Protein AF-A0A4Q9PZI3-F1 (afdb_monomer_lite)

pLDDT: mean 72.98, std 20.96, range [22.12, 97.56]

InterPro domains:
  IPR025340 Protein of unknown function DUF4246 [PTHR33119] (15-551)
  IPR049192 Domain of unknown function DUF4246, C-terminal [PF14033] (94-492)
  IPR049207 Domain of unknown function DUF4246, N-terminal [PF21666] (8-56)

Secondary structure (DSSP, 8-state):
--GGG-PPPPSSS---BPPPPHHHHHHHHHHHHHHTSTTHHHHTT-HHHHHHHHHHHHHHHHHHHHHHHSGGGGT---SS---S-SSPPPHHHHHHHHHHHHHHHTT-BTTTTBEE-SSTT-EEESSSS-HHHHHHHHHHHHHHHSS-TTTS-BPTTSTT-EEEEE-TTTT-EETTT-EEE-SSSTT---EEE--HHHHHHT-GGGHHHHTTS-SS-TT--SSEE--PEEEEE-SSS-EEESSPBTTB-S----------------GGGTTTT--SPPPPGGGG-SSS--HHHHHHHHHHHHHHH----PPPPPPP-PPPHHHHHHSEEE--TTEEEEEEEEEEEEEEBTTB-EE-----B-SS-TTT-EEEEEEEEEEEESB---EEEEEEE-BSBTTTTB----TT-HHHHHHHHS--TTSBSEEEEEEEE--TT-EEEEETTSEEEEPPEEBSSTTS-EEEEEEEEEEE-TTS----TTTS---BHHHHHHHHTT-TTGGGS-HHHHHHHHHHHTTT-B-HHHHHHHHHHHHHHHHHHHHHHIIIIIS-BTT----SSS----GGGGTTSGGGTTS----------EEE--TTSSS-TTSSS--------------------------------------------------------PPPPPPPPP-S-GGGEETTEETT-EEE---TT--SEEEPHHHHHHHHHHHHHHHHHS--BS---GGG--TTT--PPPEEEEEEE-TTHHHHHHHHTT-EEE--TTHHHHTT-SSSEEEGGG--TTGGGSHHHHHHHHHHHHHHHHHHHHHHH----EEE-BS-SS-SEEEEEEETTTHHIIIIITSTTSTTHHHHHHHHHHHHHHHTSPTT-----EEEEBSTTSTTTTS----

Radius of gyration: 35.6 Å; chains: 1; bounding box: 110×86×82 Å

Sequence (895 aa):
MSQSELEFTSPFDTIIRNPLTLIELRMRWFSGKIRAKPNWWKKVYDDEIVTKWRKEMIEHDTAMVERFWGGDEYWKRGDGEKQWPRDKITVVQLNYLLDELRYDASRYDDQTGIFATAIHKVYESRSLMPADVKASLAQGVSALEDIPDEEKDWHPGSKKQVLDLVHPSMYCLRIGRSHVYRRDQGQGTSTVQLTLENYLNCRPEFEKIWWFGFAKPPCISHDYQWLPTDFERSESGDVKPLAYINNLHPIDHRAIPWPPLAVRPSPYRWYHHVAVPAPSYLDFDDYPVDKRAYHDAYDEWESKYRWPLIPEPEPFAPPNAVDEENKIKISLRGRTLQVIVKLANIVLTPENPKYAGGSWHVEGMANENIVATGLYYYACENITESRLDFRTAIGAEGRGRSLVHEQDDVQGYTAAFGLQRDRPLNQYLGYIVAEEDKCVAFPNIYQHHVDAFELADSRKPGYRKILCFFVVNPFVRILSTSDVPPQQEKWAFAELAKAPILGKLPQELYDAVLKYASDGFVSRKEAEEDREKLMKERSRFVVDHNKEVFEFTSSGKYNQVGHGLNEKALMYVSRRARGCYGPPSRRTVFVVNIDALLRLPRWLSQPPELEDQSGLLSPGRSVLKSNISFVTRRARHPPPPFWPISQRRIRVRDEVSNPPLKPPRGRARRMTEPALWYNGQYLLEKEPSTDPADLGSRLTKAAEEARTAKWEMLIANRKPREKIPPRLFGSRGRNPPLLLYGWTFNLDYFLEYAKRHRLTLEVSEEARKRLGCATKTFNFGDATEEHYRDEQLLQEMCHAARFVSVGHLRRSTGFVFEIGRPLSLEWDRILYVWKNYDIEEKYFGYGFSRKGRFEAAKKIVDEAMNECLPDGKKSELLWWWSFDDNDVNVLTSME

Structure (mmCIF, N/CA/C/O backbone):
data_AF-A0A4Q9PZI3-F1
#
_entry.id   AF-A0A4Q9PZI3-F1
#
loop_
_atom_site.group_PDB
_atom_site.id
_atom_site.type_symbol
_atom_site.label_atom_id
_atom_site.label_alt_id
_atom_site.label_comp_id
_atom_site.label_asym_id
_atom_site.label_entity_id
_atom_site.label_seq_id
_atom_site.pdbx_PDB_ins_code
_atom_site.Cartn_x
_atom_site.Cartn_y
_atom_site.Cartn_z
_atom_site.occupancy
_atom_site.B_iso_or_equiv
_atom_site.auth_seq_id
_atom_site.auth_comp_id
_atom_site.auth_asym_id
_atom_site.auth_atom_id
_atom_site.pdbx_PDB_model_num
ATOM 1 N N . MET A 1 1 ? 17.938 -15.109 13.265 1.00 38.47 1 MET A N 1
ATOM 2 C CA . MET A 1 1 ? 17.261 -13.897 13.749 1.00 38.47 1 MET A CA 1
ATOM 3 C C . MET A 1 1 ? 16.405 -14.269 14.945 1.00 38.47 1 MET A C 1
ATOM 5 O O . MET A 1 1 ? 15.829 -15.355 14.918 1.00 38.47 1 MET A O 1
ATOM 9 N N . SER A 1 2 ? 16.320 -13.430 15.972 1.00 34.97 2 SER A N 1
ATOM 10 C CA . SER A 1 2 ? 15.267 -13.533 16.992 1.00 34.97 2 SER A CA 1
ATOM 11 C C . SER A 1 2 ? 13.947 -12.970 16.447 1.00 34.97 2 SER A C 1
ATOM 13 O O . SER A 1 2 ? 13.930 -12.250 15.449 1.00 34.97 2 SER A O 1
ATOM 15 N N . GLN A 1 3 ? 12.813 -13.267 17.096 1.00 41.03 3 GLN A N 1
ATOM 16 C CA . GLN A 1 3 ? 11.521 -12.694 16.671 1.00 41.03 3 GLN A CA 1
ATOM 17 C C . GLN A 1 3 ? 11.477 -11.159 16.827 1.00 41.03 3 GLN A C 1
ATOM 19 O O . GLN A 1 3 ? 10.715 -10.503 16.129 1.00 41.03 3 GLN A O 1
ATOM 24 N N . SER A 1 4 ? 12.344 -10.584 17.670 1.00 40.50 4 SER A N 1
ATOM 25 C CA . SER A 1 4 ? 12.519 -9.135 17.851 1.00 40.50 4 SER A CA 1
ATOM 26 C C . SER A 1 4 ? 13.270 -8.427 16.711 1.00 40.50 4 SER A C 1
ATOM 28 O O . SER A 1 4 ? 13.436 -7.215 16.768 1.00 40.50 4 SER A O 1
ATOM 30 N N . GLU A 1 5 ? 13.750 -9.153 15.696 1.00 43.97 5 GLU A N 1
ATOM 31 C CA . GLU A 1 5 ? 14.452 -8.599 14.521 1.00 43.97 5 GLU A CA 1
ATOM 32 C C . GLU A 1 5 ? 13.568 -8.606 13.250 1.00 43.97 5 GLU A C 1
ATOM 34 O O . GLU A 1 5 ? 14.051 -8.352 12.146 1.00 43.97 5 GLU A O 1
ATOM 39 N N . LEU A 1 6 ? 12.277 -8.940 13.374 1.00 56.38 6 LEU A N 1
ATOM 40 C CA . LEU A 1 6 ? 11.349 -9.131 12.252 1.00 56.38 6 LEU A CA 1
ATOM 41 C C . LEU A 1 6 ? 10.508 -7.873 11.970 1.00 56.38 6 LEU A C 1
ATOM 43 O O . LEU A 1 6 ? 9.405 -7.715 12.486 1.00 56.38 6 LEU A O 1
ATOM 47 N N . GLU A 1 7 ? 11.017 -6.994 11.106 1.00 65.25 7 GLU A N 1
ATOM 48 C CA . GLU A 1 7 ? 10.357 -5.737 10.721 1.00 65.25 7 GLU A CA 1
ATOM 49 C C . GLU A 1 7 ? 9.617 -5.850 9.372 1.00 65.25 7 GLU A C 1
ATOM 51 O O . GLU A 1 7 ? 10.233 -6.071 8.327 1.00 65.25 7 GLU A O 1
ATOM 56 N N . PHE A 1 8 ? 8.286 -5.696 9.384 1.00 70.25 8 PHE A N 1
ATOM 57 C CA . PHE A 1 8 ? 7.467 -5.620 8.168 1.00 70.25 8 PHE A CA 1
ATOM 58 C C . PHE A 1 8 ? 7.741 -4.324 7.391 1.00 70.25 8 PHE A C 1
ATOM 60 O O . PHE A 1 8 ? 7.920 -3.260 7.974 1.00 70.25 8 PHE A O 1
ATOM 67 N N . THR A 1 9 ? 7.722 -4.395 6.057 1.00 71.62 9 THR A N 1
ATOM 68 C CA . THR A 1 9 ? 7.851 -3.205 5.202 1.00 71.62 9 THR A CA 1
ATOM 69 C C . THR A 1 9 ? 6.614 -2.315 5.333 1.00 71.62 9 THR A C 1
ATOM 71 O O . THR A 1 9 ? 5.517 -2.736 4.969 1.00 71.62 9 THR A O 1
ATOM 74 N N . SER A 1 10 ? 6.802 -1.088 5.814 1.00 75.31 10 SER A N 1
ATOM 75 C CA . SER A 1 10 ? 5.774 -0.044 5.861 1.00 75.31 10 SER A CA 1
ATOM 76 C C . SER A 1 10 ? 5.453 0.493 4.455 1.00 75.31 10 SER A C 1
ATOM 78 O O . SER A 1 10 ? 6.380 0.655 3.657 1.00 75.31 10 SER A O 1
ATOM 80 N N . PRO A 1 11 ? 4.188 0.829 4.133 1.00 74.06 11 PRO A N 1
ATOM 81 C CA . PRO A 1 11 ? 3.866 1.622 2.943 1.00 74.06 11 PRO A CA 1
ATOM 82 C C . PRO A 1 11 ? 4.260 3.099 3.074 1.00 74.06 11 PRO A C 1
ATOM 84 O O . PRO A 1 11 ? 4.391 3.786 2.065 1.00 74.06 11 PRO A O 1
ATOM 87 N N . PHE A 1 12 ? 4.439 3.596 4.301 1.00 74.06 12 PHE A N 1
ATOM 88 C CA . PHE A 1 12 ? 4.730 5.006 4.581 1.00 74.06 12 PHE A CA 1
ATOM 89 C C . PHE A 1 12 ? 6.227 5.343 4.456 1.00 74.06 12 PHE A C 1
ATOM 91 O O . PHE A 1 12 ? 6.588 6.517 4.414 1.00 74.06 12 PHE A O 1
ATOM 98 N N . ASP A 1 13 ? 7.086 4.323 4.369 1.00 63.09 13 ASP A N 1
ATOM 99 C CA . ASP A 1 13 ? 8.513 4.458 4.079 1.00 63.09 13 ASP A CA 1
ATOM 100 C C . ASP A 1 13 ? 8.781 4.375 2.571 1.00 63.09 13 ASP A C 1
ATOM 102 O O . ASP A 1 13 ? 8.121 3.640 1.837 1.00 63.09 13 ASP A O 1
ATOM 106 N N . THR A 1 14 ? 9.816 5.068 2.093 1.00 57.19 14 THR A N 1
ATOM 107 C CA . THR A 1 14 ? 10.209 4.983 0.676 1.00 57.19 14 THR A CA 1
ATOM 108 C C . THR A 1 14 ? 10.836 3.614 0.362 1.00 57.19 14 THR A C 1
ATOM 110 O O . THR A 1 14 ? 12.007 3.358 0.660 1.00 57.19 14 THR A O 1
ATOM 113 N N . ILE A 1 15 ? 10.049 2.715 -0.234 1.00 59.22 15 ILE A N 1
ATOM 114 C CA . ILE A 1 15 ? 10.445 1.329 -0.510 1.00 59.22 15 ILE A CA 1
ATOM 115 C C . ILE A 1 15 ? 11.508 1.281 -1.619 1.00 59.22 15 ILE A C 1
ATOM 117 O O . ILE A 1 15 ? 11.247 1.642 -2.764 1.00 59.22 15 ILE A O 1
ATOM 121 N N . ILE A 1 16 ? 12.699 0.752 -1.309 1.00 60.12 16 ILE A N 1
ATOM 122 C CA . ILE A 1 16 ? 13.720 0.450 -2.326 1.00 60.12 16 ILE A CA 1
ATOM 123 C C . ILE A 1 16 ? 13.278 -0.787 -3.122 1.00 60.12 16 ILE A C 1
ATOM 125 O O . ILE A 1 16 ? 13.488 -1.928 -2.695 1.00 60.12 16 ILE A O 1
ATOM 129 N N . ARG A 1 17 ? 12.659 -0.543 -4.278 1.00 66.56 17 ARG A N 1
ATOM 130 C CA . ARG A 1 17 ? 12.115 -1.530 -5.214 1.00 66.56 17 ARG A CA 1
ATOM 131 C C . ARG A 1 17 ? 12.579 -1.186 -6.629 1.00 66.56 17 ARG A C 1
ATOM 133 O O . ARG A 1 17 ? 12.175 -0.171 -7.189 1.00 66.56 17 ARG A O 1
ATOM 140 N N . ASN A 1 18 ? 13.403 -2.052 -7.216 1.00 69.94 18 ASN A N 1
ATOM 141 C CA . ASN A 1 18 ? 13.771 -1.943 -8.628 1.00 69.94 18 ASN A CA 1
ATOM 142 C C . ASN A 1 18 ? 12.516 -2.078 -9.514 1.00 69.94 18 ASN A C 1
ATOM 144 O O . ASN A 1 18 ? 11.629 -2.866 -9.165 1.00 69.94 18 ASN A O 1
ATOM 148 N N . PRO A 1 19 ? 12.445 -1.357 -10.646 1.00 75.50 19 PRO A N 1
ATOM 149 C CA . PRO A 1 19 ? 11.348 -1.500 -11.590 1.00 75.50 19 PRO A CA 1
ATOM 150 C C . PRO A 1 19 ? 11.353 -2.869 -12.277 1.00 75.50 19 PRO A C 1
ATOM 152 O O . PRO A 1 19 ? 12.398 -3.482 -12.502 1.00 75.50 19 PRO A O 1
ATOM 155 N N . LEU A 1 20 ? 10.153 -3.319 -12.621 1.00 81.25 20 LEU A N 1
ATOM 156 C CA . LEU A 1 20 ? 9.873 -4.520 -13.400 1.00 81.25 20 LEU A CA 1
ATOM 157 C C . LEU A 1 20 ? 9.964 -4.180 -14.887 1.00 81.25 20 LEU A C 1
ATOM 159 O O . LEU A 1 20 ? 9.542 -3.093 -15.288 1.00 81.25 20 LEU A O 1
ATOM 163 N N . THR A 1 21 ? 10.493 -5.078 -15.718 1.00 85.50 21 THR A N 1
ATOM 164 C CA . THR A 1 21 ? 10.564 -4.805 -17.163 1.00 85.50 21 THR A CA 1
ATOM 165 C C . THR A 1 21 ? 9.183 -4.844 -17.806 1.00 85.50 21 THR A C 1
ATOM 167 O O . THR A 1 21 ? 8.299 -5.576 -17.357 1.00 85.50 21 THR A O 1
ATOM 170 N N . LEU A 1 22 ? 9.010 -4.130 -18.921 1.00 86.75 22 LEU A N 1
ATOM 171 C CA . LEU A 1 22 ? 7.816 -4.269 -19.758 1.00 86.75 22 LEU A CA 1
ATOM 172 C C . LEU A 1 22 ? 7.632 -5.721 -20.235 1.00 86.75 22 LEU A C 1
ATOM 174 O O . LEU A 1 22 ? 6.499 -6.172 -20.375 1.00 86.75 22 LEU A O 1
ATOM 178 N N . ILE A 1 23 ? 8.723 -6.477 -20.436 1.00 88.31 23 ILE A N 1
ATOM 179 C CA . ILE A 1 23 ? 8.674 -7.912 -20.769 1.00 88.31 23 ILE A CA 1
ATOM 180 C C . ILE A 1 23 ? 8.054 -8.718 -19.621 1.00 88.31 23 ILE A C 1
ATOM 182 O O . ILE A 1 23 ? 7.158 -9.527 -19.852 1.00 88.31 23 ILE A O 1
ATOM 186 N N . GLU A 1 24 ? 8.477 -8.482 -18.379 1.00 83.50 24 GLU A N 1
ATOM 187 C CA . GLU A 1 24 ? 7.912 -9.171 -17.220 1.00 83.50 24 GLU A CA 1
ATOM 188 C C . GLU A 1 24 ? 6.456 -8.753 -16.960 1.00 83.50 24 GLU A C 1
ATOM 190 O O . GLU A 1 24 ? 5.614 -9.606 -16.682 1.00 83.50 24 GLU A O 1
ATOM 195 N N . LEU A 1 25 ? 6.127 -7.467 -17.121 1.00 85.06 25 LEU A N 1
ATOM 196 C CA . LEU A 1 25 ? 4.752 -6.970 -17.031 1.00 85.06 25 LEU A CA 1
ATOM 197 C C . LEU A 1 25 ? 3.857 -7.579 -18.129 1.00 85.06 25 LEU A C 1
ATOM 199 O O . LEU A 1 25 ? 2.750 -8.013 -17.816 1.00 85.06 25 LEU A O 1
ATOM 203 N N . ARG A 1 26 ? 4.350 -7.727 -19.371 1.00 92.00 26 ARG A N 1
ATOM 204 C CA . ARG A 1 26 ? 3.680 -8.475 -20.454 1.00 92.00 26 ARG A CA 1
ATOM 205 C C . ARG A 1 26 ? 3.431 -9.931 -20.066 1.00 92.00 26 ARG A C 1
ATOM 207 O O . ARG A 1 26 ? 2.302 -10.408 -20.190 1.00 92.00 26 ARG A O 1
ATOM 214 N N . MET A 1 27 ? 4.461 -10.643 -19.599 1.00 89.06 27 MET A N 1
ATOM 215 C CA . MET A 1 27 ? 4.321 -12.054 -19.221 1.00 89.06 27 MET A CA 1
ATOM 216 C C . MET A 1 27 ? 3.295 -12.223 -18.097 1.00 89.06 27 MET A C 1
ATOM 218 O O . MET A 1 27 ? 2.417 -13.077 -18.191 1.00 89.06 27 MET A O 1
ATOM 222 N N . ARG A 1 28 ? 3.317 -11.356 -17.079 1.00 83.88 28 ARG A N 1
ATOM 223 C CA . ARG A 1 28 ? 2.310 -11.370 -16.011 1.00 83.88 28 ARG A CA 1
ATOM 224 C C . ARG A 1 28 ? 0.916 -10.992 -16.494 1.00 83.88 28 ARG A C 1
ATOM 226 O O . ARG A 1 28 ? -0.046 -11.600 -16.040 1.00 83.88 28 ARG A O 1
ATOM 233 N N . TRP A 1 29 ? 0.775 -10.047 -17.422 1.00 88.31 29 TRP A N 1
ATOM 234 C CA . TRP A 1 29 ? -0.526 -9.697 -17.996 1.00 88.31 29 TRP A CA 1
ATOM 235 C C . TRP A 1 29 ? -1.177 -10.918 -18.662 1.00 88.31 29 TRP A C 1
ATOM 237 O O . TRP A 1 29 ? -2.326 -11.252 -18.367 1.00 88.31 29 TRP A O 1
ATOM 247 N N . PHE A 1 30 ? -0.415 -11.655 -19.475 1.00 92.00 30 PHE A N 1
ATOM 248 C CA . PHE A 1 30 ? -0.877 -12.903 -20.087 1.00 92.00 30 PHE A CA 1
ATOM 249 C C . PHE A 1 30 ? -1.087 -14.036 -19.068 1.00 92.00 30 PHE A C 1
ATOM 251 O O . PHE A 1 30 ? -2.119 -14.707 -19.117 1.00 92.00 30 PHE A O 1
ATOM 258 N N . SER A 1 31 ? -0.176 -14.205 -18.103 1.00 87.56 31 SER A N 1
ATOM 259 C CA . SER A 1 31 ? -0.316 -15.146 -16.979 1.00 87.56 31 SER A CA 1
ATOM 260 C C . SER A 1 31 ? -1.623 -14.875 -16.215 1.00 87.56 31 SER A C 1
ATOM 262 O O . SER A 1 31 ? -2.404 -15.790 -15.973 1.00 87.56 31 SER A O 1
ATOM 264 N N . GLY A 1 32 ? -1.962 -13.606 -15.961 1.00 83.19 32 GLY A N 1
ATOM 265 C CA . GLY A 1 32 ? -3.223 -13.171 -15.354 1.00 83.19 32 GLY A CA 1
ATOM 266 C C . GLY A 1 32 ? -4.450 -13.464 -16.220 1.00 83.19 32 GLY A C 1
ATOM 267 O O . GLY A 1 32 ? -5.443 -13.990 -15.717 1.00 83.19 32 GLY A O 1
ATOM 268 N N . LYS A 1 33 ? -4.382 -13.212 -17.536 1.00 87.00 33 LYS A N 1
ATOM 269 C CA . LYS A 1 33 ? -5.457 -13.576 -18.479 1.00 87.00 33 LYS A CA 1
ATOM 270 C C . LYS A 1 33 ? -5.676 -15.085 -18.610 1.00 87.00 33 LYS A C 1
ATOM 272 O O . LYS A 1 33 ? -6.784 -15.487 -18.957 1.00 87.00 33 LYS A O 1
ATOM 277 N N . ILE A 1 34 ? -4.678 -15.919 -18.312 1.00 90.75 34 ILE A N 1
ATOM 278 C CA . ILE A 1 34 ? -4.852 -17.373 -18.193 1.00 90.75 34 ILE A CA 1
ATOM 279 C C . ILE A 1 34 ? -5.400 -17.746 -16.809 1.00 90.75 34 ILE A C 1
ATOM 281 O O . ILE A 1 34 ? -6.385 -18.478 -16.747 1.00 90.75 34 ILE A O 1
ATOM 285 N N . ARG A 1 35 ? -4.848 -17.195 -15.718 1.00 85.12 35 ARG A N 1
ATOM 286 C CA . ARG A 1 35 ? -5.298 -17.436 -14.329 1.00 85.12 35 ARG A CA 1
ATOM 287 C C . ARG A 1 35 ? -6.765 -17.031 -14.087 1.00 85.12 35 ARG A C 1
ATOM 289 O O . ARG A 1 35 ? -7.430 -17.617 -13.241 1.00 85.12 35 ARG A O 1
ATOM 296 N N . ALA A 1 36 ? -7.297 -16.088 -14.867 1.00 82.56 36 ALA A N 1
ATOM 297 C CA . ALA A 1 36 ? -8.716 -15.720 -14.865 1.00 82.56 36 ALA A CA 1
ATOM 298 C C . ALA A 1 36 ? -9.649 -16.750 -15.548 1.00 82.56 36 ALA A C 1
ATOM 300 O O . ALA A 1 36 ? -10.865 -16.683 -15.372 1.00 82.56 36 ALA A O 1
ATOM 301 N N . LYS A 1 37 ? -9.130 -17.706 -16.338 1.00 86.75 37 LYS A N 1
ATOM 302 C CA . LYS A 1 37 ? -9.956 -18.721 -17.019 1.00 86.75 37 LYS A CA 1
ATOM 303 C C . LYS A 1 37 ? -10.359 -19.832 -16.026 1.00 86.75 37 LYS A C 1
ATOM 305 O O . LYS A 1 37 ? -9.493 -20.365 -15.329 1.00 86.75 37 LYS A O 1
ATOM 310 N N . PRO A 1 38 ? -11.633 -20.275 -15.981 1.00 84.62 38 PRO A N 1
ATOM 311 C CA . PRO A 1 38 ? -12.057 -21.344 -15.072 1.00 84.62 38 PRO A CA 1
ATOM 312 C C . PRO A 1 38 ? -11.255 -22.642 -15.254 1.00 84.62 38 PRO A C 1
ATOM 314 O O . PRO A 1 38 ? -11.080 -23.110 -16.386 1.00 84.62 38 PRO A O 1
ATOM 317 N N . ASN A 1 39 ? -10.812 -23.243 -14.145 1.00 88.31 39 ASN A N 1
ATOM 318 C CA . ASN A 1 39 ? -9.984 -24.458 -14.096 1.00 88.31 39 ASN A CA 1
ATOM 319 C C . ASN A 1 39 ? -8.638 -24.358 -14.853 1.00 88.31 39 ASN A C 1
ATOM 321 O O . ASN A 1 39 ? -8.142 -25.369 -15.356 1.00 88.31 39 ASN A O 1
ATOM 325 N N . TRP A 1 40 ? -8.034 -23.164 -14.958 1.00 91.56 40 TRP A N 1
ATOM 326 C CA . TRP A 1 40 ? -6.757 -22.962 -15.667 1.00 91.56 40 TRP A CA 1
ATOM 327 C C . TRP A 1 40 ? -5.635 -23.892 -15.176 1.00 91.56 40 TRP A C 1
ATOM 329 O O . TRP A 1 40 ? -4.884 -24.415 -15.995 1.00 91.56 40 TRP A O 1
ATOM 339 N N . TRP A 1 41 ? -5.572 -24.162 -13.868 1.00 90.00 41 TRP A N 1
ATOM 340 C CA . TRP A 1 41 ? -4.545 -25.000 -13.238 1.00 90.00 41 TRP A CA 1
ATOM 341 C C . TRP A 1 41 ? -4.626 -26.473 -13.659 1.00 90.00 41 TRP A C 1
ATOM 343 O O . TRP A 1 41 ? -3.625 -27.174 -13.633 1.00 90.00 41 TRP A O 1
ATOM 353 N N . LYS A 1 42 ? -5.795 -26.941 -14.116 1.00 92.25 42 LYS A N 1
ATOM 354 C CA . LYS A 1 42 ? -5.951 -28.275 -14.723 1.00 92.25 42 LYS A CA 1
ATOM 355 C C . LYS A 1 42 ? -5.640 -28.231 -16.225 1.00 92.25 42 LYS A C 1
ATOM 357 O O . LYS A 1 42 ? -5.008 -29.133 -16.758 1.00 92.25 42 LYS A O 1
ATOM 362 N N . LYS A 1 43 ? -6.024 -27.136 -16.890 1.00 94.88 43 LYS A N 1
ATOM 363 C CA . LYS A 1 43 ? -5.860 -26.904 -18.337 1.00 94.88 43 LYS A CA 1
ATOM 364 C C . LYS A 1 43 ? -4.427 -26.584 -18.788 1.00 94.88 43 LYS A C 1
ATOM 366 O O . LYS A 1 43 ? -4.142 -26.690 -19.971 1.00 94.88 43 LYS A O 1
ATOM 371 N N . VAL A 1 44 ? -3.517 -26.211 -17.886 1.00 94.31 44 VAL A N 1
ATOM 372 C CA . VAL A 1 44 ? -2.100 -25.941 -18.228 1.00 94.31 44 VAL A CA 1
ATOM 373 C C . VAL A 1 44 ? -1.285 -27.216 -18.542 1.00 94.31 44 VAL A C 1
ATOM 375 O O . VAL A 1 44 ? -0.146 -27.141 -19.013 1.00 94.31 44 VAL A O 1
ATOM 378 N N . TYR A 1 45 ? -1.877 -28.390 -18.302 1.00 93.75 45 TYR A N 1
ATOM 379 C CA . TYR A 1 45 ? -1.341 -29.706 -18.666 1.00 93.75 45 TYR A CA 1
ATOM 380 C C . TYR A 1 45 ? -2.036 -30.318 -19.901 1.00 93.75 45 TYR A C 1
ATOM 382 O O . TYR A 1 45 ? -1.775 -31.467 -20.240 1.00 93.75 45 TYR A O 1
ATOM 390 N N . ASP A 1 46 ? -2.920 -29.564 -20.564 1.00 96.25 46 ASP A N 1
ATOM 391 C CA . ASP A 1 46 ? -3.584 -29.939 -21.816 1.00 96.25 46 ASP A CA 1
ATOM 392 C C . ASP A 1 46 ? -2.875 -29.230 -22.981 1.00 96.25 46 ASP A C 1
ATOM 394 O O . ASP A 1 46 ? -2.922 -28.002 -23.098 1.00 96.25 46 ASP A O 1
ATOM 398 N N . ASP A 1 47 ? -2.177 -29.992 -23.826 1.00 94.94 47 ASP A N 1
ATOM 399 C CA . ASP A 1 47 ? -1.345 -29.427 -24.892 1.00 94.94 47 ASP A CA 1
ATOM 400 C C . ASP A 1 47 ? -2.158 -28.800 -26.041 1.00 94.94 47 ASP A C 1
ATOM 402 O O . ASP A 1 47 ? -1.654 -27.883 -26.698 1.00 94.94 47 ASP A O 1
ATOM 406 N N . GLU A 1 48 ? -3.420 -29.191 -26.266 1.00 96.19 48 GLU A N 1
ATOM 407 C CA . GLU A 1 48 ? -4.289 -28.518 -27.244 1.00 96.19 48 GLU A CA 1
ATOM 408 C C . GLU A 1 48 ? -4.706 -27.136 -26.727 1.00 96.19 48 GLU A C 1
ATOM 410 O O . GLU A 1 48 ? -4.593 -26.127 -27.436 1.00 96.19 48 GLU A O 1
ATOM 415 N N . ILE A 1 49 ? -5.123 -27.061 -25.458 1.00 95.12 49 ILE A N 1
ATOM 416 C CA . ILE A 1 49 ? -5.494 -25.802 -24.806 1.00 95.12 49 ILE A CA 1
ATOM 417 C C . ILE A 1 49 ? -4.275 -24.881 -24.670 1.00 95.12 49 ILE A C 1
ATOM 419 O O . ILE A 1 49 ? -4.378 -23.689 -24.973 1.00 95.12 49 ILE A O 1
ATOM 423 N N . VAL A 1 50 ? -3.108 -25.410 -24.289 1.00 95.12 50 VAL A N 1
ATOM 424 C CA . VAL A 1 50 ? -1.853 -24.646 -24.220 1.00 95.12 50 VAL A CA 1
ATOM 425 C C . VAL A 1 50 ? -1.413 -24.164 -25.606 1.00 95.12 50 VAL A C 1
ATOM 427 O O . VAL A 1 50 ? -1.001 -23.010 -25.740 1.00 95.12 50 VAL A O 1
ATOM 430 N N . THR A 1 51 ? -1.553 -24.978 -26.657 1.00 95.12 51 THR A N 1
ATOM 431 C CA . THR A 1 51 ? -1.275 -24.555 -28.043 1.00 95.12 51 THR A CA 1
ATOM 432 C C . THR A 1 51 ? -2.205 -23.422 -28.475 1.00 95.12 51 THR A C 1
ATOM 434 O O . THR A 1 51 ? -1.748 -22.423 -29.041 1.00 95.12 51 THR A O 1
ATOM 437 N N . LYS A 1 52 ? -3.498 -23.507 -28.134 1.00 95.69 52 LYS A N 1
ATOM 438 C CA . LYS A 1 52 ? -4.454 -22.419 -28.367 1.00 95.69 52 LYS A CA 1
ATOM 439 C C . LYS A 1 52 ? -4.075 -21.148 -27.599 1.00 95.69 52 LYS A C 1
ATOM 441 O O . LYS A 1 52 ? -4.076 -20.072 -28.191 1.00 95.69 52 LYS A O 1
ATOM 446 N N . TRP A 1 53 ? -3.693 -21.250 -26.324 1.00 96.44 53 TRP A N 1
ATOM 447 C CA . TRP A 1 53 ? -3.242 -20.094 -25.538 1.00 96.44 53 TRP A CA 1
ATOM 448 C C . TRP A 1 53 ? -1.961 -19.467 -26.103 1.00 96.44 53 TRP A C 1
ATOM 450 O O . TRP A 1 53 ? -1.878 -18.244 -26.158 1.00 96.44 53 TRP A O 1
ATOM 460 N N . ARG A 1 54 ? -0.987 -20.259 -26.583 1.00 96.00 54 ARG A N 1
ATOM 461 C CA . ARG A 1 54 ? 0.200 -19.728 -27.289 1.00 96.00 54 ARG A CA 1
ATOM 462 C C . ARG A 1 54 ? -0.204 -18.879 -28.492 1.00 96.00 54 ARG A C 1
ATOM 464 O O . ARG A 1 54 ? 0.313 -17.776 -28.643 1.00 96.00 54 ARG A O 1
ATOM 471 N N . LYS A 1 55 ? -1.152 -19.357 -29.304 1.00 95.19 55 LYS A N 1
ATOM 472 C CA . LYS A 1 55 ? -1.677 -18.604 -30.449 1.00 95.19 55 LYS A CA 1
ATOM 473 C C . LYS A 1 55 ? -2.378 -17.308 -30.012 1.00 95.19 55 LYS A C 1
ATOM 475 O O . LYS A 1 55 ? -1.997 -16.244 -30.490 1.00 95.19 55 LYS A O 1
ATOM 480 N N . GLU A 1 56 ? -3.310 -17.385 -29.056 1.00 94.81 56 GLU A N 1
ATOM 481 C CA . GLU A 1 56 ? -4.007 -16.214 -28.487 1.00 94.81 56 GLU A CA 1
ATOM 482 C C . GLU A 1 56 ? -3.017 -15.147 -27.968 1.00 94.81 56 GLU A C 1
ATOM 484 O O . GLU A 1 56 ? -3.208 -13.954 -28.205 1.00 94.81 56 GLU A O 1
ATOM 489 N N . MET A 1 57 ? -1.936 -15.565 -27.294 1.00 95.31 57 MET A N 1
ATOM 490 C CA . MET A 1 57 ? -0.897 -14.663 -26.781 1.00 95.31 57 MET A CA 1
ATOM 491 C C . MET A 1 57 ? -0.078 -14.001 -27.898 1.00 95.31 57 MET A C 1
ATOM 493 O O . MET A 1 57 ? 0.153 -12.797 -27.833 1.00 95.31 57 MET A O 1
ATOM 497 N N . ILE A 1 58 ? 0.336 -14.746 -28.930 1.00 95.88 58 ILE A N 1
ATOM 498 C CA . ILE A 1 58 ? 1.123 -14.209 -30.059 1.00 95.88 58 ILE A CA 1
ATOM 499 C C . ILE A 1 58 ? 0.300 -13.216 -30.894 1.00 95.88 58 ILE A C 1
ATOM 501 O O . ILE A 1 58 ? 0.815 -12.170 -31.294 1.00 95.88 58 ILE A O 1
ATOM 505 N N . GLU A 1 59 ? -0.976 -13.519 -31.146 1.00 95.50 59 GLU A N 1
ATOM 506 C CA . GLU A 1 59 ? -1.882 -12.648 -31.906 1.00 95.50 59 GLU A CA 1
ATOM 507 C C . GLU A 1 59 ? -2.162 -11.342 -31.144 1.00 95.50 59 GLU A C 1
ATOM 509 O O . GLU A 1 59 ? -2.016 -10.253 -31.705 1.00 95.50 59 GLU A O 1
ATOM 514 N N . HIS A 1 60 ? -2.470 -11.430 -29.844 1.00 94.81 60 HIS A N 1
ATOM 515 C CA . HIS A 1 60 ? -2.690 -10.253 -28.999 1.00 94.81 60 HIS A CA 1
ATOM 516 C C . HIS A 1 60 ? -1.414 -9.421 -28.801 1.00 94.81 60 HIS A C 1
ATOM 518 O O . HIS A 1 60 ? -1.464 -8.193 -28.853 1.00 94.81 60 HIS A O 1
ATOM 524 N N . ASP A 1 61 ? -0.261 -10.060 -28.584 1.00 95.69 61 ASP A N 1
ATOM 525 C CA . ASP A 1 61 ? 1.014 -9.352 -28.453 1.00 95.69 61 ASP A CA 1
ATOM 526 C C . ASP A 1 61 ? 1.390 -8.618 -29.742 1.00 95.69 61 ASP A C 1
ATOM 528 O O . ASP A 1 61 ? 1.755 -7.449 -29.686 1.00 95.69 61 ASP A O 1
ATOM 532 N N . THR A 1 62 ? 1.218 -9.258 -30.902 1.00 94.38 62 THR A N 1
ATOM 533 C CA . THR A 1 62 ? 1.455 -8.628 -32.210 1.00 94.38 62 THR A CA 1
ATOM 534 C C . THR A 1 62 ? 0.619 -7.357 -32.370 1.00 94.38 62 THR A C 1
ATOM 536 O O . THR A 1 62 ? 1.156 -6.331 -32.781 1.00 94.38 62 THR A O 1
ATOM 539 N N . ALA A 1 63 ? -0.666 -7.396 -31.999 1.00 94.25 63 ALA A N 1
ATOM 540 C CA . ALA A 1 63 ? -1.547 -6.229 -32.054 1.00 94.25 63 ALA A CA 1
ATOM 541 C C . ALA A 1 63 ? -1.150 -5.123 -31.054 1.00 94.25 63 ALA A C 1
ATOM 543 O O . ALA A 1 63 ? -1.287 -3.940 -31.358 1.00 94.25 63 ALA A O 1
ATOM 544 N N . MET A 1 64 ? -0.637 -5.484 -29.873 1.00 92.81 64 MET A N 1
ATOM 545 C CA . MET A 1 64 ? -0.159 -4.519 -28.874 1.00 92.81 64 MET A CA 1
ATOM 546 C C . MET A 1 64 ? 1.184 -3.889 -29.268 1.00 92.81 64 MET A C 1
ATOM 548 O O . MET A 1 64 ? 1.344 -2.679 -29.133 1.00 92.81 64 MET A O 1
ATOM 552 N N . VAL A 1 65 ? 2.120 -4.669 -29.815 1.00 92.44 65 VAL A N 1
ATOM 553 C CA . VAL A 1 65 ? 3.374 -4.153 -30.385 1.00 92.44 65 VAL A CA 1
ATOM 554 C C . VAL A 1 65 ? 3.072 -3.168 -31.515 1.00 92.44 65 VAL A C 1
ATOM 556 O O . VAL A 1 65 ? 3.559 -2.045 -31.467 1.00 92.44 65 VAL A O 1
ATOM 559 N N . GLU A 1 66 ? 2.196 -3.519 -32.461 1.00 91.06 66 GLU A N 1
ATOM 560 C CA . GLU A 1 66 ? 1.791 -2.603 -33.541 1.00 91.06 66 GLU A CA 1
ATOM 561 C C . GLU A 1 66 ? 1.105 -1.334 -32.997 1.00 91.06 66 GLU A C 1
ATOM 563 O O . GLU A 1 66 ? 1.359 -0.229 -33.468 1.00 91.06 66 GLU A O 1
ATOM 568 N N . ARG A 1 67 ? 0.287 -1.453 -31.943 1.00 90.81 67 ARG A N 1
ATOM 569 C CA . ARG A 1 67 ? -0.386 -0.305 -31.313 1.00 90.81 67 ARG A CA 1
ATOM 570 C C . ARG A 1 67 ? 0.576 0.704 -30.671 1.00 90.81 67 ARG A C 1
ATOM 572 O O . ARG A 1 67 ? 0.273 1.895 -30.684 1.00 90.81 67 ARG A O 1
ATOM 579 N N . PHE A 1 68 ? 1.669 0.251 -30.056 1.00 87.81 68 PHE A N 1
ATOM 580 C CA . PHE A 1 68 ? 2.600 1.125 -29.319 1.00 87.81 68 PHE A CA 1
ATOM 581 C C . PHE A 1 68 ? 3.873 1.482 -30.108 1.00 87.81 68 PHE A C 1
ATOM 583 O O . PHE A 1 68 ? 4.505 2.505 -29.823 1.00 87.81 68 PHE A O 1
ATOM 590 N N . TRP A 1 69 ? 4.231 0.664 -31.100 1.00 87.75 69 TRP A N 1
ATOM 591 C CA . TRP A 1 69 ? 5.495 0.718 -31.842 1.00 87.75 69 TRP A CA 1
ATOM 592 C C . TRP A 1 69 ? 5.332 0.480 -33.357 1.00 87.75 69 TRP A C 1
ATOM 594 O O . TRP A 1 69 ? 6.326 0.243 -34.031 1.00 87.75 69 TRP A O 1
ATOM 604 N N . GLY A 1 70 ? 4.116 0.511 -33.910 1.00 87.25 70 GLY A N 1
ATOM 605 C CA . GLY A 1 70 ? 3.868 0.329 -35.346 1.00 87.25 70 GLY A CA 1
ATOM 606 C C . GLY A 1 70 ? 4.274 1.529 -36.209 1.00 87.25 70 GLY A C 1
ATOM 607 O O . GLY A 1 70 ? 4.230 2.680 -35.771 1.00 87.25 70 GLY A O 1
ATOM 608 N N . GLY A 1 71 ? 4.659 1.276 -37.462 1.00 86.94 71 GLY A N 1
ATOM 609 C CA . GLY A 1 71 ? 5.073 2.321 -38.411 1.00 86.94 71 GLY A CA 1
ATOM 610 C C . GLY A 1 71 ? 6.174 3.247 -37.867 1.00 86.94 71 GLY A C 1
ATOM 611 O O . GLY A 1 71 ? 7.160 2.793 -37.287 1.00 86.94 71 GLY A O 1
ATOM 612 N N . ASP A 1 72 ? 5.999 4.562 -38.028 1.00 81.38 72 ASP A N 1
ATOM 613 C CA . ASP A 1 72 ? 6.963 5.574 -37.563 1.00 81.38 72 ASP A CA 1
ATOM 614 C C . ASP A 1 72 ? 7.174 5.562 -36.036 1.00 81.38 72 ASP A C 1
ATOM 616 O O . ASP A 1 72 ? 8.195 6.048 -35.547 1.00 81.38 72 ASP A O 1
ATOM 620 N N . GLU A 1 73 ? 6.235 5.008 -35.262 1.00 80.44 73 GLU A N 1
ATOM 621 C CA . GLU A 1 73 ? 6.342 4.905 -33.803 1.00 80.44 73 GLU A CA 1
ATOM 622 C C . GLU A 1 73 ? 7.368 3.862 -33.331 1.00 80.44 73 GLU A C 1
ATOM 624 O O . GLU A 1 73 ? 7.712 3.853 -32.147 1.00 80.44 73 GLU A O 1
ATOM 629 N N . TYR A 1 74 ? 7.904 3.034 -34.235 1.00 79.69 74 TYR A N 1
ATOM 630 C CA . TYR A 1 74 ? 8.965 2.059 -33.949 1.00 79.69 74 TYR A CA 1
ATOM 631 C C . TYR A 1 74 ? 10.326 2.701 -33.624 1.00 79.69 74 TYR A C 1
ATOM 633 O O . TYR A 1 74 ? 11.148 2.128 -32.895 1.00 79.69 74 TYR A O 1
ATOM 641 N N . TRP A 1 75 ? 10.568 3.886 -34.193 1.00 77.12 75 TRP A N 1
ATOM 642 C CA . TRP A 1 75 ? 11.823 4.639 -34.088 1.00 77.12 75 TRP A CA 1
ATOM 643 C C . TRP A 1 75 ? 11.739 5.797 -33.087 1.00 77.12 75 TRP A C 1
ATOM 645 O O . TRP A 1 75 ? 12.762 6.366 -32.723 1.00 77.12 75 TRP A O 1
ATOM 655 N N . LYS A 1 76 ? 10.534 6.152 -32.623 1.00 77.31 76 LYS A N 1
ATOM 656 C CA . LYS A 1 76 ? 10.314 7.251 -31.675 1.00 77.31 76 LYS A CA 1
ATOM 657 C C . LYS A 1 76 ? 10.273 6.743 -30.239 1.00 77.31 76 LYS A C 1
ATOM 659 O O . LYS A 1 76 ? 9.514 5.833 -29.908 1.00 77.31 76 LYS A O 1
ATOM 664 N N . ARG A 1 77 ? 11.005 7.423 -29.352 1.00 69.50 77 ARG A N 1
ATOM 665 C CA . ARG A 1 77 ? 10.999 7.155 -27.904 1.00 69.50 77 ARG A CA 1
ATOM 666 C C . ARG A 1 77 ? 9.626 7.356 -27.242 1.00 69.50 77 ARG A C 1
ATOM 668 O O . ARG A 1 77 ? 9.304 6.636 -26.306 1.00 69.50 77 ARG A O 1
ATOM 675 N N . GLY A 1 78 ? 8.829 8.322 -27.708 1.00 68.56 78 GLY A N 1
ATOM 676 C CA . GLY A 1 78 ? 7.572 8.744 -27.065 1.00 68.56 78 GLY A CA 1
ATOM 677 C C . GLY A 1 78 ? 7.762 9.513 -25.745 1.00 68.56 78 GLY A C 1
ATOM 678 O O . GLY A 1 78 ? 8.872 9.594 -25.208 1.00 68.56 78 GLY A O 1
ATOM 679 N N . ASP A 1 79 ? 6.666 10.047 -25.206 1.00 65.31 79 ASP A N 1
ATOM 680 C CA . ASP A 1 79 ? 6.556 10.761 -23.922 1.00 65.31 79 ASP A CA 1
ATOM 681 C C . ASP A 1 79 ? 5.631 9.994 -22.948 1.00 65.31 79 ASP A C 1
ATOM 683 O O . ASP A 1 79 ? 4.620 10.481 -22.438 1.00 65.31 79 ASP A O 1
ATOM 687 N N . GLY A 1 80 ? 5.987 8.730 -22.697 1.00 64.69 80 GLY A N 1
ATOM 688 C CA . GLY A 1 80 ? 5.320 7.859 -21.725 1.00 64.69 80 GLY A CA 1
ATOM 689 C C . GLY A 1 80 ? 4.169 7.003 -22.267 1.00 64.69 80 GLY A C 1
ATOM 690 O O . GLY A 1 80 ? 3.631 6.192 -21.515 1.00 64.69 80 GLY A O 1
ATOM 691 N N . GLU A 1 81 ? 3.812 7.093 -23.552 1.00 74.56 81 GLU A N 1
ATOM 692 C CA . GLU A 1 81 ? 2.760 6.254 -24.154 1.00 74.56 81 GLU A CA 1
ATOM 693 C C . GLU A 1 81 ? 3.195 4.790 -24.319 1.00 74.56 81 GLU A C 1
ATOM 695 O O . GLU A 1 81 ? 2.352 3.897 -24.391 1.00 74.56 81 GLU A O 1
ATOM 700 N N . LYS A 1 82 ? 4.508 4.530 -24.374 1.00 81.75 82 LYS A N 1
ATOM 701 C CA . LYS A 1 82 ? 5.123 3.217 -24.633 1.00 81.75 82 LYS A CA 1
ATOM 702 C C . LYS A 1 82 ? 4.982 2.260 -23.430 1.00 81.75 82 LYS A C 1
ATOM 704 O O . LYS A 1 82 ? 5.934 2.008 -22.698 1.00 81.75 82 LYS A O 1
ATOM 709 N N . GLN A 1 83 ? 3.777 1.725 -23.229 1.00 83.75 83 GLN A N 1
ATOM 710 C CA . GLN A 1 83 ? 3.402 0.861 -22.093 1.00 83.75 83 GLN A CA 1
ATOM 711 C C . GLN A 1 83 ? 3.407 -0.650 -22.424 1.00 83.75 83 GLN A C 1
ATOM 713 O O . GLN A 1 83 ? 2.747 -1.451 -21.763 1.00 83.75 83 GLN A O 1
ATOM 718 N N . TRP A 1 84 ? 4.145 -1.057 -23.460 1.00 90.62 84 TRP A N 1
ATOM 719 C CA . TRP A 1 84 ? 4.298 -2.450 -23.901 1.00 90.62 84 TRP A CA 1
ATOM 720 C C . TRP A 1 84 ? 5.704 -2.655 -24.491 1.00 90.62 84 TRP A C 1
ATOM 722 O O . TRP A 1 84 ? 6.262 -1.679 -25.001 1.00 90.62 84 TRP A O 1
ATOM 732 N N . PRO A 1 85 ? 6.305 -3.862 -24.452 1.00 90.62 85 PRO A N 1
ATOM 733 C CA . PRO A 1 85 ? 7.605 -4.104 -25.084 1.00 90.62 85 PRO A CA 1
ATOM 734 C C . PRO A 1 85 ? 7.627 -3.741 -26.570 1.00 90.62 85 PRO A C 1
ATOM 736 O O . PRO A 1 85 ? 6.623 -3.898 -27.265 1.00 90.62 85 PRO A O 1
ATOM 739 N N . ARG A 1 86 ? 8.794 -3.295 -27.048 1.00 87.44 86 ARG A N 1
ATOM 740 C CA . ARG A 1 86 ? 9.052 -3.002 -28.466 1.00 87.44 86 ARG A CA 1
ATOM 741 C C . ARG A 1 86 ? 9.095 -4.269 -29.316 1.00 87.44 86 ARG A C 1
ATOM 743 O O . ARG A 1 86 ? 8.513 -4.316 -30.393 1.00 87.44 86 ARG A O 1
ATOM 750 N N . ASP A 1 87 ? 9.751 -5.304 -28.803 1.00 89.44 87 ASP A N 1
ATOM 751 C CA . ASP A 1 87 ? 9.935 -6.575 -29.497 1.00 89.44 87 ASP A CA 1
ATOM 752 C C . ASP A 1 87 ? 8.831 -7.581 -29.149 1.00 89.44 87 ASP A C 1
ATOM 754 O O . ASP A 1 87 ? 8.388 -7.686 -27.997 1.00 89.44 87 ASP A O 1
ATOM 758 N N . LYS A 1 88 ? 8.396 -8.352 -30.151 1.00 93.19 88 LYS A N 1
ATOM 759 C CA . LYS A 1 88 ? 7.325 -9.356 -30.020 1.00 93.19 88 LYS A CA 1
ATOM 760 C C . LYS A 1 88 ? 7.690 -10.469 -29.032 1.00 93.19 88 LYS A C 1
ATOM 762 O O . LYS A 1 88 ? 8.861 -10.762 -28.800 1.00 93.19 88 LYS A O 1
ATOM 767 N N . ILE A 1 89 ? 6.675 -11.080 -28.428 1.00 94.19 89 ILE A N 1
ATOM 768 C CA . ILE A 1 89 ? 6.826 -12.151 -27.444 1.00 94.19 89 ILE A CA 1
ATOM 769 C C . ILE A 1 89 ? 7.496 -13.373 -28.082 1.00 94.19 89 ILE A C 1
ATOM 771 O O . ILE A 1 89 ? 7.079 -13.871 -29.129 1.00 94.19 89 ILE A O 1
ATOM 775 N N . THR A 1 90 ? 8.566 -13.847 -27.452 1.00 93.00 90 THR A N 1
ATOM 776 C CA . THR A 1 90 ? 9.412 -14.910 -27.997 1.00 93.00 90 THR A CA 1
ATOM 777 C C . THR A 1 90 ? 9.014 -16.283 -27.463 1.00 93.00 90 THR A C 1
ATOM 779 O O . THR A 1 90 ? 8.288 -16.417 -26.475 1.00 93.00 90 THR A O 1
ATOM 782 N N . VAL A 1 91 ? 9.535 -17.341 -28.091 1.00 90.56 91 VAL A N 1
ATOM 783 C CA . VAL A 1 91 ? 9.337 -18.720 -27.614 1.00 90.56 91 VAL A CA 1
ATOM 784 C C . VAL A 1 91 ? 9.915 -18.913 -26.205 1.00 90.56 91 VAL A C 1
ATOM 786 O O . VAL A 1 91 ? 9.333 -19.663 -25.425 1.00 90.56 91 VAL A O 1
ATOM 789 N N . VAL A 1 92 ? 10.991 -18.201 -25.839 1.00 89.19 92 VAL A N 1
ATOM 790 C CA . VAL A 1 92 ? 11.572 -18.256 -24.485 1.00 89.19 92 VAL A CA 1
ATOM 791 C C . VAL A 1 92 ? 10.608 -17.669 -23.453 1.00 89.19 92 VAL A C 1
ATOM 793 O O . VAL A 1 92 ? 10.303 -18.335 -22.467 1.00 89.19 92 VAL A O 1
ATOM 796 N N . GLN A 1 93 ? 10.043 -16.486 -23.716 1.00 91.38 93 GLN A N 1
ATOM 797 C CA . GLN A 1 93 ? 9.037 -15.855 -22.848 1.00 91.38 93 GLN A CA 1
ATOM 798 C C . GLN A 1 93 ? 7.750 -16.692 -22.740 1.00 91.38 93 GLN A C 1
ATOM 800 O O . GLN A 1 93 ? 7.203 -16.850 -21.650 1.00 91.38 93 GLN A O 1
ATOM 805 N N . LEU A 1 94 ? 7.283 -17.279 -23.849 1.00 92.62 94 LEU A N 1
ATOM 806 C CA . LEU A 1 94 ? 6.116 -18.171 -23.857 1.00 92.62 94 LEU A CA 1
ATOM 807 C C . LEU A 1 94 ? 6.359 -19.456 -23.054 1.00 92.62 94 LEU A C 1
ATOM 809 O O . LEU A 1 94 ? 5.456 -19.909 -22.354 1.00 92.62 94 LEU A O 1
ATOM 813 N N . ASN A 1 95 ? 7.557 -20.041 -23.141 1.00 90.50 95 ASN A N 1
ATOM 814 C CA . ASN A 1 95 ? 7.928 -21.206 -22.337 1.00 90.50 95 ASN A CA 1
ATOM 815 C C . ASN A 1 95 ? 8.007 -20.832 -20.852 1.00 90.50 95 ASN A C 1
ATOM 817 O O . ASN A 1 95 ? 7.335 -21.466 -20.046 1.00 90.50 95 ASN A O 1
ATOM 821 N N . TYR A 1 96 ? 8.718 -19.748 -20.511 1.00 88.81 96 TYR A N 1
ATOM 822 C CA . TYR A 1 96 ? 8.822 -19.238 -19.140 1.00 88.81 96 TYR A CA 1
ATOM 823 C C . TYR A 1 96 ? 7.448 -19.082 -18.480 1.00 88.81 96 TYR A C 1
ATOM 825 O O . TYR A 1 96 ? 7.211 -19.599 -17.393 1.00 88.81 96 TYR A O 1
ATOM 833 N N . LEU A 1 97 ? 6.530 -18.401 -19.169 1.00 90.50 97 LEU A N 1
ATOM 834 C CA . LEU A 1 97 ? 5.171 -18.143 -18.703 1.00 90.50 97 LEU A CA 1
ATOM 835 C C . LEU A 1 97 ? 4.373 -19.433 -18.474 1.00 90.50 97 LEU A C 1
ATOM 837 O O . LEU A 1 97 ? 3.647 -19.548 -17.489 1.00 90.50 97 LEU A O 1
ATOM 841 N N . LEU A 1 98 ? 4.477 -20.406 -19.381 1.00 92.88 98 LEU A N 1
ATOM 842 C CA . LEU A 1 98 ? 3.724 -21.656 -19.273 1.00 92.88 98 LEU A CA 1
ATOM 843 C C . LEU A 1 98 ? 4.301 -22.588 -18.206 1.00 92.88 98 LEU A C 1
ATOM 845 O O . LEU A 1 98 ? 3.536 -23.272 -17.529 1.00 92.88 98 LEU A O 1
ATOM 849 N N . ASP A 1 99 ? 5.616 -22.579 -18.010 1.00 88.88 99 ASP A N 1
ATOM 850 C CA . ASP A 1 99 ? 6.275 -23.380 -16.981 1.00 88.88 99 ASP A CA 1
ATOM 851 C C . ASP A 1 99 ? 6.136 -22.738 -15.580 1.00 88.88 99 ASP A C 1
ATOM 853 O O . ASP A 1 99 ? 5.936 -23.466 -14.605 1.00 88.88 99 ASP A O 1
ATOM 857 N N . GLU A 1 100 ? 6.059 -21.399 -15.479 1.00 86.25 100 GLU A N 1
ATOM 858 C CA . GLU A 1 100 ? 5.567 -20.678 -14.286 1.00 86.25 100 GLU A CA 1
ATOM 859 C C . GLU A 1 100 ? 4.142 -21.128 -13.930 1.00 86.25 100 GLU A C 1
ATOM 861 O O . GLU A 1 100 ? 3.879 -21.524 -12.792 1.00 86.25 100 GLU A O 1
ATOM 866 N N . LEU A 1 101 ? 3.218 -21.112 -14.900 1.00 89.00 101 LEU A N 1
ATOM 867 C CA . LEU A 1 101 ? 1.833 -21.537 -14.680 1.00 89.00 101 LEU A CA 1
ATOM 868 C C . LEU A 1 101 ? 1.738 -23.021 -14.291 1.00 89.00 101 LEU A C 1
ATOM 870 O O . LEU A 1 101 ? 0.939 -23.362 -13.424 1.00 89.00 101 LEU A O 1
ATOM 874 N N . ARG A 1 102 ? 2.555 -23.908 -14.875 1.00 91.12 102 ARG A N 1
ATOM 875 C CA . ARG A 1 102 ? 2.627 -25.333 -14.491 1.00 91.12 102 ARG A CA 1
ATOM 876 C C . ARG A 1 102 ? 3.167 -25.527 -13.078 1.00 91.12 102 ARG A C 1
ATOM 878 O O . ARG A 1 102 ? 2.700 -26.429 -12.380 1.00 91.12 102 ARG A O 1
ATOM 885 N N . TYR A 1 103 ? 4.109 -24.693 -12.637 1.00 84.00 103 TYR A N 1
ATOM 886 C CA . TYR A 1 103 ? 4.550 -24.693 -11.246 1.00 84.00 103 TYR A CA 1
ATOM 887 C C . TYR A 1 103 ? 3.453 -24.184 -10.309 1.00 84.00 103 TYR A C 1
ATOM 889 O O . TYR A 1 103 ? 3.091 -24.905 -9.383 1.00 84.00 103 TYR A O 1
ATOM 897 N N . ASP A 1 104 ? 2.873 -23.008 -10.551 1.00 79.69 104 ASP A N 1
ATOM 898 C CA . ASP A 1 104 ? 1.837 -22.463 -9.665 1.00 79.69 104 ASP A CA 1
ATOM 899 C C . ASP A 1 104 ? 0.562 -23.328 -9.650 1.00 79.69 104 ASP A C 1
ATOM 901 O O . ASP A 1 104 ? -0.087 -23.439 -8.611 1.00 79.69 104 ASP A O 1
ATOM 905 N N . ALA A 1 105 ? 0.248 -24.035 -10.741 1.00 85.06 105 ALA A N 1
ATOM 906 C CA . ALA A 1 105 ? -0.782 -25.073 -10.767 1.00 85.06 105 ALA A CA 1
ATOM 907 C C . ALA A 1 105 ? -0.447 -26.258 -9.840 1.00 85.06 105 ALA A C 1
ATOM 909 O O . ALA A 1 105 ? -1.313 -26.710 -9.098 1.00 85.06 105 ALA A O 1
ATOM 910 N N . SER A 1 106 ? 0.818 -26.697 -9.780 1.00 82.88 106 SER A N 1
ATOM 911 C CA . SER A 1 106 ? 1.291 -27.690 -8.789 1.00 82.88 106 SER A CA 1
ATOM 912 C C . SER A 1 106 ? 1.353 -27.155 -7.343 1.00 82.88 106 SER A C 1
ATOM 914 O O . SER A 1 106 ? 1.631 -27.903 -6.401 1.00 82.88 106 SER A O 1
ATOM 916 N N . ARG A 1 107 ? 1.111 -25.851 -7.151 1.00 78.25 107 ARG A N 1
ATOM 917 C CA . ARG A 1 107 ? 0.959 -25.185 -5.848 1.00 78.25 107 ARG A CA 1
ATOM 918 C C . ARG A 1 107 ? -0.498 -24.863 -5.493 1.00 78.25 107 ARG A C 1
ATOM 920 O O . ARG A 1 107 ? -0.713 -24.347 -4.398 1.00 78.25 107 ARG A O 1
ATOM 927 N N . TYR A 1 108 ? -1.463 -25.166 -6.368 1.00 79.12 108 TYR A N 1
ATOM 928 C CA . TYR A 1 108 ? -2.894 -25.037 -6.088 1.00 79.12 108 TYR A CA 1
ATOM 929 C C . TYR A 1 108 ? -3.291 -25.945 -4.918 1.00 79.12 108 TYR A C 1
ATOM 931 O O . TYR A 1 108 ? -2.958 -27.129 -4.901 1.00 79.12 108 TYR A O 1
ATOM 939 N N . ASP A 1 109 ? -4.004 -25.394 -3.939 1.00 75.38 109 ASP A N 1
ATOM 940 C CA . ASP A 1 109 ? -4.527 -26.155 -2.807 1.00 75.38 109 ASP A CA 1
ATOM 941 C C . ASP A 1 109 ? -5.978 -26.577 -3.084 1.00 75.38 109 ASP A C 1
ATOM 943 O O . ASP A 1 109 ? -6.896 -25.773 -2.934 1.00 75.38 109 ASP A O 1
ATOM 947 N N . ASP A 1 110 ? -6.204 -27.842 -3.456 1.00 76.12 110 ASP A N 1
ATOM 948 C CA . ASP A 1 110 ? -7.553 -28.388 -3.689 1.00 76.12 110 ASP A CA 1
ATOM 949 C C . ASP A 1 110 ? -8.469 -28.345 -2.440 1.00 76.12 110 ASP A C 1
ATOM 951 O O . ASP A 1 110 ? -9.682 -28.486 -2.586 1.00 76.12 110 ASP A O 1
ATOM 955 N N . GLN A 1 111 ? -7.949 -28.127 -1.219 1.00 70.25 111 GLN A N 1
ATOM 956 C CA . GLN A 1 111 ? -8.777 -27.996 -0.005 1.00 70.25 111 GLN A CA 1
ATOM 957 C C . GLN A 1 111 ? -9.308 -26.576 0.235 1.00 70.25 111 GLN A C 1
ATOM 959 O O . GLN A 1 111 ? -10.288 -26.406 0.960 1.00 70.25 111 GLN A O 1
ATOM 964 N N . THR A 1 112 ? -8.652 -25.552 -0.314 1.00 69.94 112 THR A N 1
ATOM 965 C CA . THR A 1 112 ? -9.030 -24.135 -0.130 1.00 69.94 112 THR A CA 1
ATOM 966 C C . THR A 1 112 ? -9.331 -23.407 -1.430 1.00 69.94 112 THR A C 1
ATOM 968 O O . THR A 1 112 ? -9.890 -22.310 -1.417 1.00 69.94 112 THR A O 1
ATOM 971 N N . GLY A 1 113 ? -8.937 -23.979 -2.561 1.00 76.88 113 GLY A N 1
ATOM 972 C CA . GLY A 1 113 ? -8.986 -23.367 -3.878 1.00 76.88 113 GLY A CA 1
ATOM 973 C C . GLY A 1 113 ? -8.140 -22.102 -4.026 1.00 76.88 113 GLY A C 1
ATOM 974 O O . GLY A 1 113 ? -8.466 -21.283 -4.886 1.00 76.88 113 GLY A O 1
ATOM 975 N N . ILE A 1 114 ? -7.115 -21.895 -3.187 1.00 76.56 114 ILE A N 1
ATOM 976 C CA . ILE A 1 114 ? -6.284 -20.682 -3.228 1.00 76.56 114 ILE A CA 1
ATOM 977 C C . ILE A 1 114 ? -5.087 -20.860 -4.159 1.00 76.56 114 ILE A C 1
ATOM 979 O O . ILE A 1 114 ? -4.444 -21.911 -4.199 1.00 76.56 114 ILE A O 1
ATOM 983 N N . PHE A 1 115 ? -4.778 -19.794 -4.896 1.00 76.25 115 PHE A N 1
ATOM 984 C CA . PHE A 1 115 ? -3.631 -19.712 -5.790 1.00 76.25 115 PHE A CA 1
ATOM 985 C C . PHE A 1 115 ? -3.045 -18.295 -5.849 1.00 76.25 115 PHE A C 1
ATOM 987 O O . PHE A 1 115 ? -3.684 -17.298 -5.495 1.00 76.25 115 PHE A O 1
ATOM 994 N N . ALA A 1 116 ? -1.805 -18.202 -6.335 1.00 76.12 116 ALA A N 1
ATOM 995 C CA . ALA A 1 116 ? -1.193 -16.931 -6.699 1.00 76.12 116 ALA A CA 1
ATOM 996 C C . ALA A 1 116 ? -1.878 -16.323 -7.925 1.00 76.12 116 ALA A C 1
ATOM 998 O O . ALA A 1 116 ? -2.051 -16.977 -8.956 1.00 76.12 116 ALA A O 1
ATOM 999 N N . THR A 1 117 ? -2.219 -15.041 -7.830 1.00 84.31 117 THR A N 1
ATOM 1000 C CA . THR A 1 117 ? -2.559 -14.237 -9.006 1.00 84.31 117 THR A CA 1
ATOM 1001 C C . THR A 1 117 ? -1.272 -13.866 -9.754 1.00 84.31 117 THR A C 1
ATOM 1003 O O . THR A 1 117 ? -0.167 -14.093 -9.263 1.00 84.31 117 THR A O 1
ATOM 1006 N N . ALA A 1 118 ? -1.386 -13.240 -10.926 1.00 79.94 118 ALA A N 1
ATOM 1007 C CA . ALA A 1 118 ? -0.214 -12.676 -11.601 1.00 79.94 118 ALA A CA 1
ATOM 1008 C C . ALA A 1 118 ? 0.332 -11.395 -10.927 1.00 79.94 118 ALA A C 1
ATOM 1010 O O . ALA A 1 118 ? 1.385 -10.891 -11.320 1.00 79.94 118 ALA A O 1
ATOM 1011 N N . ILE A 1 119 ? -0.352 -10.859 -9.908 1.00 82.12 119 ILE A N 1
ATOM 1012 C CA . ILE A 1 119 ? 0.132 -9.728 -9.114 1.00 82.12 119 ILE A CA 1
ATOM 1013 C C . ILE A 1 119 ? 0.891 -10.279 -7.903 1.00 82.12 119 ILE A C 1
ATOM 1015 O O . ILE A 1 119 ? 0.364 -11.023 -7.077 1.00 82.12 119 ILE A O 1
ATOM 1019 N N . HIS A 1 120 ? 2.162 -9.900 -7.784 1.00 75.00 120 HIS A N 1
ATOM 1020 C CA . HIS A 1 120 ? 3.057 -10.398 -6.741 1.00 75.00 120 HIS A CA 1
ATOM 1021 C C . HIS A 1 120 ? 2.502 -10.192 -5.331 1.00 75.00 120 HIS A C 1
ATOM 1023 O O . HIS A 1 120 ? 2.224 -9.064 -4.927 1.00 75.00 120 HIS A O 1
ATOM 1029 N N . LYS A 1 121 ? 2.485 -11.260 -4.534 1.00 75.31 121 LYS A N 1
ATOM 1030 C CA . LYS A 1 121 ? 1.927 -11.286 -3.176 1.00 75.31 121 LYS A CA 1
ATOM 1031 C C . LYS A 1 121 ? 0.412 -11.063 -3.089 1.00 75.31 121 LYS A C 1
ATOM 1033 O O . LYS A 1 121 ? -0.081 -10.811 -1.994 1.00 75.31 121 LYS A O 1
ATOM 1038 N N . VAL A 1 122 ? -0.306 -11.151 -4.208 1.00 81.38 122 VAL A N 1
ATOM 1039 C CA . VAL A 1 122 ? -1.770 -11.112 -4.246 1.00 81.38 122 VAL A CA 1
ATOM 1040 C C . VAL A 1 122 ? -2.298 -12.505 -4.576 1.00 81.38 122 VAL A C 1
ATOM 1042 O O . VAL A 1 122 ? -1.875 -13.128 -5.554 1.00 81.38 122 VAL A O 1
ATOM 1045 N N . TYR A 1 123 ? -3.225 -12.986 -3.756 1.00 79.75 123 TYR A N 1
ATOM 1046 C CA . TYR A 1 123 ? -3.802 -14.331 -3.829 1.00 79.75 123 TYR A CA 1
ATOM 1047 C C . TYR A 1 123 ? -5.304 -14.239 -3.998 1.00 79.75 123 TYR A C 1
ATOM 1049 O O . TYR A 1 123 ? -5.910 -13.338 -3.417 1.00 79.75 123 TYR A O 1
ATOM 1057 N N . GLU A 1 124 ? -5.899 -15.180 -4.729 1.00 86.12 124 GLU A N 1
ATOM 1058 C CA . GLU A 1 124 ? -7.353 -15.328 -4.770 1.00 86.12 124 GLU A CA 1
ATOM 1059 C C . GLU A 1 124 ? -7.800 -16.775 -4.536 1.00 86.12 124 GLU A C 1
ATOM 1061 O O . GLU A 1 124 ? -7.043 -17.722 -4.750 1.00 86.12 124 GLU A O 1
ATOM 1066 N N . SER A 1 125 ? -9.039 -16.930 -4.070 1.00 83.31 125 SER A N 1
ATOM 1067 C CA . SER A 1 125 ? -9.789 -18.192 -4.042 1.00 83.31 125 SER A CA 1
ATOM 1068 C C . SER A 1 125 ? -11.263 -17.908 -4.309 1.00 83.31 125 SER A C 1
ATOM 1070 O O . SER A 1 125 ? -11.741 -16.807 -4.041 1.00 83.31 125 SER A O 1
ATOM 1072 N N . ARG A 1 126 ? -11.976 -18.918 -4.814 1.00 83.38 126 ARG A N 1
ATOM 1073 C CA . ARG A 1 126 ? -13.444 -18.941 -4.938 1.00 83.38 126 ARG A CA 1
ATOM 1074 C C . ARG A 1 126 ? -14.093 -20.094 -4.160 1.00 83.38 126 ARG A C 1
ATOM 1076 O O . ARG A 1 126 ? -15.256 -20.404 -4.381 1.00 83.38 126 ARG A O 1
ATOM 1083 N N . SER A 1 127 ? -13.323 -20.797 -3.328 1.00 78.94 127 SER A N 1
ATOM 1084 C CA . SER A 1 127 ? -13.729 -22.083 -2.731 1.00 78.94 127 SER A CA 1
ATOM 1085 C C . SER A 1 127 ? -13.566 -22.144 -1.213 1.00 78.94 127 SER A C 1
ATOM 1087 O O . SER A 1 127 ? -14.036 -23.097 -0.599 1.00 78.94 127 SER A O 1
ATOM 1089 N N . LEU A 1 128 ? -12.917 -21.150 -0.591 1.00 72.25 128 LEU A N 1
ATOM 1090 C CA . LEU A 1 128 ? -12.648 -21.151 0.855 1.00 72.25 128 LEU A CA 1
ATOM 1091 C C . LEU A 1 128 ? -13.768 -20.519 1.710 1.00 72.25 128 LEU A C 1
ATOM 1093 O O . LEU A 1 128 ? -13.678 -20.534 2.935 1.00 72.25 128 LEU A O 1
ATOM 1097 N N . MET A 1 129 ? -14.822 -20.013 1.064 1.00 72.94 129 MET A N 1
ATOM 1098 C CA . MET A 1 129 ? -16.092 -19.620 1.679 1.00 72.94 129 MET A CA 1
ATOM 1099 C C . MET A 1 129 ? -17.133 -20.701 1.350 1.00 72.94 129 MET A C 1
ATOM 1101 O O . MET A 1 129 ? -17.614 -20.737 0.217 1.00 72.94 129 MET A O 1
ATOM 1105 N N . PRO A 1 130 ? -17.457 -21.617 2.281 1.00 75.62 130 PRO A N 1
ATOM 1106 C CA . PRO A 1 130 ? -18.552 -22.565 2.091 1.00 75.62 130 PRO A CA 1
ATOM 1107 C C . PRO A 1 130 ? -19.910 -21.875 1.840 1.00 75.62 130 PRO A C 1
ATOM 1109 O O . PRO A 1 130 ? -20.103 -20.694 2.134 1.00 75.62 130 PRO A O 1
ATOM 1112 N N . ALA A 1 131 ? -20.879 -22.598 1.281 1.00 76.56 131 ALA A N 1
ATOM 1113 C CA . ALA A 1 131 ? -22.168 -22.007 0.900 1.00 76.56 131 ALA A CA 1
ATOM 1114 C C . ALA A 1 131 ? -23.064 -21.689 2.115 1.00 76.56 131 ALA A C 1
ATOM 1116 O O . ALA A 1 131 ? -23.705 -20.642 2.159 1.00 76.56 131 ALA A O 1
ATOM 1117 N N . ASP A 1 132 ? -23.055 -22.561 3.124 1.00 66.94 132 ASP A N 1
ATOM 1118 C CA . ASP A 1 132 ? -23.662 -22.374 4.450 1.00 66.94 132 ASP A CA 1
ATOM 1119 C C . ASP A 1 132 ? -23.094 -21.136 5.163 1.00 66.94 132 ASP A C 1
ATOM 1121 O O . ASP A 1 132 ? -23.812 -20.335 5.759 1.00 66.94 132 ASP A O 1
ATOM 1125 N N . VAL A 1 133 ? -21.795 -20.935 4.998 1.00 69.56 133 VAL A N 1
ATOM 1126 C CA . VAL A 1 133 ? -21.004 -19.807 5.484 1.00 69.56 133 VAL A CA 1
ATOM 1127 C C . VAL A 1 133 ? -21.397 -18.494 4.818 1.00 69.56 133 VAL A C 1
ATOM 1129 O O . VAL A 1 133 ? -21.625 -17.495 5.501 1.00 69.56 133 VAL A O 1
ATOM 1132 N N . LYS A 1 134 ? -21.510 -18.499 3.486 1.00 78.44 134 LYS A N 1
ATOM 1133 C CA . LYS A 1 134 ? -21.950 -17.345 2.701 1.00 78.44 134 LYS A CA 1
ATOM 1134 C C . LYS A 1 134 ? -23.379 -16.968 3.074 1.00 78.44 134 LYS A C 1
ATOM 1136 O O . LYS A 1 134 ? -23.656 -15.791 3.278 1.00 78.44 134 LYS A O 1
ATOM 1141 N N . ALA A 1 135 ? -24.258 -17.961 3.217 1.00 71.12 135 ALA A N 1
ATOM 1142 C CA . ALA A 1 135 ? -25.631 -17.764 3.667 1.00 71.12 135 ALA A CA 1
ATOM 1143 C C . ALA A 1 135 ? -25.685 -17.159 5.081 1.00 71.12 135 ALA A C 1
ATOM 1145 O O . ALA A 1 135 ? -26.405 -16.189 5.295 1.00 71.12 135 ALA A O 1
ATOM 1146 N N . SER A 1 136 ? -24.870 -17.664 6.011 1.00 68.31 136 SER A N 1
ATOM 1147 C CA . SER A 1 136 ? -24.781 -17.150 7.387 1.00 68.31 136 SER A CA 1
ATOM 1148 C C . SER A 1 136 ? -24.281 -15.700 7.430 1.00 68.31 136 SER A C 1
ATOM 1150 O O . SER A 1 136 ? -24.869 -14.863 8.114 1.00 68.31 136 SER A O 1
ATOM 1152 N N . LEU A 1 137 ? -23.249 -15.366 6.641 1.00 74.62 137 LEU A N 1
ATOM 1153 C CA . LEU A 1 137 ? -22.775 -13.988 6.487 1.00 74.62 137 LEU A CA 1
ATOM 1154 C C . LEU A 1 137 ? -23.853 -13.086 5.871 1.00 74.62 137 LEU A C 1
ATOM 1156 O O . LEU A 1 137 ? -24.100 -12.004 6.391 1.00 74.62 137 LEU A O 1
ATOM 1160 N N . ALA A 1 138 ? -24.500 -13.518 4.786 1.00 75.44 138 ALA A N 1
ATOM 1161 C CA . ALA A 1 138 ? -25.546 -12.747 4.118 1.00 75.44 138 ALA A CA 1
ATOM 1162 C C . ALA A 1 138 ? -26.755 -12.500 5.038 1.00 75.44 138 ALA A C 1
ATOM 1164 O O . ALA A 1 138 ? -27.304 -11.402 5.040 1.00 75.44 138 ALA A O 1
ATOM 1165 N N . GLN A 1 139 ? -27.125 -13.480 5.868 1.00 72.06 139 GLN A N 1
ATOM 1166 C CA . GLN A 1 139 ? -28.183 -13.349 6.869 1.00 72.06 139 GLN A CA 1
ATOM 1167 C C . GLN A 1 139 ? -27.813 -12.343 7.971 1.00 72.06 139 GLN A C 1
ATOM 1169 O O . GLN A 1 139 ? -28.622 -11.473 8.292 1.00 72.06 139 GLN A O 1
ATOM 1174 N N . GLY A 1 140 ? -26.592 -12.418 8.518 1.00 69.62 140 GLY A N 1
ATOM 1175 C CA . GLY A 1 140 ? -26.096 -11.445 9.502 1.00 69.62 140 GLY A CA 1
ATOM 1176 C C . GLY A 1 140 ? -25.976 -10.027 8.928 1.00 69.62 140 GLY A C 1
ATOM 1177 O O . GLY A 1 140 ? -26.320 -9.053 9.591 1.00 69.62 140 GLY A O 1
ATOM 1178 N N . VAL A 1 141 ? -25.573 -9.914 7.659 1.00 79.06 141 VAL A N 1
ATOM 1179 C CA . VAL A 1 141 ? -25.542 -8.657 6.898 1.00 79.06 141 VAL A CA 1
ATOM 1180 C C . VAL A 1 141 ? -26.940 -8.086 6.659 1.00 79.06 141 VAL A C 1
ATOM 1182 O O . VAL A 1 141 ? -27.098 -6.873 6.760 1.00 79.06 141 VAL A O 1
ATOM 1185 N N . SER A 1 142 ? -27.953 -8.918 6.388 1.00 74.88 142 SER A N 1
ATOM 1186 C CA . SER A 1 142 ? -29.338 -8.456 6.190 1.00 74.88 142 SER A CA 1
ATOM 1187 C C . SER A 1 142 ? -29.808 -7.622 7.386 1.00 74.88 142 SER A C 1
ATOM 1189 O O . SER A 1 142 ? -30.307 -6.519 7.211 1.00 74.88 142 SER A O 1
ATOM 1191 N N . ALA A 1 143 ? -29.495 -8.044 8.617 1.00 73.62 143 ALA A N 1
ATOM 1192 C CA . ALA A 1 143 ? -29.815 -7.289 9.834 1.00 73.62 143 ALA A CA 1
ATOM 1193 C C . ALA A 1 143 ? -29.109 -5.914 9.963 1.00 73.62 143 ALA A C 1
ATOM 1195 O O . ALA A 1 143 ? -29.496 -5.112 10.812 1.00 73.62 143 ALA A O 1
ATOM 1196 N N . LEU A 1 144 ? -28.091 -5.629 9.139 1.00 76.88 144 LEU A N 1
ATOM 1197 C CA . LEU A 1 144 ? -27.433 -4.318 9.018 1.00 76.88 144 LEU A CA 1
ATOM 1198 C C . LEU A 1 144 ? -27.948 -3.503 7.813 1.00 76.88 144 LEU A C 1
ATOM 1200 O O . LEU A 1 144 ? -27.783 -2.285 7.781 1.00 76.88 144 LEU A O 1
ATOM 1204 N N . GLU A 1 145 ? -28.552 -4.160 6.820 1.00 83.31 145 GLU A N 1
ATOM 1205 C CA . GLU A 1 145 ? -29.132 -3.539 5.621 1.00 83.31 145 GLU A CA 1
ATOM 1206 C C . GLU A 1 145 ? -30.619 -3.184 5.799 1.00 83.31 145 GLU A C 1
ATOM 1208 O O . GLU A 1 145 ? -31.058 -2.124 5.349 1.00 83.31 145 GLU A O 1
ATOM 1213 N N . ASP A 1 146 ? -31.376 -4.033 6.498 1.00 81.44 146 ASP A N 1
ATOM 1214 C CA . ASP A 1 146 ? -32.828 -3.965 6.718 1.00 81.44 146 ASP A CA 1
ATOM 1215 C C . ASP A 1 146 ? -33.218 -2.993 7.854 1.00 81.44 146 ASP A C 1
ATOM 1217 O O . ASP A 1 146 ? -34.125 -3.239 8.652 1.00 81.44 146 ASP A O 1
ATOM 1221 N N . ILE A 1 147 ? -32.518 -1.859 7.927 1.00 80.25 147 ILE A N 1
ATOM 1222 C CA . ILE A 1 147 ? -32.783 -0.746 8.850 1.00 80.25 147 ILE A CA 1
ATOM 1223 C C . ILE A 1 147 ? -33.477 0.424 8.117 1.00 80.25 147 ILE A C 1
ATOM 1225 O O . ILE A 1 147 ? -33.407 0.494 6.884 1.00 80.25 147 ILE A O 1
ATOM 1229 N N . PRO A 1 148 ? -34.143 1.359 8.830 1.00 85.19 148 PRO A N 1
ATOM 1230 C CA . PRO A 1 148 ? -34.753 2.542 8.216 1.00 85.19 148 PRO A CA 1
ATOM 1231 C C . PRO A 1 148 ? -33.765 3.344 7.361 1.00 85.19 148 PRO A C 1
ATOM 1233 O O . PRO A 1 148 ? -32.573 3.419 7.666 1.00 85.19 148 PRO A O 1
ATOM 1236 N N . ASP A 1 149 ? -34.255 3.975 6.294 1.00 83.19 149 ASP A N 1
ATOM 1237 C CA . ASP A 1 149 ? -33.412 4.677 5.316 1.00 83.19 149 ASP A CA 1
ATOM 1238 C C . ASP A 1 149 ? -32.720 5.924 5.903 1.00 83.19 149 ASP A C 1
ATOM 1240 O O . ASP A 1 149 ? -31.697 6.379 5.384 1.00 83.19 149 ASP A O 1
ATOM 1244 N N . GLU A 1 150 ? -33.260 6.429 7.013 1.00 82.88 150 GLU A N 1
ATOM 1245 C CA . GLU A 1 150 ? -32.730 7.479 7.882 1.00 82.88 150 GLU A CA 1
ATOM 1246 C C . GLU A 1 150 ? -31.638 6.973 8.844 1.00 82.88 150 GLU A C 1
ATOM 1248 O O . GLU A 1 150 ? -30.789 7.756 9.266 1.00 82.88 150 GLU A O 1
ATOM 1253 N N . GLU A 1 151 ? -31.630 5.678 9.191 1.00 79.75 151 GLU A N 1
ATOM 1254 C CA . GLU A 1 151 ? -30.595 5.060 10.036 1.00 79.75 151 GLU A CA 1
ATOM 1255 C C . GLU A 1 151 ? -29.417 4.488 9.224 1.00 79.75 151 GLU A C 1
ATOM 1257 O O . GLU A 1 151 ? -28.367 4.195 9.808 1.00 79.75 151 GLU A O 1
ATOM 1262 N N . LYS A 1 152 ? -29.537 4.367 7.895 1.00 85.88 152 LYS A N 1
ATOM 1263 C CA . LYS A 1 152 ? -28.470 3.879 7.003 1.00 85.88 152 LYS A CA 1
ATOM 1264 C C . LYS A 1 152 ? -27.277 4.829 6.947 1.00 85.88 152 LYS A C 1
ATOM 1266 O O . LYS A 1 152 ? -27.401 5.980 6.527 1.00 85.88 152 LYS A O 1
ATOM 1271 N N . ASP A 1 153 ? -26.098 4.324 7.313 1.00 86.31 153 ASP A N 1
ATOM 1272 C CA . ASP A 1 153 ? -24.853 5.086 7.224 1.00 86.31 153 ASP A CA 1
ATOM 1273 C C . ASP A 1 153 ? -24.329 5.152 5.776 1.00 86.31 153 ASP A C 1
ATOM 1275 O O . ASP A 1 153 ? -23.531 4.335 5.313 1.00 86.31 153 ASP A O 1
ATOM 1279 N N . TRP A 1 154 ? -24.803 6.150 5.035 1.00 89.31 154 TRP A N 1
ATOM 1280 C CA . TRP A 1 154 ? -24.298 6.466 3.704 1.00 89.31 154 TRP A CA 1
ATOM 1281 C C . TRP A 1 154 ? -22.977 7.236 3.791 1.00 89.31 154 TRP A C 1
ATOM 1283 O O . TRP A 1 154 ? -22.911 8.325 4.360 1.00 89.31 154 TRP A O 1
ATOM 1293 N N . HIS A 1 155 ? -21.934 6.703 3.154 1.00 84.69 155 HIS A N 1
ATOM 1294 C CA . HIS A 1 155 ? -20.587 7.268 3.183 1.00 84.69 155 HIS A CA 1
ATOM 1295 C C . HIS A 1 155 ? -20.585 8.737 2.702 1.00 84.69 155 HIS A C 1
ATOM 1297 O O . HIS A 1 155 ? -21.095 9.008 1.602 1.00 84.69 155 HIS A O 1
ATOM 1303 N N . PRO A 1 156 ? -20.008 9.689 3.462 1.00 80.44 156 PRO A N 1
ATOM 1304 C CA . PRO A 1 156 ? -19.987 11.106 3.108 1.00 80.44 156 PRO A CA 1
ATOM 1305 C C . PRO A 1 156 ? -19.520 11.377 1.671 1.00 80.44 156 PRO A C 1
ATOM 1307 O O . PRO A 1 156 ? -18.512 10.851 1.206 1.00 80.44 156 PRO A O 1
ATOM 1310 N N . GLY A 1 157 ? -20.284 12.196 0.942 1.00 80.44 157 GLY A N 1
ATOM 1311 C CA . GLY A 1 157 ? -20.009 12.549 -0.458 1.00 80.44 157 GLY A CA 1
ATOM 1312 C C . GLY A 1 157 ? -20.366 11.483 -1.507 1.00 80.44 157 GLY A C 1
ATOM 1313 O O . GLY A 1 157 ? -20.390 11.806 -2.693 1.00 80.44 157 GLY A O 1
ATOM 1314 N N . SER A 1 158 ? -20.722 10.252 -1.118 1.00 82.88 158 SER A N 1
ATOM 1315 C CA . SER A 1 158 ? -20.970 9.134 -2.052 1.00 82.88 158 SER A CA 1
ATOM 1316 C C . SER A 1 158 ? -22.277 9.202 -2.856 1.00 82.88 158 SER A C 1
ATOM 1318 O O . SER A 1 158 ? -22.576 8.263 -3.586 1.00 82.88 158 SER A O 1
ATOM 1320 N N . LYS A 1 159 ? -23.094 10.258 -2.716 1.00 87.00 159 LYS A N 1
ATOM 1321 C CA . LYS A 1 159 ? -24.424 10.390 -3.359 1.00 87.00 159 LYS A CA 1
ATOM 1322 C C . LYS A 1 159 ? -25.364 9.185 -3.118 1.00 87.00 159 LYS A C 1
ATOM 1324 O O . LYS A 1 159 ? -26.085 8.782 -4.028 1.00 87.00 159 LYS A O 1
ATOM 1329 N N . LYS A 1 160 ? -25.331 8.604 -1.910 1.00 87.88 160 LYS A N 1
ATOM 1330 C CA . LYS A 1 160 ? -26.001 7.334 -1.558 1.00 87.88 160 LYS A CA 1
ATOM 1331 C C . LYS A 1 160 ? -25.606 6.142 -2.462 1.00 87.88 160 LYS A C 1
ATOM 1333 O O . LYS A 1 160 ? -26.435 5.293 -2.765 1.00 87.88 160 LYS A O 1
ATOM 1338 N N . GLN A 1 161 ? -24.344 6.066 -2.899 1.00 91.38 161 GLN A N 1
ATOM 1339 C CA . GLN A 1 161 ? -23.817 4.910 -3.650 1.00 91.38 161 GLN A CA 1
ATOM 1340 C C . GLN A 1 161 ? -22.916 4.000 -2.815 1.00 91.38 161 GLN A C 1
ATOM 1342 O O . GLN A 1 161 ? -22.641 2.885 -3.243 1.00 91.38 161 GLN A O 1
ATOM 1347 N N . VAL A 1 162 ? -22.433 4.443 -1.650 1.00 90.62 162 VAL A N 1
ATOM 1348 C CA . VAL A 1 162 ? -21.616 3.616 -0.749 1.00 90.62 162 VAL A CA 1
ATOM 1349 C C . VAL A 1 162 ? -22.282 3.577 0.622 1.00 90.62 162 VAL A C 1
ATOM 1351 O O . VAL A 1 162 ? -22.402 4.611 1.277 1.00 90.62 162 VAL A O 1
ATOM 1354 N N . LEU A 1 163 ? -22.729 2.391 1.027 1.00 90.69 163 LEU A N 1
ATOM 1355 C CA . LEU A 1 163 ? -23.337 2.112 2.326 1.00 90.69 163 LEU A CA 1
ATOM 1356 C C . LEU A 1 163 ? -22.282 1.467 3.231 1.00 90.69 163 LEU A C 1
ATOM 1358 O O . LEU A 1 163 ? -21.751 0.403 2.909 1.00 90.69 163 LEU A O 1
ATOM 1362 N N . ASP A 1 164 ? -21.970 2.122 4.342 1.00 88.12 164 ASP A N 1
ATOM 1363 C CA . ASP A 1 164 ? -20.993 1.683 5.335 1.00 88.12 164 ASP A CA 1
ATOM 1364 C C . ASP A 1 164 ? -21.713 0.856 6.420 1.00 88.12 164 ASP A C 1
ATOM 1366 O O . ASP A 1 164 ? -22.314 1.401 7.339 1.00 88.12 164 ASP A O 1
ATOM 1370 N N . LEU A 1 165 ? -21.669 -0.478 6.323 1.00 84.25 165 LEU A N 1
ATOM 1371 C CA . LEU A 1 165 ? -22.333 -1.370 7.291 1.00 84.25 165 LEU A CA 1
ATOM 1372 C C . LEU A 1 165 ? -21.528 -1.500 8.593 1.00 84.25 165 LEU A C 1
ATOM 1374 O O . LEU A 1 165 ? -22.074 -1.479 9.693 1.00 84.25 165 LEU A O 1
ATOM 1378 N N . VAL A 1 166 ? -20.205 -1.617 8.463 1.00 84.12 166 VAL A N 1
ATOM 1379 C CA . VAL A 1 166 ? -19.248 -1.599 9.575 1.00 84.12 166 VAL A CA 1
ATOM 1380 C C . VAL A 1 166 ? -18.066 -0.761 9.117 1.00 84.12 166 VAL A C 1
ATOM 1382 O O . VAL A 1 166 ? -17.241 -1.239 8.340 1.00 84.12 166 VAL A O 1
ATOM 1385 N N . HIS A 1 167 ? -17.982 0.497 9.556 1.00 88.75 167 HIS A N 1
ATOM 1386 C CA . HIS A 1 167 ? -16.893 1.394 9.164 1.00 88.75 167 HIS A CA 1
ATOM 1387 C C . HIS A 1 167 ? -15.937 1.680 10.329 1.00 88.75 167 HIS A C 1
ATOM 1389 O O . HIS A 1 167 ? -16.367 2.241 11.335 1.00 88.75 167 HIS A O 1
ATOM 1395 N N . PRO A 1 168 ? -14.626 1.402 10.210 1.00 89.38 168 PRO A N 1
ATOM 1396 C CA . PRO A 1 168 ? -13.701 1.467 11.345 1.00 89.38 168 PRO A CA 1
ATOM 1397 C C . PRO A 1 168 ? -13.423 2.884 11.880 1.00 89.38 168 PRO A C 1
ATOM 1399 O O . PRO A 1 168 ? -12.871 3.024 12.971 1.00 89.38 168 PRO A O 1
ATOM 1402 N N . SER A 1 169 ? -13.828 3.937 11.155 1.00 90.25 169 SER A N 1
ATOM 1403 C CA . SER A 1 169 ? -13.839 5.315 11.679 1.00 90.25 169 SER A CA 1
ATOM 1404 C C . SER A 1 169 ? -15.002 5.603 12.638 1.00 90.25 169 SER A C 1
ATOM 1406 O O . SER A 1 169 ? -14.883 6.530 13.436 1.00 90.25 169 SER A O 1
ATOM 1408 N N . MET A 1 170 ? -16.111 4.855 12.576 1.00 87.31 170 MET A N 1
ATOM 1409 C CA . MET A 1 170 ? -17.187 4.974 13.564 1.00 87.31 170 MET A CA 1
ATOM 1410 C C . MET A 1 170 ? -16.696 4.418 14.900 1.00 87.31 170 MET A C 1
ATOM 1412 O O . MET A 1 170 ? -16.079 3.354 14.939 1.00 87.31 170 MET A O 1
ATOM 1416 N N . TYR A 1 171 ? -16.932 5.150 15.991 1.00 89.00 171 TYR A N 1
ATOM 1417 C CA . TYR A 1 171 ? -16.496 4.771 17.345 1.00 89.00 171 TYR A CA 1
ATOM 1418 C C . TYR A 1 171 ? -14.998 4.414 17.457 1.00 89.00 171 TYR A C 1
ATOM 1420 O O . TYR A 1 171 ? -14.604 3.572 18.265 1.00 89.00 171 TYR A O 1
ATOM 1428 N N . CYS A 1 172 ? -14.153 5.053 16.642 1.00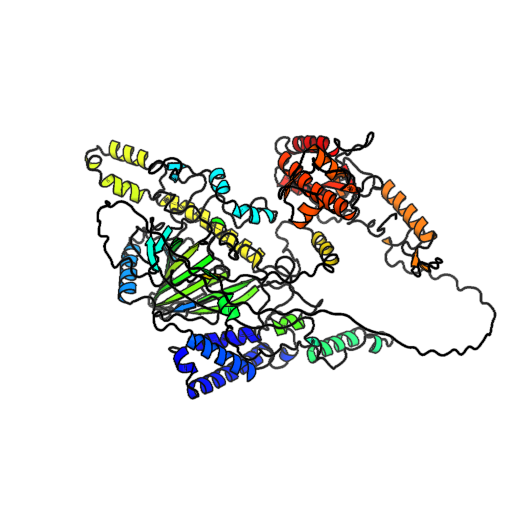 91.12 172 CYS A N 1
ATOM 1429 C CA . CYS A 1 172 ? -12.699 4.901 16.689 1.00 91.12 172 CYS A CA 1
ATOM 1430 C C . CYS A 1 172 ? -12.099 5.381 18.029 1.00 91.12 172 CYS A C 1
ATOM 1432 O O . CYS A 1 172 ? -12.760 6.059 18.820 1.00 91.12 172 CYS A O 1
ATOM 1434 N N . LEU A 1 173 ? -10.834 5.042 18.303 1.00 92.38 173 LEU A N 1
ATOM 1435 C CA . LEU A 1 173 ? -10.112 5.602 19.446 1.00 92.38 173 LEU A CA 1
ATOM 1436 C C . LEU A 1 173 ? -9.928 7.103 19.222 1.00 92.38 173 LEU A C 1
ATOM 1438 O O . LEU A 1 173 ? -9.444 7.513 18.168 1.00 92.38 173 LEU A O 1
ATOM 1442 N N . ARG A 1 174 ? -10.255 7.903 20.235 1.00 92.56 174 ARG A N 1
ATOM 1443 C CA . ARG A 1 174 ? -10.162 9.363 20.225 1.00 92.56 174 ARG A CA 1
ATOM 1444 C C . ARG A 1 174 ? -9.087 9.769 21.220 1.00 92.56 174 ARG A C 1
ATOM 1446 O O . ARG A 1 174 ? -9.299 9.736 22.433 1.00 92.56 174 ARG A O 1
ATOM 1453 N N . ILE A 1 175 ? -7.903 10.094 20.726 1.00 91.19 175 ILE A N 1
ATOM 1454 C CA . ILE A 1 175 ? -6.746 10.376 21.577 1.00 91.19 175 ILE A CA 1
ATOM 1455 C C . ILE A 1 175 ? -7.027 11.678 22.348 1.00 91.19 175 ILE A C 1
ATOM 1457 O O . ILE A 1 175 ? -7.520 12.654 21.786 1.00 91.19 175 ILE A O 1
ATOM 1461 N N . GLY A 1 176 ? -6.810 11.675 23.665 1.00 88.19 176 GLY A N 1
ATOM 1462 C CA . GLY A 1 176 ? -7.224 12.765 24.556 1.00 88.19 176 GLY A CA 1
ATOM 1463 C C . GLY A 1 176 ? -8.686 12.714 25.029 1.00 88.19 176 GLY A C 1
ATOM 1464 O O . GLY A 1 176 ? -9.052 13.531 25.870 1.00 88.19 176 GLY A O 1
ATOM 1465 N N . ARG A 1 177 ? -9.532 11.793 24.535 1.00 89.50 177 ARG A N 1
ATOM 1466 C CA . ARG A 1 177 ? -10.977 11.723 24.868 1.00 89.50 177 ARG A CA 1
ATOM 1467 C C . ARG A 1 177 ? -11.480 10.333 25.271 1.00 89.50 177 ARG A C 1
ATOM 1469 O O . ARG A 1 177 ? -12.276 10.230 26.196 1.00 89.50 177 ARG A O 1
ATOM 1476 N N . SER A 1 178 ? -11.054 9.274 24.587 1.00 89.50 178 SER A N 1
ATOM 1477 C CA . SER A 1 178 ? -11.472 7.898 24.881 1.00 89.50 178 SER A CA 1
ATOM 1478 C C . SER A 1 178 ? -10.896 7.391 26.202 1.00 89.50 178 SER A C 1
ATOM 1480 O O . SER A 1 178 ? -9.788 7.754 26.601 1.00 89.50 178 SER A O 1
ATOM 1482 N N . HIS A 1 179 ? -11.638 6.497 26.847 1.00 88.44 179 HIS A N 1
ATOM 1483 C CA . HIS A 1 179 ? -11.204 5.782 28.041 1.00 88.44 179 HIS A CA 1
ATOM 1484 C C . HIS A 1 179 ? -10.513 4.456 27.684 1.00 88.44 179 HIS A C 1
ATOM 1486 O O . HIS A 1 179 ? -10.853 3.820 26.688 1.00 88.44 179 HIS A O 1
ATOM 1492 N N . VAL A 1 180 ? -9.556 4.035 28.514 1.00 88.44 180 VAL A N 1
ATOM 1493 C CA . VAL A 1 180 ? -8.871 2.731 28.448 1.00 88.44 180 VAL A CA 1
ATOM 1494 C C . VAL A 1 180 ? -8.890 2.045 29.815 1.00 88.44 180 VAL A C 1
ATOM 1496 O O . VAL A 1 180 ? -8.889 2.725 30.843 1.00 88.44 180 VAL A O 1
ATOM 1499 N N . TYR A 1 181 ? -8.898 0.713 29.851 1.00 82.00 181 TYR A N 1
ATOM 1500 C CA . TYR A 1 181 ? -8.783 -0.071 31.084 1.00 82.00 181 TYR A CA 1
ATOM 1501 C C . TYR A 1 181 ? -7.408 0.100 31.745 1.00 82.00 181 TYR A C 1
ATOM 1503 O O . TYR A 1 181 ? -6.371 0.134 31.075 1.00 82.00 181 TYR A O 1
ATOM 1511 N N . ARG A 1 182 ? -7.384 0.171 33.081 1.00 73.25 182 ARG A N 1
ATOM 1512 C CA . ARG A 1 182 ? -6.136 0.215 33.855 1.00 73.25 182 ARG A CA 1
ATOM 1513 C C . ARG A 1 182 ? -5.517 -1.180 33.994 1.00 73.25 182 ARG A C 1
ATOM 1515 O O . ARG A 1 182 ? -6.186 -2.121 34.404 1.00 73.25 182 ARG A O 1
ATOM 1522 N N . ARG A 1 183 ? -4.225 -1.310 33.667 1.00 63.28 183 ARG A N 1
ATOM 1523 C CA . ARG A 1 183 ? -3.466 -2.580 33.750 1.00 63.28 183 ARG A CA 1
ATOM 1524 C C . ARG A 1 183 ? -2.646 -2.742 35.038 1.00 63.28 183 ARG A C 1
ATOM 1526 O O . ARG A 1 183 ? -2.102 -3.813 35.274 1.00 63.28 183 ARG A O 1
ATOM 1533 N N . ASP A 1 184 ? -2.537 -1.693 35.850 1.00 55.00 184 ASP A N 1
ATOM 1534 C CA . ASP A 1 184 ? -1.828 -1.674 37.139 1.00 55.00 184 ASP A CA 1
ATOM 1535 C C . ASP A 1 184 ? -2.582 -2.421 38.252 1.00 55.00 184 ASP A C 1
ATOM 1537 O O . ASP A 1 184 ? -1.980 -2.804 39.253 1.00 55.00 184 ASP A O 1
ATOM 1541 N N . GLN A 1 185 ? -3.888 -2.652 38.078 1.00 46.44 185 GLN A N 1
ATOM 1542 C CA . GLN A 1 185 ? -4.757 -3.305 39.059 1.00 46.44 185 GLN A CA 1
ATOM 1543 C C . GLN A 1 185 ? -5.430 -4.517 38.409 1.00 46.44 185 GLN A C 1
ATOM 1545 O O . GLN A 1 185 ? -6.365 -4.386 37.621 1.00 46.44 185 GLN A O 1
ATOM 1550 N N . GLY A 1 186 ? -4.910 -5.712 38.711 1.00 41.41 186 GLY A N 1
ATOM 1551 C CA . GLY A 1 186 ? -5.361 -6.968 38.107 1.00 41.41 186 GLY A CA 1
ATOM 1552 C C . GLY A 1 186 ? -6.866 -7.192 38.271 1.00 41.41 186 GLY A C 1
ATOM 1553 O O . GLY A 1 186 ? -7.386 -7.104 39.379 1.00 41.41 186 GLY A O 1
ATOM 1554 N N . GLN A 1 187 ? -7.550 -7.480 37.158 1.00 44.03 187 GLN A N 1
ATOM 1555 C CA . GLN A 1 187 ? -9.008 -7.670 37.071 1.00 44.03 187 GLN A CA 1
ATOM 1556 C C . GLN A 1 187 ? -9.869 -6.471 37.537 1.00 44.03 187 GLN A C 1
ATOM 1558 O O . GLN A 1 187 ? -11.073 -6.617 37.743 1.00 44.03 187 GLN A O 1
ATOM 1563 N N . GLY A 1 188 ? -9.301 -5.263 37.636 1.00 47.56 188 GLY A N 1
ATOM 1564 C CA . GLY A 1 188 ? -10.072 -4.041 37.871 1.00 47.56 188 GLY A CA 1
ATOM 1565 C C . GLY A 1 188 ? -10.817 -3.569 36.616 1.00 47.56 188 GLY A C 1
ATOM 1566 O O . GLY A 1 188 ? -10.203 -3.300 35.589 1.00 47.56 188 GLY A O 1
ATOM 1567 N N . THR A 1 189 ? -12.135 -3.372 36.707 1.00 57.06 189 THR A N 1
ATOM 1568 C CA . THR A 1 189 ? -12.958 -2.782 35.628 1.00 57.06 189 THR A CA 1
ATOM 1569 C C . THR A 1 189 ? -12.766 -1.268 35.460 1.00 57.06 189 THR A C 1
ATOM 1571 O O . THR A 1 189 ? -13.362 -0.663 34.571 1.00 57.06 189 THR A O 1
ATOM 1574 N N . SER A 1 190 ? -11.944 -0.634 36.304 1.00 71.25 190 SER A N 1
ATOM 1575 C CA . SER A 1 190 ? -11.727 0.812 36.291 1.00 71.25 190 SER A CA 1
ATOM 1576 C C . SER A 1 190 ? -10.986 1.277 35.039 1.00 71.25 190 SER A C 1
ATOM 1578 O O . SER A 1 190 ? -9.940 0.728 34.681 1.00 71.25 190 SER A O 1
ATOM 1580 N N . THR A 1 191 ? -11.469 2.355 34.435 1.00 81.12 191 THR A N 1
ATOM 1581 C CA . THR A 1 191 ? -10.831 3.000 33.289 1.00 81.12 191 THR A CA 1
ATOM 1582 C C . THR A 1 191 ? -10.011 4.233 33.695 1.00 81.12 191 THR A C 1
ATOM 1584 O O . THR A 1 191 ? -9.921 4.609 34.872 1.00 81.12 191 THR A O 1
ATOM 1587 N N . VAL A 1 192 ? -9.357 4.841 32.705 1.00 85.69 192 VAL A N 1
ATOM 1588 C CA . VAL A 1 192 ? -8.712 6.158 32.754 1.00 85.69 192 VAL A CA 1
ATOM 1589 C C . VAL A 1 192 ? -8.790 6.809 31.367 1.00 85.69 192 VAL A C 1
ATOM 1591 O O . VAL A 1 192 ? -8.740 6.110 30.354 1.00 85.69 192 VAL A O 1
ATOM 1594 N N . GLN A 1 193 ? -8.936 8.133 31.299 1.00 87.50 193 GLN A N 1
ATOM 1595 C CA . GLN A 1 193 ? -8.936 8.879 30.036 1.00 87.50 193 GLN A CA 1
ATOM 1596 C C . GLN A 1 193 ? -7.536 8.848 29.398 1.00 87.50 193 GLN A C 1
ATOM 1598 O O . GLN A 1 193 ? -6.535 9.175 30.042 1.00 87.50 193 GLN A O 1
ATOM 1603 N N . LEU A 1 194 ? -7.448 8.456 28.126 1.00 88.75 194 LEU A N 1
ATOM 1604 C CA . LEU A 1 194 ? -6.182 8.338 27.404 1.00 88.75 194 LEU A CA 1
ATOM 1605 C C . LEU A 1 194 ? -5.640 9.720 27.015 1.00 88.75 194 LEU A C 1
ATOM 1607 O O . LEU A 1 194 ? -6.197 10.378 26.139 1.00 88.75 194 LEU A O 1
ATOM 1611 N N . THR A 1 195 ? -4.514 10.140 27.596 1.00 88.44 195 THR A N 1
ATOM 1612 C CA . THR A 1 195 ? -3.792 11.348 27.159 1.00 88.44 195 THR A CA 1
ATOM 1613 C C . THR A 1 195 ? -2.965 11.083 25.893 1.00 88.44 195 THR A C 1
ATOM 1615 O O . THR A 1 195 ? -2.547 9.953 25.633 1.00 88.44 195 THR A O 1
ATOM 1618 N N . LEU A 1 196 ? -2.679 12.135 25.113 1.00 86.94 196 LEU A N 1
ATOM 1619 C CA . LEU A 1 196 ? -1.772 12.049 23.957 1.00 86.94 196 LEU A CA 1
ATOM 1620 C C . LEU A 1 196 ? -0.357 11.608 24.368 1.00 86.94 196 LEU A C 1
ATOM 1622 O O . LEU A 1 196 ? 0.276 10.842 23.652 1.00 86.94 196 LEU A O 1
ATOM 1626 N N . GLU A 1 197 ? 0.118 12.046 25.534 1.00 85.00 197 GLU A N 1
ATOM 1627 C CA . GLU A 1 197 ? 1.410 11.637 26.093 1.00 85.00 197 GLU A CA 1
ATOM 1628 C C . GLU A 1 197 ? 1.443 10.132 26.399 1.00 85.00 197 GLU A C 1
ATOM 1630 O O . GLU A 1 197 ? 2.332 9.431 25.922 1.00 85.00 197 GLU A O 1
ATOM 1635 N N . ASN A 1 198 ? 0.424 9.599 27.085 1.00 85.25 198 ASN A N 1
ATOM 1636 C CA . ASN A 1 198 ? 0.322 8.162 27.358 1.00 85.25 198 ASN A CA 1
ATOM 1637 C C . ASN A 1 198 ? 0.202 7.340 26.065 1.00 85.25 198 ASN A C 1
ATOM 1639 O O . ASN A 1 198 ? 0.785 6.260 25.975 1.00 85.25 198 ASN A O 1
ATOM 1643 N N . TYR A 1 199 ? -0.515 7.852 25.057 1.00 88.38 199 TYR A N 1
ATOM 1644 C CA . TYR A 1 199 ? -0.596 7.221 23.740 1.00 88.38 199 TYR A CA 1
ATOM 1645 C C . TYR A 1 199 ? 0.774 7.168 23.050 1.00 88.38 199 TYR A C 1
ATOM 1647 O O . TYR A 1 199 ? 1.208 6.088 22.657 1.00 88.38 199 TYR A O 1
ATOM 1655 N N . LEU A 1 200 ? 1.486 8.295 22.946 1.00 85.19 200 LEU A N 1
ATOM 1656 C CA . LEU A 1 200 ? 2.796 8.359 22.285 1.00 85.19 200 LEU A CA 1
ATOM 1657 C C . LEU A 1 200 ? 3.869 7.547 23.027 1.00 85.19 200 LEU A C 1
ATOM 1659 O O . LEU A 1 200 ? 4.650 6.854 22.380 1.00 85.19 200 LEU A O 1
ATOM 1663 N N . ASN A 1 201 ? 3.851 7.533 24.364 1.00 82.44 201 ASN A N 1
ATOM 1664 C CA . ASN A 1 201 ? 4.742 6.698 25.181 1.00 82.44 201 ASN A CA 1
ATOM 1665 C C . ASN A 1 201 ? 4.532 5.188 24.944 1.00 82.44 201 ASN A C 1
ATOM 1667 O O . ASN A 1 201 ? 5.452 4.399 25.150 1.00 82.44 201 ASN A O 1
ATOM 1671 N N . CYS A 1 202 ? 3.350 4.775 24.470 1.00 81.44 202 CYS A N 1
ATOM 1672 C CA . CYS A 1 202 ? 3.072 3.397 24.055 1.00 81.44 202 CYS A CA 1
ATOM 1673 C C . CYS A 1 202 ? 3.423 3.106 22.581 1.00 81.44 202 CYS A C 1
ATOM 1675 O O . CYS A 1 202 ? 3.224 1.976 22.138 1.00 81.44 202 CYS A O 1
ATOM 1677 N N . ARG A 1 203 ? 3.921 4.090 21.815 1.00 84.06 203 ARG A N 1
ATOM 1678 C CA . ARG A 1 203 ? 4.217 3.988 20.371 1.00 84.06 203 ARG A CA 1
ATOM 1679 C C . ARG A 1 203 ? 5.670 4.376 20.027 1.00 84.06 203 ARG A C 1
ATOM 1681 O O . ARG A 1 203 ? 5.888 5.256 19.188 1.00 84.06 203 ARG A O 1
ATOM 1688 N N . PRO A 1 204 ? 6.693 3.746 20.644 1.00 78.06 204 PRO A N 1
ATOM 1689 C CA . PRO A 1 204 ? 8.099 4.088 20.404 1.00 78.06 204 PRO A CA 1
ATOM 1690 C C . PRO A 1 204 ? 8.546 3.838 18.954 1.00 78.06 204 PRO A C 1
ATOM 1692 O O . PRO A 1 204 ? 9.505 4.452 18.490 1.00 78.06 204 PRO A O 1
ATOM 1695 N N . GLU A 1 205 ? 7.852 2.988 18.188 1.00 76.25 205 GLU A N 1
ATOM 1696 C CA . GLU A 1 205 ? 8.168 2.778 16.774 1.00 76.25 205 GLU A CA 1
ATOM 1697 C C . GLU A 1 205 ? 7.900 4.024 15.917 1.00 76.25 205 GLU A C 1
ATOM 1699 O O . GLU A 1 205 ? 8.513 4.177 14.858 1.00 76.25 205 GLU A O 1
ATOM 1704 N N . PHE A 1 206 ? 7.054 4.952 16.390 1.00 80.44 206 PHE A N 1
ATOM 1705 C CA . PHE A 1 206 ? 6.871 6.239 15.730 1.00 80.44 206 PHE A CA 1
ATOM 1706 C C . PHE A 1 206 ? 8.172 7.042 15.653 1.00 80.44 206 PHE A C 1
ATOM 1708 O O . PHE A 1 206 ? 8.332 7.770 14.677 1.00 80.44 206 PHE A O 1
ATOM 1715 N N . GLU A 1 207 ? 9.111 6.934 16.608 1.00 65.19 207 GLU A N 1
ATOM 1716 C CA . GLU A 1 207 ? 10.353 7.734 16.604 1.00 65.19 207 GLU A CA 1
ATOM 1717 C C . GLU A 1 207 ? 11.114 7.620 15.278 1.00 65.19 207 GLU A C 1
ATOM 1719 O O . GLU A 1 207 ? 11.559 8.634 14.737 1.00 65.19 207 GLU A O 1
ATOM 1724 N N . LYS A 1 208 ? 11.161 6.413 14.689 1.00 61.41 208 LYS A N 1
ATOM 1725 C CA . LYS A 1 208 ? 11.737 6.156 13.355 1.00 61.41 208 LYS A CA 1
ATOM 1726 C C . LYS A 1 208 ? 11.154 7.075 12.270 1.00 61.41 208 LYS A C 1
ATOM 1728 O O . LYS A 1 208 ? 11.877 7.500 11.375 1.00 61.41 208 LYS A O 1
ATOM 1733 N N . ILE A 1 209 ? 9.868 7.403 12.381 1.00 60.03 209 ILE A N 1
ATOM 1734 C CA . ILE A 1 209 ? 9.098 8.240 11.454 1.00 60.03 209 ILE A CA 1
ATOM 1735 C C . ILE A 1 209 ? 9.317 9.740 11.746 1.00 60.03 209 ILE A C 1
ATOM 1737 O O . ILE A 1 209 ? 9.436 10.543 10.819 1.00 60.03 209 ILE A O 1
ATOM 1741 N N . TRP A 1 210 ? 9.449 10.147 13.016 1.00 45.59 210 TRP A N 1
ATOM 1742 C CA . TRP A 1 210 ? 9.769 11.543 13.376 1.00 45.59 210 TRP A CA 1
ATOM 1743 C C . TRP A 1 210 ? 11.162 11.982 12.873 1.00 45.59 210 TRP A C 1
ATOM 1745 O O . TRP A 1 210 ? 11.374 13.165 12.588 1.00 45.59 210 TRP A O 1
ATOM 1755 N N . TRP A 1 211 ? 12.098 11.046 12.665 1.00 39.69 211 TRP A N 1
ATOM 1756 C CA . TRP A 1 211 ? 13.413 11.326 12.062 1.00 39.69 211 TRP A CA 1
ATOM 1757 C C . TRP A 1 211 ? 13.368 11.817 10.600 1.00 39.69 211 TRP A C 1
ATOM 1759 O O . TRP A 1 211 ? 14.383 12.313 10.105 1.00 39.69 211 TRP A O 1
ATOM 1769 N N . PHE A 1 212 ? 12.222 11.770 9.905 1.00 45.19 212 PHE A N 1
ATOM 1770 C CA . PHE A 1 212 ? 12.091 12.315 8.542 1.00 45.19 212 PHE A CA 1
ATOM 1771 C C . PHE A 1 212 ? 12.079 13.855 8.454 1.00 45.19 212 PHE A C 1
ATOM 1773 O O . PHE A 1 212 ? 12.045 14.400 7.353 1.00 45.19 212 PHE A O 1
ATOM 1780 N N . GLY A 1 213 ? 12.177 14.570 9.582 1.00 40.47 213 GLY A N 1
ATOM 1781 C CA . GLY A 1 213 ? 12.437 16.018 9.620 1.00 40.47 213 GLY A CA 1
ATOM 1782 C C . GLY A 1 213 ? 11.197 16.910 9.747 1.00 40.47 213 GLY A C 1
ATOM 1783 O O . GLY A 1 213 ? 11.339 18.118 9.931 1.00 40.47 213 GLY A O 1
ATOM 1784 N N . PHE A 1 214 ? 9.996 16.332 9.718 1.00 41.97 214 PHE A N 1
ATOM 1785 C CA . PHE A 1 214 ? 8.741 17.038 9.977 1.00 41.97 214 PHE A CA 1
ATOM 1786 C C . PHE A 1 214 ? 8.451 17.165 11.481 1.00 41.97 214 PHE A C 1
ATOM 1788 O O . PHE A 1 214 ? 8.748 16.266 12.262 1.00 41.97 214 PHE A O 1
ATOM 1795 N N . ALA A 1 215 ? 7.807 18.265 11.889 1.00 42.28 215 ALA A N 1
ATOM 1796 C CA . ALA A 1 215 ? 7.382 18.492 13.280 1.00 42.28 215 ALA A CA 1
ATOM 1797 C C . ALA A 1 215 ? 6.071 17.767 13.675 1.00 42.28 215 ALA A C 1
ATOM 1799 O O . ALA A 1 215 ? 5.683 17.807 14.838 1.00 42.28 215 ALA A O 1
ATOM 1800 N N . LYS A 1 216 ? 5.395 17.133 12.709 1.00 58.25 216 LYS A N 1
ATOM 1801 C CA . LYS A 1 216 ? 4.376 16.073 12.837 1.00 58.25 216 LYS A CA 1
ATOM 1802 C C . LYS A 1 216 ? 4.395 15.329 11.492 1.00 58.25 216 LYS A C 1
ATOM 1804 O O . LYS A 1 216 ? 4.121 15.982 10.483 1.00 58.25 216 LYS A O 1
ATOM 1809 N N . PRO A 1 217 ? 4.761 14.037 11.412 1.00 67.31 217 PRO A N 1
ATOM 1810 C CA . PRO A 1 217 ? 4.699 13.296 10.152 1.00 67.31 217 PRO A CA 1
ATOM 1811 C C . PRO A 1 217 ? 3.250 13.208 9.636 1.00 67.31 217 PRO A C 1
ATOM 1813 O O . PRO A 1 217 ? 2.358 12.900 10.428 1.00 67.31 217 PRO A O 1
ATOM 1816 N N . PRO A 1 218 ? 2.975 13.435 8.336 1.00 70.31 218 PRO A N 1
ATOM 1817 C CA . PRO A 1 218 ? 1.602 13.455 7.812 1.00 70.31 218 PRO A CA 1
ATOM 1818 C C . PRO A 1 218 ? 0.900 12.088 7.881 1.00 70.31 218 PRO A C 1
ATOM 1820 O O . PRO A 1 218 ? -0.324 12.025 7.842 1.00 70.31 218 PRO A O 1
ATOM 1823 N N . CYS A 1 219 ? 1.662 11.000 8.020 1.00 77.56 219 CYS A N 1
ATOM 1824 C CA . CYS A 1 219 ? 1.169 9.637 8.214 1.00 77.56 219 CYS A CA 1
ATOM 1825 C C . CYS A 1 219 ? 0.811 9.282 9.672 1.00 77.56 219 CYS A C 1
ATOM 1827 O O . CYS A 1 219 ? 0.424 8.139 9.914 1.00 77.56 219 CYS A O 1
ATOM 1829 N N . ILE A 1 220 ? 0.921 10.215 10.631 1.00 86.19 220 ILE A N 1
ATOM 1830 C CA . ILE A 1 220 ? 0.545 10.008 12.040 1.00 86.19 220 ILE A CA 1
ATOM 1831 C C . ILE A 1 220 ? -0.580 10.981 12.430 1.00 86.19 220 ILE A C 1
ATOM 1833 O O . ILE A 1 220 ? -0.375 12.193 12.478 1.00 86.19 220 ILE A O 1
ATOM 1837 N N . SER A 1 221 ? -1.758 10.457 12.777 1.00 89.25 221 SER A N 1
ATOM 1838 C CA . SER A 1 221 ? -2.802 11.227 13.470 1.00 89.25 221 SER A CA 1
ATOM 1839 C C . SER A 1 221 ? -2.451 11.364 14.955 1.00 89.25 221 SER A C 1
ATOM 1841 O O . SER A 1 221 ? -1.939 10.424 15.567 1.00 89.25 221 SER A O 1
ATOM 1843 N N . HIS A 1 222 ? -2.730 12.526 15.550 1.00 90.00 222 HIS A N 1
ATOM 1844 C CA . HIS A 1 222 ? -2.621 12.740 17.005 1.00 90.00 222 HIS A CA 1
ATOM 1845 C C . HIS A 1 222 ? -3.986 12.680 17.694 1.00 90.00 222 HIS A C 1
ATOM 1847 O O . HIS A 1 222 ? -4.072 12.826 18.908 1.00 90.00 222 HIS A O 1
ATOM 1853 N N . ASP A 1 223 ? -5.041 12.501 16.906 1.00 91.44 223 ASP A N 1
ATOM 1854 C CA . ASP A 1 223 ? -6.416 12.771 17.287 1.00 91.44 223 ASP A CA 1
ATOM 1855 C C . ASP A 1 223 ? -7.231 11.466 17.263 1.00 91.44 223 ASP A C 1
ATOM 1857 O O . ASP A 1 223 ? -8.121 11.277 18.095 1.00 91.44 223 ASP A O 1
ATOM 1861 N N . TYR A 1 224 ? -6.870 10.524 16.374 1.00 93.69 224 TYR A N 1
ATOM 1862 C CA . TYR A 1 224 ? -7.576 9.255 16.186 1.00 93.69 224 TYR A CA 1
ATOM 1863 C C . TYR A 1 224 ? -6.664 8.033 15.943 1.00 93.69 224 TYR A C 1
ATOM 1865 O O . TYR A 1 224 ? -5.535 8.141 15.461 1.00 93.69 224 TYR A O 1
ATOM 1873 N N . GLN A 1 225 ? -7.202 6.839 16.209 1.00 94.44 225 GLN A N 1
ATOM 1874 C CA . GLN A 1 225 ? -6.702 5.539 15.730 1.00 94.44 225 GLN A CA 1
ATOM 1875 C C . GLN A 1 225 ? -7.918 4.639 15.443 1.00 94.44 225 GLN A C 1
ATOM 1877 O O . GLN A 1 225 ? -8.857 4.607 16.242 1.00 94.44 225 GLN A O 1
ATOM 1882 N N . TRP A 1 226 ? -7.937 3.881 14.345 1.00 94.56 226 TRP A N 1
ATOM 1883 C CA . TRP A 1 226 ? -8.929 2.801 14.212 1.00 94.56 226 TRP A CA 1
ATOM 1884 C C . TRP A 1 226 ? -8.676 1.726 15.281 1.00 94.56 226 TRP A C 1
ATOM 1886 O O . TRP A 1 226 ? -7.528 1.427 15.612 1.00 94.56 226 TRP A O 1
ATOM 1896 N N . LEU A 1 227 ? -9.743 1.142 15.831 1.00 89.88 227 LEU A N 1
ATOM 1897 C CA . LEU A 1 227 ? -9.638 0.082 16.837 1.00 89.88 227 LEU A CA 1
ATOM 1898 C C . LEU A 1 227 ? -9.618 -1.297 16.159 1.00 89.88 227 LEU A C 1
ATOM 1900 O O . LEU A 1 227 ? -10.639 -1.692 15.590 1.00 89.88 227 LEU A O 1
ATOM 1904 N N . PRO A 1 228 ? -8.498 -2.045 16.204 1.00 91.31 228 PRO A N 1
ATOM 1905 C CA . PRO A 1 228 ? -8.512 -3.461 15.879 1.00 91.31 228 PRO A CA 1
ATOM 1906 C C . PRO A 1 228 ? -9.202 -4.263 16.982 1.00 91.31 228 PRO A C 1
ATOM 1908 O O . PRO A 1 228 ? -9.228 -3.868 18.150 1.00 91.31 228 PRO A O 1
ATOM 1911 N N . THR A 1 229 ? -9.656 -5.450 16.609 1.00 82.56 229 THR A N 1
ATOM 1912 C CA . THR A 1 229 ? -10.092 -6.496 17.530 1.00 82.56 229 THR A CA 1
ATOM 1913 C C . THR A 1 229 ? -8.981 -7.510 17.718 1.00 82.56 229 THR A C 1
ATOM 1915 O O . THR A 1 229 ? -8.361 -7.942 16.743 1.00 82.56 229 THR A O 1
ATOM 1918 N N . ASP A 1 230 ? -8.737 -7.903 18.964 1.00 86.94 230 ASP A N 1
ATOM 1919 C CA . ASP A 1 230 ? -7.815 -8.987 19.286 1.00 86.94 230 ASP A CA 1
ATOM 1920 C C . ASP A 1 230 ? -8.498 -10.335 19.003 1.00 86.94 230 ASP A C 1
ATOM 1922 O O . ASP A 1 230 ? -9.594 -10.605 19.491 1.00 86.94 230 ASP A O 1
ATOM 1926 N N . PHE A 1 231 ? -7.842 -11.203 18.235 1.00 75.31 231 PHE A N 1
ATOM 1927 C CA . PHE A 1 231 ? -8.297 -12.561 17.938 1.00 75.31 231 PHE A CA 1
ATOM 1928 C C . PHE A 1 231 ? -7.243 -13.581 18.365 1.00 75.31 231 PHE A C 1
ATOM 1930 O O . PHE A 1 231 ? -6.145 -13.592 17.809 1.00 75.31 231 PHE A O 1
ATOM 1937 N N . GLU A 1 232 ? -7.571 -14.471 19.295 1.00 80.50 232 GLU A N 1
ATOM 1938 C CA . GLU A 1 232 ? -6.737 -15.629 19.621 1.00 80.50 232 GLU A CA 1
ATOM 1939 C C . GLU A 1 232 ? -6.788 -16.642 18.482 1.00 80.50 232 GLU A C 1
ATOM 1941 O O . GLU A 1 232 ? -7.869 -17.036 18.048 1.00 80.50 232 GLU A O 1
ATOM 1946 N N . ARG A 1 233 ? -5.621 -17.096 18.020 1.00 72.62 233 ARG A N 1
ATOM 1947 C CA . ARG A 1 233 ? -5.474 -18.208 17.083 1.00 72.62 233 ARG A CA 1
ATOM 1948 C C . ARG A 1 233 ? -4.791 -19.388 17.770 1.00 72.62 233 ARG A C 1
ATOM 1950 O O . ARG A 1 233 ? -3.610 -19.325 18.107 1.00 72.62 233 ARG A O 1
ATOM 1957 N N . SER A 1 234 ? -5.548 -20.468 17.918 1.00 70.12 234 SER A N 1
ATOM 1958 C CA . SER A 1 234 ? -5.143 -21.732 18.540 1.00 70.12 234 SER A CA 1
ATOM 1959 C C . SER A 1 234 ? -4.017 -22.459 17.788 1.00 70.12 234 SER A C 1
ATOM 1961 O O . SER A 1 234 ? -3.671 -22.121 16.649 1.00 70.12 234 SER A O 1
ATOM 1963 N N . GLU A 1 235 ? -3.477 -23.513 18.407 1.00 68.94 235 GLU A N 1
ATOM 1964 C CA . GLU A 1 235 ? -2.512 -24.418 17.768 1.00 68.94 235 GLU A CA 1
ATOM 1965 C C . GLU A 1 235 ? -3.136 -25.364 16.729 1.00 68.94 235 GLU A C 1
ATOM 1967 O O . GLU A 1 235 ? -2.447 -25.771 15.793 1.00 68.94 235 GLU A O 1
ATOM 1972 N N . SER A 1 236 ? -4.437 -25.666 16.806 1.00 55.50 236 SER A N 1
ATOM 1973 C CA . SER A 1 236 ? -5.162 -26.358 15.726 1.00 55.50 236 SER A CA 1
ATOM 1974 C C . SER A 1 236 ? -5.315 -25.469 14.485 1.00 55.50 236 SER A C 1
ATOM 1976 O O . SER A 1 236 ? -5.259 -25.964 13.358 1.00 55.50 236 SER A O 1
ATOM 1978 N N . GLY A 1 237 ? -5.400 -24.149 14.675 1.00 55.59 237 GLY A N 1
ATOM 1979 C CA . GLY A 1 237 ? -5.642 -23.171 13.612 1.00 55.59 237 GLY A CA 1
ATOM 1980 C C . GLY A 1 237 ? -7.079 -22.646 13.579 1.00 55.59 237 GLY A C 1
ATOM 1981 O O . GLY A 1 237 ? -7.409 -21.846 12.703 1.00 55.59 237 GLY A O 1
ATOM 1982 N N . ASP A 1 238 ? -7.905 -23.024 14.550 1.00 60.50 238 ASP A N 1
ATOM 1983 C CA . ASP A 1 238 ? -9.139 -22.317 14.886 1.00 60.50 238 ASP A CA 1
ATOM 1984 C C . ASP A 1 238 ? -8.800 -20.951 15.491 1.00 60.50 238 ASP A C 1
ATOM 1986 O O . ASP A 1 238 ? -7.692 -20.738 16.003 1.00 60.50 238 ASP A O 1
ATOM 1990 N N . VAL A 1 239 ? -9.724 -19.998 15.418 1.00 62.16 239 VAL A N 1
ATOM 1991 C CA . VAL A 1 239 ? -9.487 -18.629 15.885 1.00 62.16 239 VAL A CA 1
ATOM 1992 C C . VAL A 1 239 ? -10.789 -18.050 16.430 1.00 62.16 239 VAL A C 1
ATOM 1994 O O . VAL A 1 239 ? -11.854 -18.281 15.862 1.00 62.16 239 VAL A O 1
ATOM 1997 N N . LYS A 1 240 ? -10.688 -17.273 17.504 1.00 68.69 240 LYS A N 1
ATOM 1998 C CA . LYS A 1 240 ? -11.805 -16.724 18.277 1.00 68.69 240 LYS A CA 1
ATOM 1999 C C . LYS A 1 240 ? -11.509 -15.256 18.617 1.00 68.69 240 LYS A C 1
ATOM 2001 O O . LYS A 1 240 ? -10.352 -14.946 18.906 1.00 68.69 240 LYS A O 1
ATOM 2006 N N . PRO A 1 241 ? -12.472 -14.321 18.563 1.00 69.44 241 PRO A N 1
ATOM 2007 C CA . PRO A 1 241 ? -12.245 -12.982 19.103 1.00 69.44 241 PRO A CA 1
ATOM 2008 C C . PRO A 1 241 ? -12.083 -13.037 20.626 1.00 69.44 241 PRO A C 1
ATOM 2010 O O . PRO A 1 241 ? -12.789 -13.770 21.315 1.00 69.44 241 PRO A O 1
ATOM 2013 N N . LEU A 1 242 ? -11.167 -12.229 21.150 1.00 76.75 242 LEU A N 1
ATOM 2014 C CA . LEU A 1 242 ? -11.005 -11.994 22.587 1.00 76.75 242 LEU A CA 1
ATOM 2015 C C . LEU A 1 242 ? -11.794 -10.768 23.071 1.00 76.75 242 LEU A C 1
ATOM 2017 O O . LEU A 1 242 ? -12.006 -10.611 24.269 1.00 76.75 242 LEU A O 1
ATOM 2021 N N . ALA A 1 243 ? -12.222 -9.909 22.145 1.00 73.31 243 ALA A N 1
ATOM 2022 C CA . ALA A 1 243 ? -12.951 -8.675 22.409 1.00 73.31 243 ALA A CA 1
ATOM 2023 C C . ALA A 1 243 ? -13.943 -8.368 21.274 1.00 73.31 243 ALA A C 1
ATOM 2025 O O . ALA A 1 243 ? -14.000 -9.080 20.271 1.00 73.31 243 ALA A O 1
ATOM 2026 N N . TYR A 1 244 ? -14.732 -7.302 21.417 1.00 69.50 244 TYR A N 1
ATOM 2027 C CA . TYR A 1 244 ? -15.752 -6.944 20.430 1.00 69.50 244 TYR A CA 1
ATOM 2028 C C . TYR A 1 244 ? -15.165 -6.450 19.102 1.00 69.50 244 TYR A C 1
ATOM 2030 O O . TYR A 1 244 ? -14.023 -5.981 19.039 1.00 69.50 244 TYR A O 1
ATOM 2038 N N . ILE A 1 245 ? -15.946 -6.551 18.023 1.00 71.31 245 ILE A N 1
ATOM 2039 C CA . ILE A 1 245 ? -15.597 -5.941 16.739 1.00 71.31 245 ILE A CA 1
ATOM 2040 C C . ILE A 1 245 ? -16.047 -4.483 16.769 1.00 71.31 245 ILE A C 1
ATOM 2042 O O . ILE A 1 245 ? -17.177 -4.179 17.142 1.00 71.31 245 ILE A O 1
ATOM 2046 N N . ASN A 1 246 ? -15.160 -3.540 16.444 1.00 78.62 246 ASN A N 1
ATOM 2047 C CA . ASN A 1 246 ? -15.566 -2.139 16.487 1.00 78.62 246 ASN A CA 1
ATOM 2048 C C . ASN A 1 246 ? -16.705 -1.891 15.478 1.00 78.62 246 ASN A C 1
ATOM 2050 O O . ASN A 1 246 ? -16.574 -2.229 14.304 1.00 78.62 246 ASN A O 1
ATOM 2054 N N . ASN A 1 247 ? -17.810 -1.308 15.953 1.00 72.38 247 ASN A N 1
ATOM 2055 C CA . ASN A 1 247 ? -19.060 -1.129 15.205 1.00 72.38 247 ASN A CA 1
ATOM 2056 C C . ASN A 1 247 ? -19.753 -2.443 14.748 1.00 72.38 247 ASN A C 1
ATOM 2058 O O . ASN A 1 247 ? -20.569 -2.404 13.833 1.00 72.38 247 ASN A O 1
ATOM 2062 N N . LEU A 1 248 ? -19.480 -3.594 15.380 1.00 49.50 248 LEU A N 1
ATOM 2063 C CA . LEU A 1 248 ? -20.201 -4.856 15.142 1.00 49.50 248 LEU A CA 1
ATOM 2064 C C . LEU A 1 248 ? -20.332 -5.674 16.441 1.00 49.50 248 LEU A C 1
ATOM 2066 O O . LEU A 1 248 ? -19.368 -5.864 17.182 1.00 49.50 248 LEU A O 1
ATOM 2070 N N . HIS A 1 249 ? -21.538 -6.159 16.736 1.00 49.78 249 HIS A N 1
ATOM 2071 C CA . HIS A 1 249 ? -21.800 -6.932 17.954 1.00 49.78 249 HIS A CA 1
ATOM 2072 C C . HIS A 1 249 ? -20.993 -8.261 17.936 1.00 49.78 249 HIS A C 1
ATOM 2074 O O . HIS A 1 249 ? -20.835 -8.840 16.866 1.00 49.78 249 HIS A O 1
ATOM 2080 N N . PRO A 1 250 ? -20.423 -8.740 19.063 1.00 40.91 250 PRO A N 1
ATOM 2081 C CA . PRO A 1 250 ? -19.304 -9.710 19.082 1.00 40.91 250 PRO A CA 1
ATOM 2082 C C . PRO A 1 250 ? -19.576 -11.181 18.647 1.00 40.91 250 PRO A C 1
ATOM 2084 O O . PRO A 1 250 ? -19.236 -12.090 19.402 1.00 40.91 250 PRO A O 1
ATOM 2087 N N . ILE A 1 251 ? -20.153 -11.457 17.462 1.00 42.44 251 ILE A N 1
ATOM 2088 C CA . ILE A 1 251 ? -20.684 -12.802 17.114 1.00 42.44 251 ILE A CA 1
ATOM 2089 C C . ILE A 1 251 ? -20.137 -13.470 15.785 1.00 42.44 251 ILE A C 1
ATOM 2091 O O . ILE A 1 251 ? -20.244 -14.692 15.690 1.00 42.44 251 ILE A O 1
ATOM 2095 N N . ASP A 1 252 ? -19.429 -12.799 14.822 1.00 37.25 252 ASP A N 1
ATOM 2096 C CA . ASP A 1 252 ? -19.209 -13.348 13.425 1.00 37.25 252 ASP A CA 1
ATOM 2097 C C . ASP A 1 252 ? -17.776 -13.233 12.646 1.00 37.25 252 ASP A C 1
ATOM 2099 O O . ASP A 1 252 ? -17.268 -12.132 12.454 1.00 37.25 252 ASP A O 1
ATOM 2103 N N . HIS A 1 253 ? -17.144 -14.361 12.138 1.00 37.47 253 HIS A N 1
ATOM 2104 C CA . HIS A 1 253 ? -16.098 -14.785 11.037 1.00 37.47 253 HIS A CA 1
ATOM 2105 C C . HIS A 1 253 ? -14.515 -14.366 10.762 1.00 37.47 253 HIS A C 1
ATOM 2107 O O . HIS A 1 253 ? -14.034 -13.530 11.524 1.00 37.47 253 HIS A O 1
ATOM 2113 N N . ARG A 1 254 ? -13.641 -15.020 9.829 1.00 33.47 254 ARG A N 1
ATOM 2114 C CA . ARG A 1 254 ? -12.125 -14.828 9.289 1.00 33.47 254 ARG A CA 1
ATOM 2115 C C . ARG A 1 254 ? -11.282 -15.975 8.427 1.00 33.47 254 ARG A C 1
ATOM 2117 O O . ARG A 1 254 ? -12.026 -16.522 7.663 1.00 33.47 254 ARG A O 1
ATOM 2124 N N . ALA A 1 255 ? -9.905 -16.382 8.374 1.00 37.03 255 ALA A N 1
ATOM 2125 C CA . ALA A 1 255 ? -9.100 -17.640 7.737 1.00 37.03 255 ALA A CA 1
ATOM 2126 C C . ALA A 1 255 ? -8.095 -18.039 6.384 1.00 37.03 255 ALA A C 1
ATOM 2128 O O . ALA A 1 255 ? -8.188 -19.206 6.082 1.00 37.03 255 ALA A O 1
ATOM 2129 N N . ILE A 1 256 ? -7.187 -17.383 5.516 1.00 33.34 256 ILE A N 1
ATOM 2130 C CA . ILE A 1 256 ? -6.577 -17.638 4.042 1.00 33.34 256 ILE A CA 1
ATOM 2131 C C . ILE A 1 256 ? -5.600 -18.857 3.534 1.00 33.34 256 ILE A C 1
ATOM 2133 O O . ILE A 1 256 ? -6.182 -19.903 3.802 1.00 33.34 256 ILE A O 1
ATOM 2137 N N . PRO A 1 257 ? -4.352 -18.990 2.804 1.00 43.91 257 PRO A N 1
ATOM 2138 C CA . PRO A 1 257 ? -3.197 -18.282 1.981 1.00 43.91 257 PRO A CA 1
ATOM 2139 C C . PRO A 1 257 ? -2.698 -18.846 0.524 1.00 43.91 257 PRO A C 1
ATOM 2141 O O . PRO A 1 257 ? -3.364 -19.766 0.094 1.00 43.91 257 PRO A O 1
ATOM 2144 N N . TRP A 1 258 ? -1.603 -18.628 -0.331 1.00 35.75 258 TRP A N 1
ATOM 2145 C CA . TRP A 1 258 ? -0.350 -17.802 -0.767 1.00 35.75 258 TRP A CA 1
ATOM 2146 C C . TRP A 1 258 ? 0.151 -18.184 -2.270 1.00 35.75 258 TRP A C 1
ATOM 2148 O O . TRP A 1 258 ? -0.758 -18.717 -2.904 1.00 35.75 258 TRP A O 1
ATOM 2158 N N . PRO A 1 259 ? 1.386 -18.045 -2.968 1.00 42.66 259 PRO A N 1
ATOM 2159 C CA . PRO A 1 259 ? 2.794 -17.444 -2.809 1.00 42.66 259 PRO A CA 1
ATOM 2160 C C . PRO A 1 259 ? 3.592 -16.406 -3.815 1.00 42.66 259 PRO A C 1
ATOM 2162 O O . PRO A 1 259 ? 3.603 -15.245 -3.410 1.00 42.66 259 PRO A O 1
ATOM 2165 N N . PRO A 1 260 ? 4.409 -16.647 -4.929 1.00 47.78 260 PRO A N 1
ATOM 2166 C CA . PRO A 1 260 ? 5.763 -15.968 -5.235 1.00 47.78 260 PRO A CA 1
ATOM 2167 C C . PRO A 1 260 ? 6.065 -15.052 -6.536 1.00 47.78 260 PRO A C 1
ATOM 2169 O O . PRO A 1 260 ? 5.155 -14.332 -6.938 1.00 47.78 260 PRO A O 1
ATOM 2172 N N . LEU A 1 261 ? 7.334 -14.918 -7.103 1.00 38.72 261 LEU A N 1
ATOM 2173 C CA . LEU A 1 261 ? 7.791 -14.015 -8.262 1.00 38.72 261 LEU A CA 1
ATOM 2174 C C . LEU A 1 261 ? 9.217 -14.182 -8.961 1.00 38.72 261 LEU A C 1
ATOM 2176 O O . LEU A 1 261 ? 9.973 -15.061 -8.560 1.00 38.72 261 LEU A O 1
ATOM 2180 N N . ALA A 1 262 ? 9.615 -13.296 -9.934 1.00 42.47 262 ALA A N 1
ATOM 2181 C CA . ALA A 1 262 ? 10.668 -13.510 -10.988 1.00 42.47 262 ALA A CA 1
ATOM 2182 C C . ALA A 1 262 ? 11.833 -12.462 -11.338 1.00 42.47 262 ALA A C 1
ATOM 2184 O O . ALA A 1 262 ? 12.888 -12.514 -10.694 1.00 42.47 262 ALA A O 1
ATOM 2185 N N . VAL A 1 263 ? 11.752 -11.636 -12.423 1.00 51.59 263 VAL A N 1
ATOM 2186 C CA . VAL A 1 263 ? 12.811 -11.330 -13.485 1.00 51.59 263 VAL A CA 1
ATOM 2187 C C . VAL A 1 263 ? 13.763 -10.088 -13.287 1.00 51.59 263 VAL A C 1
ATOM 2189 O O . VAL A 1 263 ? 13.542 -9.291 -12.377 1.00 51.59 263 VAL A O 1
ATOM 2192 N N . ARG A 1 264 ? 14.890 -9.933 -14.064 1.00 53.31 264 ARG A N 1
ATOM 2193 C CA . ARG A 1 264 ? 16.000 -8.923 -13.865 1.00 53.31 264 ARG A CA 1
ATOM 2194 C C . ARG A 1 264 ? 16.860 -8.483 -15.112 1.00 53.31 264 ARG A C 1
ATOM 2196 O O . ARG A 1 264 ? 17.522 -9.341 -15.689 1.00 53.31 264 ARG A O 1
ATOM 2203 N N . PRO A 1 265 ? 16.989 -7.173 -15.457 1.00 58.16 265 PRO A N 1
ATOM 2204 C CA . PRO A 1 265 ? 17.937 -6.614 -16.462 1.00 58.16 265 PRO A CA 1
ATOM 2205 C C . PRO A 1 265 ? 19.148 -5.839 -15.852 1.00 58.16 265 PRO A C 1
ATOM 2207 O O . PRO A 1 265 ? 19.275 -5.755 -14.630 1.00 58.16 265 PRO A O 1
ATOM 2210 N N . SER A 1 266 ? 20.021 -5.220 -16.676 1.00 71.94 266 SER A N 1
ATOM 2211 C CA . SER A 1 266 ? 21.180 -4.404 -16.225 1.00 71.94 266 SER A CA 1
ATOM 2212 C C . SER A 1 266 ? 21.384 -3.092 -17.029 1.00 71.94 266 SER A C 1
ATOM 2214 O O . SER A 1 266 ? 21.872 -3.158 -18.159 1.00 71.94 266 SER A O 1
ATOM 2216 N N . PRO A 1 267 ? 21.072 -1.901 -16.463 1.00 64.62 267 PRO A N 1
ATOM 2217 C CA . PRO A 1 267 ? 21.135 -0.620 -17.187 1.00 64.62 267 PRO A CA 1
ATOM 2218 C C . PRO A 1 267 ? 22.520 -0.240 -17.732 1.00 64.62 267 PRO A C 1
ATOM 2220 O O . PRO A 1 267 ? 22.659 0.042 -18.914 1.00 64.62 267 PRO A O 1
ATOM 2223 N N . TYR A 1 268 ? 23.586 -0.333 -16.927 1.00 63.97 268 TYR A N 1
ATOM 2224 C CA . TYR A 1 268 ? 24.948 0.075 -17.329 1.00 63.97 268 TYR A CA 1
ATOM 2225 C C . TYR A 1 268 ? 25.624 -0.800 -18.403 1.00 63.97 268 TYR A C 1
ATOM 2227 O O . TYR A 1 268 ? 26.834 -0.696 -18.596 1.00 63.97 268 TYR A O 1
ATOM 2235 N N . ARG A 1 269 ? 24.901 -1.732 -19.037 1.00 69.12 269 ARG A N 1
ATOM 2236 C CA . ARG A 1 269 ? 25.459 -2.663 -20.035 1.00 69.12 269 ARG A CA 1
ATOM 2237 C C . ARG A 1 269 ? 24.551 -2.924 -21.236 1.00 69.12 269 ARG A C 1
ATOM 2239 O O . ARG A 1 269 ? 25.007 -3.558 -22.186 1.00 69.12 269 ARG A O 1
ATOM 2246 N N . TRP A 1 270 ? 23.303 -2.442 -21.248 1.00 76.56 270 TRP A N 1
ATOM 2247 C CA . TRP A 1 270 ? 22.339 -2.811 -22.294 1.00 76.56 270 TRP A CA 1
ATOM 2248 C C . TRP A 1 270 ? 22.698 -2.312 -23.704 1.00 76.56 270 TRP A C 1
ATOM 2250 O O . TRP A 1 270 ? 22.241 -2.906 -24.678 1.00 76.56 270 TRP A O 1
ATOM 2260 N N . TYR A 1 271 ? 23.584 -1.318 -23.838 1.00 77.75 271 TYR A N 1
ATOM 2261 C CA . TYR A 1 271 ? 24.074 -0.811 -25.130 1.00 77.75 271 TYR A CA 1
ATOM 2262 C C . TYR A 1 271 ? 25.372 -1.456 -25.635 1.00 77.75 271 TYR A C 1
ATOM 2264 O O . TYR A 1 271 ? 25.804 -1.150 -26.740 1.00 77.75 271 TYR A O 1
ATOM 2272 N N . HIS A 1 272 ? 25.993 -2.381 -24.893 1.00 79.44 272 HIS A N 1
ATOM 2273 C CA . HIS A 1 272 ? 27.281 -2.986 -25.286 1.00 79.44 272 HIS A CA 1
ATOM 2274 C C . HIS A 1 272 ? 27.230 -3.821 -26.587 1.00 79.44 272 HIS A C 1
ATOM 2276 O O . HIS A 1 272 ? 28.262 -4.302 -27.048 1.00 79.44 272 HIS A O 1
ATOM 2282 N N . HIS A 1 273 ? 26.043 -4.017 -27.165 1.00 75.06 273 HIS A N 1
ATOM 2283 C CA . HIS A 1 273 ? 25.818 -4.722 -28.426 1.00 75.06 273 HIS A CA 1
ATOM 2284 C C . HIS A 1 273 ? 25.715 -3.782 -29.648 1.00 75.06 273 HIS A C 1
ATOM 2286 O O . HIS A 1 273 ? 25.656 -4.267 -30.778 1.00 75.06 273 HIS A O 1
ATOM 2292 N N . VAL A 1 274 ? 25.663 -2.458 -29.447 1.00 79.50 274 VAL A N 1
ATOM 2293 C CA . VAL A 1 274 ? 25.494 -1.474 -30.529 1.00 79.50 274 VAL A CA 1
ATOM 2294 C C . VAL A 1 274 ? 26.811 -1.341 -31.299 1.00 79.50 274 VAL A C 1
ATOM 2296 O O . VAL A 1 274 ? 27.739 -0.665 -30.867 1.00 79.50 274 VAL A O 1
ATOM 2299 N N . ALA A 1 275 ? 26.898 -2.024 -32.442 1.00 80.06 275 ALA A N 1
ATOM 2300 C CA . ALA A 1 275 ? 28.112 -2.092 -33.261 1.00 80.06 275 ALA A CA 1
ATOM 2301 C C . ALA A 1 275 ? 28.289 -0.913 -34.243 1.00 80.06 275 ALA A C 1
ATOM 2303 O O . ALA A 1 275 ? 29.364 -0.757 -34.819 1.00 80.06 275 ALA A O 1
ATOM 2304 N N . VAL A 1 276 ? 27.249 -0.098 -34.457 1.00 81.19 276 VAL A N 1
ATOM 2305 C CA . VAL A 1 276 ? 27.311 1.092 -35.321 1.00 81.19 276 VAL A CA 1
ATOM 2306 C C . VAL A 1 276 ? 27.857 2.265 -34.496 1.00 81.19 276 VAL A C 1
ATOM 2308 O O . VAL A 1 276 ? 27.205 2.636 -33.519 1.00 81.19 276 VAL A O 1
ATOM 2311 N N . PRO A 1 277 ? 29.010 2.866 -34.846 1.00 79.62 277 PRO A N 1
ATOM 2312 C CA . PRO A 1 277 ? 29.561 3.993 -34.095 1.00 79.62 277 PRO A CA 1
ATOM 2313 C C . PRO A 1 277 ? 28.649 5.222 -34.191 1.00 79.62 277 PRO A C 1
ATOM 2315 O O . PRO A 1 277 ? 28.024 5.451 -35.226 1.00 79.62 277 PRO A O 1
ATOM 2318 N N . ALA A 1 278 ? 28.593 6.012 -33.118 1.00 81.81 278 ALA A N 1
ATOM 2319 C CA . ALA A 1 278 ? 27.905 7.300 -33.127 1.00 81.81 278 ALA A CA 1
ATOM 2320 C C . ALA A 1 278 ? 28.634 8.305 -34.044 1.00 81.81 278 ALA A C 1
ATOM 2322 O O . ALA A 1 278 ? 29.869 8.263 -34.094 1.00 81.81 278 ALA A O 1
ATOM 2323 N N . PRO A 1 279 ? 27.918 9.224 -34.721 1.00 81.50 279 PRO A N 1
ATOM 2324 C CA . PRO A 1 279 ? 28.538 10.299 -35.494 1.00 81.50 279 PRO A CA 1
ATOM 2325 C C . PRO A 1 279 ? 29.468 11.150 -34.622 1.00 81.50 279 PRO A C 1
ATOM 2327 O O . PRO A 1 279 ? 29.110 11.514 -33.497 1.00 81.50 279 PRO A O 1
ATOM 2330 N N . SER A 1 280 ? 30.655 11.490 -35.124 1.00 77.69 280 SER A N 1
ATOM 2331 C CA . SER A 1 280 ? 31.569 12.392 -34.423 1.00 77.69 280 SER A CA 1
ATOM 2332 C C . SER A 1 280 ? 31.217 13.839 -34.745 1.00 77.69 280 SER A C 1
ATOM 2334 O O . SER A 1 280 ? 30.956 14.185 -35.892 1.00 77.69 280 SER A O 1
ATOM 2336 N N . TYR A 1 281 ? 31.304 14.733 -33.757 1.00 70.56 281 TYR A N 1
ATOM 2337 C CA . TYR A 1 281 ? 31.186 16.177 -34.005 1.00 70.56 281 TYR A CA 1
ATOM 2338 C C . TYR A 1 281 ? 32.251 16.677 -35.005 1.00 70.56 281 TYR A C 1
ATOM 2340 O O . TYR A 1 281 ? 32.028 17.643 -35.728 1.00 70.56 281 TYR A O 1
ATOM 2348 N N . LEU A 1 282 ? 33.397 15.988 -35.081 1.00 72.88 282 LEU A N 1
ATOM 2349 C CA . LEU A 1 282 ? 34.479 16.291 -36.023 1.00 72.88 282 LEU A CA 1
ATOM 2350 C C . LEU A 1 282 ? 34.126 15.959 -37.483 1.00 72.88 282 LEU A C 1
ATOM 2352 O O . LEU A 1 282 ? 34.755 16.509 -38.381 1.00 72.88 282 LEU A O 1
ATOM 2356 N N . ASP A 1 283 ? 33.119 15.114 -37.728 1.00 73.31 283 ASP A N 1
ATOM 2357 C CA . ASP A 1 283 ? 32.680 14.741 -39.082 1.00 73.31 283 ASP A CA 1
ATOM 2358 C C . ASP A 1 283 ? 31.860 15.867 -39.758 1.00 73.31 283 ASP A C 1
ATOM 2360 O O . ASP A 1 283 ? 31.524 15.768 -40.935 1.00 73.31 283 ASP A O 1
ATOM 2364 N N . PHE A 1 284 ? 31.546 16.943 -39.017 1.00 71.81 284 PHE A N 1
ATOM 2365 C CA . PHE A 1 284 ? 30.691 18.067 -39.432 1.00 71.81 284 PHE A CA 1
ATOM 2366 C C . PHE A 1 284 ? 31.341 19.453 -39.196 1.00 71.81 284 PHE A C 1
ATOM 2368 O O . PHE A 1 284 ? 30.652 20.473 -39.227 1.00 71.81 284 PHE A O 1
ATOM 2375 N N . ASP A 1 285 ? 32.658 19.520 -38.949 1.00 65.44 285 ASP A N 1
ATOM 2376 C CA . ASP A 1 285 ? 33.383 20.769 -38.617 1.00 65.44 285 ASP A CA 1
ATOM 2377 C C . ASP A 1 285 ? 33.817 21.597 -39.855 1.00 65.44 285 ASP A C 1
ATOM 2379 O O . ASP A 1 285 ? 34.677 22.476 -39.767 1.00 65.44 285 ASP A O 1
ATOM 2383 N N . ASP A 1 286 ? 33.208 21.351 -41.022 1.00 62.69 286 ASP A N 1
ATOM 2384 C CA . ASP A 1 286 ? 33.391 22.170 -42.228 1.00 62.69 286 ASP A CA 1
ATOM 2385 C C . ASP A 1 286 ? 32.764 23.562 -42.042 1.00 62.69 286 ASP A C 1
ATOM 2387 O O . ASP A 1 286 ? 31.609 23.702 -41.643 1.00 62.69 286 ASP A O 1
ATOM 2391 N N . TYR A 1 287 ? 33.514 24.630 -42.334 1.00 46.56 287 TYR A N 1
ATOM 2392 C CA . TYR A 1 287 ? 33.053 25.996 -42.070 1.00 46.56 287 TYR A CA 1
ATOM 2393 C C . TYR A 1 287 ? 32.153 26.549 -43.199 1.00 46.56 287 TYR A C 1
ATOM 2395 O O . TYR A 1 287 ? 32.603 26.602 -44.346 1.00 46.56 287 TYR A O 1
ATOM 2403 N N . PRO A 1 288 ? 30.949 27.088 -42.905 1.00 53.03 288 PRO A N 1
ATOM 2404 C CA . PRO A 1 288 ? 30.379 27.342 -41.578 1.00 53.03 288 PRO A CA 1
ATOM 2405 C C . PRO A 1 288 ? 29.751 26.092 -40.940 1.00 53.03 288 PRO A C 1
ATOM 2407 O O . PRO A 1 288 ? 28.797 25.545 -41.478 1.00 53.03 288 PRO A O 1
ATOM 2410 N N . VAL A 1 289 ? 30.246 25.730 -39.748 1.00 58.81 289 VAL A N 1
ATOM 2411 C CA . VAL A 1 289 ? 29.936 24.478 -39.027 1.00 58.81 289 VAL A CA 1
ATOM 2412 C C . VAL A 1 289 ? 28.437 24.192 -38.982 1.00 58.81 289 VAL A C 1
ATOM 2414 O O . VAL A 1 289 ? 27.698 24.867 -38.251 1.00 58.81 289 VAL A O 1
ATOM 2417 N N . ASP A 1 290 ? 27.999 23.158 -39.706 1.00 67.19 290 ASP A N 1
ATOM 2418 C CA . ASP A 1 290 ? 26.604 22.725 -39.702 1.00 67.19 290 ASP A CA 1
ATOM 2419 C C . ASP A 1 290 ? 26.297 21.885 -38.458 1.00 67.19 290 ASP A C 1
ATOM 2421 O O . ASP A 1 290 ? 26.145 20.661 -38.460 1.00 67.19 290 ASP A O 1
ATOM 2425 N N . LYS A 1 291 ? 26.151 22.610 -37.349 1.00 70.31 291 LYS A N 1
ATOM 2426 C CA . LYS A 1 291 ? 25.677 22.063 -36.081 1.00 70.31 291 LYS A CA 1
ATOM 2427 C C . LYS A 1 291 ? 24.281 21.461 -36.182 1.00 70.31 291 LYS A C 1
ATOM 2429 O O . LYS A 1 291 ? 23.879 20.805 -35.229 1.00 70.31 291 LYS A O 1
ATOM 2434 N N . ARG A 1 292 ? 23.509 21.719 -37.241 1.00 72.94 292 ARG A N 1
ATOM 2435 C CA . ARG A 1 292 ? 22.193 21.110 -37.410 1.00 72.94 292 ARG A CA 1
ATOM 2436 C C . ARG A 1 292 ? 22.351 19.711 -37.985 1.00 72.94 292 ARG A C 1
ATOM 2438 O O . ARG A 1 292 ? 21.915 18.777 -37.330 1.00 72.94 292 ARG A O 1
ATOM 2445 N N . ALA A 1 293 ? 23.106 19.567 -39.074 1.00 74.25 293 ALA A N 1
ATOM 2446 C CA . ALA A 1 293 ? 23.436 18.272 -39.666 1.00 74.25 293 ALA A CA 1
ATOM 2447 C C . ALA A 1 293 ? 24.057 17.286 -38.655 1.00 74.25 293 ALA A C 1
ATOM 2449 O O . ALA A 1 293 ? 23.679 16.118 -38.653 1.00 74.25 293 ALA A O 1
ATOM 2450 N N . TYR A 1 294 ? 24.931 17.750 -37.747 1.00 77.31 294 TYR A N 1
ATOM 2451 C CA . TYR A 1 294 ? 25.442 16.903 -36.658 1.00 77.31 294 TYR A CA 1
ATOM 2452 C C . TYR A 1 294 ? 24.329 16.379 -35.732 1.00 77.31 294 TYR A C 1
ATOM 2454 O O . TYR A 1 294 ? 24.287 15.182 -35.457 1.00 77.31 294 TYR A O 1
ATOM 2462 N N . HIS A 1 295 ? 23.435 17.249 -35.239 1.00 77.75 295 HIS A N 1
ATOM 2463 C CA . HIS A 1 295 ? 22.353 16.813 -34.347 1.00 77.75 295 HIS A CA 1
ATOM 2464 C C . HIS A 1 295 ? 21.326 15.961 -35.097 1.00 77.75 295 HIS A C 1
ATOM 2466 O O . HIS A 1 295 ? 20.966 14.906 -34.597 1.00 77.75 295 HIS A O 1
ATOM 2472 N N . ASP A 1 296 ? 20.931 16.347 -36.312 1.00 80.50 296 ASP A N 1
ATOM 2473 C CA . ASP A 1 296 ? 19.993 15.585 -37.142 1.00 80.50 296 ASP A CA 1
ATOM 2474 C C . ASP A 1 296 ? 20.534 14.156 -37.410 1.00 80.50 296 ASP A C 1
ATOM 2476 O O . ASP A 1 296 ? 19.793 13.178 -37.299 1.00 80.50 296 ASP A O 1
ATOM 2480 N N . ALA A 1 297 ? 21.841 14.007 -37.675 1.00 80.12 297 ALA A N 1
ATOM 2481 C CA . ALA A 1 297 ? 22.496 12.706 -37.852 1.00 80.12 297 ALA A CA 1
ATOM 2482 C C . ALA A 1 297 ? 22.681 11.921 -36.538 1.00 80.12 297 ALA A C 1
ATOM 2484 O O . ALA A 1 297 ? 22.595 10.690 -36.539 1.00 80.12 297 ALA A O 1
ATOM 2485 N N . TYR A 1 298 ? 22.939 12.602 -35.416 1.00 79.44 298 TYR A N 1
ATOM 2486 C CA . TYR A 1 298 ? 23.050 11.968 -34.098 1.00 79.44 298 TYR A CA 1
ATOM 2487 C C . TYR A 1 298 ? 21.687 11.460 -33.606 1.00 79.44 298 TYR A C 1
ATOM 2489 O O . TYR A 1 298 ? 21.588 10.318 -33.157 1.00 79.44 298 TYR A O 1
ATOM 2497 N N . ASP A 1 299 ? 20.634 12.262 -33.766 1.00 77.56 299 ASP A N 1
ATOM 2498 C CA . ASP A 1 299 ? 19.247 11.914 -33.458 1.00 77.56 299 ASP A CA 1
ATOM 2499 C C . ASP A 1 299 ? 18.766 10.760 -34.355 1.00 77.56 299 ASP A C 1
ATOM 2501 O O . ASP A 1 299 ? 18.118 9.829 -33.867 1.00 77.56 299 ASP A O 1
ATOM 2505 N N . GLU A 1 300 ? 19.128 10.751 -35.647 1.00 81.06 300 GLU A N 1
ATOM 2506 C CA . GLU A 1 300 ? 18.884 9.611 -36.541 1.00 81.06 300 GLU A CA 1
ATOM 2507 C C . GLU A 1 300 ? 19.607 8.343 -36.055 1.00 81.06 300 GLU A C 1
ATOM 2509 O O . GLU A 1 300 ? 19.004 7.264 -36.022 1.00 81.06 300 GLU A O 1
ATOM 2514 N N . TRP A 1 301 ? 20.879 8.453 -35.657 1.00 85.06 301 TRP A N 1
ATOM 2515 C CA . TRP A 1 301 ? 21.654 7.317 -35.156 1.00 85.06 301 TRP A CA 1
ATOM 2516 C C . TRP A 1 301 ? 21.096 6.767 -33.834 1.00 85.06 301 TRP A C 1
ATOM 2518 O O . TRP A 1 301 ? 20.919 5.552 -33.708 1.00 85.06 301 TRP A O 1
ATOM 2528 N N . GLU A 1 302 ? 20.760 7.630 -32.871 1.00 79.88 302 GLU A N 1
ATOM 2529 C CA . GLU A 1 302 ? 20.168 7.215 -31.596 1.00 79.88 302 GLU A CA 1
ATOM 2530 C C . GLU A 1 302 ? 18.795 6.563 -31.821 1.00 79.88 302 GLU A C 1
ATOM 2532 O O . GLU A 1 302 ? 18.547 5.465 -31.316 1.00 79.88 302 GLU A O 1
ATOM 2537 N N . SER A 1 303 ? 17.943 7.170 -32.654 1.00 79.62 303 SER A N 1
ATOM 2538 C CA . SER A 1 303 ? 16.604 6.653 -32.974 1.00 79.62 303 SER A CA 1
ATOM 2539 C C . SER A 1 303 ? 16.637 5.306 -33.703 1.00 79.62 303 SER A C 1
ATOM 2541 O O . SER A 1 303 ? 15.716 4.502 -33.547 1.00 79.62 303 SER A O 1
ATOM 2543 N N . LYS A 1 304 ? 17.677 5.019 -34.499 1.00 80.38 304 LYS A N 1
ATOM 2544 C CA . LYS A 1 304 ? 17.780 3.771 -35.279 1.00 80.38 304 LYS A CA 1
ATOM 2545 C C . LYS A 1 304 ? 18.573 2.667 -34.582 1.00 80.38 304 LYS A C 1
ATOM 2547 O O . LYS A 1 304 ? 18.131 1.517 -34.607 1.00 80.38 304 LYS A O 1
ATOM 2552 N N . TYR A 1 305 ? 19.704 2.987 -33.954 1.00 80.81 305 TYR A N 1
ATOM 2553 C CA . TYR A 1 305 ? 20.686 1.985 -33.517 1.00 80.81 305 TYR A CA 1
ATOM 2554 C C . TYR A 1 305 ? 20.860 1.877 -31.995 1.00 80.81 305 TYR A C 1
ATOM 2556 O O . TYR A 1 305 ? 21.166 0.788 -31.511 1.00 80.81 305 TYR A O 1
ATOM 2564 N N . ARG A 1 306 ? 20.640 2.947 -31.216 1.00 81.75 306 ARG A N 1
ATOM 2565 C CA . ARG A 1 306 ? 20.913 2.960 -29.763 1.00 81.75 306 ARG A CA 1
ATOM 2566 C C . ARG A 1 306 ? 19.707 2.502 -28.924 1.00 81.75 306 ARG A C 1
ATOM 2568 O O . ARG A 1 306 ? 19.225 3.221 -28.052 1.00 81.75 306 ARG A O 1
ATOM 2575 N N . TRP A 1 307 ? 19.210 1.291 -29.169 1.00 79.94 307 TRP A N 1
ATOM 2576 C CA . TRP A 1 307 ? 18.147 0.670 -28.356 1.00 79.94 307 TRP A CA 1
ATOM 2577 C C . TRP A 1 307 ? 18.735 -0.279 -27.301 1.00 79.94 307 TRP A C 1
ATOM 2579 O O . TRP A 1 307 ? 19.796 -0.850 -27.539 1.00 79.94 307 TRP A O 1
ATOM 2589 N N . PRO A 1 308 ? 18.120 -0.437 -26.113 1.00 79.06 308 PRO A N 1
ATOM 2590 C CA . PRO A 1 308 ? 18.664 -1.293 -25.060 1.00 79.06 308 PRO A CA 1
ATOM 2591 C C . PRO A 1 308 ? 18.396 -2.774 -25.357 1.00 79.06 308 PRO A C 1
ATOM 2593 O O . PRO A 1 308 ? 17.263 -3.163 -25.640 1.00 79.06 308 PRO A O 1
ATOM 2596 N N . LEU A 1 309 ? 19.405 -3.635 -25.198 1.00 79.38 309 LEU A N 1
ATOM 2597 C CA . LEU A 1 309 ? 19.173 -5.079 -25.161 1.00 79.38 309 LEU A CA 1
ATOM 2598 C C . LEU A 1 309 ? 18.543 -5.454 -23.816 1.00 79.38 309 LEU A C 1
ATOM 2600 O O . LEU A 1 309 ? 19.226 -5.515 -22.790 1.00 79.38 309 LEU A O 1
ATOM 2604 N N . ILE A 1 310 ? 17.238 -5.722 -23.827 1.00 81.00 310 ILE A N 1
ATOM 2605 C CA . ILE A 1 310 ? 16.548 -6.331 -22.690 1.00 81.00 310 ILE A CA 1
ATOM 2606 C C . ILE A 1 310 ? 16.751 -7.848 -22.799 1.00 81.00 310 ILE A C 1
ATOM 2608 O O . ILE A 1 310 ? 16.352 -8.426 -23.810 1.00 81.00 310 ILE A O 1
ATOM 2612 N N . PRO A 1 311 ? 17.396 -8.505 -21.819 1.00 78.56 311 PRO A N 1
ATOM 2613 C CA . PRO A 1 311 ? 17.643 -9.936 -21.902 1.00 78.56 311 PRO A CA 1
ATOM 2614 C C . PRO A 1 311 ? 16.334 -10.724 -21.815 1.00 78.56 311 PRO A C 1
ATOM 2616 O O . PRO A 1 311 ? 15.396 -10.335 -21.112 1.00 78.56 311 PRO A O 1
ATOM 2619 N N . GLU A 1 312 ? 16.315 -11.868 -22.494 1.00 81.56 312 GLU A N 1
ATOM 2620 C CA . GLU A 1 312 ? 15.300 -12.898 -22.288 1.00 81.56 312 GLU A CA 1
ATOM 2621 C C . GLU A 1 312 ? 15.298 -13.370 -20.825 1.00 81.56 312 GLU A C 1
ATOM 2623 O O . GLU A 1 312 ? 16.341 -13.326 -20.160 1.00 81.56 312 GLU A O 1
ATOM 2628 N N . PRO A 1 313 ? 14.158 -13.843 -20.294 1.00 79.25 313 PRO A N 1
ATOM 2629 C CA . PRO A 1 313 ? 14.160 -14.496 -18.997 1.00 79.25 313 PRO A CA 1
ATOM 2630 C C . PRO A 1 313 ? 14.974 -15.796 -19.073 1.00 79.25 313 PRO A C 1
ATOM 2632 O O . PRO A 1 313 ? 14.778 -16.610 -19.978 1.00 79.25 313 PRO A O 1
ATOM 2635 N N . GLU A 1 314 ? 15.845 -16.016 -18.085 1.00 75.69 314 GLU A N 1
ATOM 2636 C CA . GLU A 1 314 ? 16.395 -17.348 -17.803 1.00 75.69 314 GLU A CA 1
ATOM 2637 C C . GLU A 1 314 ? 15.242 -18.364 -17.698 1.00 75.69 314 GLU A C 1
ATOM 2639 O O . GLU A 1 314 ? 14.203 -18.002 -17.135 1.00 75.69 314 GLU A O 1
ATOM 2644 N N . PRO A 1 315 ? 15.380 -19.609 -18.198 1.00 78.12 315 PRO A N 1
ATOM 2645 C CA . PRO A 1 315 ? 14.310 -20.607 -18.162 1.00 78.12 315 PRO A CA 1
ATOM 2646 C C . PRO A 1 315 ? 13.673 -20.736 -16.776 1.00 78.12 315 PRO A C 1
ATOM 2648 O O . PRO A 1 315 ? 14.376 -20.696 -15.763 1.00 78.12 315 PRO A O 1
ATOM 2651 N N . PHE A 1 316 ? 12.344 -20.891 -16.718 1.00 78.50 316 PHE A N 1
ATOM 2652 C CA . PHE A 1 316 ? 11.639 -20.924 -15.439 1.00 78.50 316 PHE A CA 1
ATOM 2653 C C . PHE A 1 316 ? 12.181 -22.054 -14.555 1.00 78.50 316 PHE A C 1
ATOM 2655 O O . PHE A 1 316 ? 12.068 -23.238 -14.876 1.00 78.50 316 PHE A O 1
ATOM 2662 N N . ALA A 1 317 ? 12.736 -21.665 -13.410 1.00 68.38 317 ALA A N 1
ATOM 2663 C CA . ALA A 1 317 ? 13.111 -22.562 -12.336 1.00 68.38 317 ALA A CA 1
ATOM 2664 C C . ALA A 1 317 ? 12.187 -22.286 -11.141 1.00 68.38 317 ALA A C 1
ATOM 2666 O O . ALA A 1 317 ? 12.082 -21.129 -10.716 1.00 68.38 317 ALA A O 1
ATOM 2667 N N . PRO A 1 318 ? 11.532 -23.311 -10.566 1.00 66.56 318 PRO A N 1
ATOM 2668 C CA . PRO A 1 318 ? 10.765 -23.127 -9.344 1.00 66.56 318 PRO A CA 1
ATOM 2669 C C . PRO A 1 318 ? 11.692 -22.682 -8.198 1.00 66.56 318 PRO A C 1
ATOM 2671 O O . PRO A 1 318 ? 12.882 -23.017 -8.217 1.00 66.56 318 PRO A O 1
ATOM 2674 N N . PRO A 1 319 ? 11.174 -21.969 -7.175 1.00 65.81 319 PRO A N 1
ATOM 2675 C CA . PRO A 1 319 ? 11.936 -21.619 -5.981 1.00 65.81 319 PRO A CA 1
ATOM 2676 C C . PRO A 1 319 ? 12.673 -22.842 -5.431 1.00 65.81 319 PRO A C 1
ATOM 2678 O O . PRO A 1 319 ? 12.052 -23.840 -5.061 1.00 65.81 319 PRO A O 1
ATOM 2681 N N . ASN A 1 320 ? 14.004 -22.778 -5.423 1.00 57.59 320 ASN A N 1
ATOM 2682 C CA . ASN A 1 320 ? 14.829 -23.895 -4.975 1.00 57.59 320 ASN A CA 1
ATOM 2683 C C . ASN A 1 320 ? 14.649 -24.119 -3.460 1.00 57.59 320 ASN A C 1
ATOM 2685 O O . ASN A 1 320 ? 14.114 -23.270 -2.744 1.00 57.59 320 ASN A O 1
ATOM 2689 N N . ALA A 1 321 ? 15.119 -25.263 -2.956 1.00 55.22 321 ALA A N 1
ATOM 2690 C CA . ALA A 1 321 ? 14.956 -25.623 -1.546 1.00 55.22 321 ALA A CA 1
ATOM 2691 C C . ALA A 1 321 ? 15.502 -24.551 -0.580 1.00 55.22 321 ALA A C 1
ATOM 2693 O O . ALA A 1 321 ? 14.883 -24.292 0.448 1.00 55.22 321 ALA A O 1
ATOM 2694 N N . VAL A 1 322 ? 16.598 -23.874 -0.944 1.00 48.84 322 VAL A N 1
ATOM 2695 C CA . VAL A 1 322 ? 17.208 -22.805 -0.139 1.00 48.84 322 VAL A CA 1
ATOM 2696 C C . VAL A 1 322 ? 16.333 -21.544 -0.134 1.00 48.84 322 VAL A C 1
ATOM 2698 O O . VAL A 1 322 ? 16.223 -20.883 0.894 1.00 48.84 322 VAL A O 1
ATOM 2701 N N . ASP A 1 323 ? 15.637 -21.222 -1.226 1.00 49.03 323 ASP A N 1
ATOM 2702 C CA . ASP A 1 323 ? 14.665 -20.119 -1.264 1.00 49.03 323 ASP A CA 1
ATOM 2703 C C . ASP A 1 323 ? 13.361 -20.441 -0.508 1.00 49.03 323 ASP A C 1
ATOM 2705 O O . ASP A 1 323 ? 12.774 -19.551 0.106 1.00 49.03 323 ASP A O 1
ATOM 2709 N N . GLU A 1 324 ? 12.912 -21.701 -0.484 1.00 54.09 324 GLU A N 1
ATOM 2710 C CA . GLU A 1 324 ? 11.802 -22.153 0.380 1.00 54.09 324 GLU A CA 1
ATOM 2711 C C . GLU A 1 324 ? 12.165 -22.206 1.875 1.00 54.09 324 GLU A C 1
ATOM 2713 O O . GLU A 1 324 ? 11.289 -22.016 2.728 1.00 54.09 324 GLU A O 1
ATOM 2718 N N . GLU A 1 325 ? 13.438 -22.443 2.194 1.00 48.38 325 GLU A N 1
ATOM 2719 C CA . GLU A 1 325 ? 14.002 -22.423 3.549 1.00 48.38 325 GLU A CA 1
ATOM 2720 C C . GLU A 1 325 ? 14.261 -20.984 4.041 1.00 48.38 325 GLU A C 1
ATOM 2722 O O . GLU A 1 325 ? 13.993 -20.664 5.198 1.00 48.38 325 GLU A O 1
ATOM 2727 N N . ASN A 1 326 ? 14.671 -20.072 3.149 1.00 47.88 326 ASN A N 1
ATOM 2728 C CA . ASN A 1 326 ? 14.823 -18.638 3.438 1.00 47.88 326 ASN A CA 1
ATOM 2729 C C . ASN A 1 326 ? 13.481 -17.891 3.620 1.00 47.88 326 ASN A C 1
ATOM 2731 O O . ASN A 1 326 ? 13.471 -16.767 4.133 1.00 47.88 326 ASN A O 1
ATOM 2735 N N . LYS A 1 327 ? 12.338 -18.466 3.211 1.00 54.97 327 LYS A N 1
ATOM 2736 C CA . LYS A 1 327 ? 11.006 -17.882 3.459 1.00 54.97 327 LYS A CA 1
ATOM 2737 C C . LYS A 1 327 ? 10.680 -17.930 4.950 1.00 54.97 327 LYS A C 1
ATOM 2739 O O . LYS A 1 327 ? 10.377 -18.996 5.485 1.00 54.97 327 LYS A O 1
ATOM 2744 N N . ILE A 1 328 ? 10.623 -16.768 5.608 1.00 54.84 328 ILE A N 1
ATOM 2745 C CA . ILE A 1 328 ? 10.168 -16.698 7.003 1.00 54.84 328 ILE A CA 1
ATOM 2746 C C . ILE A 1 328 ? 8.656 -16.923 7.049 1.00 54.84 328 ILE A C 1
ATOM 2748 O O . ILE A 1 328 ? 7.854 -16.004 6.870 1.00 54.84 328 ILE A O 1
ATOM 2752 N N . LYS A 1 329 ? 8.302 -18.188 7.284 1.00 59.41 329 LYS A N 1
ATOM 2753 C CA . LYS A 1 329 ? 6.958 -18.702 7.544 1.00 59.41 329 LYS A CA 1
ATOM 2754 C C . LYS A 1 329 ? 6.552 -18.296 8.963 1.00 59.41 329 LYS A C 1
ATOM 2756 O O . LYS A 1 329 ? 6.850 -18.996 9.928 1.00 59.41 329 LYS A O 1
ATOM 2761 N N . ILE A 1 330 ? 5.888 -17.148 9.104 1.00 59.72 330 ILE A N 1
ATOM 2762 C CA . ILE A 1 330 ? 5.302 -16.740 10.385 1.00 59.72 330 ILE A CA 1
ATOM 2763 C C . ILE A 1 330 ? 4.101 -17.647 10.648 1.00 59.72 330 ILE A C 1
ATOM 2765 O O . ILE A 1 330 ? 3.045 -17.500 10.024 1.00 59.72 330 ILE A O 1
ATOM 2769 N N . SER A 1 331 ? 4.257 -18.564 11.604 1.00 65.69 331 SER A N 1
ATOM 2770 C CA . SER A 1 331 ? 3.108 -19.205 12.230 1.00 65.69 331 SER A CA 1
ATOM 2771 C C . SER A 1 331 ? 2.335 -18.162 13.031 1.00 65.69 331 SER A C 1
ATOM 2773 O O . SER A 1 331 ? 2.869 -17.551 13.961 1.00 65.69 331 SER A O 1
ATOM 2775 N N . LEU A 1 332 ? 1.073 -17.977 12.652 1.00 67.19 332 LEU A N 1
ATOM 2776 C CA . LEU A 1 332 ? 0.090 -17.237 13.437 1.00 67.19 332 LEU A CA 1
ATOM 2777 C C . LEU A 1 332 ? -0.609 -18.126 14.485 1.00 67.19 332 LEU A C 1
ATOM 2779 O O . LEU A 1 332 ? -1.439 -17.619 15.226 1.00 67.19 332 LEU A O 1
ATOM 2783 N N . ARG A 1 333 ? -0.306 -19.433 14.533 1.00 67.06 333 ARG A N 1
ATOM 2784 C CA . ARG A 1 333 ? -0.760 -20.346 15.598 1.00 67.06 333 ARG A CA 1
ATOM 2785 C C . ARG A 1 333 ? -0.095 -19.984 16.928 1.00 67.06 333 ARG A C 1
ATOM 2787 O O . ARG A 1 333 ? 1.049 -19.527 16.916 1.00 67.06 333 ARG A O 1
ATOM 2794 N N . GLY A 1 334 ? -0.840 -20.121 18.024 1.00 71.94 334 GLY A N 1
ATOM 2795 C CA . GLY A 1 334 ? -0.397 -19.729 19.363 1.00 71.94 334 GLY A CA 1
ATOM 2796 C C . GLY A 1 334 ? -0.234 -18.213 19.539 1.00 71.94 334 GLY A C 1
ATOM 2797 O O . GLY A 1 334 ? 0.629 -17.777 20.300 1.00 71.94 334 GLY A O 1
ATOM 2798 N N . ARG A 1 335 ? -0.994 -17.387 18.799 1.00 76.50 335 ARG A N 1
ATOM 2799 C CA . ARG A 1 335 ? -0.874 -15.915 18.839 1.00 76.50 335 ARG A CA 1
ATOM 2800 C C . ARG A 1 335 ? -2.216 -15.200 18.892 1.00 76.50 335 ARG A C 1
ATOM 2802 O O . ARG A 1 335 ? -3.169 -15.587 18.221 1.00 76.50 335 ARG A O 1
ATOM 2809 N N . THR A 1 336 ? -2.224 -14.065 19.582 1.00 83.38 336 THR A N 1
ATOM 2810 C CA . THR A 1 336 ? -3.242 -13.024 19.424 1.00 83.38 336 THR A CA 1
ATOM 2811 C C . THR A 1 336 ? -2.932 -12.179 18.188 1.00 83.38 336 THR A C 1
ATOM 2813 O O . THR A 1 336 ? -1.809 -11.708 18.016 1.00 83.38 336 THR A O 1
ATOM 2816 N N . LEU A 1 337 ? -3.926 -11.977 17.326 1.00 82.56 337 LEU A N 1
ATOM 2817 C CA . LEU A 1 337 ? -3.847 -11.189 16.097 1.00 82.56 337 LEU A CA 1
ATOM 2818 C C . LEU A 1 337 ? -4.764 -9.976 16.215 1.00 82.56 337 LEU A C 1
ATOM 2820 O O . LEU A 1 337 ? -5.964 -10.153 16.404 1.00 82.56 337 LEU A O 1
ATOM 2824 N N . GLN A 1 338 ? -4.234 -8.767 16.050 1.00 88.62 338 GLN A N 1
ATOM 2825 C CA . GLN A 1 338 ? -5.059 -7.559 16.035 1.00 88.62 338 GLN A CA 1
ATOM 2826 C C . GLN A 1 338 ? -5.532 -7.296 14.594 1.00 88.62 338 GLN A C 1
ATOM 2828 O O . GLN A 1 338 ? -4.715 -7.210 13.676 1.00 88.62 338 GLN A O 1
ATOM 2833 N N . VAL A 1 339 ? -6.846 -7.236 14.357 1.00 83.25 339 VAL A N 1
ATOM 2834 C CA . VAL A 1 339 ? -7.417 -7.061 13.008 1.00 83.25 339 VAL A CA 1
ATOM 2835 C C . VAL A 1 339 ? -8.590 -6.088 13.040 1.00 83.25 339 VAL A C 1
ATOM 2837 O O . VAL A 1 339 ? -9.502 -6.235 13.848 1.00 83.25 339 VAL A O 1
ATOM 2840 N N . ILE A 1 340 ? -8.571 -5.110 12.140 1.00 90.25 340 ILE A N 1
ATOM 2841 C CA . ILE A 1 340 ? -9.665 -4.160 11.916 1.00 90.25 340 ILE A CA 1
ATOM 2842 C C . ILE A 1 340 ? -10.599 -4.762 10.862 1.00 90.25 340 ILE A C 1
ATOM 2844 O O . ILE A 1 340 ? -10.137 -5.284 9.846 1.00 90.25 340 ILE A O 1
ATOM 2848 N N . VAL A 1 341 ? -11.907 -4.700 11.100 1.00 81.81 341 VAL A N 1
ATOM 2849 C CA . VAL A 1 341 ? -12.939 -5.210 10.186 1.00 81.81 341 VAL A CA 1
ATOM 2850 C C . VAL A 1 341 ? -13.637 -4.031 9.505 1.00 81.81 341 VAL A C 1
ATOM 2852 O O . VAL A 1 341 ? -13.868 -3.000 10.138 1.00 81.81 341 VAL A O 1
ATOM 2855 N N . LYS A 1 342 ? -13.982 -4.178 8.223 1.00 88.50 342 LYS A N 1
ATOM 2856 C CA . LYS A 1 342 ? -14.876 -3.260 7.504 1.00 88.50 342 LYS A CA 1
ATOM 2857 C C . LYS A 1 342 ? -15.881 -4.049 6.665 1.00 88.50 342 LYS A C 1
ATOM 2859 O O . LYS A 1 342 ? -15.492 -4.986 5.978 1.00 88.50 342 LYS A O 1
ATOM 2864 N N . LEU A 1 343 ? -17.150 -3.652 6.684 1.00 83.88 343 LEU A N 1
ATOM 2865 C CA . LEU A 1 343 ? -18.165 -4.096 5.726 1.00 83.88 343 LEU A CA 1
ATOM 2866 C C . LEU A 1 343 ? -18.719 -2.868 5.014 1.00 83.88 343 LEU A C 1
ATOM 2868 O O . LEU A 1 343 ? -19.083 -1.887 5.664 1.00 83.88 343 LEU A O 1
ATOM 2872 N N . ALA A 1 344 ? -18.786 -2.925 3.688 1.00 88.88 344 ALA A N 1
ATOM 2873 C CA . ALA A 1 344 ? -19.350 -1.855 2.878 1.00 88.88 344 ALA A CA 1
ATOM 2874 C C . ALA A 1 344 ? -19.974 -2.406 1.594 1.00 88.88 344 ALA A C 1
ATOM 2876 O O . ALA A 1 344 ? -19.475 -3.365 1.003 1.00 88.88 344 ALA A O 1
ATOM 2877 N N . ASN A 1 345 ? -21.025 -1.746 1.123 1.00 92.38 345 ASN A N 1
ATOM 2878 C CA . ASN A 1 345 ? -21.678 -2.057 -0.141 1.00 92.38 345 ASN A CA 1
ATOM 2879 C C . ASN A 1 345 ? -21.545 -0.870 -1.087 1.00 92.38 345 ASN A C 1
ATOM 2881 O O . ASN A 1 345 ? -21.774 0.268 -0.682 1.00 92.38 345 ASN A O 1
ATOM 2885 N N . ILE A 1 346 ? -21.244 -1.133 -2.358 1.00 93.88 346 ILE A N 1
ATOM 2886 C CA . ILE A 1 346 ? -21.529 -0.174 -3.429 1.00 93.88 346 ILE A CA 1
ATOM 2887 C C . ILE A 1 346 ? -22.896 -0.539 -4.007 1.00 93.88 346 ILE A C 1
ATOM 2889 O O . ILE A 1 346 ? -23.118 -1.701 -4.345 1.00 93.88 346 ILE A O 1
ATOM 2893 N N . VAL A 1 347 ? -23.799 0.433 -4.107 1.00 94.19 347 VAL A N 1
ATOM 2894 C CA . VAL A 1 347 ? -25.164 0.278 -4.626 1.00 94.19 347 VAL A CA 1
ATOM 2895 C C . VAL A 1 347 ? -25.375 1.281 -5.757 1.00 94.19 347 VAL A C 1
ATOM 2897 O O . VAL A 1 347 ? -24.999 2.447 -5.647 1.00 94.19 347 VAL A O 1
ATOM 2900 N N . LEU A 1 348 ? -25.968 0.817 -6.853 1.00 95.75 348 LEU A N 1
ATOM 2901 C CA . LEU A 1 348 ? -26.307 1.601 -8.034 1.00 95.75 348 LEU A CA 1
ATOM 2902 C C . LEU A 1 348 ? -27.803 1.464 -8.326 1.00 95.75 348 LEU A C 1
ATOM 2904 O O . LEU A 1 348 ? -28.381 0.384 -8.188 1.00 95.75 348 LEU A O 1
ATOM 2908 N N . THR A 1 349 ? -28.424 2.559 -8.753 1.00 95.50 349 THR A N 1
ATOM 2909 C CA . THR A 1 349 ? -29.849 2.622 -9.115 1.00 95.50 349 THR A CA 1
ATOM 2910 C C . THR A 1 349 ? -30.001 3.236 -10.510 1.00 95.50 349 THR A C 1
ATOM 2912 O O . THR A 1 349 ? -29.062 3.890 -10.973 1.00 95.50 349 THR A O 1
ATOM 2915 N N . PRO A 1 350 ? -31.142 3.070 -11.205 1.00 95.75 350 PRO A N 1
ATOM 2916 C CA . PRO A 1 350 ? -31.371 3.695 -12.513 1.00 95.75 350 PRO A CA 1
ATOM 2917 C C . PRO A 1 350 ? -31.149 5.219 -12.530 1.00 95.75 350 PRO A C 1
ATOM 2919 O O . PRO A 1 350 ? -30.721 5.778 -13.539 1.00 95.75 350 PRO A O 1
ATOM 2922 N N . GLU A 1 351 ? -31.389 5.889 -11.400 1.00 95.25 351 GLU A N 1
ATOM 2923 C CA . GLU A 1 351 ? -31.227 7.335 -11.204 1.00 95.25 351 GLU A CA 1
ATOM 2924 C C . GLU A 1 351 ? -29.768 7.743 -10.940 1.00 95.25 351 GLU A C 1
ATOM 2926 O O . GLU A 1 351 ? -29.374 8.868 -11.251 1.00 95.25 351 GLU A O 1
ATOM 2931 N N . ASN A 1 352 ? -28.950 6.839 -10.385 1.00 92.62 352 ASN A N 1
ATOM 2932 C CA . ASN A 1 352 ? -27.517 7.049 -10.164 1.00 92.62 352 ASN A CA 1
ATOM 2933 C C . ASN A 1 352 ? -26.693 5.819 -10.623 1.00 92.62 352 ASN A C 1
ATOM 2935 O O . ASN A 1 352 ? -26.128 5.093 -9.797 1.00 92.62 352 ASN A O 1
ATOM 2939 N N . PRO A 1 353 ? -26.633 5.554 -11.946 1.00 94.81 353 PRO A N 1
ATOM 2940 C CA . PRO A 1 353 ? -26.290 4.236 -12.488 1.00 94.81 353 PRO A CA 1
ATOM 2941 C C . PRO A 1 353 ? -24.788 3.974 -12.668 1.00 94.81 353 PRO A C 1
ATOM 2943 O O . PRO A 1 353 ? -24.426 2.917 -13.182 1.00 94.81 353 PRO A O 1
ATOM 2946 N N . LYS A 1 354 ? -23.907 4.917 -12.296 1.00 95.56 354 LYS A N 1
ATOM 2947 C CA . LYS A 1 354 ? -22.449 4.834 -12.513 1.00 95.56 354 LYS A CA 1
ATOM 2948 C C . LYS A 1 354 ? -21.672 5.138 -11.231 1.00 95.56 354 LYS A C 1
ATOM 2950 O O . LYS A 1 354 ? -21.841 6.211 -10.650 1.00 95.56 354 LYS A O 1
ATOM 2955 N N . TYR A 1 355 ? -20.784 4.236 -10.822 1.00 94.31 355 TYR A N 1
ATOM 2956 C CA . TYR A 1 355 ? -19.770 4.472 -9.795 1.00 94.31 355 TYR A CA 1
ATOM 2957 C C . TYR A 1 355 ? -18.508 5.055 -10.442 1.00 94.31 355 TYR A C 1
ATOM 2959 O O . TYR A 1 355 ? -17.979 4.490 -11.396 1.00 94.31 355 TYR A O 1
ATOM 2967 N N . ALA A 1 356 ? -18.006 6.176 -9.920 1.00 92.06 356 ALA A N 1
ATOM 2968 C CA . ALA A 1 356 ? -16.889 6.918 -10.520 1.00 92.06 356 ALA A CA 1
ATOM 2969 C C . ALA A 1 356 ? -15.488 6.337 -10.229 1.00 92.06 356 ALA A C 1
ATOM 2971 O O . ALA A 1 356 ? -14.499 6.883 -10.715 1.00 92.06 356 ALA A O 1
ATOM 2972 N N . GLY A 1 357 ? -15.399 5.261 -9.443 1.00 90.25 357 GLY A N 1
ATOM 2973 C CA . GLY A 1 357 ? -14.141 4.718 -8.929 1.00 90.25 357 GLY A CA 1
ATOM 2974 C C . GLY A 1 357 ? -13.746 5.294 -7.563 1.00 90.25 357 GLY A C 1
ATOM 2975 O O . GLY A 1 357 ? -14.345 6.249 -7.062 1.00 90.25 357 GLY A O 1
ATOM 2976 N N . GLY A 1 358 ? -12.742 4.677 -6.942 1.00 87.25 358 GLY A N 1
ATOM 2977 C CA . GLY A 1 358 ? -12.116 5.126 -5.696 1.00 87.25 358 GLY A CA 1
ATOM 2978 C C . GLY A 1 358 ? -10.799 5.874 -5.932 1.00 87.25 358 GLY A C 1
ATOM 2979 O O . GLY A 1 358 ? -10.228 5.838 -7.019 1.00 87.25 358 GLY A O 1
ATOM 2980 N N . SER A 1 359 ? -10.275 6.534 -4.899 1.00 88.31 359 SER A N 1
ATOM 2981 C CA . SER A 1 359 ? -8.932 7.127 -4.935 1.00 88.31 359 SER A CA 1
ATOM 2982 C C . SER A 1 359 ? -7.833 6.070 -4.763 1.00 88.31 359 SER A C 1
ATOM 2984 O O . SER A 1 359 ? -8.045 5.029 -4.142 1.00 88.31 359 SER A O 1
ATOM 2986 N N . TRP A 1 360 ? -6.632 6.351 -5.275 1.00 91.19 360 TRP A N 1
ATOM 2987 C CA . TRP A 1 360 ? -5.437 5.536 -5.032 1.00 91.19 360 TRP A CA 1
ATOM 2988 C C . TRP A 1 360 ? -4.964 5.680 -3.578 1.00 91.19 360 TRP A C 1
ATOM 2990 O O . TRP A 1 360 ? -4.484 6.743 -3.182 1.00 91.19 360 TRP A O 1
ATOM 3000 N N . HIS A 1 361 ? -5.059 4.613 -2.783 1.00 90.31 361 HIS A N 1
ATOM 3001 C CA . HIS A 1 361 ? -4.721 4.626 -1.355 1.00 90.31 361 HIS A CA 1
ATOM 3002 C C . HIS A 1 361 ? -4.056 3.324 -0.876 1.00 90.31 361 HIS A C 1
ATOM 3004 O O . HIS A 1 361 ? -3.970 2.337 -1.603 1.00 90.31 361 HIS A O 1
ATOM 3010 N N . VAL A 1 362 ? -3.547 3.360 0.354 1.00 89.75 362 VAL A N 1
ATOM 3011 C CA . VAL A 1 362 ? -3.190 2.192 1.175 1.00 89.75 362 VAL A CA 1
ATOM 3012 C C . VAL A 1 362 ? -4.109 2.189 2.397 1.00 89.75 362 VAL A C 1
ATOM 3014 O O . VAL A 1 362 ? -4.685 3.228 2.730 1.00 89.75 362 VAL A O 1
ATOM 3017 N N . GLU A 1 363 ? -4.271 1.047 3.061 1.00 89.00 363 GLU A N 1
ATOM 3018 C CA . GLU A 1 363 ? -5.185 0.950 4.200 1.00 89.00 363 GLU A CA 1
ATOM 3019 C C . GLU A 1 363 ? -4.551 1.507 5.477 1.00 89.00 363 GLU A C 1
ATOM 3021 O O . GLU A 1 363 ? -3.460 1.104 5.890 1.00 89.00 363 GLU A O 1
ATOM 3026 N N . GLY A 1 364 ? -5.269 2.421 6.127 1.00 89.94 364 GLY A N 1
ATOM 3027 C CA . GLY A 1 364 ? -4.854 3.033 7.385 1.00 89.94 364 GLY A CA 1
ATOM 3028 C C . GLY A 1 364 ? -3.782 4.123 7.295 1.00 89.94 364 GLY A C 1
ATOM 3029 O O . GLY A 1 364 ? -3.364 4.579 6.233 1.00 89.94 364 GLY A O 1
ATOM 3030 N N . MET A 1 365 ? -3.350 4.544 8.479 1.00 90.44 365 MET A N 1
ATOM 3031 C CA . MET A 1 365 ? -2.204 5.417 8.744 1.00 90.44 365 MET A CA 1
ATOM 3032 C C . MET A 1 365 ? -1.187 4.661 9.623 1.00 90.44 365 MET A C 1
ATOM 3034 O O . MET A 1 365 ? -1.443 3.528 10.044 1.00 90.44 365 MET A O 1
ATOM 3038 N N . ALA A 1 366 ? -0.036 5.258 9.958 1.00 88.19 366 ALA A N 1
ATOM 3039 C CA . ALA A 1 366 ? 0.958 4.611 10.831 1.00 88.19 366 ALA A CA 1
ATOM 3040 C C . ALA A 1 366 ? 0.384 4.259 12.223 1.00 88.19 366 ALA A C 1
ATOM 3042 O O . ALA A 1 366 ? 0.809 3.294 12.863 1.00 88.19 366 ALA A O 1
ATOM 3043 N N . ASN A 1 367 ? -0.653 4.986 12.648 1.00 93.00 367 ASN A N 1
ATOM 3044 C CA . ASN A 1 367 ? -1.508 4.684 13.795 1.00 93.00 367 ASN A CA 1
ATOM 3045 C C . ASN A 1 367 ? -2.012 3.230 13.811 1.00 93.00 367 ASN A C 1
ATOM 3047 O O . ASN A 1 367 ? -1.984 2.612 14.872 1.00 93.00 367 ASN A O 1
ATOM 3051 N N . GLU A 1 368 ? -2.400 2.654 12.671 1.00 92.81 368 GLU A N 1
ATOM 3052 C CA . GLU A 1 368 ? -2.962 1.297 12.611 1.00 92.81 368 GLU A CA 1
ATOM 3053 C C . GLU A 1 368 ? -1.938 0.182 12.344 1.00 92.81 368 GLU A C 1
ATOM 3055 O O . GLU A 1 368 ? -2.256 -0.979 12.574 1.00 92.81 368 GLU A O 1
ATOM 3060 N N . ASN A 1 369 ? -0.728 0.498 11.863 1.00 89.75 369 ASN A N 1
ATOM 3061 C CA . ASN A 1 369 ? 0.353 -0.479 11.618 1.00 89.75 369 ASN A CA 1
ATOM 3062 C C . ASN A 1 369 ? -0.106 -1.722 10.797 1.00 89.75 369 ASN A C 1
ATOM 3064 O O . ASN A 1 369 ? 0.261 -2.862 11.091 1.00 89.75 369 ASN A O 1
ATOM 3068 N N . ILE A 1 370 ? -0.960 -1.508 9.782 1.00 88.00 370 ILE A N 1
ATOM 3069 C CA . ILE A 1 370 ? -1.547 -2.564 8.934 1.00 88.00 370 ILE A CA 1
ATOM 3070 C C . ILE A 1 370 ? -0.505 -3.101 7.946 1.00 88.00 370 ILE A C 1
ATOM 3072 O O . ILE A 1 370 ? 0.044 -2.351 7.138 1.00 88.00 370 ILE A O 1
ATOM 3076 N N . VAL A 1 371 ? -0.296 -4.420 7.958 1.00 83.06 371 VAL A N 1
ATOM 3077 C CA . VAL A 1 371 ? 0.673 -5.132 7.105 1.00 83.06 371 VAL A CA 1
ATOM 3078 C C . VAL A 1 371 ? 0.029 -5.880 5.934 1.00 83.06 371 VAL A C 1
ATOM 3080 O O . VAL A 1 371 ? 0.693 -6.112 4.920 1.00 83.06 371 VAL A O 1
ATOM 3083 N N . ALA A 1 372 ? -1.251 -6.249 6.032 1.00 82.69 372 ALA A N 1
ATOM 3084 C CA . ALA A 1 372 ? -1.974 -6.963 4.978 1.00 82.69 372 ALA A CA 1
ATOM 3085 C C . ALA A 1 372 ? -3.483 -6.691 5.000 1.00 82.69 372 ALA A C 1
ATOM 3087 O O . ALA A 1 372 ? -4.055 -6.421 6.053 1.00 82.69 372 ALA A O 1
ATOM 3088 N N . THR A 1 373 ? -4.112 -6.846 3.839 1.00 87.25 373 THR A N 1
ATOM 3089 C CA . THR A 1 373 ? -5.551 -6.714 3.615 1.00 87.25 373 THR A CA 1
ATOM 3090 C C . THR A 1 373 ? -6.096 -8.016 3.033 1.00 87.25 373 THR A C 1
ATOM 3092 O O . THR A 1 373 ? -5.539 -8.563 2.079 1.00 87.25 373 THR A O 1
ATOM 3095 N N . GLY A 1 374 ? -7.182 -8.523 3.613 1.00 85.19 374 GLY A N 1
ATOM 3096 C CA . GLY A 1 374 ? -8.019 -9.578 3.040 1.00 85.19 374 GLY A CA 1
ATOM 3097 C C . GLY A 1 374 ? -9.390 -9.020 2.670 1.00 85.19 374 GLY A C 1
ATOM 3098 O O . GLY A 1 374 ? -9.947 -8.237 3.433 1.00 85.19 374 GLY A O 1
ATOM 3099 N N . LEU A 1 375 ? -9.928 -9.417 1.521 1.00 88.06 375 LEU A N 1
ATOM 3100 C CA . LEU A 1 375 ? -11.231 -9.013 0.995 1.00 88.06 375 LEU A CA 1
ATOM 3101 C C . LEU A 1 375 ? -12.069 -10.249 0.648 1.00 88.06 375 LEU A C 1
ATOM 3103 O O . LEU A 1 375 ? -11.525 -11.260 0.199 1.00 88.06 375 LEU A O 1
ATOM 3107 N N . TYR A 1 376 ? -13.388 -10.140 0.776 1.00 86.62 376 TYR A N 1
ATOM 3108 C CA . TYR A 1 376 ? -14.367 -11.089 0.251 1.00 86.62 376 TYR A CA 1
ATOM 3109 C C . TYR A 1 376 ? -15.507 -10.342 -0.450 1.00 86.62 376 TYR A C 1
ATOM 3111 O O . TYR A 1 376 ? -16.187 -9.516 0.163 1.00 86.62 376 TYR A O 1
ATOM 3119 N N . TYR A 1 377 ? -15.699 -10.635 -1.736 1.00 90.50 377 TYR A N 1
ATOM 3120 C CA . TYR A 1 377 ? -16.782 -10.124 -2.575 1.00 90.50 377 TYR A CA 1
ATOM 3121 C C . TYR A 1 377 ? -17.983 -11.076 -2.477 1.00 90.50 377 TYR A C 1
ATOM 3123 O O . TYR A 1 377 ? -18.142 -11.987 -3.287 1.00 90.50 377 TYR A O 1
ATOM 3131 N N . TYR A 1 378 ? -18.799 -10.913 -1.434 1.00 83.88 378 TYR A N 1
ATOM 3132 C CA . TYR A 1 378 ? -19.799 -11.920 -1.053 1.00 83.88 378 TYR A CA 1
ATOM 3133 C C . TYR A 1 378 ? -21.122 -11.843 -1.830 1.00 83.88 378 TYR A C 1
ATOM 3135 O O . TYR A 1 378 ? -21.871 -12.817 -1.822 1.00 83.88 378 TYR A O 1
ATOM 3143 N N . ALA A 1 379 ? -21.405 -10.724 -2.510 1.00 90.81 379 ALA A N 1
ATOM 3144 C CA . ALA A 1 379 ? -22.532 -10.605 -3.440 1.00 90.81 379 ALA A CA 1
ATOM 3145 C C . ALA A 1 379 ? -22.281 -9.516 -4.506 1.00 90.81 379 ALA A C 1
ATOM 3147 O O . ALA A 1 379 ? -21.909 -8.391 -4.153 1.00 90.81 379 ALA A O 1
ATOM 3148 N N . CYS A 1 380 ? -22.484 -9.818 -5.793 1.00 93.44 380 CYS A N 1
ATOM 3149 C CA . CYS A 1 380 ? -22.319 -8.883 -6.916 1.00 93.44 380 CYS A CA 1
ATOM 3150 C C . CYS A 1 380 ? -23.409 -9.095 -7.986 1.00 93.44 380 CYS A C 1
ATOM 3152 O O . CYS A 1 380 ? -23.353 -10.064 -8.740 1.00 93.44 380 CYS A O 1
ATOM 3154 N N . GLU A 1 381 ? -24.354 -8.159 -8.120 1.00 96.06 381 GLU A N 1
ATOM 3155 C CA . GLU A 1 381 ? -25.489 -8.279 -9.051 1.00 96.06 381 GLU A CA 1
ATOM 3156 C C . GLU A 1 381 ? -25.630 -7.054 -9.966 1.00 96.06 381 GLU A C 1
ATOM 3158 O O . GLU A 1 381 ? -25.486 -5.913 -9.529 1.00 96.06 381 GLU A O 1
ATOM 3163 N N . ASN A 1 382 ? -25.970 -7.300 -11.238 1.00 96.94 382 ASN A N 1
ATOM 3164 C CA . ASN A 1 382 ? -26.353 -6.296 -12.241 1.00 96.94 382 ASN A CA 1
ATOM 3165 C C . ASN A 1 382 ? -25.351 -5.135 -12.446 1.00 96.94 382 ASN A C 1
ATOM 3167 O O . ASN A 1 382 ? -25.741 -4.003 -12.731 1.00 96.94 382 ASN A O 1
ATOM 3171 N N . ILE A 1 383 ? -24.052 -5.415 -12.353 1.00 96.69 383 ILE A N 1
ATOM 3172 C CA . ILE A 1 383 ? -22.972 -4.452 -12.618 1.00 96.69 383 ILE A CA 1
ATOM 3173 C C . ILE A 1 383 ? -22.083 -4.898 -13.784 1.00 96.69 383 ILE A C 1
ATOM 3175 O O . ILE A 1 383 ? -21.961 -6.089 -14.073 1.00 96.69 383 ILE A O 1
ATOM 3179 N N . THR A 1 384 ? -21.438 -3.938 -14.446 1.00 95.50 384 THR A N 1
ATOM 3180 C CA . THR A 1 384 ? -20.311 -4.188 -15.355 1.00 95.50 384 THR A CA 1
ATOM 3181 C C . THR A 1 384 ? -19.080 -4.680 -14.582 1.00 95.50 384 THR A C 1
ATOM 3183 O O . THR A 1 384 ? -19.049 -4.638 -13.353 1.00 95.50 384 THR A O 1
ATOM 3186 N N . GLU A 1 385 ? -18.033 -5.115 -15.294 1.00 94.12 385 GLU A N 1
ATOM 3187 C CA . GLU A 1 385 ? -16.771 -5.577 -14.695 1.00 94.12 385 GLU A CA 1
ATOM 3188 C C . GLU A 1 385 ? -16.205 -4.546 -13.693 1.00 94.12 385 GLU A C 1
ATOM 3190 O O . GLU A 1 385 ? -15.735 -3.481 -14.085 1.00 94.12 385 GLU A O 1
ATOM 3195 N N . SER A 1 386 ? -16.255 -4.863 -12.395 1.00 92.81 386 SER A N 1
ATOM 3196 C CA . SER A 1 386 ? -15.634 -4.070 -11.327 1.00 92.81 386 SER A CA 1
ATOM 3197 C C . SER A 1 386 ? -14.222 -4.595 -11.082 1.00 92.81 386 SER A C 1
ATOM 3199 O O . SER A 1 386 ? -14.023 -5.809 -10.996 1.00 92.81 386 SER A O 1
ATOM 3201 N N . ARG A 1 387 ? -13.230 -3.711 -10.949 1.00 93.56 387 ARG A N 1
ATOM 3202 C CA . ARG A 1 387 ? -11.832 -4.107 -10.724 1.00 93.56 387 ARG A CA 1
ATOM 3203 C C . ARG A 1 387 ? -11.250 -3.505 -9.455 1.00 93.56 387 ARG A C 1
ATOM 3205 O O . ARG A 1 387 ? -11.693 -2.460 -8.976 1.00 93.56 387 ARG A O 1
ATOM 3212 N N . LEU A 1 388 ? -10.261 -4.209 -8.920 1.00 93.44 388 LEU A N 1
ATOM 3213 C CA . LEU A 1 388 ? -9.344 -3.759 -7.889 1.00 93.44 388 LEU A CA 1
ATOM 3214 C C . LEU A 1 388 ? -7.947 -3.692 -8.510 1.00 93.44 388 LEU A C 1
ATOM 3216 O O . LEU A 1 388 ? -7.347 -4.722 -8.824 1.00 93.44 388 LEU A O 1
ATOM 3220 N N . ASP A 1 389 ? -7.455 -2.476 -8.684 1.00 93.56 389 ASP A N 1
ATOM 3221 C CA . ASP A 1 389 ? -6.265 -2.154 -9.464 1.00 93.56 389 ASP A CA 1
ATOM 3222 C C . ASP A 1 389 ? -5.099 -1.804 -8.544 1.00 93.56 389 ASP A C 1
ATOM 3224 O O . ASP A 1 389 ? -5.286 -1.109 -7.546 1.00 93.56 389 ASP A O 1
ATOM 3228 N N . PHE A 1 390 ? -3.895 -2.277 -8.875 1.00 89.94 390 PHE A N 1
ATOM 3229 C CA . PHE A 1 390 ? -2.719 -2.208 -8.005 1.00 89.94 390 PHE A CA 1
ATOM 3230 C C . PHE A 1 390 ? -1.552 -1.472 -8.670 1.00 89.94 390 PHE A C 1
ATOM 3232 O O . PHE A 1 390 ? -1.204 -1.734 -9.823 1.00 89.94 390 PHE A O 1
ATOM 3239 N N . ARG A 1 391 ? -0.866 -0.612 -7.910 1.00 89.81 391 ARG A N 1
ATOM 3240 C CA . ARG A 1 391 ? 0.403 0.017 -8.306 1.00 89.81 391 ARG A CA 1
ATOM 3241 C C . ARG A 1 391 ? 1.397 0.068 -7.149 1.00 89.81 391 ARG A C 1
ATOM 3243 O O . ARG A 1 391 ? 1.065 -0.190 -5.990 1.00 89.81 391 ARG A O 1
ATOM 3250 N N . THR A 1 392 ? 2.654 0.370 -7.452 1.00 85.00 392 THR A N 1
ATOM 3251 C CA . THR A 1 392 ? 3.690 0.497 -6.423 1.00 85.00 392 THR A CA 1
ATOM 3252 C C . THR A 1 392 ? 4.762 1.510 -6.780 1.00 85.00 392 THR A C 1
ATOM 3254 O O . THR A 1 392 ? 5.153 1.610 -7.940 1.00 85.00 392 THR A O 1
ATOM 3257 N N . ALA A 1 393 ? 5.251 2.234 -5.773 1.00 79.56 393 ALA A N 1
ATOM 3258 C CA . ALA A 1 393 ? 6.423 3.085 -5.896 1.00 79.56 393 ALA A CA 1
ATOM 3259 C C . ALA A 1 393 ? 7.670 2.254 -6.247 1.00 79.56 393 ALA A C 1
ATOM 3261 O O . ALA A 1 393 ? 7.806 1.092 -5.841 1.00 79.56 393 ALA A O 1
ATOM 3262 N N . ILE A 1 394 ? 8.577 2.863 -7.005 1.00 75.88 394 ILE A N 1
ATOM 3263 C CA . ILE A 1 394 ? 9.830 2.265 -7.466 1.00 75.88 394 ILE A CA 1
ATOM 3264 C C . ILE A 1 394 ? 11.000 3.221 -7.225 1.00 75.88 394 ILE A C 1
ATOM 3266 O O . ILE A 1 394 ? 10.875 4.437 -7.313 1.00 75.88 394 ILE A O 1
ATOM 3270 N N . GLY A 1 395 ? 12.170 2.662 -6.949 1.00 69.50 395 GLY A N 1
ATOM 3271 C CA . GLY A 1 395 ? 13.368 3.429 -6.645 1.00 69.50 395 GLY A CA 1
ATOM 3272 C C . GLY A 1 395 ? 14.488 2.530 -6.143 1.00 69.50 395 GLY A C 1
ATOM 3273 O O . GLY A 1 395 ? 14.255 1.578 -5.400 1.00 69.50 395 GLY A O 1
ATOM 3274 N N . ALA A 1 396 ? 15.715 2.836 -6.546 1.00 55.41 396 ALA A N 1
ATOM 3275 C CA . ALA A 1 396 ? 16.909 2.058 -6.231 1.00 55.41 396 ALA A CA 1
ATOM 3276 C C . ALA A 1 396 ? 17.881 2.820 -5.308 1.00 55.41 396 ALA A C 1
ATOM 3278 O O . ALA A 1 396 ? 18.501 2.216 -4.435 1.00 55.41 396 ALA A O 1
ATOM 3279 N N . GLU A 1 397 ? 17.962 4.149 -5.438 1.00 54.81 397 GLU A N 1
ATOM 3280 C CA . GLU A 1 397 ? 18.897 5.011 -4.700 1.00 54.81 397 GLU A CA 1
ATOM 3281 C C . GLU A 1 397 ? 18.206 6.176 -3.972 1.00 54.81 397 GLU A C 1
ATOM 3283 O O . GLU A 1 397 ? 17.001 6.396 -4.098 1.00 54.81 397 GLU A O 1
ATOM 3288 N N . GLY A 1 398 ? 18.969 6.923 -3.162 1.00 51.38 398 GLY A N 1
ATOM 3289 C CA . GLY A 1 398 ? 18.502 8.160 -2.518 1.00 51.38 398 GLY A CA 1
ATOM 3290 C C . GLY A 1 398 ? 17.388 7.970 -1.481 1.00 51.38 398 GLY A C 1
ATOM 3291 O O . GLY A 1 398 ? 16.598 8.886 -1.275 1.00 51.38 398 GLY A O 1
ATOM 3292 N N . ARG A 1 399 ? 17.311 6.786 -0.848 1.00 56.41 399 ARG A N 1
ATOM 3293 C CA . ARG A 1 399 ? 16.115 6.264 -0.149 1.00 56.41 399 ARG A CA 1
ATOM 3294 C C . ARG A 1 399 ? 14.921 6.143 -1.105 1.00 56.41 399 ARG A C 1
ATOM 3296 O O . ARG A 1 399 ? 13.923 6.817 -0.917 1.00 56.41 399 ARG A O 1
ATOM 3303 N N . GLY A 1 400 ? 15.039 5.319 -2.148 1.00 56.03 400 GLY A N 1
ATOM 3304 C CA . GLY A 1 400 ? 13.934 5.013 -3.067 1.00 56.03 400 GLY A CA 1
ATOM 3305 C C . GLY A 1 400 ? 13.429 6.190 -3.917 1.00 56.03 400 GLY A C 1
ATOM 3306 O O . GLY A 1 400 ? 12.321 6.113 -4.425 1.00 56.03 400 GLY A O 1
ATOM 3307 N N . ARG A 1 401 ? 14.210 7.269 -4.073 1.00 59.62 401 ARG A N 1
ATOM 3308 C CA . ARG A 1 401 ? 13.830 8.495 -4.814 1.00 59.62 401 ARG A CA 1
ATOM 3309 C C . ARG A 1 401 ? 14.626 8.716 -6.107 1.00 59.62 401 ARG A C 1
ATOM 3311 O O . ARG A 1 401 ? 14.466 9.738 -6.761 1.00 59.62 401 ARG A O 1
ATOM 3318 N N . SER A 1 402 ? 15.496 7.774 -6.473 1.00 62.78 402 SER A N 1
ATOM 3319 C CA . SER A 1 402 ? 16.258 7.786 -7.728 1.00 62.78 402 SER A CA 1
ATOM 3320 C C . SER A 1 402 ? 16.399 6.375 -8.308 1.00 62.78 402 SER A C 1
ATOM 3322 O O . SER A 1 402 ? 16.310 5.381 -7.580 1.00 62.78 402 SER A O 1
ATOM 3324 N N . LEU A 1 403 ? 16.639 6.284 -9.617 1.00 68.31 403 LEU A N 1
ATOM 3325 C CA . LEU A 1 403 ? 16.902 5.049 -10.360 1.00 68.31 403 LEU A CA 1
ATOM 3326 C C . LEU A 1 403 ? 18.380 4.987 -10.783 1.00 68.31 403 LEU A C 1
ATOM 3328 O O . LEU A 1 403 ? 18.993 6.014 -11.066 1.00 68.31 403 LEU A O 1
ATOM 3332 N N . VAL A 1 404 ? 18.948 3.780 -10.839 1.00 63.75 404 VAL A N 1
ATOM 3333 C CA . VAL A 1 404 ? 20.368 3.523 -11.162 1.00 63.75 404 VAL A CA 1
ATOM 3334 C C . VAL A 1 404 ? 20.570 3.546 -12.683 1.00 63.75 404 VAL A C 1
ATOM 3336 O O . VAL A 1 404 ? 20.565 2.500 -13.327 1.00 63.75 404 VAL A O 1
ATOM 3339 N N . HIS A 1 405 ? 20.677 4.749 -13.252 1.00 64.00 405 HIS A N 1
ATOM 3340 C CA . HIS A 1 405 ? 20.709 5.003 -14.697 1.00 64.00 405 HIS A CA 1
ATOM 3341 C C . HIS A 1 405 ? 22.060 5.560 -15.180 1.00 64.00 405 HIS A C 1
ATOM 3343 O O . HIS A 1 405 ? 22.852 6.079 -14.387 1.00 64.00 405 HIS A O 1
ATOM 3349 N N . GLU A 1 406 ? 22.327 5.438 -16.484 1.00 60.03 406 GLU A N 1
ATOM 3350 C CA . GLU A 1 406 ? 23.329 6.251 -17.186 1.00 60.03 406 GLU A CA 1
ATOM 3351 C C . GLU A 1 406 ? 22.765 7.666 -17.400 1.00 60.03 406 GLU A C 1
ATOM 3353 O O . GLU A 1 406 ? 21.553 7.838 -17.553 1.00 60.03 406 GLU A O 1
ATOM 3358 N N . GLN A 1 407 ? 23.617 8.695 -17.364 1.00 59.31 407 GLN A N 1
ATOM 3359 C CA . GLN A 1 407 ? 23.145 10.074 -17.475 1.00 59.31 407 GLN A CA 1
ATOM 3360 C C . GLN A 1 407 ? 22.446 10.307 -18.827 1.00 59.31 407 GLN A C 1
ATOM 3362 O O . GLN A 1 407 ? 22.970 9.958 -19.879 1.00 59.31 407 GLN A O 1
ATOM 3367 N N . ASP A 1 408 ? 21.259 10.919 -18.759 1.00 63.41 408 ASP A N 1
ATOM 3368 C CA . ASP A 1 408 ? 20.395 11.259 -19.896 1.00 63.41 408 ASP A CA 1
ATOM 3369 C C . ASP A 1 408 ? 19.938 10.047 -20.760 1.00 63.41 408 ASP A C 1
ATOM 3371 O O . ASP A 1 408 ? 19.275 10.227 -21.780 1.00 63.41 408 ASP A O 1
ATOM 3375 N N . ASP A 1 409 ? 20.149 8.803 -20.296 1.00 72.56 409 ASP A N 1
ATOM 3376 C CA . ASP A 1 409 ? 19.627 7.566 -20.907 1.00 72.56 409 ASP A CA 1
ATOM 3377 C C . ASP A 1 409 ? 18.116 7.365 -20.661 1.00 72.56 409 ASP A C 1
ATOM 3379 O O . ASP A 1 409 ? 17.666 6.484 -19.923 1.00 72.56 409 ASP A O 1
ATOM 3383 N N . VAL A 1 410 ? 17.294 8.209 -21.286 1.00 72.50 410 VAL A N 1
ATOM 3384 C CA . VAL A 1 410 ? 15.827 8.097 -21.198 1.00 72.50 410 VAL A CA 1
ATOM 3385 C C . VAL A 1 410 ? 15.273 7.076 -22.206 1.00 72.50 410 VAL A C 1
ATOM 3387 O O . VAL A 1 410 ? 14.183 6.536 -21.998 1.00 72.50 410 VAL A O 1
ATOM 3390 N N . GLN A 1 411 ? 16.008 6.765 -23.283 1.00 76.75 411 GLN A N 1
ATOM 3391 C CA . GLN A 1 411 ? 15.602 5.755 -24.273 1.00 76.75 411 GLN A CA 1
ATOM 3392 C C . GLN A 1 411 ? 15.644 4.345 -23.683 1.00 76.75 411 GLN A C 1
ATOM 3394 O O . GLN A 1 411 ? 14.660 3.607 -23.795 1.00 76.75 411 GLN A O 1
ATOM 3399 N N . GLY A 1 412 ? 16.715 4.025 -22.951 1.00 78.75 412 GLY A N 1
ATOM 3400 C CA . GLY A 1 412 ? 16.881 2.758 -22.254 1.00 78.75 412 GLY A CA 1
ATOM 3401 C C . GLY A 1 412 ? 15.749 2.515 -21.262 1.00 78.75 412 GLY A C 1
ATOM 3402 O O . GLY A 1 412 ? 15.061 1.497 -21.312 1.00 78.75 412 GLY A O 1
ATOM 3403 N N . TYR A 1 413 ? 15.475 3.515 -20.421 1.00 77.94 413 TYR A N 1
ATOM 3404 C CA . TYR A 1 413 ? 14.424 3.449 -19.402 1.00 77.94 413 TYR A CA 1
ATOM 3405 C C . TYR A 1 413 ? 13.003 3.366 -19.961 1.00 77.94 413 TYR A C 1
ATOM 3407 O O . TYR A 1 413 ? 12.172 2.642 -19.397 1.00 77.94 413 TYR A O 1
ATOM 3415 N N . THR A 1 414 ? 12.734 4.032 -21.088 1.00 79.44 414 THR A N 1
ATOM 3416 C CA . THR A 1 414 ? 11.425 3.943 -21.743 1.00 79.44 414 THR A CA 1
ATOM 3417 C C . THR A 1 414 ? 11.189 2.527 -22.266 1.00 79.44 414 THR A C 1
ATOM 3419 O O . THR A 1 414 ? 10.203 1.897 -21.890 1.00 79.44 414 THR A O 1
ATOM 3422 N N . ALA A 1 415 ? 12.108 1.994 -23.077 1.00 81.31 415 ALA A N 1
ATOM 3423 C CA . ALA A 1 415 ? 11.945 0.682 -23.705 1.00 81.31 415 ALA A CA 1
ATOM 3424 C C . ALA A 1 415 ? 12.042 -0.491 -22.708 1.00 81.31 415 ALA A C 1
ATOM 3426 O O . ALA A 1 415 ? 11.369 -1.506 -22.883 1.00 81.31 415 ALA A O 1
ATOM 3427 N N . ALA A 1 416 ? 12.843 -0.358 -21.645 1.00 82.62 416 ALA A N 1
ATOM 3428 C CA . ALA A 1 416 ? 13.002 -1.400 -20.635 1.00 82.62 416 ALA A CA 1
ATOM 3429 C C . ALA A 1 416 ? 11.827 -1.490 -19.652 1.00 82.62 416 ALA A C 1
ATOM 3431 O O . ALA A 1 416 ? 11.401 -2.595 -19.308 1.00 82.62 416 ALA A O 1
ATOM 3432 N N . PHE A 1 417 ? 11.340 -0.345 -19.162 1.00 81.12 417 PHE A N 1
ATOM 3433 C CA . PHE A 1 417 ? 10.503 -0.269 -17.957 1.00 81.12 417 PHE A CA 1
ATOM 3434 C C . PHE A 1 417 ? 9.212 0.556 -18.123 1.00 81.12 417 PHE A C 1
ATOM 3436 O O . PHE A 1 417 ? 8.397 0.570 -17.199 1.00 81.12 417 PHE A O 1
ATOM 3443 N N . GLY A 1 418 ? 9.028 1.259 -19.249 1.00 79.62 418 GLY A N 1
ATOM 3444 C CA . GLY A 1 418 ? 7.928 2.215 -19.451 1.00 79.62 418 GLY A CA 1
ATOM 3445 C C . GLY A 1 418 ? 8.107 3.534 -18.686 1.00 79.62 418 GLY A C 1
ATOM 3446 O O . GLY A 1 418 ? 7.132 4.246 -18.452 1.00 79.62 418 GLY A O 1
ATOM 3447 N N . LEU A 1 419 ? 9.336 3.846 -18.253 1.00 78.56 419 LEU A N 1
ATOM 3448 C CA . LEU A 1 419 ? 9.647 4.937 -17.322 1.00 78.56 419 LEU A CA 1
ATOM 3449 C C . LEU A 1 419 ? 10.369 6.092 -18.007 1.00 78.56 419 LEU A C 1
ATOM 3451 O O . LEU A 1 419 ? 11.223 5.871 -18.864 1.00 78.56 419 LEU A O 1
ATOM 3455 N N . GLN A 1 420 ? 10.082 7.322 -17.575 1.00 71.19 420 GLN A N 1
ATOM 3456 C CA . GLN A 1 420 ? 10.692 8.534 -18.123 1.00 71.19 420 GLN A CA 1
ATOM 3457 C C . GLN A 1 420 ? 11.011 9.586 -17.054 1.00 71.19 420 GLN A C 1
ATOM 3459 O O . GLN A 1 420 ? 10.486 9.561 -15.940 1.00 71.19 420 GLN A O 1
ATOM 3464 N N . ARG A 1 421 ? 11.870 10.539 -17.433 1.00 63.62 421 ARG A N 1
ATOM 3465 C CA . ARG A 1 421 ? 12.155 11.776 -16.690 1.00 63.62 421 ARG A CA 1
ATOM 3466 C C . ARG A 1 421 ? 10.863 12.584 -16.482 1.00 63.62 421 ARG A C 1
ATOM 3468 O O . ARG A 1 421 ? 9.951 12.489 -17.294 1.00 63.62 421 ARG A O 1
ATOM 3475 N N . ASP A 1 422 ? 10.787 13.370 -15.409 1.00 63.47 422 ASP A N 1
ATOM 3476 C CA . ASP A 1 422 ? 9.632 14.215 -15.036 1.00 63.47 422 ASP A CA 1
ATOM 3477 C C . ASP A 1 422 ? 8.304 13.458 -14.767 1.00 63.47 422 ASP A C 1
ATOM 3479 O O . ASP A 1 422 ? 7.322 14.084 -14.367 1.00 63.47 422 ASP A O 1
ATOM 3483 N N . ARG A 1 423 ? 8.254 12.124 -14.907 1.00 70.75 423 ARG A N 1
ATOM 3484 C CA . ARG A 1 423 ? 7.070 11.291 -14.623 1.00 70.75 423 ARG A CA 1
ATOM 3485 C C . ARG A 1 423 ? 7.113 10.677 -13.206 1.00 70.75 423 ARG A C 1
ATOM 3487 O O . ARG A 1 423 ? 8.197 10.540 -12.635 1.00 70.75 423 ARG A O 1
ATOM 3494 N N . PRO A 1 424 ? 5.949 10.299 -12.635 1.00 74.62 424 PRO A N 1
ATOM 3495 C CA . PRO A 1 424 ? 5.839 9.522 -11.399 1.00 74.62 424 PRO A CA 1
ATOM 3496 C C . PRO A 1 424 ? 6.732 8.278 -11.334 1.00 74.62 424 PRO A C 1
ATOM 3498 O O . PRO A 1 424 ? 6.685 7.427 -12.221 1.00 74.62 424 PRO A O 1
ATOM 3501 N N . LEU A 1 425 ? 7.470 8.112 -10.234 1.00 77.88 425 LEU A N 1
ATOM 3502 C CA . LEU A 1 425 ? 8.223 6.895 -9.921 1.00 77.88 425 LEU A CA 1
ATOM 3503 C C . LEU A 1 425 ? 7.320 5.802 -9.314 1.00 77.88 425 LEU A C 1
ATOM 3505 O O . LEU A 1 425 ? 7.559 5.305 -8.213 1.00 77.88 425 LEU A O 1
ATOM 3509 N N . ASN A 1 426 ? 6.292 5.385 -10.058 1.00 84.31 426 ASN A N 1
ATOM 3510 C CA . ASN A 1 426 ? 5.516 4.180 -9.763 1.00 84.31 426 ASN A CA 1
ATOM 3511 C C . ASN A 1 426 ? 5.336 3.299 -11.008 1.00 84.31 426 ASN A C 1
ATOM 3513 O O . ASN A 1 426 ? 5.488 3.754 -12.138 1.00 84.31 426 ASN A O 1
ATOM 3517 N N . GLN A 1 427 ? 5.006 2.027 -10.787 1.00 84.06 427 GLN A N 1
ATOM 3518 C CA . GLN A 1 427 ? 4.552 1.112 -11.831 1.00 84.06 427 GLN A CA 1
ATOM 3519 C C . GLN A 1 427 ? 3.204 0.502 -11.460 1.00 84.06 427 GLN A C 1
ATOM 3521 O O . GLN A 1 427 ? 2.992 0.035 -10.336 1.00 84.06 427 GLN A O 1
ATOM 3526 N N . TYR A 1 428 ? 2.317 0.467 -12.450 1.00 86.75 428 TYR A N 1
ATOM 3527 C CA . TYR A 1 428 ? 1.094 -0.319 -12.436 1.00 86.75 428 TYR A CA 1
ATOM 3528 C C . TYR A 1 428 ? 1.424 -1.819 -12.493 1.00 86.75 428 TYR A C 1
ATOM 3530 O O . TYR A 1 428 ? 2.320 -2.238 -13.226 1.00 86.75 428 TYR A O 1
ATOM 3538 N N . LEU A 1 429 ? 0.723 -2.628 -11.698 1.00 83.50 429 LEU A N 1
ATOM 3539 C CA . LEU A 1 429 ? 1.003 -4.058 -11.520 1.00 83.50 429 LEU A CA 1
ATOM 3540 C C . LEU A 1 429 ? -0.083 -4.977 -12.098 1.00 83.50 429 LEU A C 1
ATOM 3542 O O . LEU A 1 429 ? 0.117 -6.191 -12.126 1.00 83.50 429 LEU A O 1
ATOM 3546 N N . GLY A 1 430 ? -1.206 -4.412 -12.548 1.00 86.31 430 GLY A N 1
ATOM 3547 C CA . GLY A 1 430 ? -2.395 -5.139 -12.990 1.00 86.31 430 GLY A CA 1
ATOM 3548 C C . GLY A 1 430 ? -3.585 -4.973 -12.042 1.00 86.31 430 GLY A C 1
ATOM 3549 O O . GLY A 1 430 ? -3.534 -4.216 -11.070 1.00 86.31 430 GLY A O 1
ATOM 3550 N N . TYR A 1 431 ? -4.646 -5.727 -12.329 1.00 91.94 431 TYR A N 1
ATOM 3551 C CA . TYR A 1 431 ? -5.898 -5.730 -11.577 1.00 91.94 431 TYR A CA 1
ATOM 3552 C C . TYR A 1 431 ? -6.393 -7.136 -11.252 1.00 91.94 431 TYR A C 1
ATOM 3554 O O . TYR A 1 431 ? -6.058 -8.103 -11.938 1.00 91.94 431 TYR A O 1
ATOM 3562 N N . ILE A 1 432 ? -7.259 -7.220 -10.243 1.00 89.69 432 ILE A N 1
ATOM 3563 C CA . ILE A 1 432 ? -8.109 -8.377 -9.958 1.00 89.69 432 ILE A CA 1
ATOM 3564 C C . ILE A 1 432 ? -9.564 -7.970 -10.195 1.00 89.69 432 ILE A C 1
ATOM 3566 O O . ILE A 1 432 ? -10.006 -6.933 -9.707 1.00 89.69 432 ILE A O 1
ATOM 3570 N N . VAL A 1 433 ? -10.323 -8.778 -10.940 1.00 91.12 433 VAL A N 1
ATOM 3571 C CA . VAL A 1 433 ? -11.765 -8.541 -11.115 1.00 91.12 433 VAL A CA 1
ATOM 3572 C C . VAL A 1 433 ? -12.499 -8.907 -9.825 1.00 91.12 433 VAL A C 1
ATOM 3574 O O . VAL A 1 433 ? -12.317 -10.009 -9.298 1.00 91.12 433 VAL A O 1
ATOM 3577 N N . ALA A 1 434 ? -13.321 -7.983 -9.338 1.00 88.81 434 ALA A N 1
ATOM 3578 C CA . ALA A 1 434 ? -14.179 -8.109 -8.169 1.00 88.81 434 ALA A CA 1
ATOM 3579 C C . ALA A 1 434 ? -15.469 -8.873 -8.523 1.00 88.81 434 ALA A C 1
ATOM 3581 O O . ALA A 1 434 ? -16.536 -8.285 -8.691 1.00 88.81 434 ALA A O 1
ATOM 3582 N N . GLU A 1 435 ? -15.333 -10.187 -8.689 1.00 90.50 435 GLU A N 1
ATOM 3583 C CA . GLU A 1 435 ? -16.432 -11.126 -8.953 1.00 90.50 435 GLU A CA 1
ATOM 3584 C C . GLU A 1 435 ? -17.017 -11.677 -7.647 1.00 90.50 435 GLU A C 1
ATOM 3586 O O . GLU A 1 435 ? -16.301 -11.790 -6.651 1.00 90.50 435 GLU A O 1
ATOM 3591 N N . GLU A 1 436 ? -18.284 -12.099 -7.671 1.00 92.25 436 GLU A N 1
ATOM 3592 C CA . GLU A 1 436 ? -18.894 -12.809 -6.544 1.00 92.25 436 GLU A CA 1
ATOM 3593 C C . GLU A 1 436 ? -18.129 -14.095 -6.183 1.00 92.25 436 GLU A C 1
ATOM 3595 O O . GLU A 1 436 ? -17.482 -14.736 -7.016 1.00 92.25 436 GLU A O 1
ATOM 3600 N N . ASP A 1 437 ? -18.179 -14.430 -4.897 1.00 89.69 437 ASP A N 1
ATOM 3601 C CA . ASP A 1 437 ? -17.464 -15.513 -4.225 1.00 89.69 437 ASP A CA 1
ATOM 3602 C C . ASP A 1 437 ? -15.937 -15.423 -4.237 1.00 89.69 437 ASP A C 1
ATOM 3604 O O . ASP A 1 437 ? -15.256 -16.266 -3.647 1.00 89.69 437 ASP A O 1
ATOM 3608 N N . LYS A 1 438 ? -15.367 -14.362 -4.816 1.00 88.12 438 LYS A N 1
ATOM 3609 C CA . LYS A 1 438 ? -13.925 -14.157 -4.791 1.00 88.12 438 LYS A CA 1
ATOM 3610 C C . LYS A 1 438 ? -13.455 -13.618 -3.443 1.00 88.12 438 LYS A C 1
ATOM 3612 O O . LYS A 1 438 ? -13.825 -12.530 -2.999 1.00 88.12 438 LYS A O 1
ATOM 3617 N N . CYS A 1 439 ? -12.540 -14.353 -2.832 1.00 83.88 439 CYS A N 1
ATOM 3618 C CA . CYS A 1 439 ? -11.666 -13.876 -1.773 1.00 83.88 439 CYS A CA 1
ATOM 3619 C C . CYS A 1 439 ? -10.350 -13.383 -2.380 1.00 83.88 439 CYS A C 1
ATOM 3621 O O . CYS A 1 439 ? -9.792 -14.068 -3.233 1.00 83.88 439 CYS A O 1
ATOM 3623 N N . VAL A 1 440 ? -9.830 -12.238 -1.928 1.00 87.00 440 VAL A N 1
ATOM 3624 C CA . VAL A 1 440 ? -8.547 -11.664 -2.385 1.00 87.00 440 VAL A CA 1
ATOM 3625 C C . VAL A 1 440 ? -7.694 -11.274 -1.180 1.00 87.00 440 VAL A C 1
ATOM 3627 O O . VAL A 1 440 ? -8.219 -10.762 -0.197 1.00 87.00 440 VAL A O 1
ATOM 3630 N N . ALA A 1 441 ? -6.381 -11.490 -1.230 1.00 83.31 441 ALA A N 1
ATOM 3631 C CA . ALA A 1 441 ? -5.480 -11.149 -0.129 1.00 83.31 441 ALA A CA 1
ATOM 3632 C C . ALA A 1 441 ? -4.152 -10.570 -0.611 1.00 83.31 441 ALA A C 1
ATOM 3634 O O . ALA A 1 441 ? -3.506 -11.178 -1.460 1.00 83.31 441 ALA A O 1
ATOM 3635 N N . PHE A 1 442 ? -3.726 -9.438 -0.044 1.00 86.00 442 PHE A N 1
ATOM 3636 C CA . PHE A 1 442 ? -2.525 -8.707 -0.460 1.00 86.00 442 PHE A CA 1
ATOM 3637 C C . PHE A 1 442 ? -1.829 -7.983 0.709 1.00 86.00 442 PHE A C 1
ATOM 3639 O O . PHE A 1 442 ? -2.478 -7.637 1.695 1.00 86.00 442 PHE A O 1
ATOM 3646 N N . PRO A 1 443 ? -0.508 -7.732 0.651 1.00 84.75 443 PRO A N 1
ATOM 3647 C CA . PRO A 1 443 ? 0.183 -6.912 1.641 1.00 84.75 443 PRO A CA 1
ATOM 3648 C C . PRO A 1 443 ? -0.116 -5.424 1.420 1.00 84.75 443 PRO A C 1
ATOM 3650 O O . PRO A 1 443 ? -0.191 -4.962 0.282 1.00 84.75 443 PRO A O 1
ATOM 3653 N N . ASN A 1 444 ? -0.166 -4.645 2.499 1.00 86.19 444 ASN A N 1
ATOM 3654 C CA . ASN A 1 444 ? -0.542 -3.224 2.479 1.00 86.19 444 ASN A CA 1
ATOM 3655 C C . ASN A 1 444 ? 0.520 -2.283 1.851 1.00 86.19 444 ASN A C 1
ATOM 3657 O O . ASN A 1 444 ? 0.424 -1.069 1.951 1.00 86.19 444 ASN A O 1
ATOM 3661 N N . ILE A 1 445 ? 1.544 -2.837 1.190 1.00 82.94 445 ILE A N 1
ATOM 3662 C CA . ILE A 1 445 ? 2.614 -2.111 0.471 1.00 82.94 445 ILE A CA 1
ATOM 3663 C C . ILE A 1 445 ? 2.268 -1.807 -0.997 1.00 82.94 445 ILE A C 1
ATOM 3665 O O . ILE A 1 445 ? 3.124 -1.355 -1.765 1.00 82.94 445 ILE A O 1
ATOM 3669 N N . TYR A 1 446 ? 1.045 -2.128 -1.414 1.00 86.19 446 TYR A N 1
ATOM 3670 C CA . TYR A 1 446 ? 0.517 -1.808 -2.732 1.00 86.19 446 TYR A CA 1
ATOM 3671 C C . TYR A 1 446 ? -0.572 -0.757 -2.593 1.00 86.19 446 TYR A C 1
ATOM 3673 O O . TYR A 1 446 ? -1.597 -0.985 -1.946 1.00 86.19 446 TYR A O 1
ATOM 3681 N N . GLN A 1 447 ? -0.343 0.386 -3.234 1.00 90.06 447 GLN A N 1
ATOM 3682 C CA . GLN A 1 447 ? -1.395 1.368 -3.404 1.00 90.06 447 GLN A CA 1
ATOM 3683 C C . GLN A 1 447 ? -2.405 0.788 -4.390 1.00 90.06 447 GLN A C 1
ATOM 3685 O O . GLN A 1 447 ? -2.017 0.231 -5.421 1.00 90.06 447 GLN A O 1
ATOM 3690 N N . HIS A 1 448 ? -3.683 0.895 -4.064 1.00 92.69 448 HIS A N 1
ATOM 3691 C CA . HIS A 1 448 ? -4.756 0.318 -4.853 1.00 92.69 448 HIS A CA 1
ATOM 3692 C C . HIS A 1 448 ? -5.941 1.274 -4.965 1.00 92.69 448 HIS A C 1
ATOM 3694 O O . HIS A 1 448 ? -6.078 2.217 -4.180 1.00 92.69 448 HIS A O 1
ATOM 3700 N N . HIS A 1 449 ? -6.791 1.036 -5.959 1.00 92.56 449 HIS A N 1
ATOM 3701 C CA . HIS A 1 449 ? -8.103 1.668 -6.059 1.00 92.56 449 HIS A CA 1
ATOM 3702 C C . HIS A 1 449 ? -9.125 0.741 -6.716 1.00 92.56 449 HIS A C 1
ATOM 3704 O O . HIS A 1 449 ? -8.767 -0.268 -7.326 1.00 92.56 449 HIS A O 1
ATOM 3710 N N . VAL A 1 450 ? -10.401 1.094 -6.587 1.00 92.62 450 VAL A N 1
ATOM 3711 C CA . VAL A 1 450 ? -11.503 0.441 -7.300 1.00 92.62 450 VAL A CA 1
ATOM 3712 C C . VAL A 1 450 ? -11.779 1.226 -8.580 1.00 92.62 450 VAL A C 1
ATOM 3714 O O . VAL A 1 450 ? -12.007 2.431 -8.492 1.00 92.62 450 VAL A O 1
ATOM 3717 N N . ASP A 1 451 ? -11.785 0.558 -9.733 1.00 91.19 451 ASP A N 1
ATOM 3718 C CA . ASP A 1 451 ? -12.121 1.175 -11.029 1.00 91.19 451 ASP A CA 1
ATOM 3719 C C . ASP A 1 451 ? -13.577 1.688 -11.066 1.00 91.19 451 ASP A C 1
ATOM 3721 O O . ASP A 1 451 ? -14.436 1.287 -10.272 1.00 91.19 451 ASP A O 1
ATOM 3725 N N . ALA A 1 452 ? -13.876 2.561 -12.030 1.00 94.50 452 ALA A N 1
ATOM 3726 C CA . ALA A 1 452 ? -15.248 2.953 -12.345 1.00 94.50 452 ALA A CA 1
ATOM 3727 C C . ALA A 1 452 ? -16.044 1.781 -12.956 1.00 94.50 452 ALA A C 1
ATOM 3729 O O . ALA A 1 452 ? -15.515 1.013 -13.758 1.00 94.50 452 ALA A O 1
ATOM 3730 N N . PHE A 1 453 ? -17.326 1.660 -12.605 1.00 96.25 453 PHE A N 1
ATOM 3731 C CA . PHE A 1 453 ? -18.240 0.648 -13.154 1.00 96.25 453 PHE A CA 1
ATOM 3732 C C . PHE A 1 453 ? -19.694 1.139 -13.116 1.00 96.25 453 PHE A C 1
ATOM 3734 O O . PHE A 1 453 ? -20.015 2.099 -12.416 1.00 96.25 453 PHE A O 1
ATOM 3741 N N . GLU A 1 454 ? -20.586 0.498 -13.865 1.00 96.94 454 GLU A N 1
ATOM 3742 C CA . GLU A 1 454 ? -21.987 0.913 -14.002 1.00 96.94 454 GLU A CA 1
ATOM 3743 C C . GLU A 1 454 ? -22.962 -0.267 -13.998 1.00 96.94 454 GLU A C 1
ATOM 3745 O O . GLU A 1 454 ? -22.549 -1.421 -13.889 1.00 96.94 454 GLU A O 1
ATOM 3750 N N . LEU A 1 455 ? -24.264 0.015 -14.062 1.00 97.56 455 LEU A N 1
ATOM 3751 C CA . LEU A 1 455 ? -25.299 -1.014 -14.182 1.00 97.56 455 LEU A CA 1
ATOM 3752 C C . LEU A 1 455 ? -25.207 -1.763 -15.519 1.00 97.56 455 LEU A C 1
ATOM 3754 O O . LEU A 1 455 ? -25.075 -1.141 -16.571 1.00 97.56 455 LEU A O 1
ATOM 3758 N N . ALA A 1 456 ? -25.355 -3.090 -15.486 1.00 96.00 456 ALA A N 1
ATOM 3759 C CA . ALA A 1 456 ? -25.394 -3.922 -16.693 1.00 96.00 456 ALA A CA 1
ATOM 3760 C C . ALA A 1 456 ? -26.748 -3.815 -17.428 1.00 96.00 456 ALA A C 1
ATOM 3762 O O . ALA A 1 456 ? -26.789 -3.632 -18.644 1.00 96.00 456 ALA A O 1
ATOM 3763 N N . ASP A 1 457 ? -27.859 -3.870 -16.688 1.00 96.31 457 ASP A N 1
ATOM 3764 C CA . ASP A 1 457 ? -29.190 -3.433 -17.114 1.00 96.31 457 ASP A CA 1
ATOM 3765 C C . ASP A 1 457 ? -29.550 -2.161 -16.337 1.00 96.31 457 ASP A C 1
ATOM 3767 O O . ASP A 1 457 ? -29.918 -2.215 -15.161 1.00 96.31 457 ASP A O 1
ATOM 3771 N N . SER A 1 458 ? -29.456 -1.007 -17.003 1.00 95.12 458 SER A N 1
ATOM 3772 C CA . SER A 1 458 ? -29.688 0.320 -16.414 1.00 95.12 458 SER A CA 1
ATOM 3773 C C . SER A 1 458 ? -31.118 0.568 -15.920 1.00 95.12 458 SER A C 1
ATOM 3775 O O . SER A 1 458 ? -31.374 1.591 -15.291 1.00 95.12 458 SER A O 1
ATOM 3777 N N . ARG A 1 459 ? -32.057 -0.352 -16.181 1.00 95.25 459 ARG A N 1
ATOM 3778 C CA . ARG A 1 459 ? -33.459 -0.283 -15.728 1.00 95.25 459 ARG A CA 1
ATOM 3779 C C . ARG A 1 459 ? -33.687 -0.960 -14.372 1.00 95.25 459 ARG A C 1
ATOM 3781 O O . ARG A 1 459 ? -34.807 -0.935 -13.868 1.00 95.25 459 ARG A O 1
ATOM 3788 N N . LYS A 1 460 ? -32.665 -1.605 -13.808 1.00 96.00 460 LYS A N 1
ATOM 3789 C CA . LYS A 1 460 ? -32.715 -2.338 -12.536 1.00 96.00 460 LYS A CA 1
ATOM 3790 C C . LYS A 1 460 ? -31.618 -1.823 -11.599 1.00 96.00 460 LYS A C 1
ATOM 3792 O O . LYS A 1 460 ? -30.577 -1.406 -12.094 1.00 96.00 460 LYS A O 1
ATOM 3797 N N . PRO A 1 461 ? -31.790 -1.877 -10.269 1.00 96.12 461 PRO A N 1
ATOM 3798 C CA . PRO A 1 461 ? -30.682 -1.643 -9.348 1.00 96.12 461 PRO A CA 1
ATOM 3799 C C . PRO A 1 461 ? -29.595 -2.722 -9.496 1.00 96.12 461 PRO A C 1
ATOM 3801 O O . PRO A 1 461 ? -29.813 -3.763 -10.117 1.00 96.12 461 PRO A O 1
ATOM 3804 N N . GLY A 1 462 ? -28.423 -2.471 -8.921 1.00 96.69 462 GLY A N 1
ATOM 3805 C CA . GLY A 1 462 ? -27.288 -3.395 -8.896 1.00 96.69 462 GLY A CA 1
ATOM 3806 C C . GLY A 1 462 ? -26.336 -3.058 -7.753 1.00 96.69 462 GLY A C 1
ATOM 3807 O O . GLY A 1 462 ? -26.387 -1.957 -7.201 1.00 96.69 462 GLY A O 1
ATOM 3808 N N . TYR A 1 463 ? -25.487 -4.000 -7.352 1.00 95.56 463 TYR A N 1
ATOM 3809 C CA . TYR A 1 463 ? -24.632 -3.834 -6.176 1.00 95.56 463 TYR A CA 1
ATOM 3810 C C . TYR A 1 463 ? -23.335 -4.642 -6.235 1.00 95.56 463 TYR A C 1
ATOM 3812 O O . TYR A 1 463 ? -23.216 -5.633 -6.952 1.00 95.56 463 TYR A O 1
ATOM 3820 N N . ARG A 1 464 ? -22.375 -4.229 -5.401 1.00 95.56 464 ARG A N 1
ATOM 3821 C CA . ARG A 1 464 ? -21.131 -4.942 -5.094 1.00 95.56 464 ARG A CA 1
ATOM 3822 C C . ARG A 1 464 ? -20.869 -4.884 -3.589 1.00 95.56 464 ARG A C 1
ATOM 3824 O O . ARG A 1 464 ? -20.453 -3.839 -3.079 1.00 95.56 464 ARG A O 1
ATOM 3831 N N . LYS A 1 465 ? -21.099 -5.987 -2.882 1.00 93.06 465 LYS A N 1
ATOM 3832 C CA . LYS A 1 465 ? -20.979 -6.081 -1.421 1.00 93.06 465 LYS A CA 1
ATOM 3833 C C . LYS A 1 465 ? -19.624 -6.657 -1.006 1.00 93.06 465 LYS A C 1
ATOM 3835 O O . LYS A 1 465 ? -19.190 -7.662 -1.574 1.00 93.06 465 LYS A O 1
ATOM 3840 N N . ILE A 1 466 ? -18.938 -6.016 -0.051 1.00 89.06 466 ILE A N 1
ATOM 3841 C CA . ILE A 1 466 ? -17.582 -6.406 0.374 1.00 89.06 466 ILE A CA 1
ATOM 3842 C C . ILE A 1 466 ? -17.406 -6.505 1.891 1.00 89.06 466 ILE A C 1
ATOM 3844 O O . ILE A 1 466 ? -17.919 -5.691 2.661 1.00 89.06 466 ILE A O 1
ATOM 3848 N N . LEU A 1 467 ? -16.623 -7.504 2.295 1.00 82.19 467 LEU A N 1
ATOM 3849 C CA . LEU A 1 467 ? -16.125 -7.728 3.650 1.00 82.19 467 LEU A CA 1
ATOM 3850 C C . LEU A 1 467 ? -14.592 -7.638 3.629 1.00 82.19 467 LEU A C 1
ATOM 3852 O O . LEU A 1 467 ? -13.944 -8.336 2.850 1.00 82.19 467 LEU A O 1
ATOM 3856 N N . CYS A 1 468 ? -14.017 -6.780 4.468 1.00 86.88 468 CYS A N 1
ATOM 3857 C CA . CYS A 1 468 ? -12.594 -6.455 4.500 1.00 86.88 468 CYS A CA 1
ATOM 3858 C C . CYS A 1 468 ? -11.983 -6.712 5.885 1.00 86.88 468 CYS A C 1
ATOM 3860 O O . CYS A 1 468 ? -12.588 -6.419 6.919 1.00 86.88 468 CYS A O 1
ATOM 3862 N N . PHE A 1 469 ? -10.735 -7.176 5.893 1.00 83.38 469 PHE A N 1
ATOM 3863 C CA . PHE A 1 469 ? -9.934 -7.444 7.083 1.00 83.38 469 PHE A CA 1
ATOM 3864 C C . PHE A 1 469 ? -8.555 -6.795 6.950 1.00 83.38 469 PHE A C 1
ATOM 3866 O O . PHE A 1 469 ? -7.737 -7.243 6.143 1.00 83.38 469 PHE A O 1
ATOM 3873 N N . PHE A 1 470 ? -8.276 -5.775 7.760 1.00 88.75 470 PHE A N 1
ATOM 3874 C CA . PHE A 1 470 ? -6.985 -5.088 7.793 1.00 88.75 470 PHE A CA 1
ATOM 3875 C C . PHE A 1 470 ? -6.163 -5.599 8.974 1.00 88.75 470 PHE A C 1
ATOM 3877 O O . PHE A 1 470 ? -6.511 -5.416 10.142 1.00 88.75 470 PHE A O 1
ATOM 3884 N N . VAL A 1 471 ? -5.088 -6.307 8.657 1.00 84.19 471 VAL A N 1
ATOM 3885 C CA . VAL A 1 471 ? -4.286 -7.077 9.605 1.00 84.19 471 VAL A CA 1
ATOM 3886 C C . VAL A 1 471 ? -3.167 -6.202 10.136 1.00 84.19 471 VAL A C 1
ATOM 3888 O O . VAL A 1 471 ? -2.275 -5.819 9.378 1.00 84.19 471 VAL A O 1
ATOM 3891 N N . VAL A 1 472 ? -3.201 -5.905 11.432 1.00 87.94 472 VAL A N 1
ATOM 3892 C CA . VAL A 1 472 ? -2.126 -5.193 12.130 1.00 87.94 472 VAL A CA 1
ATOM 3893 C C . VAL A 1 472 ? -0.899 -6.102 12.236 1.00 87.94 472 VAL A C 1
ATOM 3895 O O . VAL A 1 472 ? -1.010 -7.330 12.280 1.00 87.94 472 VAL A O 1
ATOM 3898 N N . ASN A 1 473 ? 0.285 -5.500 12.266 1.00 85.12 473 ASN A N 1
ATOM 3899 C CA . ASN A 1 473 ? 1.562 -6.170 12.484 1.00 85.12 473 ASN A CA 1
ATOM 3900 C C . ASN A 1 473 ? 1.530 -7.111 13.719 1.00 85.12 473 ASN A C 1
ATOM 3902 O O . ASN A 1 473 ? 1.470 -6.623 14.846 1.00 85.12 473 ASN A O 1
ATOM 3906 N N . PRO A 1 474 ? 1.649 -8.448 13.561 1.00 81.38 474 PRO A N 1
ATOM 3907 C CA . PRO A 1 474 ? 1.552 -9.411 14.668 1.00 81.38 474 PRO A CA 1
ATOM 3908 C C . PRO A 1 474 ? 2.738 -9.387 15.654 1.00 81.38 474 PRO A C 1
ATOM 3910 O O . PRO A 1 474 ? 2.798 -10.230 16.551 1.00 81.38 474 PRO A O 1
ATOM 3913 N N . PHE A 1 475 ? 3.687 -8.457 15.494 1.00 79.56 475 PHE A N 1
ATOM 3914 C CA . PHE A 1 475 ? 4.779 -8.197 16.439 1.00 79.56 475 PHE A CA 1
ATOM 3915 C C . PHE A 1 475 ? 4.667 -6.837 17.154 1.00 79.56 475 PHE A C 1
ATOM 3917 O O . PHE A 1 475 ? 5.454 -6.578 18.062 1.00 79.56 475 PHE A O 1
ATOM 3924 N N . VAL A 1 476 ? 3.706 -5.978 16.787 1.00 81.12 476 VAL A N 1
ATOM 3925 C CA . VAL A 1 476 ? 3.476 -4.668 17.424 1.00 81.12 476 VAL A CA 1
ATOM 3926 C C . VAL A 1 476 ? 2.045 -4.611 17.941 1.00 81.12 476 VAL A C 1
ATOM 3928 O O . VAL A 1 476 ? 1.100 -4.635 17.158 1.00 81.12 476 VAL A O 1
ATOM 3931 N N . ARG A 1 477 ? 1.880 -4.520 19.265 1.00 85.94 477 ARG A N 1
ATOM 3932 C CA . ARG A 1 477 ? 0.557 -4.439 19.887 1.00 85.94 477 ARG A CA 1
ATOM 3933 C C . ARG A 1 477 ? 0.132 -2.981 20.078 1.00 85.94 477 ARG A C 1
ATOM 3935 O O . ARG A 1 477 ? 0.646 -2.309 20.968 1.00 85.94 477 ARG A O 1
ATOM 3942 N N . ILE A 1 478 ? -0.843 -2.525 19.298 1.00 91.06 478 ILE A N 1
ATOM 3943 C CA . ILE A 1 478 ? -1.513 -1.227 19.480 1.00 91.06 478 ILE A CA 1
ATOM 3944 C C . ILE A 1 478 ? -2.716 -1.362 20.433 1.00 91.06 478 ILE A C 1
ATOM 3946 O O . ILE A 1 478 ? -3.038 -2.466 20.891 1.00 91.06 478 ILE A O 1
ATOM 3950 N N . LEU A 1 479 ? -3.369 -0.244 20.767 1.00 91.38 479 LEU A N 1
ATOM 3951 C CA . LEU A 1 479 ? -4.603 -0.257 21.561 1.00 91.38 479 LEU A CA 1
ATOM 3952 C C . LEU A 1 479 ? -5.746 -0.873 20.747 1.00 91.38 479 LEU A C 1
ATOM 3954 O O . LEU A 1 479 ? -5.977 -0.456 19.611 1.00 91.38 479 LEU A O 1
ATOM 3958 N N . SER A 1 480 ? -6.446 -1.845 21.330 1.00 90.25 480 SER A N 1
ATOM 3959 C CA . SER A 1 480 ? -7.541 -2.601 20.707 1.00 90.25 480 SER A CA 1
ATOM 3960 C C . SER A 1 480 ? -8.849 -2.480 21.488 1.00 90.25 480 SER A C 1
ATOM 3962 O O . SER A 1 480 ? -8.903 -1.872 22.559 1.00 90.25 480 SER A O 1
ATOM 3964 N N . THR A 1 481 ? -9.906 -3.120 20.990 1.00 86.88 481 THR A N 1
ATOM 3965 C CA . THR A 1 481 ? -11.169 -3.316 21.726 1.00 86.88 481 THR A CA 1
ATOM 3966 C C . THR A 1 481 ? -11.030 -4.166 23.003 1.00 86.88 481 THR A C 1
ATOM 3968 O O . THR A 1 481 ? -11.988 -4.281 23.762 1.00 86.88 481 THR A O 1
ATOM 3971 N N . SER A 1 482 ? -9.847 -4.732 23.283 1.00 84.81 482 SER A N 1
ATOM 3972 C CA . SER A 1 482 ? -9.507 -5.323 24.591 1.00 84.81 482 SER A CA 1
ATOM 3973 C C . SER A 1 482 ? -9.018 -4.286 25.611 1.00 84.81 482 SER A C 1
ATOM 3975 O O . SER A 1 482 ? -9.046 -4.547 26.809 1.00 84.81 482 SER A O 1
ATOM 3977 N N . ASP A 1 483 ? -8.513 -3.135 25.152 1.00 88.12 483 ASP A N 1
ATOM 3978 C CA . ASP A 1 483 ? -8.043 -2.037 26.012 1.00 88.12 483 ASP A CA 1
ATOM 3979 C C . ASP A 1 483 ? -9.098 -0.946 26.193 1.00 88.12 483 ASP A C 1
ATOM 3981 O O . ASP A 1 483 ? -9.105 -0.261 27.212 1.00 88.12 483 ASP A O 1
ATOM 3985 N N . VAL A 1 484 ? -9.951 -0.758 25.187 1.00 88.00 484 VAL A N 1
ATOM 3986 C CA . VAL A 1 484 ? -10.996 0.265 25.142 1.00 88.00 484 VAL A CA 1
ATOM 3987 C C . VAL A 1 484 ? -12.350 -0.414 25.367 1.00 88.00 484 VAL A C 1
ATOM 3989 O O . VAL A 1 484 ? -12.673 -1.326 24.608 1.00 88.00 484 VAL A O 1
ATOM 3992 N N . PRO A 1 485 ? -13.149 -0.007 26.372 1.00 84.81 485 PRO A N 1
ATOM 3993 C CA . PRO A 1 485 ? -14.516 -0.499 26.528 1.00 84.81 485 PRO A CA 1
ATOM 3994 C C . PRO A 1 485 ? -15.397 -0.063 25.342 1.00 84.81 485 PRO A C 1
ATOM 3996 O O . PRO A 1 485 ? -15.103 0.959 24.715 1.00 84.81 485 PRO A O 1
ATOM 3999 N N . PRO A 1 486 ? -16.518 -0.759 25.066 1.00 83.44 486 PRO A N 1
ATOM 4000 C CA . PRO A 1 486 ? -17.486 -0.320 24.067 1.00 83.44 486 PRO A CA 1
ATOM 4001 C C . PRO A 1 486 ? -17.886 1.144 24.270 1.00 83.44 486 PRO A C 1
ATOM 4003 O O . PRO A 1 486 ? -18.382 1.526 25.327 1.00 83.44 486 PRO A O 1
ATOM 4006 N N . GLN A 1 487 ? -17.652 1.971 23.253 1.00 88.44 487 GLN A N 1
ATOM 4007 C CA . GLN A 1 487 ? -17.865 3.421 23.317 1.00 88.44 487 GLN A CA 1
ATOM 4008 C C . GLN A 1 487 ? -19.308 3.822 22.967 1.00 88.44 487 GLN A C 1
ATOM 4010 O O . GLN A 1 487 ? -19.691 4.976 23.125 1.00 88.44 487 GLN A O 1
ATOM 4015 N N . GLN A 1 488 ? -20.105 2.884 22.462 1.00 86.69 488 GLN A N 1
ATOM 4016 C CA . GLN A 1 488 ? -21.448 3.096 21.939 1.00 86.69 488 GLN A CA 1
ATOM 4017 C C . GLN A 1 488 ? -22.453 3.403 23.064 1.00 86.69 488 GLN A C 1
ATOM 4019 O O . GLN A 1 488 ? -22.900 2.498 23.768 1.00 86.69 488 GLN A O 1
ATOM 4024 N N . GLU A 1 489 ? -22.896 4.659 23.170 1.00 85.62 489 GLU A N 1
ATOM 4025 C CA . GLU A 1 489 ? -23.936 5.102 24.119 1.00 85.62 489 GLU A CA 1
ATOM 4026 C C . GLU A 1 489 ? -25.207 4.226 24.050 1.00 85.62 489 GLU A C 1
ATOM 4028 O O . GLU A 1 489 ? -25.697 3.749 25.072 1.00 85.62 489 GLU A O 1
ATOM 4033 N N . LYS A 1 490 ? -25.683 3.903 22.835 1.00 81.81 490 LYS A N 1
ATOM 4034 C CA . LYS A 1 490 ? -26.848 3.019 22.607 1.00 81.81 490 LYS A CA 1
ATOM 4035 C C . LYS A 1 490 ? -26.648 1.605 23.179 1.00 81.81 490 LYS A C 1
ATOM 4037 O O . LYS A 1 490 ? -27.629 0.987 23.575 1.00 81.81 490 LYS A O 1
ATOM 4042 N N . TRP A 1 491 ? -25.414 1.089 23.239 1.00 80.56 491 TRP A N 1
ATOM 4043 C CA . TRP A 1 491 ? -25.127 -0.221 23.845 1.00 80.56 491 TRP A CA 1
ATOM 4044 C C . TRP A 1 491 ? -25.145 -0.120 25.375 1.00 80.56 491 TRP A C 1
ATOM 4046 O O . TRP A 1 491 ? -25.805 -0.923 26.028 1.00 80.56 491 TRP A O 1
ATOM 4056 N N . ALA A 1 492 ? -24.512 0.910 25.949 1.00 75.44 492 ALA A N 1
ATOM 4057 C CA . ALA A 1 492 ? -24.554 1.162 27.392 1.00 75.44 492 ALA A CA 1
ATOM 4058 C C . ALA A 1 492 ? -25.994 1.350 27.900 1.00 75.44 492 ALA A C 1
ATOM 4060 O O . ALA A 1 492 ? -26.392 0.732 28.886 1.00 75.44 492 ALA A O 1
ATOM 4061 N N . PHE A 1 493 ? -26.809 2.132 27.186 1.00 78.88 493 PHE A N 1
ATOM 4062 C CA . PHE A 1 493 ? -28.224 2.328 27.510 1.00 78.88 493 PHE A CA 1
ATOM 4063 C C . PHE A 1 493 ? -29.046 1.038 27.359 1.00 78.88 493 PHE A C 1
ATOM 4065 O O . PHE A 1 493 ? -29.935 0.795 28.172 1.00 78.88 493 PHE A O 1
ATOM 4072 N N . ALA A 1 494 ? -28.739 0.182 26.376 1.00 73.94 494 ALA A N 1
ATOM 4073 C CA . ALA A 1 494 ? -29.408 -1.110 26.209 1.00 73.94 494 ALA A CA 1
ATOM 4074 C C . ALA A 1 494 ? -29.088 -2.103 27.342 1.00 73.94 494 ALA A C 1
ATOM 4076 O O . ALA A 1 494 ? -29.969 -2.861 27.740 1.00 73.94 494 ALA A O 1
ATOM 4077 N N . GLU A 1 495 ? -27.872 -2.087 27.898 1.00 74.50 495 GLU A N 1
ATOM 4078 C CA . GLU A 1 495 ? -27.539 -2.878 29.093 1.00 74.50 495 GLU A CA 1
ATOM 4079 C C . GLU A 1 495 ? -28.153 -2.280 30.369 1.00 74.50 495 GLU A C 1
ATOM 4081 O O . GLU A 1 495 ? -28.732 -3.012 31.172 1.00 74.50 495 GLU A O 1
ATOM 4086 N N . LEU A 1 496 ? -28.118 -0.951 30.535 1.00 74.12 496 LEU A N 1
ATOM 4087 C CA . LEU A 1 496 ? -28.772 -0.265 31.657 1.00 74.12 496 LEU A CA 1
ATOM 4088 C C . LEU A 1 496 ? -30.285 -0.530 31.683 1.00 74.12 496 LEU A C 1
ATOM 4090 O O . LEU A 1 496 ? -30.835 -0.817 32.744 1.00 74.12 496 LEU A O 1
ATOM 4094 N N . ALA A 1 497 ? -30.957 -0.539 30.529 1.00 71.56 497 ALA A N 1
ATOM 4095 C CA . ALA A 1 497 ? -32.386 -0.846 30.429 1.00 71.56 497 ALA A CA 1
ATOM 4096 C C . ALA A 1 497 ? -32.761 -2.260 30.932 1.00 71.56 497 ALA A C 1
ATOM 4098 O O . ALA A 1 497 ? -33.916 -2.491 31.291 1.00 71.56 497 ALA A O 1
ATOM 4099 N N . LYS A 1 498 ? -31.805 -3.200 31.019 1.00 74.94 498 LYS A N 1
ATOM 4100 C CA . LYS A 1 498 ? -32.023 -4.539 31.604 1.00 74.94 498 LYS A CA 1
ATOM 4101 C C . LYS A 1 498 ? -31.991 -4.536 33.137 1.00 74.94 498 LYS A C 1
ATOM 4103 O O . LYS A 1 498 ? -32.413 -5.517 33.747 1.00 74.94 498 LYS A O 1
ATOM 4108 N N . ALA A 1 499 ? -31.496 -3.474 33.780 1.00 77.06 499 ALA A N 1
ATOM 4109 C CA . ALA A 1 499 ? -31.375 -3.395 35.234 1.00 77.06 499 ALA A CA 1
ATOM 4110 C C . ALA A 1 499 ? -32.764 -3.233 35.900 1.00 77.06 499 ALA A C 1
ATOM 4112 O O . ALA A 1 499 ? -33.375 -2.167 35.771 1.00 77.06 499 ALA A O 1
ATOM 4113 N N . PRO A 1 500 ? -33.265 -4.207 36.697 1.00 74.50 500 PRO A N 1
ATOM 4114 C CA . PRO A 1 500 ? -34.653 -4.203 37.199 1.00 74.50 500 PRO A CA 1
ATOM 4115 C C . PRO A 1 500 ? -35.022 -3.070 38.175 1.00 74.50 500 PRO A C 1
ATOM 4117 O O . PRO A 1 500 ? -36.167 -2.983 38.624 1.00 74.50 500 PRO A O 1
ATOM 4120 N N . ILE A 1 501 ? -34.049 -2.237 38.551 1.00 76.12 501 ILE A N 1
ATOM 4121 C CA . ILE A 1 501 ? -34.228 -1.047 39.388 1.00 76.12 501 ILE A CA 1
ATOM 4122 C C . ILE A 1 501 ? -34.483 0.223 38.563 1.00 76.12 501 ILE A C 1
ATOM 4124 O O . ILE A 1 501 ? -35.217 1.092 39.024 1.00 76.12 501 ILE A O 1
ATOM 4128 N N . LEU A 1 502 ? -33.944 0.326 37.341 1.00 72.94 502 LEU A N 1
ATOM 4129 C CA . LEU A 1 502 ? -34.086 1.531 36.515 1.00 72.94 502 LEU A CA 1
ATOM 4130 C C . LEU A 1 502 ? -35.497 1.653 35.928 1.00 72.94 502 LEU A C 1
ATOM 4132 O O . LEU A 1 502 ? -36.068 2.737 35.959 1.00 72.94 502 LEU A O 1
ATOM 4136 N N . GLY A 1 503 ? -36.128 0.531 35.565 1.00 68.69 503 GLY A N 1
ATOM 4137 C CA . GLY A 1 503 ? -37.554 0.466 35.203 1.00 68.69 503 GLY A CA 1
ATOM 4138 C C . GLY A 1 503 ? -38.545 0.747 36.349 1.00 68.69 503 GLY A C 1
ATOM 4139 O O . GLY A 1 503 ? -39.735 0.482 36.199 1.00 68.69 503 GLY A O 1
ATOM 4140 N N . LYS A 1 504 ? -38.073 1.235 37.506 1.00 78.00 504 LYS A N 1
ATOM 4141 C CA . LYS A 1 504 ? -38.892 1.683 38.650 1.00 78.00 504 LYS A CA 1
ATOM 4142 C C . LYS A 1 504 ? -38.677 3.160 39.005 1.00 78.00 504 LYS A C 1
ATOM 4144 O O . LYS A 1 504 ? -39.274 3.635 39.970 1.00 78.00 504 LYS A O 1
ATOM 4149 N N . LEU A 1 505 ? -37.812 3.871 38.280 1.00 81.88 505 LEU A N 1
ATOM 4150 C CA . LEU A 1 505 ? -37.568 5.296 38.497 1.00 81.88 505 LEU A CA 1
ATOM 4151 C C . LEU A 1 505 ? -38.624 6.157 37.775 1.00 81.88 505 LEU A C 1
ATOM 4153 O O . LEU A 1 505 ? -39.055 5.791 36.682 1.00 81.88 505 LEU A O 1
ATOM 4157 N N . PRO A 1 506 ? -39.001 7.324 38.331 1.00 85.75 506 PRO A N 1
ATOM 4158 C CA . PRO A 1 506 ? -39.604 8.412 37.561 1.00 85.75 506 PRO A CA 1
ATOM 4159 C C . PRO A 1 506 ? -38.717 8.805 36.374 1.00 85.75 506 PRO A C 1
ATOM 4161 O O . PRO A 1 506 ? -37.488 8.724 36.474 1.00 85.75 506 PRO A O 1
ATOM 4164 N N . GLN A 1 507 ? -39.326 9.261 35.277 1.00 79.25 507 GLN A N 1
ATOM 4165 C CA . GLN A 1 507 ? -38.618 9.555 34.026 1.00 79.25 507 GLN A CA 1
ATOM 4166 C C . GLN A 1 507 ? -37.478 10.562 34.231 1.00 79.25 507 GLN A C 1
ATOM 4168 O O . GLN A 1 507 ? -36.387 10.367 33.714 1.00 79.25 507 GLN A O 1
ATOM 4173 N N . GLU A 1 508 ? -37.678 11.584 35.062 1.00 82.44 508 GLU A N 1
ATOM 4174 C CA . GLU A 1 508 ? -36.685 12.625 35.337 1.00 82.44 508 GLU A CA 1
ATOM 4175 C C . GLU A 1 508 ? -35.441 12.075 36.054 1.00 82.44 508 GLU A C 1
ATOM 4177 O O . GLU A 1 508 ? -34.330 12.559 35.839 1.00 82.44 508 GLU A O 1
ATOM 4182 N N . LEU A 1 509 ? -35.612 11.047 36.896 1.00 81.00 509 LEU A N 1
ATOM 4183 C CA . LEU A 1 509 ? -34.504 10.362 37.567 1.00 81.00 509 LEU A CA 1
ATOM 4184 C C . LEU A 1 509 ? -33.856 9.310 36.664 1.00 81.00 509 LEU A C 1
ATOM 4186 O O . LEU A 1 509 ? -32.641 9.139 36.722 1.00 81.00 509 LEU A O 1
ATOM 4190 N N . TYR A 1 510 ? -34.634 8.644 35.809 1.00 77.31 510 TYR A N 1
ATOM 4191 C CA . TYR A 1 510 ? -34.109 7.759 34.769 1.00 77.31 510 TYR A CA 1
ATOM 4192 C C . TYR A 1 510 ? -33.223 8.539 33.782 1.00 77.31 510 TYR A C 1
ATOM 4194 O O . TYR A 1 510 ? -32.068 8.174 33.576 1.00 77.31 510 TYR A O 1
ATOM 4202 N N . ASP A 1 511 ? -33.705 9.674 33.271 1.00 77.25 511 ASP A N 1
ATOM 4203 C CA . ASP A 1 511 ? -32.974 10.561 32.360 1.00 77.25 511 ASP A CA 1
ATOM 4204 C C . ASP A 1 511 ? -31.736 11.176 33.030 1.00 77.25 511 ASP A C 1
ATOM 4206 O O . ASP A 1 511 ? -30.680 11.283 32.405 1.00 77.25 511 ASP A O 1
ATOM 4210 N N . ALA A 1 512 ? -31.819 11.541 34.316 1.00 79.00 512 ALA A N 1
ATOM 4211 C CA . ALA A 1 512 ? -30.663 12.014 35.079 1.00 79.00 512 ALA A CA 1
ATOM 4212 C C . ALA A 1 512 ? -29.600 10.917 35.273 1.00 79.00 512 ALA A C 1
ATOM 4214 O O . ALA A 1 512 ? -28.406 11.203 35.159 1.00 79.00 512 ALA A O 1
ATOM 4215 N N . VAL A 1 513 ? -30.012 9.668 35.522 1.00 77.25 513 VAL A N 1
ATOM 4216 C CA . VAL A 1 513 ? -29.099 8.518 35.615 1.00 77.25 513 VAL A CA 1
ATOM 4217 C C . VAL A 1 513 ? -28.488 8.190 34.254 1.00 77.25 513 VAL A C 1
ATOM 4219 O O . VAL A 1 513 ? -27.277 8.002 34.196 1.00 77.25 513 VAL A O 1
ATOM 4222 N N . LEU A 1 514 ? -29.260 8.191 33.160 1.00 74.00 514 LEU A N 1
ATOM 4223 C CA . LEU A 1 514 ? -28.713 8.011 31.810 1.00 74.00 514 LEU A CA 1
ATOM 4224 C C . LEU A 1 514 ? -27.714 9.116 31.455 1.00 74.00 514 LEU A C 1
ATOM 4226 O O . LEU A 1 514 ? -26.631 8.809 30.974 1.00 74.00 514 LEU A O 1
ATOM 4230 N N . LYS A 1 515 ? -28.027 10.383 31.754 1.00 74.81 515 LYS A N 1
ATOM 4231 C CA . LYS A 1 515 ? -27.141 11.531 31.501 1.00 74.81 515 LYS A CA 1
ATOM 4232 C C . LYS A 1 515 ? -25.854 11.508 32.335 1.00 74.81 515 LYS A C 1
ATOM 4234 O O . LYS A 1 515 ? -24.833 12.037 31.901 1.00 74.81 515 LYS A O 1
ATOM 4239 N N . TYR A 1 516 ? -25.893 10.931 33.535 1.00 74.25 516 TYR A N 1
ATOM 4240 C CA . TYR A 1 516 ? -24.689 10.690 34.332 1.00 74.25 516 TYR A CA 1
ATOM 4241 C C . TYR A 1 516 ? -23.895 9.495 33.786 1.00 74.25 516 TYR A C 1
ATOM 4243 O O . TYR A 1 516 ? -22.679 9.570 33.642 1.00 74.25 516 TYR A O 1
ATOM 4251 N N . ALA A 1 517 ? -24.584 8.412 33.421 1.00 69.38 517 ALA A N 1
ATOM 4252 C CA . ALA A 1 517 ? -23.977 7.198 32.886 1.00 69.38 517 ALA A CA 1
ATOM 4253 C C . ALA A 1 517 ? -23.464 7.335 31.441 1.00 69.38 517 ALA A C 1
ATOM 4255 O O . ALA A 1 517 ? -22.655 6.515 31.029 1.00 69.38 517 ALA A O 1
ATOM 4256 N N . SER A 1 518 ? -23.899 8.345 30.679 1.00 68.81 518 SER A N 1
ATOM 4257 C CA . SER A 1 518 ? -23.387 8.655 29.337 1.00 68.81 518 SER A CA 1
ATOM 4258 C C . SER A 1 518 ? -22.010 9.325 29.344 1.00 68.81 518 SER A C 1
ATOM 4260 O O . SER A 1 518 ? -21.396 9.444 28.284 1.00 68.81 518 SER A O 1
ATOM 4262 N N . ASP A 1 519 ? -21.513 9.783 30.498 1.00 69.44 519 ASP A N 1
ATOM 4263 C CA . ASP A 1 519 ? -20.195 10.418 30.571 1.00 69.44 519 ASP A CA 1
ATOM 4264 C C . ASP A 1 519 ? -19.082 9.427 30.177 1.00 69.44 519 ASP A C 1
ATOM 4266 O O . ASP A 1 519 ? -19.045 8.278 30.617 1.00 69.44 519 ASP A O 1
ATOM 4270 N N . GLY A 1 520 ? -18.194 9.860 29.281 1.00 70.25 520 GLY A N 1
ATOM 4271 C CA . GLY A 1 520 ? -17.169 9.017 28.658 1.00 70.25 520 GLY A CA 1
ATOM 4272 C C . GLY A 1 520 ? -17.624 8.119 27.491 1.00 70.25 520 GLY A C 1
ATOM 4273 O O . GLY A 1 520 ? -16.748 7.606 26.788 1.00 70.25 520 GLY A O 1
ATOM 4274 N N . PHE A 1 521 ? -18.929 7.959 27.235 1.00 84.75 521 PHE A N 1
ATOM 4275 C CA . PHE A 1 521 ? -19.451 7.279 26.036 1.00 84.75 521 PHE A CA 1
ATOM 4276 C C . PHE A 1 521 ? -19.532 8.228 24.824 1.00 84.75 521 PHE A C 1
ATOM 4278 O O . PHE A 1 521 ? -19.111 9.383 24.875 1.00 84.75 521 PHE A O 1
ATOM 4285 N N . VAL A 1 522 ? -20.011 7.703 23.693 1.00 87.75 522 VAL A N 1
ATOM 4286 C CA . VAL A 1 522 ? -20.095 8.389 22.400 1.00 87.75 522 VAL A CA 1
ATOM 4287 C C . VAL A 1 522 ? -21.492 8.203 21.820 1.00 87.75 522 VAL A C 1
ATOM 4289 O O . VAL A 1 522 ? -21.923 7.077 21.543 1.00 87.75 522 VAL A O 1
ATOM 4292 N N . SER A 1 523 ? -22.191 9.315 21.596 1.00 88.94 523 SER A N 1
ATOM 4293 C CA . SER A 1 523 ? -23.471 9.315 20.877 1.00 88.94 523 SER A CA 1
ATOM 4294 C C . SER A 1 523 ? -23.264 9.022 19.387 1.00 88.94 523 SER A C 1
ATOM 4296 O O . SER A 1 523 ? -22.191 9.277 18.835 1.00 88.94 523 SER A O 1
ATOM 4298 N N . ARG A 1 524 ? -24.293 8.517 18.690 1.00 85.12 524 ARG A N 1
ATOM 4299 C CA . ARG A 1 524 ? -24.205 8.253 17.236 1.00 85.12 524 ARG A CA 1
ATOM 4300 C C . ARG A 1 524 ? -23.767 9.499 16.449 1.00 85.12 524 ARG A C 1
ATOM 4302 O O . ARG A 1 524 ? -22.849 9.408 15.639 1.00 85.12 524 ARG A O 1
ATOM 4309 N N . LYS A 1 525 ? -24.346 10.661 16.768 1.00 88.19 525 LYS A N 1
ATOM 4310 C CA . LYS A 1 525 ? -24.003 11.948 16.145 1.00 88.19 525 LYS A CA 1
ATOM 4311 C C . LYS A 1 525 ? -22.546 12.349 16.390 1.00 88.19 525 LYS A C 1
ATOM 4313 O O . LYS A 1 525 ? -21.886 12.836 15.480 1.00 88.19 525 LYS A O 1
ATOM 4318 N N . GLU A 1 526 ? -22.025 12.143 17.599 1.00 89.69 526 GLU A N 1
ATOM 4319 C CA . GLU A 1 526 ? -20.623 12.460 17.895 1.00 89.69 526 GLU A CA 1
ATOM 4320 C C . GLU A 1 526 ? -19.660 11.518 17.149 1.00 89.69 526 GLU A C 1
ATOM 4322 O O . GLU A 1 526 ? -18.644 11.975 16.627 1.00 89.69 526 GLU A O 1
ATOM 4327 N N . ALA A 1 527 ? -20.005 10.231 17.021 1.00 89.62 527 ALA A N 1
ATOM 4328 C CA . ALA A 1 527 ? -19.252 9.280 16.201 1.00 89.62 527 ALA A CA 1
ATOM 4329 C C . ALA A 1 527 ? -19.273 9.649 14.706 1.00 89.62 527 ALA A C 1
ATOM 4331 O O . ALA A 1 527 ? -18.246 9.526 14.040 1.00 89.62 527 ALA A O 1
ATOM 4332 N N . GLU A 1 528 ? -20.400 10.146 14.188 1.00 88.31 528 GLU A N 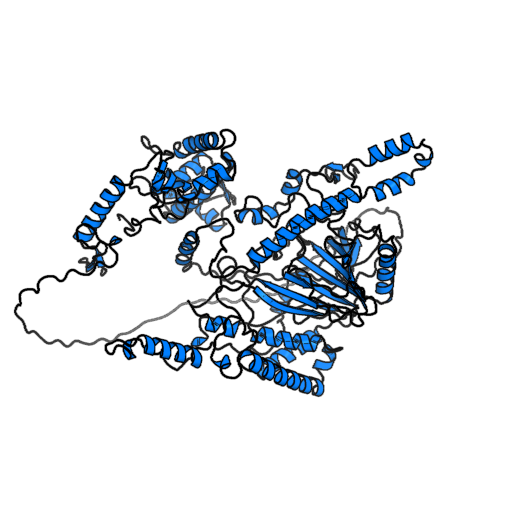1
ATOM 4333 C CA . GLU A 1 528 ? -20.523 10.651 12.814 1.00 88.31 528 GLU A CA 1
ATOM 4334 C C . GLU A 1 528 ? -19.672 11.916 12.600 1.00 88.31 528 GLU A C 1
ATOM 4336 O O . GLU A 1 528 ? -18.894 11.973 11.647 1.00 88.31 528 GLU A O 1
ATOM 4341 N N . GLU A 1 529 ? -19.720 12.886 13.520 1.00 91.50 529 GLU A N 1
ATOM 4342 C CA . GLU A 1 529 ? -18.869 14.083 13.475 1.00 91.50 529 GLU A CA 1
ATOM 4343 C C . GLU A 1 529 ? -17.370 13.752 13.584 1.00 91.50 529 GLU A C 1
ATOM 4345 O O . GLU A 1 529 ? -16.544 14.335 12.879 1.00 91.50 529 GLU A O 1
ATOM 4350 N N . ASP A 1 530 ? -16.982 12.838 14.478 1.00 91.25 530 ASP A N 1
ATOM 4351 C CA . ASP A 1 530 ? -15.593 12.391 14.618 1.00 91.25 530 ASP A CA 1
ATOM 4352 C C . ASP A 1 530 ? -15.131 11.579 13.395 1.00 91.25 530 ASP A C 1
ATOM 4354 O O . ASP A 1 530 ? -14.000 11.762 12.933 1.00 91.25 530 ASP A O 1
ATOM 4358 N N . ARG A 1 531 ? -16.019 10.780 12.781 1.00 90.81 531 ARG A N 1
ATOM 4359 C CA . ARG A 1 531 ? -15.765 10.140 11.483 1.00 90.81 531 ARG A CA 1
ATOM 4360 C C . ARG A 1 531 ? -15.513 11.173 10.390 1.00 90.81 531 ARG A C 1
ATOM 4362 O O . ARG A 1 531 ? -14.553 10.993 9.645 1.00 90.81 531 ARG A O 1
ATOM 4369 N N . GLU A 1 532 ? -16.315 12.231 10.273 1.00 88.00 532 GLU A N 1
ATOM 4370 C CA . GLU A 1 532 ? -16.097 13.272 9.257 1.00 88.00 532 GLU A CA 1
ATOM 4371 C C . GLU A 1 532 ? -14.741 13.970 9.437 1.00 88.00 532 GLU A C 1
ATOM 4373 O O . GLU A 1 532 ? -14.001 14.154 8.465 1.00 88.00 532 GLU A O 1
ATOM 4378 N N . LYS A 1 533 ? -14.367 14.299 10.683 1.00 91.19 533 LYS A N 1
ATOM 4379 C CA . LYS A 1 533 ? -13.049 14.872 11.019 1.00 91.19 533 LYS A CA 1
ATOM 4380 C C . LYS A 1 533 ? -11.917 13.925 10.594 1.00 91.19 533 LYS A C 1
ATOM 4382 O O . LYS A 1 533 ? -10.994 14.352 9.898 1.00 91.19 533 LYS A O 1
ATOM 4387 N N . LEU A 1 534 ? -12.020 12.638 10.935 1.00 89.88 534 LEU A N 1
ATOM 4388 C CA . LEU A 1 534 ? -11.040 11.603 10.587 1.00 89.88 534 LEU A CA 1
ATOM 4389 C C . LEU A 1 534 ? -10.978 11.321 9.074 1.00 89.88 534 LEU A C 1
ATOM 4391 O O . LEU A 1 534 ? -9.895 11.151 8.519 1.00 89.88 534 LEU A O 1
ATOM 4395 N N . MET A 1 535 ? -12.112 11.312 8.371 1.00 85.50 535 MET A N 1
ATOM 4396 C CA . MET A 1 535 ? -12.163 11.176 6.909 1.00 85.50 535 MET A CA 1
ATOM 4397 C C . MET A 1 535 ? -11.550 12.385 6.199 1.00 85.50 535 MET A C 1
ATOM 4399 O O . MET A 1 535 ? -10.906 12.219 5.162 1.00 85.50 535 MET A O 1
ATOM 4403 N N . LYS A 1 536 ? -11.694 13.590 6.760 1.00 87.69 536 LYS A N 1
ATOM 4404 C CA . LYS A 1 536 ? -11.067 14.814 6.248 1.00 87.69 536 LYS A CA 1
ATOM 4405 C C . LYS A 1 536 ? -9.551 14.828 6.475 1.00 87.69 536 LYS A C 1
ATOM 4407 O O . LYS A 1 536 ? -8.819 15.221 5.567 1.00 87.69 536 LYS A O 1
ATOM 4412 N N . GLU A 1 537 ? -9.073 14.349 7.630 1.00 88.94 537 GLU A N 1
ATOM 4413 C CA . GLU A 1 537 ? -7.639 14.103 7.874 1.00 88.94 537 GLU A CA 1
ATOM 4414 C C . GLU A 1 537 ? -7.094 13.068 6.875 1.00 88.94 537 GLU A C 1
ATOM 4416 O O . GLU A 1 537 ? -6.137 13.352 6.154 1.00 88.94 537 GLU A O 1
ATOM 4421 N N . ARG A 1 538 ? -7.760 11.912 6.745 1.00 87.31 538 ARG A N 1
ATOM 4422 C CA . ARG A 1 538 ? -7.347 10.821 5.844 1.00 87.31 538 ARG A CA 1
ATOM 4423 C C . ARG A 1 538 ? -7.385 11.201 4.368 1.00 87.31 538 ARG A C 1
ATOM 4425 O O . ARG A 1 538 ? -6.451 10.866 3.654 1.00 87.31 538 ARG A O 1
ATOM 4432 N N . SER A 1 539 ? -8.393 11.942 3.907 1.00 84.25 539 SER A N 1
ATOM 4433 C CA . SER A 1 539 ? -8.452 12.438 2.520 1.00 84.25 539 SER A CA 1
ATOM 4434 C C . SER A 1 539 ? -7.259 13.334 2.184 1.00 84.25 539 SER A C 1
ATOM 4436 O O . SER A 1 539 ? -6.692 13.225 1.098 1.00 84.25 539 SER A O 1
ATOM 4438 N N . ARG A 1 540 ? -6.836 14.189 3.126 1.00 83.25 540 ARG A N 1
ATOM 4439 C CA . ARG A 1 540 ? -5.622 14.996 2.966 1.00 83.25 540 ARG A CA 1
ATOM 4440 C C . ARG A 1 540 ? -4.369 14.121 2.977 1.00 83.25 540 ARG A C 1
ATOM 4442 O O . ARG A 1 540 ? -3.559 14.239 2.064 1.00 83.25 540 ARG A O 1
ATOM 4449 N N . PHE A 1 541 ? -4.239 13.231 3.961 1.00 84.62 541 PHE A N 1
ATOM 4450 C CA . PHE A 1 541 ? -3.117 12.295 4.044 1.00 84.62 541 PHE A CA 1
ATOM 4451 C C . PHE A 1 541 ? -2.963 11.472 2.757 1.00 84.62 541 PHE A C 1
ATOM 4453 O O . PHE A 1 541 ? -1.860 11.400 2.233 1.00 84.62 541 PHE A O 1
ATOM 4460 N N . VAL A 1 542 ? -4.046 10.919 2.201 1.00 81.69 542 VAL A N 1
ATOM 4461 C CA . VAL A 1 542 ? -4.019 10.157 0.941 1.00 81.69 542 VAL A CA 1
ATOM 4462 C C . VAL A 1 542 ? -3.487 11.013 -0.208 1.00 81.69 542 VAL A C 1
ATOM 4464 O O . VAL A 1 542 ? -2.623 10.550 -0.943 1.00 81.69 542 VAL A O 1
ATOM 4467 N N . VAL A 1 543 ? -3.930 12.267 -0.345 1.00 82.06 543 VAL A N 1
ATOM 4468 C CA . VAL A 1 543 ? -3.431 13.183 -1.387 1.00 82.06 543 VAL A CA 1
ATOM 4469 C C . VAL A 1 543 ? -1.946 13.516 -1.202 1.00 82.06 543 VAL A C 1
ATOM 4471 O O . VAL A 1 543 ? -1.198 13.513 -2.181 1.00 82.06 543 VAL A O 1
ATOM 4474 N N . ASP A 1 544 ? -1.515 13.801 0.025 1.00 80.38 544 ASP A N 1
ATOM 4475 C CA . ASP A 1 544 ? -0.140 14.213 0.320 1.00 80.38 544 ASP A CA 1
ATOM 4476 C C . ASP A 1 544 ? 0.828 13.006 0.216 1.00 80.38 544 ASP A C 1
ATOM 4478 O O . ASP A 1 544 ? 1.835 13.076 -0.487 1.00 80.38 544 ASP A O 1
ATOM 4482 N N . HIS A 1 545 ? 0.465 11.841 0.765 1.00 81.00 545 HIS A N 1
ATOM 4483 C CA . HIS A 1 545 ? 1.199 10.572 0.635 1.00 81.00 545 HIS A CA 1
ATOM 4484 C C . HIS A 1 545 ? 1.293 10.084 -0.816 1.00 81.00 545 HIS A C 1
ATOM 4486 O O . HIS A 1 545 ? 2.356 9.631 -1.247 1.00 81.00 545 HIS A O 1
ATOM 4492 N N . ASN A 1 546 ? 0.209 10.214 -1.590 1.00 82.25 546 ASN A N 1
ATOM 4493 C CA . ASN A 1 546 ? 0.209 9.875 -3.008 1.00 82.25 546 ASN A CA 1
ATOM 4494 C C . ASN A 1 546 ? 1.263 10.694 -3.768 1.00 82.25 546 ASN A C 1
ATOM 4496 O O . ASN A 1 546 ? 2.085 10.111 -4.470 1.00 82.25 546 ASN A O 1
ATOM 4500 N N . LYS A 1 547 ? 1.312 12.016 -3.552 1.00 78.00 547 LYS A N 1
ATOM 4501 C CA . LYS A 1 547 ? 2.321 12.912 -4.148 1.00 78.00 547 LYS A CA 1
ATOM 4502 C C . LYS A 1 547 ? 3.745 12.605 -3.685 1.00 78.00 547 LYS A C 1
ATOM 4504 O O . LYS A 1 547 ? 4.657 12.591 -4.504 1.00 78.00 547 LYS A O 1
ATOM 4509 N N . GLU A 1 548 ? 3.950 12.384 -2.388 1.00 74.44 548 GLU A N 1
ATOM 4510 C CA . GLU A 1 548 ? 5.293 12.246 -1.806 1.00 74.44 548 GLU A CA 1
ATOM 4511 C C . GLU A 1 548 ? 5.944 10.872 -2.031 1.00 74.44 548 GLU A C 1
ATOM 4513 O O . GLU A 1 548 ? 7.174 10.782 -1.994 1.00 74.44 548 GLU A O 1
ATOM 4518 N N . VAL A 1 549 ? 5.151 9.814 -2.252 1.00 73.62 549 VAL A N 1
ATOM 4519 C CA . VAL A 1 549 ? 5.650 8.426 -2.347 1.00 73.62 549 VAL A CA 1
ATOM 4520 C C . VAL A 1 549 ? 5.389 7.777 -3.709 1.00 73.62 549 VAL A C 1
ATOM 4522 O O . VAL A 1 549 ? 6.267 7.076 -4.203 1.00 73.62 549 VAL A O 1
ATOM 4525 N N . PHE A 1 550 ? 4.233 8.004 -4.342 1.00 75.94 550 PHE A N 1
ATOM 4526 C CA . PHE A 1 550 ? 3.857 7.317 -5.592 1.00 75.94 550 PHE A CA 1
ATOM 4527 C C . PHE A 1 550 ? 3.940 8.219 -6.832 1.00 75.94 550 PHE A C 1
ATOM 4529 O O . PHE A 1 550 ? 4.284 7.750 -7.915 1.00 75.94 550 PHE A O 1
ATOM 4536 N N . GLU A 1 551 ? 3.665 9.514 -6.691 1.00 77.94 551 GLU A N 1
ATOM 4537 C CA . GLU A 1 551 ? 3.710 10.516 -7.766 1.00 77.94 551 GLU A CA 1
ATOM 4538 C C . GLU A 1 551 ? 4.951 11.420 -7.712 1.00 77.94 551 GLU A C 1
ATOM 4540 O O . GLU A 1 551 ? 5.065 12.373 -8.482 1.00 77.94 551 GLU A O 1
ATOM 4545 N N . PHE A 1 552 ? 5.927 11.067 -6.870 1.00 72.06 552 PHE A N 1
ATOM 4546 C CA . PHE A 1 552 ? 7.240 11.704 -6.824 1.00 72.06 552 PHE A CA 1
ATOM 4547 C C . PHE A 1 552 ? 7.950 11.592 -8.183 1.00 72.06 552 PHE A C 1
ATOM 4549 O O . PHE A 1 552 ? 8.044 10.501 -8.751 1.00 72.06 552 PHE A O 1
ATOM 4556 N N . THR A 1 553 ? 8.478 12.707 -8.694 1.00 64.62 553 THR A N 1
ATOM 4557 C CA . THR A 1 553 ? 9.157 12.785 -9.996 1.00 64.62 553 THR A CA 1
ATOM 4558 C C . THR A 1 553 ? 10.665 12.970 -9.826 1.00 64.62 553 THR A C 1
ATOM 4560 O O . THR A 1 553 ? 11.138 13.647 -8.913 1.00 64.62 553 THR A O 1
ATOM 4563 N N . SER A 1 554 ? 11.455 12.379 -10.724 1.00 53.72 554 SER A N 1
ATOM 4564 C CA . SER A 1 554 ? 12.918 12.292 -10.584 1.00 53.72 554 SER A CA 1
ATOM 4565 C C . SER A 1 554 ? 13.691 13.609 -10.777 1.00 53.72 554 SER A C 1
ATOM 4567 O O . SER A 1 554 ? 14.918 13.596 -10.719 1.00 53.72 554 SER A O 1
ATOM 4569 N N . SER A 1 555 ? 13.014 14.726 -11.060 1.00 47.09 555 SER A N 1
ATOM 4570 C CA . SER A 1 555 ? 13.625 15.974 -11.546 1.00 47.09 555 SER A CA 1
ATOM 4571 C C . SER A 1 555 ? 13.323 17.225 -10.7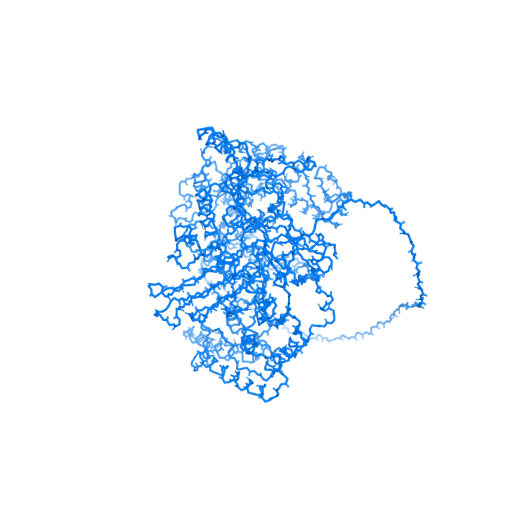17 1.00 47.09 555 SER A C 1
ATOM 4573 O O . SER A 1 555 ? 13.603 18.332 -11.169 1.00 47.09 555 SER A O 1
ATOM 4575 N N . GLY A 1 556 ? 12.761 17.078 -9.513 1.00 38.12 556 GLY A N 1
ATOM 4576 C CA . GLY A 1 556 ? 12.767 18.153 -8.510 1.00 38.12 556 GLY A CA 1
ATOM 4577 C C . GLY A 1 556 ? 11.873 19.367 -8.792 1.00 38.12 556 GLY A C 1
ATOM 4578 O O . GLY A 1 556 ? 11.853 20.292 -7.981 1.00 38.12 556 GLY A O 1
ATOM 4579 N N . LYS A 1 557 ? 11.078 19.372 -9.876 1.00 30.14 557 LYS A N 1
ATOM 4580 C CA . LYS A 1 557 ? 10.074 20.417 -10.155 1.00 30.14 557 LYS A CA 1
ATOM 4581 C C . LYS A 1 557 ? 8.943 20.402 -9.119 1.00 30.14 557 LYS A C 1
ATOM 4583 O O . LYS A 1 557 ? 7.839 19.925 -9.378 1.00 30.14 557 LYS A O 1
ATOM 4588 N N . TYR A 1 558 ? 9.206 20.995 -7.958 1.00 30.47 558 TYR A N 1
ATOM 4589 C CA . TYR A 1 558 ? 8.179 21.492 -7.051 1.00 30.47 558 TYR A CA 1
ATOM 4590 C C . TYR A 1 558 ? 7.264 22.440 -7.835 1.00 30.47 558 TYR A C 1
ATOM 4592 O O . TYR A 1 558 ? 7.661 23.551 -8.194 1.00 30.47 558 TYR A O 1
ATOM 4600 N N . ASN A 1 559 ? 6.029 22.006 -8.102 1.00 26.66 559 ASN A N 1
ATOM 4601 C CA . ASN A 1 559 ? 4.990 22.895 -8.612 1.00 26.66 559 ASN A CA 1
ATOM 4602 C C . ASN A 1 559 ? 4.826 24.061 -7.629 1.00 26.66 559 ASN A C 1
ATOM 4604 O O . ASN A 1 559 ? 4.577 23.839 -6.445 1.00 26.66 559 ASN A O 1
ATOM 4608 N N . GLN A 1 560 ? 4.982 25.296 -8.114 1.00 25.92 560 GLN A N 1
ATOM 4609 C CA . GLN A 1 560 ? 5.013 26.500 -7.279 1.00 25.92 560 GLN A CA 1
ATOM 4610 C C . GLN A 1 560 ? 3.624 26.856 -6.721 1.00 25.92 560 GLN A C 1
ATOM 4612 O O . GLN A 1 560 ? 2.971 27.791 -7.178 1.00 25.92 560 GLN A O 1
ATOM 4617 N N . VAL A 1 561 ? 3.187 26.122 -5.695 1.00 28.78 561 VAL A N 1
ATOM 4618 C CA . VAL A 1 561 ? 1.977 26.402 -4.903 1.00 28.78 561 VAL A CA 1
ATOM 4619 C C . VAL A 1 561 ? 2.317 26.335 -3.405 1.00 28.78 561 VAL A C 1
ATOM 4621 O O . VAL A 1 561 ? 1.707 25.604 -2.631 1.00 28.78 561 VAL A O 1
ATOM 4624 N N . GLY A 1 562 ? 3.320 27.123 -3.006 1.00 30.33 562 GLY A N 1
ATOM 4625 C CA . GLY A 1 562 ? 3.774 27.268 -1.617 1.00 30.33 562 GLY A CA 1
ATOM 4626 C C . GLY A 1 562 ? 4.963 26.378 -1.230 1.00 30.33 562 GLY A C 1
ATOM 4627 O O . GLY A 1 562 ? 5.073 25.244 -1.678 1.00 30.33 562 GLY A O 1
ATOM 4628 N N . HIS A 1 563 ? 5.820 26.925 -0.358 1.00 29.00 563 HIS A N 1
ATOM 4629 C CA . HIS A 1 563 ? 7.049 26.343 0.211 1.00 29.00 563 HIS A CA 1
ATOM 4630 C C . HIS A 1 563 ? 8.194 26.056 -0.780 1.00 29.00 563 HIS A C 1
ATOM 4632 O O . HIS A 1 563 ? 8.151 25.132 -1.586 1.00 29.00 563 HIS A O 1
ATOM 4638 N N . GLY A 1 564 ? 9.271 26.842 -0.668 1.00 28.30 564 GLY A N 1
ATOM 4639 C CA . GLY A 1 564 ? 10.522 26.624 -1.396 1.00 28.30 564 GLY A CA 1
ATOM 4640 C C . GLY A 1 564 ? 11.578 25.939 -0.527 1.00 28.30 564 GLY A C 1
ATOM 4641 O O . GLY A 1 564 ? 11.896 26.422 0.558 1.00 28.30 564 GLY A O 1
ATOM 4642 N N . LEU A 1 565 ? 12.166 24.850 -1.024 1.00 31.30 565 LEU A N 1
ATOM 4643 C CA . LEU A 1 565 ? 13.338 24.194 -0.437 1.00 31.30 565 LEU A CA 1
ATOM 4644 C C . LEU A 1 565 ? 14.442 24.062 -1.496 1.00 31.30 565 LEU A C 1
ATOM 4646 O O . LEU A 1 565 ? 14.169 23.781 -2.658 1.00 31.30 565 LEU A O 1
ATOM 4650 N N . ASN A 1 566 ? 15.690 24.317 -1.095 1.00 29.22 566 ASN A N 1
ATOM 4651 C CA . ASN A 1 566 ? 16.825 24.485 -2.010 1.00 29.22 566 ASN A CA 1
ATOM 4652 C C . ASN A 1 566 ? 17.517 23.150 -2.342 1.00 29.22 566 ASN A C 1
ATOM 4654 O O . ASN A 1 566 ? 17.980 22.446 -1.444 1.00 29.22 566 ASN A O 1
ATOM 4658 N N . GLU A 1 567 ? 17.676 22.843 -3.631 1.00 27.56 567 GLU A N 1
ATOM 4659 C CA . GLU A 1 567 ? 18.147 21.532 -4.121 1.00 27.56 567 GLU A CA 1
ATOM 4660 C C . GLU A 1 567 ? 19.625 21.214 -3.813 1.00 27.56 567 GLU A C 1
ATOM 4662 O O . GLU A 1 567 ? 20.024 20.047 -3.777 1.00 27.56 567 GLU A O 1
ATOM 4667 N N . LYS A 1 568 ? 20.459 22.232 -3.553 1.00 29.52 568 LYS A N 1
ATOM 4668 C CA . LYS A 1 568 ? 21.927 22.083 -3.453 1.00 29.52 568 LYS A CA 1
ATOM 4669 C C . LYS A 1 568 ? 22.417 21.123 -2.360 1.00 29.52 568 LYS A C 1
ATOM 4671 O O . LYS A 1 568 ? 23.519 20.591 -2.480 1.00 29.52 568 LYS A O 1
ATOM 4676 N N . ALA A 1 569 ? 21.618 20.860 -1.324 1.00 29.42 569 ALA A N 1
ATOM 4677 C CA . ALA A 1 569 ? 22.011 19.992 -0.210 1.00 29.42 569 ALA A CA 1
ATOM 4678 C C . ALA A 1 569 ? 22.232 18.515 -0.609 1.00 29.42 569 ALA A C 1
ATOM 4680 O O . ALA A 1 569 ? 22.962 17.800 0.076 1.00 29.42 569 ALA A O 1
ATOM 4681 N N . LEU A 1 570 ? 21.628 18.044 -1.708 1.00 31.17 570 LEU A N 1
ATOM 4682 C CA . LEU A 1 570 ? 21.694 16.633 -2.114 1.00 31.17 570 LEU A CA 1
ATOM 4683 C C . LEU A 1 570 ? 22.962 16.272 -2.906 1.00 31.17 570 LEU A C 1
ATOM 4685 O O . LEU A 1 570 ? 23.415 15.128 -2.854 1.00 31.17 570 LEU A O 1
ATOM 4689 N N . MET A 1 571 ? 23.572 17.228 -3.615 1.00 29.53 571 MET A N 1
ATOM 4690 C CA . MET A 1 571 ? 24.622 16.917 -4.596 1.00 29.53 571 MET A CA 1
ATOM 4691 C C . MET A 1 571 ? 25.987 16.572 -3.971 1.00 29.53 571 MET A C 1
ATOM 4693 O O . MET A 1 571 ? 26.816 15.937 -4.619 1.00 29.53 571 MET A O 1
ATOM 4697 N N . TYR A 1 572 ? 26.226 16.943 -2.708 1.00 26.75 572 TYR A N 1
ATOM 4698 C CA . TYR A 1 572 ? 27.524 16.744 -2.043 1.00 26.75 572 TYR A CA 1
ATOM 4699 C C . TYR A 1 572 ? 27.739 15.325 -1.477 1.00 26.75 572 TYR A C 1
ATOM 4701 O O . TYR A 1 572 ? 28.856 14.966 -1.106 1.00 26.75 572 TYR A O 1
ATOM 4709 N N . VAL A 1 573 ? 26.691 14.493 -1.416 1.00 30.95 573 VAL A N 1
ATOM 4710 C CA . VAL A 1 573 ? 26.742 13.164 -0.772 1.00 30.95 573 VAL A CA 1
ATOM 4711 C C . VAL A 1 573 ? 27.328 12.080 -1.693 1.00 30.95 573 VAL A C 1
ATOM 4713 O O . VAL A 1 573 ? 27.990 11.155 -1.223 1.00 30.95 573 VAL A O 1
ATOM 4716 N N . SER A 1 574 ? 27.154 12.199 -3.014 1.00 30.42 574 SER A N 1
ATOM 4717 C CA . SER A 1 574 ? 27.504 11.139 -3.980 1.00 30.42 574 SER A CA 1
ATOM 4718 C C . SER A 1 574 ? 29.009 10.857 -4.109 1.00 30.42 574 SER A C 1
ATOM 4720 O O . SER A 1 574 ? 29.400 9.757 -4.501 1.00 30.42 574 SER A O 1
ATOM 4722 N N . ARG A 1 575 ? 29.886 11.810 -3.758 1.00 27.92 575 ARG A N 1
ATOM 4723 C CA . ARG A 1 575 ? 31.340 11.670 -3.970 1.00 27.92 575 ARG A CA 1
ATOM 4724 C C . ARG A 1 575 ? 32.075 10.789 -2.953 1.00 27.92 575 ARG A C 1
ATOM 4726 O O . ARG A 1 575 ? 33.178 10.353 -3.272 1.00 27.92 575 ARG A O 1
ATOM 4733 N N . ARG A 1 576 ? 31.504 10.478 -1.778 1.00 29.33 576 ARG A N 1
ATOM 4734 C CA . ARG A 1 576 ? 32.187 9.658 -0.742 1.00 29.33 576 ARG A CA 1
ATOM 4735 C C . ARG A 1 576 ? 31.843 8.159 -0.778 1.00 29.33 576 ARG A C 1
ATOM 4737 O O . ARG A 1 576 ? 32.513 7.370 -0.124 1.00 29.33 576 ARG A O 1
ATOM 4744 N N . ALA A 1 577 ? 30.867 7.736 -1.584 1.00 28.94 577 ALA A N 1
ATOM 4745 C CA . ALA A 1 577 ? 30.343 6.362 -1.611 1.00 28.94 577 ALA A CA 1
ATOM 4746 C C . ALA A 1 577 ? 31.166 5.346 -2.447 1.00 28.94 577 ALA A C 1
ATOM 4748 O O . ALA A 1 577 ? 30.631 4.328 -2.879 1.00 28.94 577 ALA A O 1
ATOM 4749 N N . ARG A 1 578 ? 32.461 5.597 -2.705 1.00 27.53 578 ARG A N 1
ATOM 4750 C CA . ARG A 1 578 ? 33.299 4.755 -3.591 1.00 27.53 578 ARG A CA 1
ATOM 4751 C C . ARG A 1 578 ? 34.315 3.844 -2.883 1.00 27.53 578 ARG A C 1
ATOM 4753 O O . ARG A 1 578 ? 35.182 3.287 -3.546 1.00 27.53 578 ARG A O 1
ATOM 4760 N N . GLY A 1 579 ? 34.195 3.659 -1.564 1.00 27.06 579 GLY A N 1
ATOM 4761 C CA . GLY A 1 579 ? 35.157 2.881 -0.771 1.00 27.06 579 GLY A CA 1
ATOM 4762 C C . GLY A 1 579 ? 34.609 2.269 0.521 1.00 27.06 579 GLY A C 1
ATOM 4763 O O . GLY A 1 579 ? 35.202 2.491 1.566 1.00 27.06 579 GLY A O 1
ATOM 4764 N N . CYS A 1 580 ? 33.494 1.525 0.463 1.00 25.27 580 CYS A N 1
ATOM 4765 C CA . CYS A 1 580 ? 33.017 0.648 1.557 1.00 25.27 580 CYS A CA 1
ATOM 4766 C C . CYS A 1 580 ? 31.977 -0.392 1.070 1.00 25.27 580 CYS A C 1
ATOM 4768 O O . CYS A 1 580 ? 30.845 -0.443 1.548 1.00 25.27 580 CYS A O 1
ATOM 4770 N N . TYR A 1 581 ? 32.340 -1.238 0.098 1.00 24.67 581 TYR A N 1
ATOM 4771 C CA . TYR A 1 581 ? 31.475 -2.343 -0.347 1.00 24.67 581 TYR A CA 1
ATOM 4772 C C . TYR A 1 581 ? 31.641 -3.589 0.537 1.00 24.67 581 TYR A C 1
ATOM 4774 O O . TYR A 1 581 ? 32.329 -4.543 0.179 1.00 24.67 581 TYR A O 1
ATOM 4782 N N . GLY A 1 582 ? 30.973 -3.587 1.693 1.00 25.56 582 GLY A N 1
ATOM 4783 C CA . GLY A 1 582 ? 30.655 -4.825 2.411 1.00 25.56 582 GLY A CA 1
ATOM 4784 C C . GLY A 1 582 ? 29.587 -5.644 1.660 1.00 25.56 582 GLY A C 1
ATOM 4785 O O . GLY A 1 582 ? 28.783 -5.065 0.924 1.00 25.56 582 GLY A O 1
ATOM 4786 N N . PRO A 1 583 ? 29.545 -6.981 1.814 1.00 22.12 583 PRO A N 1
ATOM 4787 C CA . PRO A 1 583 ? 28.560 -7.816 1.130 1.00 22.12 583 PRO A CA 1
ATOM 4788 C C . PRO A 1 583 ? 27.128 -7.534 1.630 1.00 22.12 583 PRO A C 1
ATOM 4790 O O . PRO A 1 583 ? 26.925 -7.271 2.820 1.00 22.12 583 PRO A O 1
ATOM 4793 N N . PRO A 1 584 ? 26.105 -7.621 0.760 1.00 25.36 584 PRO A N 1
ATOM 4794 C CA . PRO A 1 584 ? 24.741 -7.264 1.127 1.00 25.36 584 PRO A CA 1
ATOM 4795 C C . PRO A 1 584 ? 24.126 -8.257 2.124 1.00 25.36 584 PRO A C 1
ATOM 4797 O O . PRO A 1 584 ? 23.722 -9.364 1.772 1.00 25.36 584 PRO A O 1
ATOM 4800 N N . SER A 1 585 ? 23.965 -7.801 3.368 1.00 25.78 585 SER A N 1
ATOM 4801 C CA . SER A 1 585 ? 22.619 -7.462 3.857 1.00 25.78 585 SER A CA 1
ATOM 4802 C C . SER A 1 585 ? 21.489 -8.387 3.370 1.00 25.78 585 SER A C 1
ATOM 4804 O O . SER A 1 585 ? 20.662 -7.939 2.574 1.00 25.78 585 SER A O 1
ATOM 4806 N N . ARG A 1 586 ? 21.459 -9.669 3.777 1.00 23.94 586 ARG A N 1
ATOM 4807 C CA . ARG A 1 586 ? 20.386 -10.612 3.395 1.00 23.94 586 ARG A CA 1
ATOM 4808 C C . ARG A 1 586 ? 19.020 -10.042 3.804 1.00 23.94 586 ARG A C 1
ATOM 4810 O O . ARG A 1 586 ? 18.748 -9.897 4.992 1.00 23.94 586 ARG A O 1
ATOM 4817 N N . ARG A 1 587 ? 18.164 -9.727 2.824 1.00 29.83 587 ARG A N 1
ATOM 4818 C CA . ARG A 1 587 ? 16.836 -9.133 3.055 1.00 29.83 587 ARG A CA 1
ATOM 4819 C C . ARG A 1 587 ? 15.765 -10.211 3.227 1.00 29.83 587 ARG A C 1
ATOM 4821 O O . ARG A 1 587 ? 15.547 -11.025 2.335 1.00 29.83 587 ARG A O 1
ATOM 4828 N N . THR A 1 588 ? 15.081 -10.165 4.363 1.00 24.56 588 THR A N 1
ATOM 4829 C CA . THR A 1 588 ? 13.997 -11.076 4.749 1.00 24.56 588 THR A CA 1
ATOM 4830 C C . THR A 1 588 ? 12.698 -10.785 3.993 1.00 24.56 588 THR A C 1
ATOM 4832 O O . THR A 1 588 ? 12.329 -9.627 3.804 1.00 24.56 588 THR A O 1
ATOM 4835 N N . VAL A 1 589 ? 11.961 -11.834 3.610 1.00 29.70 589 VAL A N 1
ATOM 4836 C CA . VAL A 1 589 ? 10.590 -11.721 3.087 1.00 29.70 589 VAL A CA 1
ATOM 4837 C C . VAL A 1 589 ? 9.650 -12.609 3.896 1.00 29.70 589 VAL A C 1
ATOM 4839 O O . VAL A 1 589 ? 9.859 -13.815 4.028 1.00 29.70 589 VAL A O 1
ATOM 4842 N N . PHE A 1 590 ? 8.594 -11.993 4.420 1.00 28.80 590 PHE A N 1
ATOM 4843 C CA . PHE A 1 590 ? 7.571 -12.659 5.216 1.00 28.80 590 PHE A CA 1
ATOM 4844 C C . PHE A 1 590 ? 6.615 -13.455 4.340 1.00 28.80 590 PHE A C 1
ATOM 4846 O O . PHE A 1 590 ? 5.943 -12.880 3.485 1.00 28.80 590 PHE A O 1
ATOM 4853 N N . VAL A 1 591 ? 6.498 -14.746 4.634 1.00 28.80 591 VAL A N 1
ATOM 4854 C CA . VAL A 1 591 ? 5.276 -15.509 4.403 1.00 28.80 591 VAL A CA 1
ATOM 4855 C C . VAL A 1 591 ? 4.546 -15.500 5.736 1.00 28.80 591 VAL A C 1
ATOM 4857 O O . VAL A 1 591 ? 4.812 -16.328 6.607 1.00 28.80 591 VAL A O 1
ATOM 4860 N N . VAL A 1 592 ? 3.617 -14.567 5.932 1.00 27.02 592 VAL A N 1
ATOM 4861 C CA . VAL A 1 592 ? 2.578 -14.843 6.925 1.00 27.02 592 VAL A CA 1
ATOM 4862 C C . VAL A 1 592 ? 1.864 -16.089 6.417 1.00 27.02 592 VAL A C 1
ATOM 4864 O O . VAL A 1 592 ? 1.425 -16.097 5.265 1.00 27.02 592 VAL A O 1
ATOM 4867 N N . ASN A 1 593 ? 1.768 -17.149 7.227 1.00 31.52 593 ASN A N 1
ATOM 4868 C CA . ASN A 1 593 ? 0.883 -18.251 6.875 1.00 31.52 593 ASN A CA 1
ATOM 4869 C C . ASN A 1 593 ? -0.550 -17.748 7.060 1.00 31.52 593 ASN A C 1
ATOM 4871 O O . ASN A 1 593 ? -1.164 -17.956 8.107 1.00 31.52 593 ASN A O 1
ATOM 4875 N N . ILE A 1 594 ? -1.043 -17.000 6.068 1.00 31.72 594 ILE A N 1
ATOM 4876 C CA . ILE A 1 594 ? -2.328 -16.316 6.145 1.00 31.72 594 ILE A CA 1
ATOM 4877 C C . ILE A 1 594 ? -3.500 -17.309 6.085 1.00 31.72 594 ILE A C 1
ATOM 4879 O O . ILE A 1 594 ? -4.601 -16.797 5.983 1.00 31.72 594 ILE A O 1
ATOM 4883 N N . ASP A 1 595 ? -3.300 -18.642 6.227 1.00 31.52 595 ASP A N 1
ATOM 4884 C CA . ASP A 1 595 ? -4.248 -19.765 6.525 1.00 31.52 595 ASP A CA 1
ATOM 4885 C C . ASP A 1 595 ? -5.059 -19.568 7.823 1.00 31.52 595 ASP A C 1
ATOM 4887 O O . ASP A 1 595 ? -5.237 -20.450 8.659 1.00 31.52 595 ASP A O 1
ATOM 4891 N N . ALA A 1 596 ? -5.418 -18.307 8.029 1.00 34.53 596 ALA A N 1
ATOM 4892 C CA . ALA A 1 596 ? -5.563 -17.562 9.265 1.00 34.53 596 ALA A CA 1
ATOM 4893 C C . ALA A 1 596 ? -6.438 -16.283 9.102 1.00 34.53 596 ALA A C 1
ATOM 4895 O O . ALA A 1 596 ? -6.866 -15.745 10.120 1.00 34.53 596 ALA A O 1
ATOM 4896 N N . LEU A 1 597 ? -6.743 -15.795 7.871 1.00 32.69 597 LEU A N 1
ATOM 4897 C CA . LEU A 1 597 ? -7.556 -14.564 7.612 1.00 32.69 597 LEU A CA 1
ATOM 4898 C C . LEU A 1 597 ? -8.858 -14.544 6.666 1.00 32.69 597 LEU A C 1
ATOM 4900 O O . LEU A 1 597 ? -9.658 -13.656 6.924 1.00 32.69 597 LEU A O 1
ATOM 4904 N N . LEU A 1 598 ? -9.218 -15.516 5.761 1.00 32.72 598 LEU A N 1
ATOM 4905 C CA . LEU A 1 598 ? -10.548 -15.811 5.093 1.00 32.72 598 LEU A CA 1
ATOM 4906 C C . LEU A 1 598 ? -11.329 -17.240 5.149 1.00 32.72 598 LEU A C 1
ATOM 4908 O O . LEU A 1 598 ? -12.529 -17.190 4.940 1.00 32.72 598 LEU A O 1
ATOM 4912 N N . ARG A 1 599 ? -10.819 -18.469 5.480 1.00 35.00 599 ARG A N 1
ATOM 4913 C CA . ARG A 1 599 ? -11.514 -19.736 6.007 1.00 35.00 599 ARG A CA 1
ATOM 4914 C C . ARG A 1 599 ? -12.182 -19.855 7.453 1.00 35.00 599 ARG A C 1
ATOM 4916 O O . ARG A 1 599 ? -12.871 -20.849 7.676 1.00 35.00 599 ARG A O 1
ATOM 4923 N N . LEU A 1 600 ? -12.002 -18.996 8.484 1.00 37.50 600 LEU A N 1
ATOM 4924 C CA . LEU A 1 600 ? -12.794 -18.991 9.761 1.00 37.50 600 LEU A CA 1
ATOM 4925 C C . LEU A 1 600 ? -14.289 -18.581 9.525 1.00 37.50 600 LEU A C 1
ATOM 4927 O O . LEU A 1 600 ? -14.941 -18.026 10.429 1.00 37.50 600 LEU A O 1
ATOM 4931 N N . PRO A 1 601 ? -14.924 -18.858 8.387 1.00 33.97 601 PRO A N 1
ATOM 4932 C CA . PRO A 1 601 ? -16.340 -19.148 8.485 1.00 33.97 601 PRO A CA 1
ATOM 4933 C C . PRO A 1 601 ? -16.628 -20.472 9.191 1.00 33.97 601 PRO A C 1
ATOM 4935 O O . PRO A 1 601 ? -16.988 -21.480 8.597 1.00 33.97 601 PRO A O 1
ATOM 4938 N N . ARG A 1 602 ? -16.335 -20.461 10.495 1.00 33.62 602 ARG A N 1
ATOM 4939 C CA . ARG A 1 602 ? -16.418 -21.595 11.423 1.00 33.62 602 ARG A CA 1
ATOM 4940 C C . ARG A 1 602 ? -16.783 -21.196 12.856 1.00 33.62 602 ARG A C 1
ATOM 4942 O O . ARG A 1 602 ? -17.038 -22.084 13.658 1.00 33.62 602 ARG A O 1
ATOM 4949 N N . TRP A 1 603 ? -16.829 -19.894 13.186 1.00 41.25 603 TRP A N 1
ATOM 4950 C CA . TRP A 1 603 ? -17.151 -19.432 14.551 1.00 41.25 603 TRP A CA 1
ATOM 4951 C C . TRP A 1 603 ? -18.576 -18.883 14.773 1.00 41.25 603 TRP A C 1
ATOM 4953 O O . TRP A 1 603 ? -18.975 -18.771 15.922 1.00 41.25 603 TRP A O 1
ATOM 4963 N N . LEU A 1 604 ? -19.384 -18.679 13.716 1.00 34.12 604 LEU A N 1
ATOM 4964 C CA . LEU A 1 604 ? -20.860 -18.591 13.842 1.00 34.12 604 LEU A CA 1
ATOM 4965 C C . LEU A 1 604 ? -21.491 -19.952 14.179 1.00 34.12 604 LEU A C 1
ATOM 4967 O O . LEU A 1 604 ? -22.572 -20.026 14.751 1.00 34.12 604 LEU A O 1
ATOM 4971 N N . SER A 1 605 ? -20.846 -21.041 13.759 1.00 28.39 605 SER A N 1
ATOM 4972 C CA . SER A 1 605 ? -21.448 -22.373 13.660 1.00 28.39 605 SER A CA 1
ATOM 4973 C C . SER A 1 605 ? -21.286 -23.248 14.910 1.00 28.39 605 SER A C 1
ATOM 4975 O O . SER A 1 605 ? -21.543 -24.447 14.833 1.00 28.39 605 SER A O 1
ATOM 4977 N N . GLN A 1 606 ? -20.845 -22.694 16.047 1.00 27.98 606 GLN A N 1
ATOM 4978 C CA . GLN A 1 606 ? -20.744 -23.423 17.319 1.00 27.98 606 GLN A CA 1
ATOM 4979 C C . GLN A 1 606 ? -21.165 -22.547 18.516 1.00 27.98 606 GLN A C 1
ATOM 4981 O O . GLN A 1 606 ? -20.622 -21.453 18.677 1.00 27.98 606 GLN A O 1
ATOM 4986 N N . PRO A 1 607 ? -22.100 -23.008 19.371 1.00 26.34 607 PRO A N 1
ATOM 4987 C CA . PRO A 1 607 ? -22.444 -22.323 20.613 1.00 26.34 607 PRO A CA 1
ATOM 4988 C C . PRO A 1 607 ? -21.352 -22.527 21.683 1.00 26.34 607 PRO A C 1
ATOM 4990 O O . PRO A 1 607 ? -20.668 -23.552 21.672 1.00 26.34 607 PRO A O 1
ATOM 4993 N N . PRO A 1 608 ? -21.187 -21.591 22.635 1.00 28.30 608 PRO A N 1
ATOM 4994 C CA . PRO A 1 608 ? -20.246 -21.753 23.737 1.00 28.30 608 PRO A CA 1
ATOM 4995 C C . PRO A 1 608 ? -20.831 -22.630 24.854 1.00 28.30 608 PRO A C 1
ATOM 4997 O O . PRO A 1 608 ? -21.759 -22.220 25.551 1.00 28.30 608 PRO A O 1
ATOM 5000 N N . GLU A 1 609 ? -20.243 -23.803 25.077 1.00 27.59 609 GLU A N 1
ATOM 5001 C CA . GLU A 1 609 ? -20.414 -24.534 26.337 1.00 27.59 609 GLU A CA 1
ATOM 5002 C C . GLU A 1 609 ? -19.568 -23.876 27.443 1.00 27.59 609 GLU A C 1
ATOM 5004 O O . GLU A 1 609 ? -18.428 -23.457 27.221 1.00 27.59 609 GLU A O 1
ATOM 5009 N N . LEU A 1 610 ? -20.151 -23.754 28.638 1.00 29.45 610 LEU A N 1
ATOM 5010 C CA . LEU A 1 610 ? -19.498 -23.265 29.852 1.00 29.45 610 LEU A CA 1
ATOM 5011 C C . LEU A 1 610 ? -19.270 -24.454 30.788 1.00 29.45 610 LEU A C 1
ATOM 5013 O O . LEU A 1 610 ? -20.220 -24.918 31.415 1.00 29.45 610 LEU A O 1
ATOM 5017 N N . GLU A 1 611 ? -18.023 -24.906 30.915 1.00 28.16 611 GLU A N 1
ATOM 5018 C CA . GLU A 1 611 ? -17.610 -25.850 31.961 1.00 28.16 611 GLU A CA 1
ATOM 5019 C C . GLU A 1 611 ? -16.516 -25.268 32.870 1.00 28.16 611 GLU A C 1
ATOM 5021 O O . GLU A 1 611 ? -15.844 -24.285 32.543 1.00 28.16 611 GLU A O 1
ATOM 5026 N N . ASP A 1 612 ? -16.425 -25.845 34.067 1.00 26.22 612 ASP A N 1
ATOM 5027 C CA . ASP A 1 612 ? -15.907 -25.211 35.281 1.00 26.22 612 ASP A CA 1
ATOM 5028 C C . ASP A 1 612 ? -14.405 -25.475 35.531 1.00 26.22 612 ASP A C 1
ATOM 5030 O O . ASP A 1 612 ? -13.846 -26.494 35.121 1.00 26.22 612 ASP A O 1
ATOM 5034 N N . GLN A 1 613 ? -13.727 -24.561 36.234 1.00 27.47 613 GLN A N 1
ATOM 5035 C CA . GLN A 1 613 ? -12.284 -24.645 36.487 1.00 27.47 613 GLN A CA 1
ATOM 5036 C C . GLN A 1 613 ? -11.947 -25.268 37.848 1.00 27.47 613 GLN A C 1
ATOM 5038 O O . GLN A 1 613 ? -11.895 -24.585 38.870 1.00 27.47 613 GLN A O 1
ATOM 5043 N N . SER A 1 614 ? -11.549 -26.545 37.853 1.00 25.00 614 SER A N 1
ATOM 5044 C CA . SER A 1 614 ? -10.749 -27.116 38.950 1.00 25.00 614 SER A CA 1
ATOM 5045 C C . SER A 1 614 ? -9.841 -28.268 38.480 1.00 25.00 614 SER A C 1
ATOM 5047 O O . SER A 1 614 ? -10.266 -29.125 37.713 1.00 25.00 614 SER A O 1
ATOM 5049 N N . GLY A 1 615 ? -8.572 -28.299 38.922 1.00 25.09 615 GLY A N 1
ATOM 5050 C CA . GLY A 1 615 ? -7.627 -29.385 38.584 1.00 25.09 615 GLY A CA 1
ATOM 5051 C C . GLY A 1 615 ? -6.142 -28.986 38.595 1.00 25.09 615 GLY A C 1
ATOM 5052 O O . GLY A 1 615 ? -5.632 -28.415 37.638 1.00 25.09 615 GLY A O 1
ATOM 5053 N N . LEU A 1 616 ? -5.431 -29.290 39.685 1.00 25.98 616 LEU A N 1
ATOM 5054 C CA . LEU A 1 616 ? -4.046 -28.863 39.961 1.00 25.98 616 LEU A CA 1
ATOM 5055 C C . LEU A 1 616 ? -2.946 -29.740 39.307 1.00 25.98 616 LEU A C 1
ATOM 5057 O O . LEU A 1 616 ? -3.099 -30.950 39.214 1.00 25.98 616 LEU A O 1
ATOM 5061 N N . LEU A 1 617 ? -1.798 -29.106 38.997 1.00 24.48 617 LEU A N 1
ATOM 5062 C CA . LEU A 1 617 ? -0.390 -29.569 39.147 1.00 24.48 617 LEU A CA 1
ATOM 5063 C C . LEU A 1 617 ? -0.066 -31.071 38.892 1.00 24.48 617 LEU A C 1
ATOM 5065 O O . LEU A 1 617 ? -0.470 -31.940 39.657 1.00 24.48 617 LEU A O 1
ATOM 5069 N N . SER A 1 618 ? 0.885 -31.434 38.014 1.00 24.44 618 SER A N 1
ATOM 5070 C CA . SER A 1 618 ? 2.344 -31.432 38.317 1.00 24.44 618 SER A CA 1
ATOM 5071 C C . SER A 1 618 ? 3.204 -31.913 37.109 1.00 24.44 618 SER A C 1
ATOM 5073 O O . SER A 1 618 ? 2.657 -32.555 36.214 1.00 24.44 618 SER A O 1
ATOM 5075 N N . PRO A 1 619 ? 4.536 -31.656 37.049 1.00 32.16 619 PRO A N 1
ATOM 5076 C CA . PRO A 1 619 ? 5.350 -31.859 35.833 1.00 32.16 619 PRO A CA 1
ATOM 5077 C C . PRO A 1 619 ? 6.181 -33.163 35.761 1.00 32.16 619 PRO A C 1
ATOM 5079 O O . PRO A 1 619 ? 6.631 -33.695 36.774 1.00 32.16 619 PRO A O 1
ATOM 5082 N N . GLY A 1 620 ? 6.500 -33.602 34.532 1.00 23.41 620 GLY A N 1
ATOM 5083 C CA . GLY A 1 620 ? 7.430 -34.705 34.220 1.00 23.41 620 GLY A CA 1
ATOM 5084 C C . GLY A 1 620 ? 8.706 -34.253 33.482 1.00 23.41 620 GLY A C 1
ATOM 5085 O O . GLY A 1 620 ? 8.705 -33.251 32.771 1.00 23.41 620 GLY A O 1
ATOM 5086 N N . ARG A 1 621 ? 9.816 -34.988 33.654 1.00 23.22 621 ARG A N 1
ATOM 5087 C CA . ARG A 1 621 ? 11.162 -34.695 33.101 1.00 23.22 621 ARG A CA 1
ATOM 5088 C C . ARG A 1 621 ? 11.646 -35.796 32.138 1.00 23.22 621 ARG A C 1
ATOM 5090 O O . ARG A 1 621 ? 11.108 -36.898 32.146 1.00 23.22 621 ARG A O 1
ATOM 5097 N N . SER A 1 622 ? 12.794 -35.533 31.492 1.00 23.36 622 SER A N 1
ATOM 5098 C CA . SER A 1 622 ? 13.703 -36.497 30.822 1.00 23.36 622 SER A CA 1
ATOM 5099 C C . SER A 1 622 ? 13.376 -36.833 29.343 1.00 23.36 622 SER A C 1
ATOM 5101 O O . SER A 1 622 ? 12.227 -36.727 28.941 1.00 23.36 622 SER A O 1
ATOM 5103 N N . VAL A 1 623 ? 14.336 -37.191 28.468 1.00 24.03 623 VAL A N 1
ATOM 5104 C CA . VAL A 1 623 ? 15.812 -37.211 28.617 1.00 24.03 623 VAL A CA 1
ATOM 5105 C C . VAL A 1 623 ? 16.535 -36.993 27.271 1.00 24.03 623 VAL A C 1
ATOM 5107 O O . VAL A 1 623 ? 16.009 -37.317 26.212 1.00 24.03 623 VAL A O 1
ATOM 5110 N N . LEU A 1 624 ? 17.773 -36.488 27.317 1.00 23.97 624 LEU A N 1
ATOM 5111 C CA . LEU A 1 624 ? 18.691 -36.411 26.170 1.00 23.97 624 LEU A CA 1
ATOM 5112 C C . LEU A 1 624 ? 19.279 -37.787 25.816 1.00 23.97 624 LEU A C 1
ATOM 5114 O O . LEU A 1 624 ? 19.801 -38.469 26.698 1.00 23.97 624 LEU A O 1
ATOM 5118 N N . LYS A 1 625 ? 19.358 -38.118 24.520 1.00 24.64 625 LYS A N 1
ATOM 5119 C CA . LYS A 1 625 ? 20.409 -39.008 23.997 1.00 24.64 625 LYS A CA 1
ATOM 5120 C C . LYS A 1 625 ? 21.047 -38.430 22.738 1.00 24.64 625 LYS A C 1
ATOM 5122 O O . LYS A 1 625 ? 20.367 -37.992 21.817 1.00 24.64 625 LYS A O 1
ATOM 5127 N N . SER A 1 626 ? 22.372 -38.422 22.748 1.00 24.25 626 SER A N 1
ATOM 5128 C CA . SER A 1 626 ? 23.248 -38.031 21.650 1.00 24.25 626 SER A CA 1
ATOM 5129 C C . SER A 1 626 ? 23.525 -39.208 20.711 1.00 24.25 626 SER A C 1
ATOM 5131 O O . SER A 1 626 ? 23.295 -40.364 21.059 1.00 24.25 626 SER A O 1
ATOM 5133 N N . ASN A 1 627 ? 24.120 -38.912 19.555 1.00 24.48 627 ASN A N 1
ATOM 5134 C CA . ASN A 1 627 ? 25.121 -39.790 18.955 1.00 24.48 627 ASN A CA 1
ATOM 5135 C C . ASN A 1 627 ? 26.185 -38.954 18.229 1.00 24.48 627 ASN A C 1
ATOM 5137 O O . ASN A 1 627 ? 25.929 -37.816 17.836 1.00 24.48 627 ASN A O 1
ATOM 5141 N N . ILE A 1 628 ? 27.399 -39.496 18.131 1.00 22.67 628 ILE A N 1
ATOM 5142 C CA . ILE A 1 628 ? 28.614 -38.799 17.682 1.00 22.67 628 ILE A CA 1
ATOM 5143 C C . ILE A 1 628 ? 29.330 -39.669 16.646 1.00 22.67 628 ILE A C 1
ATOM 5145 O O . ILE A 1 628 ? 29.489 -40.867 16.863 1.00 22.67 628 ILE A O 1
ATOM 5149 N N . SER A 1 629 ? 29.876 -39.057 15.594 1.00 23.14 629 SER A N 1
ATOM 5150 C CA . SER A 1 629 ? 30.964 -39.656 14.810 1.00 23.14 629 SER A CA 1
ATOM 5151 C C . SER A 1 629 ? 31.867 -38.575 14.210 1.00 23.14 629 SER A C 1
ATOM 5153 O O . SER A 1 629 ? 31.414 -37.760 13.408 1.00 23.14 629 SER A O 1
ATOM 5155 N N . PHE A 1 630 ? 33.147 -38.575 14.586 1.00 22.89 630 PHE A N 1
ATOM 5156 C CA . PHE A 1 630 ? 34.185 -37.726 13.991 1.00 22.89 630 PHE A CA 1
ATOM 5157 C C . PHE A 1 630 ? 34.865 -38.436 12.815 1.00 22.89 630 PHE A C 1
ATOM 5159 O O . PHE A 1 630 ? 35.155 -39.626 12.904 1.00 22.89 630 PHE A O 1
ATOM 5166 N N . VAL A 1 631 ? 35.288 -37.670 11.805 1.00 23.45 631 VAL A N 1
ATOM 5167 C CA . VAL A 1 631 ? 36.474 -37.990 10.991 1.00 23.45 631 VAL A CA 1
ATOM 5168 C C . VAL A 1 631 ? 37.310 -36.716 10.857 1.00 23.45 631 VAL A C 1
ATOM 5170 O O . VAL A 1 631 ? 36.766 -35.630 10.670 1.00 23.45 631 VAL A O 1
ATOM 5173 N N . THR A 1 632 ? 38.634 -36.825 10.983 1.00 24.61 632 THR A N 1
ATOM 5174 C CA . THR A 1 632 ? 39.573 -35.694 10.900 1.00 24.61 632 THR A CA 1
ATOM 5175 C C . THR A 1 632 ? 40.729 -35.998 9.948 1.00 24.61 632 THR A C 1
ATOM 5177 O O . THR A 1 632 ? 41.155 -37.147 9.835 1.00 24.61 632 THR A O 1
ATOM 5180 N N . ARG A 1 633 ? 41.299 -34.960 9.311 1.00 24.80 633 ARG A N 1
ATOM 5181 C CA . ARG A 1 633 ? 42.720 -34.916 8.906 1.00 24.80 633 ARG A CA 1
ATOM 5182 C C . ARG A 1 633 ? 43.187 -33.484 8.596 1.00 24.80 633 ARG A C 1
ATOM 5184 O O . ARG A 1 633 ? 42.383 -32.618 8.274 1.00 24.80 633 ARG A O 1
ATOM 5191 N N . ARG A 1 634 ? 44.497 -33.241 8.739 1.00 25.20 634 ARG A N 1
ATOM 5192 C CA . ARG A 1 634 ? 45.204 -31.956 8.532 1.00 25.20 634 ARG A CA 1
ATOM 5193 C C . ARG A 1 634 ? 46.478 -32.175 7.700 1.00 25.20 634 ARG A C 1
ATOM 5195 O O . ARG A 1 634 ? 47.233 -33.079 8.041 1.00 25.20 634 ARG A O 1
ATOM 5202 N N . ALA A 1 635 ? 46.771 -31.275 6.758 1.00 25.62 635 ALA A N 1
ATOM 5203 C CA . ALA A 1 635 ? 48.109 -30.839 6.295 1.00 25.62 635 ALA A CA 1
ATOM 5204 C C . ALA A 1 635 ? 47.887 -29.622 5.358 1.00 25.62 635 ALA A C 1
ATOM 5206 O O . ALA A 1 635 ? 47.009 -29.706 4.511 1.00 25.62 635 ALA A O 1
ATOM 5207 N N . ARG A 1 636 ? 48.398 -28.400 5.588 1.00 26.16 636 ARG A N 1
ATOM 5208 C CA . ARG A 1 636 ? 49.782 -27.857 5.682 1.00 26.16 636 ARG A CA 1
ATOM 5209 C C . ARG A 1 636 ? 50.429 -27.507 4.314 1.00 26.16 636 ARG A C 1
ATOM 5211 O O . ARG A 1 636 ? 50.745 -28.391 3.534 1.00 26.16 636 ARG A O 1
ATOM 5218 N N . HIS A 1 637 ? 50.652 -26.199 4.114 1.00 29.58 637 HIS A N 1
ATOM 5219 C CA . HIS A 1 637 ? 51.543 -25.499 3.149 1.00 29.58 637 HIS A CA 1
ATOM 5220 C C . HIS A 1 637 ? 53.058 -25.788 3.439 1.00 29.58 637 HIS A C 1
ATOM 5222 O O . HIS A 1 637 ? 53.278 -26.444 4.465 1.00 29.58 637 HIS A O 1
ATOM 5228 N N . PRO A 1 638 ? 54.110 -25.313 2.688 1.00 35.78 638 PRO A N 1
ATOM 5229 C CA . PRO A 1 638 ? 54.225 -24.051 1.905 1.00 35.78 638 PRO A CA 1
ATOM 5230 C C . PRO A 1 638 ? 55.079 -24.149 0.567 1.00 35.78 638 PRO A C 1
ATOM 5232 O O . PRO A 1 638 ? 54.816 -25.124 -0.129 1.00 35.78 638 PRO A O 1
ATOM 5235 N N . PRO A 1 639 ? 55.931 -23.186 0.067 1.00 39.22 639 PRO A N 1
ATOM 5236 C CA . PRO A 1 639 ? 55.849 -22.719 -1.342 1.00 39.22 639 PRO A CA 1
ATOM 5237 C C . PRO A 1 639 ? 57.171 -22.774 -2.217 1.00 39.22 639 PRO A C 1
ATOM 5239 O O . PRO A 1 639 ? 57.644 -23.886 -2.419 1.00 39.22 639 PRO A O 1
ATOM 5242 N N . PRO A 1 640 ? 57.731 -21.698 -2.853 1.00 55.12 640 PRO A N 1
ATOM 5243 C CA . PRO A 1 640 ? 58.002 -21.592 -4.315 1.00 55.12 640 PRO A CA 1
ATOM 5244 C C . PRO A 1 640 ? 59.507 -21.534 -4.733 1.00 55.12 640 PRO A C 1
ATOM 5246 O O . PRO A 1 640 ? 60.361 -21.640 -3.851 1.00 55.12 640 PRO A O 1
ATOM 5249 N N . PRO A 1 641 ? 59.871 -21.337 -6.039 1.00 41.69 641 PRO A N 1
ATOM 5250 C CA . PRO A 1 641 ? 60.587 -20.084 -6.443 1.00 41.69 641 PRO A CA 1
ATOM 5251 C C . PRO A 1 641 ? 60.569 -19.587 -7.943 1.00 41.69 641 PRO A C 1
ATOM 5253 O O . PRO A 1 641 ? 60.682 -20.364 -8.880 1.00 41.69 641 PRO A O 1
ATOM 5256 N N . PHE A 1 642 ? 60.530 -18.248 -8.115 1.00 25.81 642 PHE A N 1
ATOM 5257 C CA . PHE A 1 642 ? 61.284 -17.282 -8.988 1.00 25.81 642 PHE A CA 1
ATOM 5258 C C . PHE A 1 642 ? 61.793 -17.453 -10.473 1.00 25.81 642 PHE A C 1
ATOM 5260 O O . PHE A 1 642 ? 62.588 -18.335 -10.768 1.00 25.81 642 PHE A O 1
ATOM 5267 N N . TRP A 1 643 ? 61.578 -16.359 -11.264 1.00 23.91 643 TRP A N 1
ATOM 5268 C CA . TRP A 1 643 ? 62.462 -15.655 -12.274 1.00 23.91 643 TRP A CA 1
ATOM 5269 C C . TRP A 1 643 ? 62.849 -16.299 -13.652 1.00 23.91 643 TRP A C 1
ATOM 5271 O O . TRP A 1 643 ? 62.577 -17.482 -13.825 1.00 23.91 643 TRP A O 1
ATOM 5281 N N . PRO A 1 644 ? 63.510 -15.600 -14.645 1.00 42.94 644 PRO A N 1
ATOM 5282 C CA . PRO A 1 644 ? 63.784 -14.142 -14.868 1.00 42.94 644 PRO A CA 1
ATOM 5283 C C . PRO A 1 644 ? 63.715 -13.532 -16.328 1.00 42.94 644 PRO A C 1
ATOM 5285 O O . PRO A 1 644 ? 63.900 -14.217 -17.323 1.00 42.94 644 PRO A O 1
ATOM 5288 N N . ILE A 1 645 ? 63.615 -12.182 -16.404 1.00 26.33 645 ILE A N 1
ATOM 5289 C CA . ILE A 1 645 ? 64.326 -11.178 -17.279 1.00 26.33 645 ILE A CA 1
ATOM 5290 C C . ILE A 1 645 ? 64.382 -11.284 -18.836 1.00 26.33 645 ILE A C 1
ATOM 5292 O O . ILE A 1 645 ? 64.943 -12.219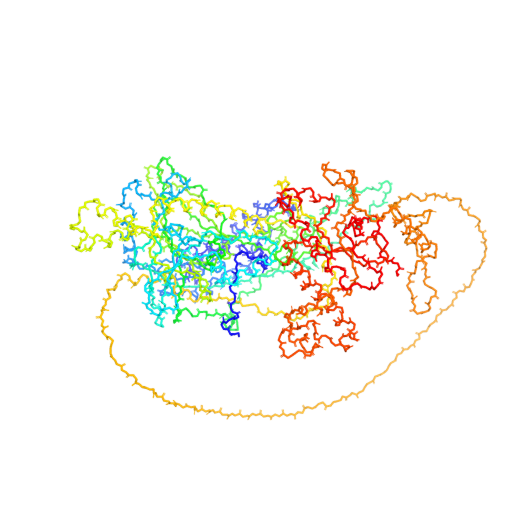 -19.394 1.00 26.33 645 ILE A O 1
ATOM 5296 N N . SER A 1 646 ? 64.091 -10.157 -19.527 1.00 26.03 646 SER A N 1
ATOM 5297 C CA . SER A 1 646 ? 64.936 -9.627 -20.634 1.00 26.03 646 SER A CA 1
ATOM 5298 C C . SER A 1 646 ? 64.853 -8.082 -20.790 1.00 26.03 646 SER A C 1
ATOM 5300 O O . SER A 1 646 ? 63.904 -7.457 -20.324 1.00 26.03 646 SER A O 1
ATOM 5302 N N . GLN A 1 647 ? 65.874 -7.449 -21.397 1.00 27.20 647 GLN A N 1
ATOM 5303 C CA . GLN A 1 647 ? 65.989 -5.999 -21.697 1.00 27.20 647 GLN A CA 1
ATOM 5304 C C . GLN A 1 647 ? 66.731 -5.782 -23.034 1.00 27.20 647 GLN A C 1
ATOM 5306 O O . GLN A 1 647 ? 67.625 -6.581 -23.316 1.00 27.20 647 GLN A O 1
ATOM 5311 N N . ARG A 1 648 ? 66.459 -4.669 -23.764 1.00 25.59 648 ARG A N 1
ATOM 5312 C CA . ARG A 1 648 ? 67.322 -3.894 -24.728 1.00 25.59 648 ARG A CA 1
ATOM 5313 C C . ARG A 1 648 ? 66.459 -3.162 -25.789 1.00 25.59 648 ARG A C 1
ATOM 5315 O O . ARG A 1 648 ? 65.383 -3.649 -26.092 1.00 25.59 648 ARG A O 1
ATOM 5322 N N . ARG A 1 649 ? 66.878 -2.075 -26.469 1.00 25.92 649 ARG A N 1
ATOM 5323 C CA . ARG A 1 649 ? 67.771 -0.929 -26.136 1.00 25.92 649 ARG A CA 1
ATOM 5324 C C . ARG A 1 649 ? 67.641 0.167 -27.232 1.00 25.92 649 ARG A C 1
ATOM 5326 O O . ARG A 1 649 ? 67.730 -0.167 -28.403 1.00 25.92 649 ARG A O 1
ATOM 5333 N N . ILE A 1 650 ? 67.523 1.436 -26.822 1.00 26.00 650 ILE A N 1
ATOM 5334 C CA . ILE A 1 650 ? 68.062 2.695 -27.414 1.00 26.00 650 ILE A CA 1
ATOM 5335 C C . ILE A 1 650 ? 68.295 2.800 -28.947 1.00 26.00 650 ILE A C 1
ATOM 5337 O O . ILE A 1 650 ? 69.147 2.105 -29.498 1.00 26.00 650 ILE A O 1
ATOM 5341 N N . ARG A 1 651 ? 67.770 3.881 -29.559 1.00 24.55 651 ARG A N 1
ATOM 5342 C CA . ARG A 1 651 ? 68.506 4.732 -30.530 1.00 24.55 651 ARG A CA 1
ATOM 5343 C C . ARG A 1 651 ? 68.213 6.224 -30.292 1.00 24.55 651 ARG A C 1
ATOM 5345 O O . ARG A 1 651 ? 67.163 6.556 -29.757 1.00 24.55 651 ARG A O 1
ATOM 5352 N N . VAL A 1 652 ? 69.162 7.084 -30.670 1.00 28.03 652 VAL A N 1
ATOM 5353 C CA . VAL A 1 652 ? 69.165 8.555 -30.510 1.00 28.03 652 VAL A CA 1
ATOM 5354 C C . VAL A 1 652 ? 69.706 9.193 -31.797 1.00 28.03 652 VAL A C 1
ATOM 5356 O O . VAL A 1 652 ? 70.569 8.582 -32.436 1.00 28.03 652 VAL A O 1
ATOM 5359 N N . ARG A 1 653 ? 69.176 10.368 -32.173 1.00 24.77 653 ARG A N 1
ATOM 5360 C CA . ARG A 1 653 ? 69.725 11.363 -33.124 1.00 24.77 653 ARG A CA 1
ATOM 5361 C C . ARG A 1 653 ? 68.760 12.553 -33.260 1.00 24.77 653 ARG A C 1
ATOM 5363 O O . ARG A 1 653 ? 67.560 12.309 -33.187 1.00 24.77 653 ARG A O 1
ATOM 5370 N N . ASP A 1 654 ? 69.147 13.785 -33.595 1.00 26.97 654 ASP A N 1
ATOM 5371 C CA . ASP A 1 654 ? 70.289 14.638 -33.188 1.00 26.97 654 ASP A CA 1
ATOM 5372 C C . ASP A 1 654 ? 69.891 16.115 -33.495 1.00 26.97 654 ASP A C 1
ATOM 5374 O O . ASP A 1 654 ? 68.808 16.369 -34.028 1.00 26.97 654 ASP A O 1
ATOM 5378 N N . GLU A 1 655 ? 70.719 17.088 -33.107 1.00 29.03 655 GLU A N 1
ATOM 5379 C CA . GLU A 1 655 ? 70.423 18.535 -33.034 1.00 29.03 655 GLU A CA 1
ATOM 5380 C C . GLU A 1 655 ? 70.216 19.282 -34.376 1.00 29.03 655 GLU A C 1
ATOM 5382 O O . GLU A 1 655 ? 70.907 19.009 -35.355 1.00 29.03 655 GLU A O 1
ATOM 5387 N N . VAL A 1 656 ? 69.401 20.355 -34.354 1.00 29.66 656 VAL A N 1
ATOM 5388 C CA . VAL A 1 656 ? 69.610 21.626 -35.101 1.00 29.66 656 VAL A CA 1
ATOM 5389 C C . VAL A 1 656 ? 69.081 22.790 -34.233 1.00 29.66 656 VAL A C 1
ATOM 5391 O O . VAL A 1 656 ? 68.154 22.589 -33.449 1.00 29.66 656 VAL A O 1
ATOM 5394 N N . SER A 1 657 ? 69.651 24.000 -34.332 1.00 26.66 657 SER A N 1
ATOM 5395 C CA . SER A 1 657 ? 69.362 25.132 -33.429 1.00 26.66 657 SER A CA 1
ATOM 5396 C C . SER A 1 657 ? 69.203 26.502 -34.124 1.00 26.66 657 SER A C 1
ATOM 5398 O O . SER A 1 657 ? 69.719 26.709 -35.219 1.00 26.66 657 SER A O 1
ATOM 5400 N N . ASN A 1 658 ? 68.574 27.453 -33.404 1.00 25.89 658 ASN A N 1
ATOM 5401 C CA . ASN A 1 658 ? 68.608 28.924 -33.590 1.00 25.89 658 ASN A CA 1
ATOM 5402 C C . ASN A 1 658 ? 67.901 29.572 -34.821 1.00 25.89 658 ASN A C 1
ATOM 5404 O O . ASN A 1 658 ? 67.794 28.949 -35.872 1.00 25.89 658 ASN A O 1
ATOM 5408 N N . PRO A 1 659 ? 67.546 30.887 -34.775 1.00 35.19 659 PRO A N 1
ATOM 5409 C CA . PRO A 1 659 ? 67.148 31.719 -33.622 1.00 35.19 659 PRO A CA 1
ATOM 5410 C C . PRO A 1 659 ? 65.832 32.537 -33.918 1.00 35.19 659 PRO A C 1
ATOM 5412 O O . PRO A 1 659 ? 64.879 31.890 -34.345 1.00 35.19 659 PRO A O 1
ATOM 5415 N N . PRO A 1 660 ? 65.610 33.853 -33.623 1.00 39.22 660 PRO A N 1
ATOM 5416 C CA . PRO A 1 660 ? 64.334 34.268 -33.011 1.00 39.22 660 PRO A CA 1
ATOM 5417 C C . PRO A 1 660 ? 63.444 35.224 -33.839 1.00 39.22 660 PRO A C 1
ATOM 5419 O O . PRO A 1 660 ? 63.918 36.012 -34.656 1.00 39.22 660 PRO A O 1
ATOM 5422 N N . LEU A 1 661 ? 62.147 35.282 -33.506 1.00 28.08 661 LEU A N 1
ATOM 5423 C CA . LEU A 1 661 ? 61.230 36.347 -33.946 1.00 28.08 661 LEU A CA 1
ATOM 5424 C C . LEU A 1 661 ? 60.539 37.036 -32.757 1.00 28.08 661 LEU A C 1
ATOM 5426 O O . LEU A 1 661 ? 60.161 36.401 -31.775 1.00 28.08 661 LEU A O 1
ATOM 5430 N N . LYS A 1 662 ? 60.402 38.366 -32.849 1.00 26.94 662 LYS A N 1
ATOM 5431 C CA . LYS A 1 662 ? 59.787 39.236 -31.827 1.00 26.94 662 LYS A CA 1
ATOM 5432 C C . LYS A 1 662 ? 58.245 39.259 -31.940 1.00 26.94 662 LYS A C 1
ATOM 5434 O O . LYS A 1 662 ? 57.707 38.873 -32.975 1.00 26.94 662 LYS A O 1
ATOM 5439 N N . PRO A 1 663 ? 57.519 39.653 -30.874 1.00 38.53 663 PRO A N 1
ATOM 5440 C CA . PRO A 1 663 ? 56.170 39.139 -30.630 1.00 38.53 663 PRO A CA 1
ATOM 5441 C C . PRO A 1 663 ? 55.046 39.855 -31.403 1.00 38.53 663 PRO A C 1
ATOM 5443 O O . PRO A 1 663 ? 55.097 41.077 -31.581 1.00 38.53 663 PRO A O 1
ATOM 5446 N N . PRO A 1 664 ? 53.953 39.140 -31.743 1.00 27.64 664 PRO A N 1
ATOM 5447 C CA . PRO A 1 664 ? 52.669 39.759 -32.051 1.00 27.64 664 PRO A CA 1
ATOM 5448 C C . PRO A 1 664 ? 52.117 40.478 -30.813 1.00 27.64 664 PRO A C 1
ATOM 5450 O O . PRO A 1 664 ? 52.163 39.955 -29.699 1.00 27.64 664 PRO A O 1
ATOM 5453 N N . ARG A 1 665 ? 51.562 41.679 -31.001 1.00 32.91 665 ARG A N 1
ATOM 5454 C CA . ARG A 1 665 ? 50.926 42.446 -29.917 1.00 32.91 665 ARG A CA 1
ATOM 5455 C C . ARG A 1 665 ? 49.643 41.751 -29.449 1.00 32.91 665 ARG A C 1
ATOM 5457 O O . ARG A 1 665 ? 48.940 41.133 -30.246 1.00 32.91 665 ARG A O 1
ATOM 5464 N N . GLY A 1 666 ? 49.348 41.858 -28.154 1.00 40.53 666 GLY A N 1
ATOM 5465 C CA . GLY A 1 666 ? 48.298 41.072 -27.507 1.00 40.53 666 GLY A CA 1
ATOM 5466 C C . GLY A 1 666 ? 46.904 41.270 -28.108 1.00 40.53 666 GLY A C 1
ATOM 5467 O O . GLY A 1 666 ? 46.394 42.388 -28.175 1.00 40.53 666 GLY A O 1
ATOM 5468 N N . ARG A 1 667 ? 46.244 40.160 -28.458 1.00 31.86 667 ARG A N 1
ATOM 5469 C CA . ARG A 1 667 ? 44.779 40.101 -28.496 1.00 31.86 667 ARG A CA 1
ATOM 5470 C C . ARG A 1 667 ? 44.291 39.872 -27.070 1.00 31.86 667 ARG A C 1
ATOM 5472 O O . ARG A 1 667 ? 44.637 38.857 -26.469 1.00 31.86 667 ARG A O 1
ATOM 5479 N N . ALA A 1 668 ? 43.475 40.781 -26.542 1.00 38.81 668 ALA A N 1
ATOM 5480 C CA . ALA A 1 668 ? 42.774 40.535 -25.288 1.00 38.81 668 ALA A CA 1
ATOM 5481 C C . ALA A 1 668 ? 41.899 39.278 -25.443 1.00 38.81 668 ALA A C 1
ATOM 5483 O O . ALA A 1 668 ? 41.014 39.237 -26.304 1.00 38.81 668 ALA A O 1
ATOM 5484 N N . ARG A 1 669 ? 42.146 38.243 -24.627 1.00 41.06 669 ARG A N 1
ATOM 5485 C CA . ARG A 1 669 ? 41.214 37.114 -24.504 1.00 41.06 669 ARG A CA 1
ATOM 5486 C C . ARG A 1 669 ? 39.865 37.681 -24.052 1.00 41.06 669 ARG A C 1
ATOM 5488 O O . ARG A 1 669 ? 39.819 38.447 -23.091 1.00 41.06 669 ARG A O 1
ATOM 5495 N N . ARG A 1 670 ? 38.766 37.309 -24.721 1.00 42.97 670 ARG A N 1
ATOM 5496 C CA . ARG A 1 670 ? 37.421 37.549 -24.170 1.00 42.97 670 ARG A CA 1
ATOM 5497 C C . ARG A 1 670 ? 37.370 36.880 -22.796 1.00 42.97 670 ARG A C 1
ATOM 5499 O O . ARG A 1 670 ? 37.696 35.701 -22.697 1.00 42.97 670 ARG A O 1
ATOM 5506 N N . MET A 1 671 ? 36.980 37.626 -21.763 1.00 48.34 671 MET A N 1
ATOM 5507 C CA . MET A 1 671 ? 36.853 37.100 -20.402 1.00 48.34 671 MET A CA 1
ATOM 5508 C C . MET A 1 671 ? 35.654 36.152 -20.313 1.00 48.34 671 MET A C 1
ATOM 5510 O O . MET A 1 671 ? 34.549 36.551 -19.948 1.00 48.34 671 MET A O 1
ATOM 5514 N N . THR A 1 672 ? 35.880 34.885 -20.645 1.00 51.31 672 THR A N 1
ATOM 5515 C CA . THR A 1 672 ? 35.071 33.790 -20.115 1.00 51.31 672 THR A CA 1
ATOM 5516 C C . THR A 1 672 ? 35.250 33.783 -18.596 1.00 51.31 672 THR A C 1
ATOM 5518 O O . THR A 1 672 ? 36.380 33.730 -18.109 1.00 51.31 672 THR A O 1
ATOM 5521 N N . GLU A 1 673 ? 34.132 33.896 -17.877 1.00 65.50 673 GLU A N 1
ATOM 5522 C CA . GLU A 1 673 ? 34.031 33.877 -16.408 1.00 65.50 673 GLU A CA 1
ATOM 5523 C C . GLU A 1 673 ? 34.830 34.971 -15.662 1.00 65.50 673 GLU A C 1
ATOM 5525 O O . GLU A 1 673 ? 35.868 34.694 -15.062 1.00 65.50 673 GLU A O 1
ATOM 5530 N N . PRO A 1 674 ? 34.319 36.219 -15.575 1.00 72.94 674 PRO A N 1
ATOM 5531 C CA . PRO A 1 674 ? 34.951 37.302 -14.804 1.00 72.94 674 PRO A CA 1
ATOM 5532 C C . PRO A 1 674 ? 35.232 36.977 -13.322 1.00 72.94 674 PRO A C 1
ATOM 5534 O O . PRO A 1 674 ? 36.132 37.560 -12.721 1.00 72.94 674 PRO A O 1
ATOM 5537 N N . ALA A 1 675 ? 34.503 36.025 -12.727 1.00 74.25 675 ALA A N 1
ATOM 5538 C CA . ALA A 1 675 ? 34.750 35.545 -11.366 1.00 74.25 675 ALA A CA 1
ATOM 5539 C C . ALA A 1 675 ? 36.128 34.865 -11.201 1.00 74.25 675 ALA A C 1
ATOM 5541 O O . ALA A 1 675 ? 36.710 34.940 -10.117 1.00 74.25 675 ALA A O 1
ATOM 5542 N N . LEU A 1 676 ? 36.690 34.291 -12.271 1.00 79.56 676 LEU A N 1
ATOM 5543 C CA . LEU A 1 676 ? 38.010 33.650 -12.289 1.00 79.56 676 LEU A CA 1
ATOM 5544 C C . LEU A 1 676 ? 39.185 34.622 -12.498 1.00 79.56 676 LEU A C 1
ATOM 5546 O O . LEU A 1 676 ? 40.328 34.178 -12.588 1.00 79.56 676 LEU A O 1
ATOM 5550 N N . TRP A 1 677 ? 38.941 35.936 -12.543 1.00 83.69 677 TRP A N 1
ATOM 5551 C CA . TRP A 1 677 ? 39.986 36.947 -12.740 1.00 83.69 677 TRP A CA 1
ATOM 5552 C C . TRP A 1 677 ? 40.077 37.937 -11.568 1.00 83.69 677 TRP A C 1
ATOM 5554 O O . TRP A 1 677 ? 39.109 38.154 -10.827 1.00 83.69 677 TRP A O 1
ATOM 5564 N N . TYR A 1 678 ? 41.252 38.546 -11.394 1.00 85.44 678 TYR A N 1
ATOM 5565 C CA . TYR A 1 678 ? 41.489 39.675 -10.487 1.00 85.44 678 TYR A CA 1
ATOM 5566 C C . TYR A 1 678 ? 42.683 40.501 -10.969 1.00 85.44 678 TYR A C 1
ATOM 5568 O O . TYR A 1 678 ? 43.713 39.932 -11.309 1.00 85.44 678 TYR A O 1
ATOM 5576 N N . ASN A 1 679 ? 42.550 41.829 -11.040 1.00 85.88 679 ASN A N 1
ATOM 5577 C CA . ASN A 1 679 ? 43.604 42.756 -11.491 1.00 85.88 679 ASN A CA 1
ATOM 5578 C C . ASN A 1 679 ? 44.320 42.361 -12.810 1.00 85.88 679 ASN A C 1
ATOM 5580 O O . ASN A 1 679 ? 45.478 42.702 -13.023 1.00 85.88 679 ASN A O 1
ATOM 5584 N N . GLY A 1 680 ? 43.625 41.651 -13.709 1.00 83.06 680 GLY A N 1
ATOM 5585 C CA . GLY A 1 680 ? 44.168 41.149 -14.980 1.00 83.06 680 GLY A CA 1
ATOM 5586 C C . GLY A 1 680 ? 44.788 39.745 -14.927 1.00 83.06 680 GLY A C 1
ATOM 5587 O O . GLY A 1 680 ? 45.012 39.162 -15.983 1.00 83.06 680 GLY A O 1
ATOM 5588 N N . GLN A 1 681 ? 44.992 39.175 -13.737 1.00 89.12 681 GLN A N 1
ATOM 5589 C CA . GLN A 1 681 ? 45.484 37.812 -13.524 1.00 89.12 681 GLN A CA 1
ATOM 5590 C C . GLN A 1 681 ? 44.338 36.788 -13.520 1.00 89.12 681 GLN A C 1
ATOM 5592 O O . GLN A 1 681 ? 43.248 37.069 -13.011 1.00 89.12 681 GLN A O 1
ATOM 5597 N N . TYR A 1 682 ? 44.595 35.586 -14.048 1.00 88.00 682 TYR A N 1
ATOM 5598 C CA . TYR A 1 682 ? 43.694 34.433 -13.952 1.00 88.00 682 TYR A CA 1
ATOM 5599 C C . TYR A 1 682 ? 43.998 33.627 -12.680 1.00 88.00 682 TYR A C 1
ATOM 5601 O O . TYR A 1 682 ? 45.143 33.254 -12.424 1.00 88.00 682 TYR A O 1
ATOM 5609 N N . LEU A 1 683 ? 42.971 33.364 -11.872 1.00 82.12 683 LEU A N 1
ATOM 5610 C CA . LEU A 1 683 ? 43.098 32.846 -10.500 1.00 82.12 683 LEU A CA 1
ATOM 5611 C C . LEU A 1 683 ? 43.368 31.337 -10.421 1.00 82.12 683 LEU A C 1
ATOM 5613 O O . LEU A 1 683 ? 43.718 30.834 -9.356 1.00 82.12 683 LEU A O 1
ATOM 5617 N N . LEU A 1 684 ? 43.202 30.621 -11.535 1.00 83.88 684 LEU A N 1
ATOM 5618 C CA . LEU A 1 684 ? 43.519 29.196 -11.680 1.00 83.88 684 LEU A CA 1
ATOM 5619 C C . LEU A 1 684 ? 44.626 28.969 -12.724 1.00 83.88 684 LEU A C 1
ATOM 5621 O O . LEU A 1 684 ? 44.678 27.914 -13.356 1.00 83.88 684 LEU A O 1
ATOM 5625 N N . GLU A 1 685 ? 45.484 29.967 -12.958 1.00 84.94 685 GLU A N 1
ATOM 5626 C CA . GLU A 1 685 ? 46.665 29.786 -13.803 1.00 84.94 685 GLU A CA 1
ATOM 5627 C C . GLU A 1 685 ? 47.663 28.857 -13.110 1.00 84.94 685 GLU A C 1
ATOM 5629 O O . GLU A 1 685 ? 47.889 28.959 -11.903 1.00 84.94 685 GLU A O 1
ATOM 5634 N N . LYS A 1 686 ? 48.239 27.934 -13.882 1.00 85.44 686 LYS A N 1
ATOM 5635 C CA . LYS A 1 686 ? 49.126 26.891 -13.382 1.00 85.44 686 LYS A CA 1
ATOM 5636 C C . LYS A 1 686 ? 50.405 26.787 -14.195 1.00 85.44 686 LYS A C 1
ATOM 5638 O O . LYS A 1 686 ? 50.384 26.926 -15.416 1.00 85.44 686 LYS A O 1
ATOM 5643 N N . GLU A 1 687 ? 51.481 26.447 -13.503 1.00 81.62 687 GLU A N 1
ATOM 5644 C CA . GLU A 1 687 ? 52.779 26.086 -14.067 1.00 81.62 687 GLU A CA 1
ATOM 5645 C C . GLU A 1 687 ? 53.101 24.609 -13.762 1.00 81.62 687 GLU A C 1
ATOM 5647 O O . GLU A 1 687 ? 52.575 24.045 -12.792 1.00 81.62 687 GLU A O 1
ATOM 5652 N N . PRO A 1 688 ? 53.938 23.942 -14.579 1.00 78.62 688 PRO A N 1
ATOM 5653 C CA . PRO A 1 688 ? 54.483 22.636 -14.225 1.00 78.62 688 PRO A CA 1
ATOM 5654 C C . PRO A 1 688 ? 55.239 22.722 -12.897 1.00 78.62 688 PRO A C 1
ATOM 5656 O O . PRO A 1 688 ? 55.986 23.676 -12.669 1.00 78.62 688 PRO A O 1
ATOM 5659 N N . SER A 1 689 ? 55.065 21.727 -12.030 1.00 72.62 689 SER A N 1
ATOM 5660 C CA . SER A 1 689 ? 55.884 21.616 -10.826 1.00 72.62 689 SER A CA 1
ATOM 5661 C C . SER A 1 689 ? 57.368 21.478 -11.189 1.00 72.62 689 SER A C 1
ATOM 5663 O O . SER A 1 689 ? 57.735 20.796 -12.147 1.00 72.62 689 SER A O 1
ATOM 5665 N N . THR A 1 690 ? 58.225 22.133 -10.406 1.00 64.25 690 THR A N 1
ATOM 5666 C CA . THR A 1 690 ? 59.688 22.008 -10.491 1.00 64.25 690 THR A CA 1
ATOM 5667 C C . THR A 1 690 ? 60.255 21.039 -9.450 1.00 64.25 690 THR A C 1
ATOM 5669 O O . THR A 1 690 ? 61.474 20.946 -9.319 1.00 64.25 690 THR A O 1
ATOM 5672 N N . ASP A 1 691 ? 59.400 20.370 -8.672 1.00 67.06 691 ASP A N 1
ATOM 5673 C CA . ASP A 1 691 ? 59.800 19.401 -7.652 1.00 67.06 691 ASP A CA 1
ATOM 5674 C C . ASP A 1 691 ? 59.947 17.995 -8.274 1.00 67.06 691 ASP A C 1
ATOM 5676 O O . ASP A 1 691 ? 58.979 17.481 -8.837 1.00 67.06 691 ASP A O 1
ATOM 5680 N N . PRO A 1 692 ? 61.115 17.329 -8.175 1.00 57.81 692 PRO A N 1
ATOM 5681 C CA . PRO A 1 692 ? 61.287 15.953 -8.646 1.00 57.81 692 PRO A CA 1
ATOM 5682 C C . PRO A 1 692 ? 60.367 14.912 -7.979 1.00 57.81 692 PRO A C 1
ATOM 5684 O O . PRO A 1 692 ? 60.246 13.806 -8.507 1.00 57.81 692 PRO A O 1
ATOM 5687 N N . ALA A 1 693 ? 59.756 15.227 -6.830 1.00 57.06 693 ALA A N 1
ATOM 5688 C CA . ALA A 1 693 ? 58.834 14.353 -6.104 1.00 57.06 693 ALA A CA 1
ATOM 5689 C C . ALA A 1 693 ? 57.347 14.570 -6.458 1.00 57.06 693 ALA A C 1
ATOM 5691 O O . ALA A 1 693 ? 56.546 13.660 -6.240 1.00 57.06 693 ALA A O 1
ATOM 5692 N N . ASP A 1 694 ? 56.973 15.720 -7.034 1.00 55.53 694 ASP A N 1
ATOM 5693 C CA . ASP A 1 694 ? 55.611 16.002 -7.511 1.00 55.53 694 ASP A CA 1
ATOM 5694 C C . ASP A 1 694 ? 55.628 16.414 -8.988 1.00 55.53 694 ASP A C 1
ATOM 5696 O O . ASP A 1 694 ? 55.958 17.546 -9.331 1.00 55.53 694 ASP A O 1
ATOM 5700 N N . LEU A 1 695 ? 55.203 15.500 -9.865 1.00 54.72 695 LEU A N 1
ATOM 5701 C CA . LEU A 1 695 ? 55.058 15.719 -11.313 1.00 54.72 695 LEU A CA 1
ATOM 5702 C C . LEU A 1 695 ? 53.752 16.456 -11.694 1.00 54.72 695 LEU A C 1
ATOM 5704 O O . LEU A 1 695 ? 53.334 16.433 -12.854 1.00 54.72 695 LEU A O 1
ATOM 5708 N N . GLY A 1 696 ? 53.071 17.065 -10.722 1.00 68.06 696 GLY A N 1
ATOM 5709 C CA . GLY A 1 696 ? 51.823 17.793 -10.889 1.00 68.06 696 GLY A CA 1
ATOM 5710 C C . GLY A 1 696 ? 51.953 19.190 -11.509 1.00 68.06 696 GLY A C 1
ATOM 5711 O O . GLY A 1 696 ? 52.963 19.593 -12.090 1.00 68.06 696 GLY A O 1
ATOM 5712 N N . SER A 1 697 ? 50.868 19.957 -11.383 1.00 72.88 697 SER A N 1
ATOM 5713 C CA . SER A 1 697 ? 50.788 21.359 -11.811 1.00 72.88 697 SER A CA 1
ATOM 5714 C C . SER A 1 697 ? 50.352 22.239 -10.641 1.00 72.88 697 SER A C 1
ATOM 5716 O O . SER A 1 697 ? 49.206 22.154 -10.177 1.00 72.88 697 SER A O 1
ATOM 5718 N N . ARG A 1 698 ? 51.270 23.085 -10.166 1.00 78.88 698 ARG A N 1
ATOM 5719 C CA . ARG A 1 698 ? 51.015 24.074 -9.108 1.00 78.88 698 ARG A CA 1
ATOM 5720 C C . ARG A 1 698 ? 50.439 25.359 -9.699 1.00 78.88 698 ARG A C 1
ATOM 5722 O O . ARG A 1 698 ? 50.420 25.521 -10.918 1.00 78.88 698 ARG A O 1
ATOM 5729 N N . LEU A 1 699 ? 49.930 26.255 -8.860 1.00 80.81 699 LEU A N 1
ATOM 5730 C CA . LEU A 1 699 ? 49.499 27.580 -9.313 1.00 80.81 699 LEU A CA 1
ATOM 5731 C C . LEU A 1 699 ? 50.723 28.429 -9.690 1.00 80.81 699 LEU A C 1
ATOM 5733 O O . LEU A 1 699 ? 51.824 28.188 -9.198 1.00 80.81 699 LEU A O 1
ATOM 5737 N N . THR A 1 700 ? 50.550 29.418 -10.568 1.00 86.44 700 THR A N 1
ATOM 5738 C CA . THR A 1 700 ? 51.595 30.436 -10.751 1.00 86.44 700 THR A CA 1
ATOM 5739 C C . THR A 1 700 ? 51.630 31.343 -9.524 1.00 86.44 700 THR A C 1
ATOM 5741 O O . THR A 1 700 ? 50.584 31.691 -8.972 1.00 86.44 700 THR A O 1
ATOM 5744 N N . LYS A 1 701 ? 52.821 31.803 -9.120 1.00 84.88 701 LYS A N 1
ATOM 5745 C CA . LYS A 1 701 ? 52.977 32.738 -7.986 1.00 84.88 701 LYS A CA 1
ATOM 5746 C C . LYS A 1 701 ? 52.106 33.997 -8.138 1.00 84.88 701 LYS A C 1
ATOM 5748 O O . LYS A 1 701 ? 51.566 34.506 -7.162 1.00 84.88 701 LYS A O 1
ATOM 5753 N N . ALA A 1 702 ? 51.909 34.457 -9.377 1.00 84.19 702 ALA A N 1
ATOM 5754 C CA . ALA A 1 702 ? 51.001 35.555 -9.700 1.00 84.19 702 ALA A CA 1
ATOM 5755 C C . ALA A 1 702 ? 49.524 35.202 -9.433 1.00 84.19 702 ALA A C 1
ATOM 5757 O O . ALA A 1 702 ? 48.789 36.025 -8.889 1.00 84.19 702 ALA A O 1
ATOM 5758 N N . ALA A 1 703 ? 49.075 33.987 -9.777 1.00 84.38 703 ALA A N 1
ATOM 5759 C CA . ALA A 1 703 ? 47.733 33.515 -9.441 1.00 84.38 703 ALA A CA 1
ATOM 5760 C C . ALA A 1 703 ? 47.534 33.370 -7.925 1.00 84.38 703 ALA A C 1
ATOM 5762 O O . ALA A 1 703 ? 46.472 33.737 -7.430 1.00 84.38 703 ALA A O 1
ATOM 5763 N N . GLU A 1 704 ? 48.536 32.899 -7.181 1.00 83.12 704 GLU A N 1
ATOM 5764 C CA . GLU A 1 704 ? 48.497 32.806 -5.713 1.00 83.12 704 GLU A CA 1
ATOM 5765 C C . GLU A 1 704 ? 48.378 34.194 -5.063 1.00 83.12 704 GLU A C 1
ATOM 5767 O O . GLU A 1 704 ? 47.441 34.441 -4.302 1.00 83.12 704 GLU A O 1
ATOM 5772 N N . GLU A 1 705 ? 49.241 35.142 -5.440 1.00 85.69 705 GLU A N 1
ATOM 5773 C CA . GLU A 1 705 ? 49.173 36.538 -4.983 1.00 85.69 705 GLU A CA 1
ATOM 5774 C C . GLU A 1 705 ? 47.823 37.192 -5.332 1.00 85.69 705 GLU A C 1
ATOM 5776 O O . GLU A 1 705 ? 47.209 37.855 -4.491 1.00 85.69 705 GLU A O 1
ATOM 5781 N N . ALA A 1 706 ? 47.302 36.953 -6.541 1.00 85.44 706 ALA A N 1
ATOM 5782 C CA . ALA A 1 706 ? 45.997 37.458 -6.963 1.00 85.44 706 ALA A CA 1
ATOM 5783 C C . ALA A 1 706 ? 44.818 36.790 -6.228 1.00 85.44 706 ALA A C 1
ATOM 5785 O O . ALA A 1 706 ? 43.820 37.464 -5.958 1.00 85.44 706 ALA A O 1
ATOM 5786 N N . ARG A 1 707 ? 44.915 35.500 -5.869 1.00 85.88 707 ARG A N 1
ATOM 5787 C CA . ARG A 1 707 ? 43.929 34.803 -5.021 1.00 85.88 707 ARG A CA 1
ATOM 5788 C C . ARG A 1 707 ? 43.889 35.421 -3.630 1.00 85.88 707 ARG A C 1
ATOM 5790 O O . ARG A 1 707 ? 42.800 35.757 -3.169 1.00 85.88 707 ARG A O 1
ATOM 5797 N N . THR A 1 708 ? 45.043 35.611 -2.993 1.00 82.81 708 THR A N 1
ATOM 5798 C CA . THR A 1 708 ? 45.152 36.195 -1.647 1.00 82.81 708 THR A CA 1
ATOM 5799 C C . THR A 1 708 ? 44.640 37.635 -1.623 1.00 82.81 708 THR A C 1
ATOM 5801 O O . THR A 1 708 ? 43.741 37.953 -0.847 1.00 82.81 708 THR A O 1
ATOM 5804 N N . ALA A 1 709 ? 45.083 38.483 -2.555 1.00 85.19 709 ALA A N 1
ATOM 5805 C CA . ALA A 1 709 ? 44.616 39.868 -2.634 1.00 85.19 709 ALA A CA 1
ATOM 5806 C C . ALA A 1 709 ? 43.107 39.982 -2.955 1.00 85.19 709 ALA A C 1
ATOM 5808 O O . ALA A 1 709 ? 42.443 40.920 -2.503 1.00 85.19 709 ALA A O 1
ATOM 5809 N N . LYS A 1 710 ? 42.529 39.027 -3.705 1.00 85.50 710 LYS A N 1
ATOM 5810 C CA . LYS A 1 710 ? 41.071 38.941 -3.907 1.00 85.50 710 LYS A CA 1
ATOM 5811 C C . LYS A 1 710 ? 40.351 38.503 -2.632 1.00 85.50 710 LYS A C 1
ATOM 5813 O O . LYS A 1 710 ? 39.315 39.079 -2.308 1.00 85.50 710 LYS A O 1
ATOM 5818 N N . TRP A 1 711 ? 40.888 37.521 -1.908 1.00 78.81 711 TRP A N 1
ATOM 5819 C CA . TRP A 1 711 ? 40.374 37.049 -0.618 1.00 78.81 711 TRP A CA 1
ATOM 5820 C C . TRP A 1 711 ? 40.296 38.178 0.415 1.00 78.81 711 TRP A C 1
ATOM 5822 O O . TRP A 1 711 ? 39.222 38.434 0.960 1.00 78.81 711 TRP A O 1
ATOM 5832 N N . GLU A 1 712 ? 41.397 38.898 0.630 1.00 83.62 712 GLU A N 1
ATOM 5833 C CA . GLU A 1 712 ? 41.469 40.039 1.552 1.00 83.62 712 GLU A CA 1
ATOM 5834 C C . GLU A 1 712 ? 40.444 41.120 1.185 1.00 83.62 712 GLU A C 1
ATOM 5836 O O . GLU A 1 712 ? 39.672 41.573 2.034 1.00 83.62 712 GLU A O 1
ATOM 5841 N N . MET A 1 713 ? 40.362 41.478 -0.102 1.00 87.00 713 MET A N 1
ATOM 5842 C CA . MET A 1 713 ? 39.386 42.442 -0.615 1.00 87.00 713 MET A CA 1
ATOM 5843 C C . MET A 1 713 ? 37.935 41.955 -0.441 1.00 87.00 713 MET A C 1
ATOM 5845 O O . MET A 1 713 ? 37.046 42.755 -0.134 1.00 87.00 713 MET A O 1
ATOM 5849 N N . LEU A 1 714 ? 37.662 40.656 -0.602 1.00 84.25 714 LEU A N 1
ATOM 5850 C CA . LEU A 1 714 ? 36.339 40.075 -0.363 1.00 84.25 714 LEU A CA 1
ATOM 5851 C C . LEU A 1 714 ? 35.963 40.170 1.119 1.00 84.25 714 LEU A C 1
ATOM 5853 O O . LEU A 1 714 ? 34.897 40.702 1.429 1.00 84.25 714 LEU A O 1
ATOM 5857 N N . ILE A 1 715 ? 36.842 39.734 2.025 1.00 83.56 715 ILE A N 1
ATOM 5858 C CA . ILE A 1 715 ? 36.633 39.773 3.482 1.00 83.56 715 ILE A CA 1
ATOM 5859 C C . ILE A 1 715 ? 36.443 41.217 3.970 1.00 83.56 715 ILE A C 1
ATOM 5861 O O . ILE A 1 715 ? 35.491 41.508 4.698 1.00 83.56 715 ILE A O 1
ATOM 5865 N N . ALA A 1 716 ? 37.284 42.152 3.515 1.00 85.00 716 ALA A N 1
ATOM 5866 C CA . ALA A 1 716 ? 37.209 43.564 3.892 1.00 85.00 716 ALA A CA 1
ATOM 5867 C C . ALA A 1 716 ? 35.861 44.214 3.522 1.00 85.00 716 ALA A C 1
ATOM 5869 O O . ALA A 1 716 ? 35.323 45.000 4.306 1.00 85.00 716 ALA A O 1
ATOM 5870 N N . ASN A 1 717 ? 35.286 43.854 2.369 1.00 84.56 717 ASN A N 1
ATOM 5871 C CA . ASN A 1 717 ? 33.981 44.345 1.910 1.00 84.56 717 ASN A CA 1
ATOM 5872 C C . ASN A 1 717 ? 32.784 43.596 2.534 1.00 84.56 717 ASN A C 1
ATOM 5874 O O . ASN A 1 717 ? 31.683 44.148 2.664 1.00 84.56 717 ASN A O 1
ATOM 5878 N N . ARG A 1 718 ? 32.979 42.331 2.924 1.00 87.62 718 ARG A N 1
ATOM 5879 C CA . ARG A 1 718 ? 31.927 41.394 3.358 1.00 87.62 718 ARG A CA 1
ATOM 5880 C C . ARG A 1 718 ? 32.009 41.051 4.849 1.00 87.62 718 ARG A C 1
ATOM 5882 O O . ARG A 1 718 ? 31.626 39.962 5.264 1.00 87.62 718 ARG A O 1
ATOM 5889 N N . LYS A 1 719 ? 32.445 42.016 5.665 1.00 88.75 719 LYS A N 1
ATOM 5890 C CA . LYS A 1 719 ? 32.440 41.912 7.133 1.00 88.75 719 LYS A CA 1
ATOM 5891 C C . LYS A 1 719 ? 31.052 41.527 7.692 1.00 88.75 719 LYS A C 1
ATOM 5893 O O . LYS A 1 719 ? 30.041 41.916 7.079 1.00 88.75 719 LYS A O 1
ATOM 5898 N N . PRO A 1 720 ? 31.001 40.824 8.845 1.00 92.38 720 PRO A N 1
ATOM 5899 C CA . PRO A 1 720 ? 29.762 40.478 9.548 1.00 92.38 720 PRO A CA 1
ATOM 5900 C C . PRO A 1 720 ? 28.941 41.707 9.943 1.00 92.38 720 PRO A C 1
ATOM 5902 O O . PRO A 1 720 ? 29.473 42.816 10.033 1.00 92.38 720 PRO A O 1
ATOM 5905 N N . ARG A 1 721 ? 27.628 41.531 10.145 1.00 92.06 721 ARG A N 1
ATOM 5906 C CA . ARG A 1 721 ? 26.695 42.650 10.383 1.00 92.06 721 ARG A CA 1
ATOM 5907 C C . ARG A 1 721 ? 25.602 42.276 11.375 1.00 92.06 721 ARG A C 1
ATOM 5909 O O . ARG A 1 721 ? 24.948 41.259 11.195 1.00 92.06 721 ARG A O 1
ATOM 5916 N N . GLU A 1 722 ? 25.297 43.138 12.339 1.00 90.00 722 GLU A N 1
ATOM 5917 C CA . GLU A 1 722 ? 24.079 42.982 13.156 1.00 90.00 722 GLU A CA 1
ATOM 5918 C C . GLU A 1 722 ? 22.805 43.059 12.298 1.00 90.00 722 GLU A C 1
ATOM 5920 O O . GLU A 1 722 ? 21.831 42.347 12.529 1.00 90.00 722 GLU A O 1
ATOM 5925 N N . LYS A 1 723 ? 22.807 43.963 11.308 1.00 88.38 723 LYS A N 1
ATOM 5926 C CA . LYS A 1 723 ? 21.637 44.355 10.513 1.00 88.38 723 LYS A CA 1
ATOM 5927 C C . LYS A 1 723 ? 22.011 44.424 9.035 1.00 88.38 723 LYS A C 1
ATOM 5929 O O . LYS A 1 723 ? 23.049 44.983 8.672 1.00 88.38 723 LYS A O 1
ATOM 5934 N N . ILE A 1 724 ? 21.149 43.885 8.176 1.00 87.88 724 ILE A N 1
ATOM 5935 C CA . ILE A 1 724 ? 21.301 43.920 6.715 1.00 87.88 724 ILE A CA 1
ATOM 5936 C C . ILE A 1 724 ? 20.285 44.890 6.084 1.00 87.88 724 ILE A C 1
ATOM 5938 O O . ILE A 1 724 ? 19.156 44.990 6.563 1.00 87.88 724 ILE A O 1
ATOM 5942 N N . PRO A 1 725 ? 20.651 45.637 5.024 1.00 86.31 725 PRO A N 1
ATOM 5943 C CA . PRO A 1 725 ? 19.729 46.553 4.356 1.00 86.31 725 PRO A CA 1
ATOM 5944 C C . PRO A 1 725 ? 18.665 45.795 3.535 1.00 86.31 725 PRO A C 1
ATOM 5946 O O . PRO A 1 725 ? 18.978 44.732 2.994 1.00 86.31 725 PRO A O 1
ATOM 5949 N N . PRO A 1 726 ? 17.462 46.369 3.307 1.00 81.94 726 PRO A N 1
ATOM 5950 C CA . PRO A 1 726 ? 16.363 45.736 2.557 1.00 81.94 726 PRO A CA 1
ATOM 5951 C C . PRO A 1 726 ? 16.730 45.165 1.175 1.00 81.94 726 PRO A C 1
ATOM 5953 O O . PRO A 1 726 ? 16.101 44.228 0.697 1.00 81.94 726 PRO A O 1
ATOM 5956 N N . ARG A 1 727 ? 17.775 45.694 0.522 1.00 83.38 727 ARG A N 1
ATOM 5957 C CA . ARG A 1 727 ? 18.289 45.185 -0.764 1.00 83.38 727 ARG A CA 1
ATOM 5958 C C . ARG A 1 727 ? 18.983 43.815 -0.694 1.00 83.38 727 ARG A C 1
ATOM 5960 O O . ARG A 1 727 ? 19.342 43.293 -1.743 1.00 83.38 727 ARG A O 1
ATOM 5967 N N . LEU A 1 728 ? 19.247 43.289 0.504 1.00 85.56 728 LEU A N 1
ATOM 5968 C CA . LEU A 1 728 ? 19.836 41.962 0.716 1.00 85.56 728 LEU A CA 1
ATOM 5969 C C . LEU A 1 728 ? 18.812 40.912 1.167 1.00 85.56 728 LEU A C 1
ATOM 5971 O O . LEU A 1 728 ? 19.209 39.773 1.365 1.00 85.56 728 LEU A O 1
ATOM 5975 N N . PHE A 1 729 ? 17.527 41.243 1.302 1.00 83.81 729 PHE A N 1
ATOM 5976 C CA . PHE A 1 729 ? 16.487 40.236 1.531 1.00 83.81 729 PHE A CA 1
ATOM 5977 C C . PHE A 1 729 ? 16.069 39.606 0.195 1.00 83.81 729 PHE A C 1
ATOM 5979 O O . PHE A 1 729 ? 15.967 40.303 -0.818 1.00 83.81 729 PHE A O 1
ATOM 5986 N N . GLY A 1 730 ? 15.851 38.289 0.188 1.00 77.06 730 GLY A N 1
ATOM 5987 C CA . GLY A 1 730 ? 15.513 37.519 -1.019 1.00 77.06 730 GLY A CA 1
ATOM 5988 C C . GLY A 1 730 ? 14.058 37.647 -1.490 1.00 77.06 730 GLY A C 1
ATOM 5989 O O . GLY A 1 730 ? 13.695 37.116 -2.540 1.00 77.06 730 GLY A O 1
ATOM 5990 N N . SER A 1 731 ? 13.198 38.336 -0.737 1.00 64.38 731 SER A N 1
ATOM 5991 C CA . SER A 1 731 ? 11.779 38.438 -1.068 1.00 64.38 731 SER A CA 1
ATOM 5992 C C . SER A 1 731 ? 11.519 39.273 -2.332 1.00 64.38 731 SER A C 1
ATOM 5994 O O . SER A 1 731 ? 12.250 40.205 -2.681 1.00 64.38 731 SER A O 1
ATOM 5996 N N . ARG A 1 732 ? 10.429 38.925 -3.035 1.00 55.06 732 ARG A N 1
ATOM 5997 C CA . ARG A 1 732 ? 9.971 39.544 -4.300 1.00 55.06 732 ARG A CA 1
ATOM 5998 C C . ARG A 1 732 ? 10.911 39.342 -5.504 1.00 55.06 732 ARG A C 1
ATOM 6000 O O . ARG A 1 732 ? 11.126 40.269 -6.282 1.00 55.06 732 ARG A O 1
ATOM 6007 N N . GLY A 1 733 ? 11.444 38.130 -5.679 1.00 58.75 733 GLY A N 1
ATOM 6008 C CA . GLY A 1 733 ? 12.119 37.715 -6.922 1.00 58.75 733 GLY A CA 1
ATOM 6009 C C . GLY A 1 733 ? 13.502 38.334 -7.151 1.00 58.75 733 GLY A C 1
ATOM 6010 O O . GLY A 1 733 ? 13.980 38.386 -8.281 1.00 58.75 733 GLY A O 1
ATOM 6011 N N . ARG A 1 734 ? 14.148 38.823 -6.088 1.00 68.44 734 ARG A N 1
ATOM 6012 C CA . ARG A 1 734 ? 15.540 39.285 -6.117 1.00 68.44 734 ARG A CA 1
ATOM 6013 C C . ARG A 1 734 ? 16.462 38.129 -5.745 1.00 68.44 734 ARG A C 1
ATOM 6015 O O . ARG A 1 734 ? 16.122 37.337 -4.877 1.00 68.44 734 ARG A O 1
ATOM 6022 N N . ASN A 1 735 ? 17.648 38.086 -6.349 1.00 77.44 735 ASN A N 1
ATOM 6023 C CA . ASN A 1 735 ? 18.670 37.074 -6.069 1.00 77.44 735 ASN A CA 1
ATOM 6024 C C . ASN A 1 735 ? 19.915 37.720 -5.413 1.00 77.44 735 ASN A C 1
ATOM 6026 O O . ASN A 1 735 ? 20.943 37.875 -6.077 1.00 77.44 735 ASN A O 1
ATOM 6030 N N . PRO A 1 736 ? 19.826 38.229 -4.163 1.00 86.06 736 PRO A N 1
ATOM 6031 C CA . PRO A 1 736 ? 20.984 38.767 -3.451 1.00 86.06 736 PRO A CA 1
ATOM 6032 C C . PRO A 1 736 ? 21.988 37.659 -3.065 1.00 86.06 736 PRO A C 1
ATOM 6034 O O . PRO A 1 736 ? 21.606 36.498 -2.928 1.00 86.06 736 PRO A O 1
ATOM 6037 N N . PRO A 1 737 ? 23.259 38.003 -2.794 1.00 85.25 737 PRO A N 1
ATOM 6038 C CA . PRO A 1 737 ? 24.216 37.086 -2.168 1.00 85.25 737 PRO A CA 1
ATOM 6039 C C . PRO A 1 737 ? 23.645 36.401 -0.915 1.00 85.25 737 PRO A C 1
ATOM 6041 O O . PRO A 1 737 ? 22.866 37.018 -0.183 1.00 85.25 737 PRO A O 1
ATOM 6044 N N . LEU A 1 738 ? 24.025 35.149 -0.640 1.00 90.38 738 LEU A N 1
ATOM 6045 C CA . LEU A 1 738 ? 23.529 34.417 0.534 1.00 90.38 738 LEU A CA 1
ATOM 6046 C C . LEU A 1 738 ? 24.235 34.890 1.814 1.00 90.38 738 LEU A C 1
ATOM 6048 O O . LEU A 1 738 ? 25.469 34.874 1.893 1.00 90.38 738 LEU A O 1
ATOM 6052 N N . LEU A 1 739 ? 23.447 35.245 2.832 1.00 93.00 739 LEU A N 1
ATOM 6053 C CA . LEU A 1 739 ? 23.895 35.496 4.201 1.00 93.00 739 LEU A CA 1
ATOM 6054 C C . LEU A 1 739 ? 23.169 34.581 5.196 1.00 93.00 739 LEU A C 1
ATOM 6056 O O . LEU A 1 739 ? 21.995 34.250 5.025 1.00 93.00 739 LEU A O 1
ATOM 6060 N N . LEU A 1 740 ? 23.890 34.216 6.252 1.00 94.50 740 LEU A N 1
ATOM 6061 C CA . LEU A 1 740 ? 23.496 33.301 7.319 1.00 94.50 740 LEU A CA 1
ATOM 6062 C C . LEU A 1 740 ? 23.482 34.075 8.646 1.00 94.50 740 LEU A C 1
ATOM 6064 O O . LEU A 1 740 ? 24.461 34.752 8.958 1.00 94.50 740 LEU A O 1
ATOM 6068 N N . TYR A 1 741 ? 22.396 33.992 9.416 1.00 94.38 741 TYR A N 1
ATOM 6069 C CA . TYR A 1 741 ? 22.274 34.644 10.725 1.00 94.38 741 TYR A CA 1
ATOM 6070 C C . TYR A 1 741 ? 22.555 33.638 11.842 1.00 94.38 741 TYR A C 1
ATOM 6072 O O . TYR A 1 741 ? 21.740 32.743 12.087 1.00 94.38 741 TYR A O 1
ATOM 6080 N N . GLY A 1 742 ? 23.723 33.743 12.480 1.00 94.25 742 GLY A N 1
ATOM 6081 C CA . GLY A 1 742 ? 24.210 32.711 13.394 1.00 94.25 742 GLY A CA 1
ATOM 6082 C C . GLY A 1 742 ? 25.461 33.067 14.196 1.00 94.25 742 GLY A C 1
ATOM 6083 O O . GLY A 1 742 ? 26.000 34.167 14.085 1.00 94.25 742 GLY A O 1
ATOM 6084 N N . TRP A 1 743 ? 25.904 32.084 14.978 1.00 95.12 743 TRP A N 1
ATOM 6085 C CA . TRP A 1 743 ? 27.072 32.091 15.859 1.00 95.12 743 TRP A CA 1
ATOM 6086 C C . TRP A 1 743 ? 28.220 31.307 15.211 1.00 95.12 743 TRP A C 1
ATOM 6088 O O . TRP A 1 743 ? 28.033 30.163 14.788 1.00 95.12 743 TRP A O 1
ATOM 6098 N N . THR A 1 744 ? 29.409 31.895 15.110 1.00 94.00 744 THR A N 1
ATOM 6099 C CA . THR A 1 744 ? 30.601 31.243 14.545 1.00 94.00 744 THR A CA 1
ATOM 6100 C C . THR A 1 744 ? 31.321 30.336 15.541 1.00 94.00 744 THR A C 1
ATOM 6102 O O . THR A 1 744 ? 31.270 30.568 16.745 1.00 94.00 744 THR A O 1
ATOM 6105 N N . PHE A 1 745 ? 31.975 29.283 15.046 1.00 91.44 745 PHE A N 1
ATOM 6106 C CA . PHE A 1 745 ? 32.734 28.324 15.854 1.00 91.44 745 PHE A CA 1
ATOM 6107 C C . PHE A 1 745 ? 33.778 27.569 15.009 1.00 91.44 745 PHE A C 1
ATOM 6109 O O . PHE A 1 745 ? 33.691 27.550 13.776 1.00 91.44 745 PHE A O 1
ATOM 6116 N N . ASN A 1 746 ? 34.747 26.939 15.677 1.00 89.06 746 ASN A N 1
ATOM 6117 C CA . ASN A 1 746 ? 35.778 26.101 15.053 1.00 89.06 746 ASN A CA 1
ATOM 6118 C C . ASN A 1 746 ? 35.418 24.610 15.124 1.00 89.06 746 ASN A C 1
ATOM 6120 O O . ASN A 1 746 ? 34.541 24.208 15.886 1.00 89.06 746 ASN A O 1
ATOM 6124 N N . LEU A 1 747 ? 36.036 23.785 14.278 1.00 79.75 747 LEU A N 1
ATOM 6125 C CA . LEU A 1 747 ? 35.655 22.376 14.082 1.00 79.75 747 LEU A CA 1
ATOM 6126 C C . LEU A 1 747 ? 35.688 21.500 15.351 1.00 79.75 747 LEU A C 1
ATOM 6128 O O . LEU A 1 747 ? 34.968 20.503 15.418 1.00 79.75 747 LEU A O 1
ATOM 6132 N N . ASP A 1 748 ? 36.492 21.889 16.334 1.00 83.06 748 ASP A N 1
ATOM 6133 C CA . ASP A 1 748 ? 36.718 21.263 17.638 1.00 83.06 748 ASP A CA 1
ATOM 6134 C C . ASP A 1 748 ? 35.681 21.644 18.712 1.00 83.06 748 ASP A C 1
ATOM 6136 O O . ASP A 1 748 ? 35.313 20.800 19.527 1.00 83.06 748 ASP A O 1
ATOM 6140 N N . TYR A 1 749 ? 35.154 22.875 18.695 1.00 90.56 749 TYR A N 1
ATOM 6141 C CA . TYR A 1 749 ? 34.295 23.449 19.749 1.00 90.56 749 TYR A CA 1
ATOM 6142 C C . TYR A 1 749 ? 33.171 22.512 20.243 1.00 90.56 749 TYR A C 1
ATOM 6144 O O . TYR A 1 749 ? 32.915 22.409 21.446 1.00 90.56 749 TYR A O 1
ATOM 6152 N N . PHE A 1 750 ? 32.497 21.791 19.337 1.00 91.94 750 PHE A N 1
ATOM 6153 C CA . PHE A 1 750 ? 31.394 20.908 19.729 1.00 91.94 750 PHE A CA 1
ATOM 6154 C C . PHE A 1 750 ? 31.834 19.638 20.471 1.00 91.94 750 PHE A C 1
ATOM 6156 O O . PHE A 1 750 ? 30.991 19.050 21.154 1.00 91.94 750 PHE A O 1
ATOM 6163 N N . LEU A 1 751 ? 33.104 19.229 20.363 1.00 89.44 751 LEU A N 1
ATOM 6164 C CA . LEU A 1 751 ? 33.692 18.147 21.156 1.00 89.44 751 LEU A CA 1
ATOM 6165 C C . LEU A 1 751 ? 33.858 18.581 22.615 1.00 89.44 751 LEU A C 1
ATOM 6167 O O . LEU A 1 751 ? 33.414 17.863 23.510 1.00 89.44 751 LEU A O 1
ATOM 6171 N N . GLU A 1 752 ? 34.378 19.788 22.855 1.00 89.31 752 GLU A N 1
ATOM 6172 C CA . GLU A 1 752 ? 34.483 20.360 24.205 1.00 89.31 752 GLU A CA 1
ATOM 6173 C C . GLU A 1 752 ? 33.111 20.626 24.828 1.00 89.31 752 GLU A C 1
ATOM 6175 O O . GLU A 1 752 ? 32.897 20.314 26.001 1.00 89.31 752 GLU A O 1
ATOM 6180 N N . TYR A 1 753 ? 32.136 21.086 24.038 1.00 92.62 753 TYR A N 1
ATOM 6181 C CA . TYR A 1 753 ? 30.748 21.185 24.491 1.00 92.62 753 TYR A CA 1
ATOM 6182 C C . TYR A 1 753 ? 30.177 19.812 24.900 1.00 92.62 753 TYR A C 1
ATOM 6184 O O . TYR A 1 753 ? 29.590 19.676 25.976 1.00 92.62 753 TYR A O 1
ATOM 6192 N N . ALA A 1 754 ? 30.376 18.769 24.082 1.00 92.38 754 ALA A N 1
ATOM 6193 C CA . ALA A 1 754 ? 29.871 17.427 24.378 1.00 92.38 754 ALA A CA 1
ATOM 6194 C C . ALA A 1 754 ? 30.528 16.809 25.625 1.00 92.38 754 ALA A C 1
ATOM 6196 O O . ALA A 1 754 ? 29.829 16.192 26.432 1.00 92.38 754 ALA A O 1
ATOM 6197 N N . LYS A 1 755 ? 31.840 17.017 25.814 1.00 91.06 755 LYS A N 1
ATOM 6198 C CA . LYS A 1 755 ? 32.585 16.656 27.033 1.00 91.06 755 LYS A CA 1
ATOM 6199 C C . LYS A 1 755 ? 32.002 17.343 28.268 1.00 91.06 755 LYS A C 1
ATOM 6201 O O . LYS A 1 755 ? 31.638 16.676 29.236 1.00 91.06 755 LYS A O 1
ATOM 6206 N N . ARG A 1 756 ? 31.885 18.675 28.220 1.00 90.69 756 ARG A N 1
ATOM 6207 C CA . ARG A 1 756 ? 31.452 19.535 29.334 1.00 90.69 756 ARG A CA 1
ATOM 6208 C C . ARG A 1 756 ? 30.041 19.210 29.816 1.00 90.69 756 ARG A C 1
ATOM 6210 O O . ARG A 1 756 ? 29.820 19.107 31.019 1.00 90.69 756 ARG A O 1
ATOM 6217 N N . HIS A 1 757 ? 29.117 18.976 28.884 1.00 90.94 757 HIS A N 1
ATOM 6218 C CA . HIS A 1 757 ? 27.734 18.577 29.179 1.00 90.94 757 HIS A CA 1
ATOM 6219 C C . HIS A 1 757 ? 27.543 17.059 29.336 1.00 90.94 757 HIS A C 1
ATOM 6221 O O . HIS A 1 757 ? 26.410 16.612 29.493 1.00 90.94 757 HIS A O 1
ATOM 6227 N N . ARG A 1 758 ? 28.628 16.264 29.306 1.00 93.00 758 ARG A N 1
ATOM 6228 C CA . ARG A 1 758 ? 28.622 14.789 29.425 1.00 93.00 758 ARG A CA 1
ATOM 6229 C C . ARG A 1 758 ? 27.575 14.122 28.528 1.00 93.00 758 ARG A C 1
ATOM 6231 O O . ARG A 1 758 ? 26.810 13.255 28.952 1.00 93.00 758 ARG A O 1
ATOM 6238 N N . LEU A 1 759 ? 27.513 14.580 27.278 1.00 92.38 759 LEU A N 1
ATOM 6239 C CA . LEU A 1 759 ? 26.558 14.069 26.303 1.00 92.38 759 LEU A CA 1
ATOM 6240 C C . LEU A 1 759 ? 26.896 12.619 25.939 1.00 92.38 759 LEU A C 1
ATOM 6242 O O . LEU A 1 759 ? 28.060 12.215 25.932 1.00 92.38 759 LEU A O 1
ATOM 6246 N N . THR A 1 760 ? 25.868 11.844 25.606 1.00 90.94 760 THR A N 1
ATOM 6247 C CA . THR A 1 760 ? 25.980 10.417 25.293 1.00 90.94 760 THR A CA 1
ATOM 6248 C C . THR A 1 760 ? 25.540 10.100 23.867 1.00 90.94 760 THR A C 1
ATOM 6250 O O . THR A 1 760 ? 24.701 10.792 23.285 1.00 90.94 760 THR A O 1
ATOM 6253 N N . LEU A 1 761 ? 26.117 9.041 23.297 1.00 85.69 761 LEU A N 1
ATOM 6254 C CA . LEU A 1 761 ? 25.809 8.532 21.962 1.00 85.69 761 LEU A CA 1
ATOM 6255 C C . LEU A 1 761 ? 25.875 7.001 21.939 1.00 85.69 761 LEU A C 1
ATOM 6257 O O . LEU A 1 761 ? 26.786 6.412 22.518 1.00 85.69 761 LEU A O 1
ATOM 6261 N N . GLU A 1 762 ? 24.946 6.350 21.239 1.00 85.06 762 GLU A N 1
ATOM 6262 C CA . GLU A 1 762 ? 25.050 4.914 20.962 1.00 85.06 762 GLU A CA 1
ATOM 6263 C C . GLU A 1 762 ? 26.091 4.624 19.873 1.00 85.06 762 GLU A C 1
ATOM 6265 O O . GLU A 1 762 ? 26.122 5.276 18.828 1.00 85.06 762 GLU A O 1
ATOM 6270 N N . VAL A 1 763 ? 26.946 3.630 20.113 1.00 80.19 763 VAL A N 1
ATOM 6271 C CA . VAL A 1 763 ? 28.094 3.287 19.262 1.00 80.19 763 VAL A CA 1
ATOM 6272 C C . VAL A 1 763 ? 28.047 1.828 18.801 1.00 80.19 763 VAL A C 1
ATOM 6274 O O . VAL A 1 763 ? 27.577 0.936 19.510 1.00 80.19 763 VAL A O 1
ATOM 6277 N N . SER A 1 764 ? 28.556 1.566 17.593 1.00 77.88 764 SER A N 1
ATOM 6278 C CA . SER A 1 764 ? 28.674 0.205 17.053 1.00 77.88 764 SER A CA 1
ATOM 6279 C C . SER A 1 764 ? 29.677 -0.633 17.857 1.00 77.88 764 SER A C 1
ATOM 6281 O O . SER A 1 764 ? 30.577 -0.091 18.489 1.00 77.88 764 SER A O 1
ATOM 6283 N N . GLU A 1 765 ? 29.603 -1.967 17.786 1.00 74.44 765 GLU A N 1
ATOM 6284 C CA . GLU A 1 765 ? 30.588 -2.863 18.434 1.00 74.44 765 GLU A CA 1
ATOM 6285 C C . GLU A 1 765 ? 32.033 -2.690 17.923 1.00 74.44 765 GLU A C 1
ATOM 6287 O O . GLU A 1 765 ? 32.970 -3.205 18.531 1.00 74.44 765 GLU A O 1
ATOM 6292 N N . GLU A 1 766 ? 32.227 -1.994 16.803 1.00 74.00 766 GLU A N 1
ATOM 6293 C CA . GLU A 1 766 ? 33.538 -1.642 16.255 1.00 74.00 766 GLU A CA 1
ATOM 6294 C C . GLU A 1 766 ? 34.045 -0.321 16.848 1.00 74.00 766 GLU A C 1
ATOM 6296 O O . GLU A 1 766 ? 35.133 -0.282 17.425 1.00 74.00 766 GLU A O 1
ATOM 6301 N N . ALA A 1 767 ? 33.214 0.727 16.828 1.00 73.25 767 ALA A N 1
ATOM 6302 C CA . ALA A 1 767 ? 33.513 1.999 17.485 1.00 73.25 767 ALA A CA 1
ATOM 6303 C C . ALA A 1 767 ? 33.699 1.823 19.002 1.00 73.25 767 ALA A C 1
ATOM 6305 O O . ALA A 1 767 ? 34.655 2.346 19.565 1.00 73.25 767 ALA A O 1
ATOM 6306 N N . ARG A 1 768 ? 32.871 0.992 19.652 1.00 80.50 768 ARG A N 1
ATOM 6307 C CA . ARG A 1 768 ? 32.977 0.632 21.075 1.00 80.50 768 ARG A CA 1
ATOM 6308 C C . ARG A 1 768 ? 34.346 0.048 21.438 1.00 80.50 768 ARG A C 1
ATOM 6310 O O . ARG A 1 768 ? 34.847 0.310 22.525 1.00 80.50 768 ARG A O 1
ATOM 6317 N N . LYS A 1 769 ? 34.963 -0.731 20.539 1.00 79.81 769 LYS A N 1
ATOM 6318 C CA . LYS A 1 769 ? 36.310 -1.292 20.747 1.00 79.81 769 LYS A CA 1
ATOM 6319 C C . LYS A 1 769 ? 37.406 -0.242 20.573 1.00 79.81 769 LYS A C 1
ATOM 6321 O O . LYS A 1 769 ? 38.352 -0.261 21.349 1.00 79.81 769 LYS A O 1
ATOM 6326 N N . ARG A 1 770 ? 37.273 0.670 19.599 1.00 78.19 770 ARG A N 1
ATOM 6327 C CA . ARG A 1 770 ? 38.219 1.788 19.390 1.00 78.19 770 ARG A CA 1
ATOM 6328 C C . ARG A 1 770 ? 38.157 2.833 20.513 1.00 78.19 770 ARG A C 1
ATOM 6330 O O . ARG A 1 770 ? 39.192 3.354 20.897 1.00 78.19 770 ARG A O 1
ATOM 6337 N N . LEU A 1 771 ? 36.966 3.079 21.062 1.00 79.94 771 LEU A N 1
ATOM 6338 C CA . LEU A 1 771 ? 36.687 4.011 22.167 1.00 79.94 771 LEU A CA 1
ATOM 6339 C C . LEU A 1 771 ? 36.747 3.356 23.568 1.00 79.94 771 LEU A C 1
ATOM 6341 O O . LEU A 1 771 ? 36.335 3.965 24.554 1.00 79.94 771 LEU A O 1
ATOM 6345 N N . GLY A 1 772 ? 37.152 2.084 23.664 1.00 76.31 772 GLY A N 1
ATOM 6346 C CA . GLY A 1 772 ? 37.310 1.352 24.930 1.00 76.31 772 GLY A CA 1
ATOM 6347 C C . GLY A 1 772 ? 36.048 1.152 25.792 1.00 76.31 772 GLY A C 1
ATOM 6348 O O . GLY A 1 772 ? 36.169 0.754 26.950 1.00 76.31 772 GLY A O 1
ATOM 6349 N N . CYS A 1 773 ? 34.836 1.420 25.292 1.00 76.69 773 CYS A N 1
ATOM 6350 C CA . CYS A 1 773 ? 33.647 1.528 26.145 1.00 76.69 773 CYS A CA 1
ATOM 6351 C C . CYS A 1 773 ? 33.135 0.159 26.633 1.00 76.69 773 CYS A C 1
ATOM 6353 O O . CYS A 1 773 ? 32.985 -0.794 25.860 1.00 76.69 773 CYS A O 1
ATOM 6355 N N . ALA A 1 774 ? 32.766 0.071 27.914 1.00 71.00 774 ALA A N 1
ATOM 6356 C CA . ALA A 1 774 ? 32.184 -1.143 28.494 1.00 71.00 774 ALA A CA 1
ATOM 6357 C C . ALA A 1 774 ? 30.761 -1.446 27.974 1.00 71.00 774 ALA A C 1
ATOM 6359 O O . ALA A 1 774 ? 30.378 -2.609 27.861 1.00 71.00 774 ALA A O 1
ATOM 6360 N N . THR A 1 775 ? 29.987 -0.411 27.634 1.00 76.81 775 THR A N 1
ATOM 6361 C CA . THR A 1 775 ? 28.599 -0.496 27.150 1.00 76.81 775 THR A CA 1
ATOM 6362 C C . THR A 1 775 ? 28.490 -0.012 25.701 1.00 76.81 775 THR A C 1
ATOM 6364 O O . THR A 1 775 ? 29.437 0.538 25.144 1.00 76.81 775 THR A O 1
ATOM 6367 N N . LYS A 1 776 ? 27.318 -0.176 25.072 1.00 82.00 776 LYS A N 1
ATOM 6368 C CA . LYS A 1 776 ? 27.030 0.368 23.728 1.00 82.00 776 LYS A CA 1
ATOM 6369 C C . LYS A 1 776 ? 26.836 1.890 23.694 1.00 82.00 776 LYS A C 1
ATOM 6371 O O . LYS A 1 776 ? 26.448 2.423 22.660 1.00 82.00 776 LYS A O 1
ATOM 6376 N N . THR A 1 777 ? 27.102 2.590 24.792 1.00 83.94 777 THR A N 1
ATOM 6377 C CA . THR A 1 777 ? 26.919 4.036 24.914 1.00 83.94 777 THR A CA 1
ATOM 6378 C C . THR A 1 777 ? 28.257 4.673 25.254 1.00 83.94 777 THR A C 1
ATOM 6380 O O . THR A 1 777 ? 28.838 4.376 26.295 1.00 83.94 777 THR A O 1
ATOM 6383 N N . PHE A 1 778 ? 28.743 5.556 24.387 1.00 87.19 778 PHE A N 1
ATOM 6384 C CA . PHE A 1 778 ? 29.888 6.408 24.682 1.00 87.19 778 PHE A CA 1
ATOM 6385 C C . PHE A 1 778 ? 29.402 7.703 25.339 1.00 87.19 778 PHE A C 1
ATOM 6387 O O . PHE A 1 778 ? 28.430 8.306 24.883 1.00 87.19 778 PHE A O 1
ATOM 6394 N N . ASN A 1 779 ? 30.077 8.125 26.404 1.00 89.75 779 ASN A N 1
ATOM 6395 C CA . ASN A 1 779 ? 29.904 9.419 27.054 1.00 89.75 779 ASN A CA 1
ATOM 6396 C C . ASN A 1 779 ? 31.108 10.286 26.680 1.00 89.75 779 ASN A C 1
ATOM 6398 O O . ASN A 1 779 ? 32.247 9.919 26.966 1.00 89.75 779 ASN A O 1
ATOM 6402 N N . PHE A 1 780 ? 30.872 11.444 26.064 1.00 89.88 780 PHE A N 1
ATOM 6403 C CA . PHE A 1 780 ? 31.956 12.330 25.635 1.00 89.88 780 PHE A CA 1
ATOM 6404 C C . PHE A 1 780 ? 32.788 12.864 26.809 1.00 89.88 780 PHE A C 1
ATOM 6406 O O . PHE A 1 780 ? 33.953 13.196 26.613 1.00 89.88 780 PHE A O 1
ATOM 6413 N N . GLY A 1 781 ? 32.238 12.895 28.028 1.00 87.56 781 GLY A N 1
ATOM 6414 C CA . GLY A 1 781 ? 32.979 13.246 29.243 1.00 87.56 781 GLY A CA 1
ATOM 6415 C C . GLY A 1 781 ? 34.055 12.234 29.663 1.00 87.56 781 GLY A C 1
ATOM 6416 O O . GLY A 1 781 ? 34.891 12.582 30.492 1.00 87.56 781 GLY A O 1
ATOM 6417 N N . ASP A 1 782 ? 34.062 11.027 29.084 1.00 86.88 782 ASP A N 1
ATOM 6418 C CA . ASP A 1 782 ? 35.023 9.953 29.385 1.00 86.88 782 ASP A CA 1
ATOM 6419 C C . ASP A 1 782 ? 36.121 9.832 28.296 1.00 86.88 782 ASP A C 1
ATOM 6421 O O . ASP A 1 782 ? 36.832 8.830 28.206 1.00 86.88 782 ASP A O 1
ATOM 6425 N N . ALA A 1 783 ? 36.260 10.845 27.431 1.00 84.88 783 ALA A N 1
ATOM 6426 C CA . ALA A 1 783 ? 37.232 10.872 26.338 1.00 84.88 783 ALA A CA 1
ATOM 6427 C C . ALA A 1 783 ? 38.675 11.146 26.822 1.00 84.88 783 ALA A C 1
ATOM 6429 O O . ALA A 1 783 ? 38.948 12.177 27.437 1.00 84.88 783 ALA A O 1
ATOM 6430 N N . THR A 1 784 ? 39.614 10.252 26.494 1.00 83.44 784 THR A N 1
ATOM 6431 C CA . THR A 1 784 ? 41.019 10.310 26.940 1.00 83.44 784 THR A CA 1
ATOM 6432 C C . THR A 1 784 ? 41.966 10.909 25.893 1.00 83.44 784 THR A C 1
ATOM 6434 O O . THR A 1 784 ? 41.665 10.936 24.701 1.00 83.44 784 THR A O 1
ATOM 6437 N N . GLU A 1 785 ? 43.167 11.300 26.333 1.00 79.00 785 GLU A N 1
ATOM 6438 C CA . GLU A 1 785 ? 44.269 11.776 25.475 1.00 79.00 785 GLU A CA 1
ATOM 6439 C C . GLU A 1 785 ? 44.740 10.766 24.415 1.00 79.00 785 GLU A C 1
ATOM 6441 O O . GLU A 1 785 ? 45.416 11.135 23.456 1.00 79.00 785 GLU A O 1
ATOM 6446 N N . GLU A 1 786 ? 44.407 9.483 24.566 1.00 78.69 786 GLU A N 1
ATOM 6447 C CA . GLU A 1 786 ? 44.732 8.462 23.568 1.00 78.69 786 GLU A CA 1
ATOM 6448 C C . GLU A 1 786 ? 43.783 8.535 22.365 1.00 78.69 786 GLU A C 1
ATOM 6450 O O . GLU A 1 786 ? 44.217 8.311 21.235 1.00 78.69 786 GLU A O 1
ATOM 6455 N N . HIS A 1 787 ? 42.525 8.947 22.569 1.00 82.31 787 HIS A N 1
ATOM 6456 C CA . HIS A 1 787 ? 41.556 9.104 21.482 1.00 82.31 787 HIS A CA 1
ATOM 6457 C C . HIS A 1 787 ? 41.923 10.239 20.511 1.00 82.31 787 HIS A C 1
ATOM 6459 O O . HIS A 1 787 ? 41.593 10.155 19.332 1.00 82.31 787 HIS A O 1
ATOM 6465 N N . TYR A 1 788 ? 42.630 11.278 20.971 1.00 79.81 788 TYR A N 1
ATOM 6466 C CA . TYR A 1 788 ? 43.041 12.410 20.124 1.00 79.81 788 TYR A CA 1
ATOM 6467 C C . TYR A 1 788 ? 44.292 12.117 19.277 1.00 79.81 788 TYR A C 1
ATOM 6469 O O . TYR A 1 788 ? 44.657 12.928 18.429 1.00 79.81 788 TYR A O 1
ATOM 6477 N N . ARG A 1 789 ? 44.954 10.968 19.492 1.00 81.38 789 ARG A N 1
ATOM 6478 C CA . ARG A 1 789 ? 46.143 10.538 18.728 1.00 81.38 789 ARG A CA 1
ATOM 6479 C C . ARG A 1 789 ? 45.803 9.737 17.471 1.00 81.38 789 ARG A C 1
ATOM 6481 O O . ARG A 1 789 ? 46.626 9.674 16.563 1.00 81.38 789 ARG A O 1
ATOM 6488 N N . ASP A 1 790 ? 44.617 9.134 17.409 1.00 81.44 790 ASP A N 1
ATOM 6489 C CA . ASP A 1 790 ? 44.048 8.597 16.170 1.00 81.44 790 ASP A CA 1
ATOM 6490 C C . ASP A 1 790 ? 43.285 9.739 15.480 1.00 81.44 790 ASP A C 1
ATOM 6492 O O . ASP A 1 790 ? 42.173 10.088 15.871 1.00 81.44 790 ASP A O 1
ATOM 6496 N N . GLU A 1 791 ? 43.899 10.348 14.462 1.00 77.94 791 GLU A N 1
ATOM 6497 C CA . GLU A 1 791 ? 43.314 11.473 13.720 1.00 77.94 791 GLU A CA 1
ATOM 6498 C C . GLU A 1 791 ? 41.957 11.108 13.087 1.00 77.94 791 GLU A C 1
ATOM 6500 O O . GLU A 1 791 ? 41.044 11.936 13.034 1.00 77.94 791 GLU A O 1
ATOM 6505 N N . GLN A 1 792 ? 41.781 9.852 12.660 1.00 75.94 792 GLN A N 1
ATOM 6506 C CA . GLN A 1 792 ? 40.517 9.380 12.102 1.00 75.94 792 GLN A CA 1
ATOM 6507 C C . GLN A 1 792 ? 39.449 9.272 13.200 1.00 75.94 792 GLN A C 1
ATOM 6509 O O . GLN A 1 792 ? 38.316 9.711 12.995 1.00 75.94 792 GLN A O 1
ATOM 6514 N N . LEU A 1 793 ? 39.803 8.739 14.375 1.00 79.44 793 LEU A N 1
ATOM 6515 C CA . LEU A 1 793 ? 38.908 8.681 15.536 1.00 79.44 793 LEU A CA 1
ATOM 6516 C C . LEU A 1 793 ? 38.540 10.081 16.035 1.00 79.44 793 LEU A C 1
ATOM 6518 O O . LEU A 1 793 ? 37.372 10.325 16.321 1.00 79.44 793 LEU A O 1
ATOM 6522 N N . LEU A 1 794 ? 39.491 11.016 16.074 1.00 81.69 794 LEU A N 1
ATOM 6523 C CA . LEU A 1 794 ? 39.243 12.416 16.416 1.00 81.69 794 LEU A CA 1
ATOM 6524 C C . LEU A 1 794 ? 38.265 13.066 15.425 1.00 81.69 794 LEU A C 1
ATOM 6526 O O . LEU A 1 794 ? 37.289 13.687 15.846 1.00 81.69 794 LEU A O 1
ATOM 6530 N N . GLN A 1 795 ? 38.451 12.870 14.114 1.00 79.00 795 GLN A N 1
ATOM 6531 C CA . GLN A 1 795 ? 37.490 13.347 13.115 1.00 79.00 795 GLN A CA 1
ATOM 6532 C C . GLN A 1 795 ? 36.105 12.703 13.302 1.00 79.00 795 GLN A C 1
ATOM 6534 O O . GLN A 1 795 ? 35.094 13.405 13.234 1.00 79.00 795 GLN A O 1
ATOM 6539 N N . GLU A 1 796 ? 36.020 11.396 13.559 1.00 80.31 796 GLU A N 1
ATOM 6540 C CA . GLU A 1 796 ? 34.756 10.704 13.857 1.00 80.31 796 GLU A CA 1
ATOM 6541 C C . GLU A 1 796 ? 34.086 11.266 15.127 1.00 80.31 796 GLU A C 1
ATOM 6543 O O . GLU A 1 796 ? 32.891 11.573 15.109 1.00 80.31 796 GLU A O 1
ATOM 6548 N N . MET A 1 797 ? 34.857 11.500 16.194 1.00 83.38 797 MET A N 1
ATOM 6549 C CA . MET A 1 797 ? 34.393 12.074 17.459 1.00 83.38 797 MET A CA 1
ATOM 6550 C C . MET A 1 797 ? 33.915 13.520 17.311 1.00 83.38 797 MET A C 1
ATOM 6552 O O . MET A 1 797 ? 32.862 13.842 17.854 1.00 83.38 797 MET A O 1
ATOM 6556 N N . CYS A 1 798 ? 34.592 14.379 16.545 1.00 82.00 798 CYS A N 1
ATOM 6557 C CA . CYS A 1 798 ? 34.125 15.748 16.289 1.00 82.00 798 CYS A CA 1
ATOM 6558 C C . CYS A 1 798 ? 32.796 15.773 15.510 1.00 82.00 798 CYS A C 1
ATOM 6560 O O . CYS A 1 798 ? 31.896 16.553 15.835 1.00 82.00 798 CYS A O 1
ATOM 6562 N N . HIS A 1 799 ? 32.617 14.887 14.520 1.00 80.06 799 HIS A N 1
ATOM 6563 C CA . HIS A 1 799 ? 31.336 14.748 13.811 1.00 80.06 799 HIS A CA 1
ATOM 6564 C C . HIS A 1 799 ? 30.219 14.228 14.730 1.00 80.06 799 HIS A C 1
ATOM 6566 O O . HIS A 1 799 ? 29.101 14.751 14.704 1.00 80.06 799 HIS A O 1
ATOM 6572 N N . ALA A 1 800 ? 30.523 13.225 15.554 1.00 83.12 800 ALA A N 1
ATOM 6573 C CA . ALA A 1 800 ? 29.594 12.625 16.503 1.00 83.12 800 ALA A CA 1
ATOM 6574 C C . ALA A 1 800 ? 29.178 13.610 17.614 1.00 83.12 800 ALA A C 1
ATOM 6576 O O . ALA A 1 800 ? 27.988 13.769 17.893 1.00 83.12 800 ALA A O 1
ATOM 6577 N N . ALA A 1 801 ? 30.143 14.340 18.179 1.00 86.69 801 ALA A N 1
ATOM 6578 C CA . ALA A 1 801 ? 29.926 15.383 19.173 1.00 86.69 801 ALA A CA 1
ATOM 6579 C C . ALA A 1 801 ? 29.046 16.508 18.616 1.00 86.69 801 ALA A C 1
ATOM 6581 O O . ALA A 1 801 ? 28.031 16.854 19.214 1.00 86.69 801 ALA A O 1
ATOM 6582 N N . ARG A 1 802 ? 29.349 17.014 17.412 1.00 86.44 802 ARG A N 1
ATOM 6583 C CA . ARG A 1 802 ? 28.505 17.992 16.702 1.00 86.44 802 ARG A CA 1
ATOM 6584 C C . ARG A 1 802 ? 27.047 17.535 16.585 1.00 86.44 802 ARG A C 1
ATOM 6586 O O . ARG A 1 802 ? 26.150 18.358 16.755 1.00 86.44 802 ARG A O 1
ATOM 6593 N N . PHE A 1 803 ? 26.792 16.255 16.304 1.00 82.06 803 PHE A N 1
ATOM 6594 C CA . PHE A 1 803 ? 25.427 15.731 16.204 1.00 82.06 803 PHE A CA 1
ATOM 6595 C C . PHE A 1 803 ? 24.689 15.776 17.552 1.00 82.06 803 PHE A C 1
ATOM 6597 O O . PHE A 1 803 ? 23.594 16.342 17.627 1.00 82.06 803 PHE A O 1
ATOM 6604 N N . VAL A 1 804 ? 25.291 15.254 18.629 1.00 88.31 804 VAL A N 1
ATOM 6605 C CA . VAL A 1 804 ? 24.643 15.252 19.955 1.00 88.31 804 VAL A CA 1
ATOM 6606 C C . VAL A 1 804 ? 24.509 16.657 20.546 1.00 88.31 804 VAL A C 1
ATOM 6608 O O . VAL A 1 804 ? 23.473 16.961 21.136 1.00 88.31 804 VAL A O 1
ATOM 6611 N N . SER A 1 805 ? 25.488 17.537 20.323 1.00 90.88 805 SER A N 1
ATOM 6612 C CA . SER A 1 805 ? 25.503 18.918 20.819 1.00 90.88 805 SER A CA 1
ATOM 6613 C C . SER A 1 805 ? 24.444 19.796 20.145 1.00 90.88 805 SER A C 1
ATOM 6615 O O . SER A 1 805 ? 23.696 20.491 20.832 1.00 90.88 805 SER A O 1
ATOM 6617 N N . VAL A 1 806 ? 24.281 19.710 18.818 1.00 88.38 806 VAL A N 1
ATOM 6618 C CA . VAL A 1 806 ? 23.174 20.398 18.120 1.00 88.38 806 VAL A CA 1
ATOM 6619 C C . VAL A 1 806 ? 21.819 19.803 18.522 1.00 88.38 806 VAL A C 1
ATOM 6621 O O . VAL A 1 806 ? 20.850 20.542 18.696 1.00 88.38 806 VAL A O 1
ATOM 6624 N N . GLY A 1 807 ? 21.744 18.485 18.746 1.00 84.62 807 GLY A N 1
ATOM 6625 C CA . GLY A 1 807 ? 20.557 17.832 19.305 1.00 84.62 807 GLY A CA 1
ATOM 6626 C C . GLY A 1 807 ? 20.202 18.320 20.716 1.00 84.62 807 GLY A C 1
ATOM 6627 O O . GLY A 1 807 ? 19.024 18.519 21.015 1.00 84.62 807 GLY A O 1
ATOM 6628 N N . HIS A 1 808 ? 21.203 18.564 21.566 1.00 90.00 808 HIS A N 1
ATOM 6629 C CA . HIS A 1 808 ? 21.037 19.143 22.900 1.00 90.00 808 HIS A CA 1
ATOM 6630 C C . HIS A 1 808 ? 20.510 20.579 22.817 1.00 90.00 808 HIS A C 1
ATOM 6632 O O . HIS A 1 808 ? 19.432 20.857 23.339 1.00 90.00 808 HIS A O 1
ATOM 6638 N N . LEU A 1 809 ? 21.184 21.458 22.065 1.00 89.44 809 LEU A N 1
ATOM 6639 C CA . LEU A 1 809 ? 20.756 22.848 21.866 1.00 89.44 809 LEU A CA 1
ATOM 6640 C C . LEU A 1 809 ? 19.338 22.948 21.280 1.00 89.44 809 LEU A C 1
ATOM 6642 O O . LEU A 1 809 ? 18.548 23.780 21.728 1.00 89.44 809 LEU A O 1
ATOM 6646 N N . ARG A 1 810 ? 18.971 22.068 20.337 1.00 87.62 810 ARG A N 1
ATOM 6647 C CA . ARG A 1 810 ? 17.605 21.990 19.789 1.00 87.62 810 ARG A CA 1
ATOM 6648 C C . ARG A 1 810 ? 16.563 21.632 20.852 1.00 87.62 810 ARG A C 1
ATOM 6650 O O . ARG A 1 810 ? 15.490 22.229 20.849 1.00 87.62 810 ARG A O 1
ATOM 6657 N N . ARG A 1 811 ? 16.853 20.695 21.766 1.00 83.81 811 ARG A N 1
ATOM 6658 C CA . ARG A 1 811 ? 15.944 20.357 22.881 1.00 83.81 811 ARG A CA 1
ATOM 6659 C C . ARG A 1 811 ? 15.822 21.508 23.880 1.00 83.81 811 ARG A C 1
ATOM 6661 O O . ARG A 1 811 ? 14.709 21.863 24.248 1.00 83.81 811 ARG A O 1
ATOM 6668 N N . SER A 1 812 ? 16.940 22.125 24.260 1.00 82.69 812 SER A N 1
ATOM 6669 C CA . SER A 1 812 ? 16.978 23.191 25.273 1.00 82.69 812 SER A CA 1
ATOM 6670 C C . SER A 1 812 ? 16.374 24.522 24.806 1.00 82.69 812 SER A C 1
ATOM 6672 O O . SER A 1 812 ? 15.983 25.337 25.635 1.00 82.69 812 SER A O 1
ATOM 6674 N N . THR A 1 813 ? 16.279 24.757 23.492 1.00 83.31 813 THR A N 1
ATOM 6675 C CA . THR A 1 813 ? 15.739 26.007 22.917 1.00 83.31 813 THR A CA 1
ATOM 6676 C C . THR A 1 813 ? 14.403 25.843 22.189 1.00 83.31 813 THR A C 1
ATOM 6678 O O . THR A 1 813 ? 13.662 26.813 22.051 1.00 83.31 813 THR A O 1
ATOM 6681 N N . GLY A 1 814 ? 14.105 24.648 21.670 1.00 77.56 814 GLY A N 1
ATOM 6682 C CA . GLY A 1 814 ? 13.010 24.412 20.725 1.00 77.56 814 GLY A CA 1
ATOM 6683 C C . GLY A 1 814 ? 13.291 24.870 19.284 1.00 77.56 814 GLY A C 1
ATOM 6684 O O . GLY A 1 814 ? 12.425 24.701 18.425 1.00 77.56 814 GLY A O 1
ATOM 6685 N N . PHE A 1 815 ? 14.471 25.429 18.988 1.00 77.44 815 PHE A N 1
ATOM 6686 C CA . PHE A 1 815 ? 14.832 25.917 17.652 1.00 77.44 815 PHE A CA 1
ATOM 6687 C C . PHE A 1 815 ? 15.606 24.873 16.836 1.00 77.44 815 PHE A C 1
ATOM 6689 O O . PHE A 1 815 ? 16.382 24.076 17.362 1.00 77.44 815 PHE A O 1
ATOM 6696 N N . VAL A 1 816 ? 15.398 24.887 15.517 1.00 78.94 816 VAL A N 1
ATOM 6697 C CA . VAL A 1 816 ? 16.203 24.116 14.561 1.00 78.94 816 VAL A CA 1
ATOM 6698 C C . VAL A 1 816 ? 17.349 24.998 14.080 1.00 78.94 816 VAL A C 1
ATOM 6700 O O . VAL A 1 816 ? 17.114 26.114 13.621 1.00 78.94 816 VAL A O 1
ATOM 6703 N N . PHE A 1 817 ? 18.572 24.479 14.161 1.00 84.50 817 PHE A N 1
ATOM 6704 C CA . PHE A 1 817 ? 19.779 25.150 13.687 1.00 84.50 817 PHE A CA 1
ATOM 6705 C C . PHE A 1 817 ? 20.375 24.391 12.501 1.00 84.50 817 PHE A C 1
ATOM 6707 O O . PHE A 1 817 ? 20.456 23.161 12.512 1.00 84.50 817 PHE A O 1
ATOM 6714 N N . GLU A 1 818 ? 20.820 25.132 11.495 1.00 86.44 818 GLU A N 1
ATOM 6715 C CA . GLU A 1 818 ? 21.616 24.626 10.379 1.00 86.44 818 GLU A CA 1
ATOM 6716 C C . GLU A 1 818 ? 23.100 24.981 10.617 1.00 86.44 818 GLU A C 1
ATOM 6718 O O . GLU A 1 818 ? 23.420 25.873 11.405 1.00 86.44 818 GLU A O 1
ATOM 6723 N N . ILE A 1 819 ? 24.033 24.283 9.959 1.00 89.00 819 ILE A N 1
ATOM 6724 C CA . ILE A 1 819 ? 25.471 24.602 10.021 1.00 89.00 819 ILE A CA 1
ATOM 6725 C C . ILE A 1 819 ? 26.003 24.828 8.610 1.00 89.00 819 ILE A C 1
ATOM 6727 O O . ILE A 1 819 ? 25.789 23.993 7.733 1.00 89.00 819 ILE A O 1
ATOM 6731 N N . GLY A 1 820 ? 26.718 25.936 8.411 1.00 88.81 820 GLY A N 1
ATOM 6732 C CA . GLY A 1 820 ? 27.351 26.311 7.143 1.00 88.81 820 GLY A CA 1
ATOM 6733 C C . GLY A 1 820 ? 28.793 26.782 7.329 1.00 88.81 820 GLY A C 1
ATOM 6734 O O . GLY A 1 820 ? 29.331 26.732 8.441 1.00 88.81 820 GLY A O 1
ATOM 6735 N N . ARG A 1 821 ? 29.414 27.261 6.246 1.00 89.94 821 ARG A N 1
ATOM 6736 C CA . ARG A 1 821 ? 30.741 27.889 6.263 1.00 89.94 821 ARG A CA 1
ATOM 6737 C C . ARG A 1 821 ? 30.607 29.418 6.128 1.00 89.94 821 ARG A C 1
ATOM 6739 O O . ARG A 1 821 ? 30.076 29.883 5.116 1.00 89.94 821 ARG A O 1
ATOM 6746 N N . PRO A 1 822 ? 31.046 30.214 7.119 1.00 90.94 822 PRO A N 1
ATOM 6747 C CA . PRO A 1 822 ? 31.079 31.666 7.012 1.00 90.94 822 PRO A CA 1
ATOM 6748 C C . PRO A 1 822 ? 32.253 32.106 6.128 1.00 90.94 822 PRO A C 1
ATOM 6750 O O . PRO A 1 822 ? 33.272 31.422 6.030 1.00 90.94 822 PRO A O 1
ATOM 6753 N N . LEU A 1 823 ? 32.153 33.292 5.534 1.00 88.56 823 LEU A N 1
ATOM 6754 C CA . LEU A 1 823 ? 33.300 33.981 4.951 1.00 88.56 823 LEU A CA 1
ATOM 6755 C C . LEU A 1 823 ? 34.169 34.570 6.079 1.00 88.56 823 LEU A C 1
ATOM 6757 O O . LEU A 1 823 ? 33.948 35.698 6.519 1.00 88.56 823 LEU A O 1
ATOM 6761 N N . SER A 1 824 ? 35.124 33.780 6.567 1.00 85.12 824 SER A N 1
ATOM 6762 C CA . SER A 1 824 ? 36.025 34.117 7.674 1.00 85.12 824 SER A CA 1
ATOM 6763 C C . SER A 1 824 ? 37.400 33.467 7.481 1.00 85.12 824 SER A C 1
ATOM 6765 O O . SER A 1 824 ? 37.499 32.430 6.828 1.00 85.12 824 SER A O 1
ATOM 6767 N N . LEU A 1 825 ? 38.437 34.059 8.081 1.00 80.06 825 LEU A N 1
ATOM 6768 C CA . LEU A 1 825 ? 39.749 33.423 8.302 1.00 80.06 825 LEU A CA 1
ATOM 6769 C C . LEU A 1 825 ? 39.940 32.970 9.760 1.00 80.06 825 LEU A C 1
ATOM 6771 O O . LEU A 1 825 ? 40.878 32.247 10.064 1.00 80.06 825 LEU A O 1
ATOM 6775 N N . GLU A 1 826 ? 39.069 33.413 10.670 1.00 84.50 826 GLU A N 1
ATOM 6776 C CA . GLU A 1 826 ? 39.156 33.119 12.107 1.00 84.50 826 GLU A CA 1
ATOM 6777 C C . GLU A 1 826 ? 38.296 31.910 12.518 1.00 84.50 826 GLU A C 1
ATOM 6779 O O . GLU A 1 826 ? 38.565 31.285 13.547 1.00 84.50 826 GLU A O 1
ATOM 6784 N N . TRP A 1 827 ? 37.253 31.622 11.729 1.00 88.69 827 TRP A N 1
ATOM 6785 C CA . TRP A 1 827 ? 36.130 30.761 12.102 1.00 88.69 827 TRP A CA 1
ATOM 6786 C C . TRP A 1 827 ? 35.797 29.747 11.012 1.00 88.69 827 TRP A C 1
ATOM 6788 O O . TRP A 1 827 ? 35.401 30.132 9.911 1.00 88.69 827 TRP A O 1
ATOM 6798 N N . ASP A 1 828 ? 35.879 28.457 11.335 1.00 86.81 828 ASP A N 1
ATOM 6799 C CA . ASP A 1 828 ? 35.613 27.383 10.372 1.00 86.81 828 ASP A CA 1
ATOM 6800 C C . ASP A 1 828 ? 34.154 27.331 9.914 1.00 86.81 828 ASP A C 1
ATOM 6802 O O . ASP A 1 828 ? 33.862 27.035 8.750 1.00 86.81 828 ASP A O 1
ATOM 6806 N N . ARG A 1 829 ? 33.221 27.490 10.857 1.00 91.06 829 ARG A N 1
ATOM 6807 C CA . ARG A 1 829 ? 31.804 27.147 10.699 1.00 91.06 829 ARG A CA 1
ATOM 6808 C C . ARG A 1 829 ? 30.909 28.172 11.394 1.00 91.06 829 ARG A C 1
ATOM 6810 O O . ARG A 1 829 ? 31.349 28.973 12.215 1.00 91.06 829 ARG A O 1
ATOM 6817 N N . ILE A 1 830 ? 29.629 28.145 11.039 1.00 93.12 830 ILE A N 1
ATOM 6818 C CA . ILE A 1 830 ? 28.580 28.959 11.658 1.00 93.12 830 ILE A CA 1
ATOM 6819 C C . ILE A 1 830 ? 27.351 28.098 11.944 1.00 93.12 830 ILE A C 1
ATOM 6821 O O . ILE A 1 830 ? 26.878 27.386 11.059 1.00 93.12 830 ILE A O 1
ATOM 6825 N N . LEU A 1 831 ? 26.853 28.164 13.180 1.00 94.00 831 LEU A N 1
ATOM 6826 C CA . LEU A 1 831 ? 25.584 27.600 13.628 1.00 94.00 831 LEU A CA 1
ATOM 6827 C C . LEU A 1 831 ? 24.527 28.688 13.440 1.00 94.00 831 LEU A C 1
ATOM 6829 O O . LEU A 1 831 ? 24.568 29.705 14.130 1.00 94.00 831 LEU A O 1
ATOM 6833 N N . TYR A 1 832 ? 23.618 28.519 12.486 1.00 93.38 832 TYR A N 1
ATOM 6834 C CA . TYR A 1 832 ? 22.714 29.585 12.061 1.00 93.38 832 TYR A CA 1
ATOM 6835 C C . TYR A 1 832 ? 21.242 29.169 12.116 1.00 93.38 832 TYR A C 1
ATOM 6837 O O . TYR A 1 832 ? 20.892 27.998 11.976 1.00 93.38 832 TYR A O 1
ATOM 6845 N N . VAL A 1 833 ? 20.377 30.158 12.348 1.00 89.44 833 VAL A N 1
ATOM 6846 C CA . VAL A 1 833 ? 18.926 29.974 12.523 1.00 89.44 833 VAL A CA 1
ATOM 6847 C C . VAL A 1 833 ? 18.135 30.421 11.286 1.00 89.44 833 VAL A C 1
ATOM 6849 O O . VAL A 1 833 ? 17.147 29.783 10.912 1.00 89.44 833 VAL A O 1
ATOM 6852 N N . TRP A 1 834 ? 18.604 31.466 10.593 1.00 89.12 834 TRP A N 1
ATOM 6853 C CA . TRP A 1 834 ? 17.948 32.032 9.407 1.00 89.12 834 TRP A CA 1
ATOM 6854 C C . TRP A 1 834 ? 18.925 32.338 8.270 1.00 89.12 834 TRP A C 1
ATOM 6856 O O . TRP A 1 834 ? 20.124 32.533 8.475 1.00 89.12 834 TRP A O 1
ATOM 6866 N N . LYS A 1 835 ? 18.367 32.431 7.065 1.00 92.00 835 LYS A N 1
ATOM 6867 C CA . LYS A 1 835 ? 18.986 32.916 5.830 1.00 92.00 835 LYS A CA 1
ATOM 6868 C C . LYS A 1 835 ? 18.315 34.239 5.460 1.00 92.00 835 LYS A C 1
ATOM 6870 O O . LYS A 1 835 ? 17.144 34.463 5.765 1.00 92.00 835 LYS A O 1
ATOM 6875 N N . ASN A 1 836 ? 19.001 35.104 4.720 1.00 90.25 836 ASN A N 1
ATOM 6876 C CA . ASN A 1 836 ? 18.424 36.363 4.218 1.00 90.25 836 ASN A CA 1
ATOM 6877 C C . ASN A 1 836 ? 17.260 36.164 3.217 1.00 90.25 836 ASN A C 1
ATOM 6879 O O . ASN A 1 836 ? 16.582 37.122 2.847 1.00 90.25 836 ASN A O 1
ATOM 6883 N N . TYR A 1 837 ? 17.025 34.921 2.797 1.00 86.31 837 TYR A N 1
ATOM 6884 C CA . TYR A 1 837 ? 15.886 34.489 1.990 1.00 86.31 837 TYR A CA 1
ATOM 6885 C C . TYR A 1 837 ? 14.676 34.035 2.817 1.00 86.31 837 TYR A C 1
ATOM 6887 O O . TYR A 1 837 ? 13.551 34.238 2.375 1.00 86.31 837 TYR A O 1
ATOM 6895 N N . ASP A 1 838 ? 14.891 33.420 3.986 1.00 83.81 838 ASP A N 1
ATOM 6896 C CA . ASP A 1 838 ? 13.834 32.723 4.736 1.00 83.81 838 ASP A CA 1
ATOM 6897 C C . ASP A 1 838 ? 13.413 33.427 6.035 1.00 83.81 838 ASP A C 1
ATOM 6899 O O . ASP A 1 838 ? 12.364 33.096 6.581 1.00 83.81 838 ASP A O 1
ATOM 6903 N N . ILE A 1 839 ? 14.162 34.434 6.506 1.00 80.31 839 ILE A N 1
ATOM 6904 C CA . ILE A 1 839 ? 13.878 35.123 7.774 1.00 80.31 839 ILE A CA 1
ATOM 6905 C C . ILE A 1 839 ? 12.471 35.737 7.852 1.00 80.31 839 ILE A C 1
ATOM 6907 O O . ILE A 1 839 ? 11.855 35.672 8.909 1.00 80.31 839 ILE A O 1
ATOM 6911 N N . GLU A 1 840 ? 11.917 36.301 6.774 1.00 72.31 840 GLU A N 1
ATOM 6912 C CA . GLU A 1 840 ? 10.566 36.889 6.833 1.00 72.31 840 GLU A CA 1
ATOM 6913 C C . GLU A 1 840 ? 9.493 35.807 7.088 1.00 72.31 840 GLU A C 1
ATOM 6915 O O . GLU A 1 840 ? 8.614 35.990 7.933 1.00 72.31 840 GLU A O 1
ATOM 6920 N N . GLU A 1 841 ? 9.618 34.635 6.453 1.00 69.12 841 GLU A N 1
ATOM 6921 C CA . GLU A 1 841 ? 8.750 33.473 6.694 1.00 69.12 841 GLU A CA 1
ATOM 6922 C C . GLU A 1 841 ? 9.014 32.860 8.082 1.00 69.12 841 GLU A C 1
ATOM 6924 O O . GLU A 1 841 ? 8.089 32.694 8.883 1.00 69.12 841 GLU A O 1
ATOM 6929 N N . LYS A 1 842 ? 10.286 32.584 8.404 1.00 70.25 842 LYS A N 1
ATOM 6930 C CA . LYS A 1 842 ? 10.727 31.939 9.651 1.00 70.25 842 LYS A CA 1
ATOM 6931 C C . LYS A 1 842 ? 10.599 32.817 10.904 1.00 70.25 842 LYS A C 1
ATOM 6933 O O . LYS A 1 842 ? 10.643 32.263 11.996 1.00 70.25 842 LYS A O 1
ATOM 6938 N N . TYR A 1 843 ? 10.426 34.136 10.798 1.00 66.75 843 TYR A N 1
ATOM 6939 C CA . TYR A 1 843 ? 10.214 35.025 11.952 1.00 66.75 843 TYR A CA 1
ATOM 6940 C C . TYR A 1 843 ? 8.732 35.365 12.169 1.00 66.75 843 TYR A C 1
ATOM 6942 O O . TYR A 1 843 ? 8.229 35.283 13.294 1.00 66.75 843 TYR A O 1
ATOM 6950 N N . PHE A 1 844 ? 8.005 35.706 11.097 1.00 60.47 844 PHE A N 1
ATOM 6951 C CA . PHE A 1 844 ? 6.609 36.145 11.193 1.00 60.47 844 PHE A CA 1
ATOM 6952 C C . PHE A 1 844 ? 5.591 35.022 10.939 1.00 60.47 844 PHE A C 1
ATOM 6954 O O . PHE A 1 844 ? 4.616 34.919 11.683 1.00 60.47 844 PHE A O 1
ATOM 6961 N N . GLY A 1 845 ? 5.811 34.165 9.935 1.00 53.62 845 GLY A N 1
ATOM 6962 C CA . GLY A 1 845 ? 4.817 33.190 9.457 1.00 53.62 845 GLY A CA 1
ATOM 6963 C C . GLY A 1 845 ? 4.469 32.094 10.468 1.00 53.62 845 GLY A C 1
ATOM 6964 O O . GLY A 1 845 ? 3.299 31.791 10.684 1.00 53.62 845 GLY A O 1
ATOM 6965 N N . TYR A 1 846 ? 5.475 31.554 11.158 1.00 53.75 846 TYR A N 1
ATOM 6966 C CA . TYR A 1 846 ? 5.306 30.501 12.173 1.00 53.75 846 TYR A CA 1
ATOM 6967 C C . TYR A 1 846 ? 4.988 31.045 13.584 1.00 53.75 846 TYR A C 1
ATOM 6969 O O . TYR A 1 846 ? 4.964 30.294 14.558 1.00 53.75 846 TYR A O 1
ATOM 6977 N N . GLY A 1 847 ? 4.751 32.355 13.729 1.00 50.81 847 GLY A N 1
ATOM 6978 C CA . GLY A 1 847 ? 4.364 32.971 15.003 1.00 50.81 847 GLY A CA 1
ATOM 6979 C C . GLY A 1 847 ? 5.476 33.083 16.056 1.00 50.81 847 GLY A C 1
ATOM 6980 O O . GLY A 1 847 ? 5.163 33.305 17.227 1.00 50.81 847 GLY A O 1
ATOM 6981 N N . PHE A 1 848 ? 6.755 32.966 15.676 1.00 53.78 848 PHE A N 1
ATOM 6982 C CA . PHE A 1 848 ? 7.899 33.122 16.592 1.00 53.78 848 PHE A CA 1
ATOM 6983 C C . PHE A 1 848 ? 8.002 34.526 17.211 1.00 53.78 848 PHE A C 1
ATOM 6985 O O . PHE A 1 848 ? 8.501 34.664 18.325 1.00 53.78 848 PHE A O 1
ATOM 6992 N N . SER A 1 849 ? 7.425 35.541 16.562 1.00 55.19 849 SER A N 1
ATOM 6993 C CA . SER A 1 849 ? 7.213 36.888 17.113 1.00 55.19 849 SER A CA 1
ATOM 6994 C C . SER A 1 849 ? 6.321 36.942 18.372 1.00 55.19 849 SER A C 1
ATOM 6996 O O . SER A 1 849 ? 6.200 37.993 19.004 1.00 55.19 849 SER A O 1
ATOM 6998 N N . ARG A 1 850 ? 5.684 35.833 18.782 1.00 52.56 850 ARG A N 1
ATOM 6999 C CA . ARG A 1 850 ? 4.876 35.762 20.010 1.00 52.56 850 ARG A CA 1
ATOM 7000 C C . ARG A 1 850 ? 5.745 35.568 21.263 1.00 52.56 850 ARG A C 1
ATOM 7002 O O . ARG A 1 850 ? 6.265 34.482 21.509 1.00 52.56 850 ARG A O 1
ATOM 7009 N N . LYS A 1 851 ? 5.741 36.586 22.134 1.00 56.56 851 LYS A N 1
ATOM 7010 C CA . LYS A 1 851 ? 6.170 36.535 23.551 1.00 56.56 851 LYS A CA 1
ATOM 7011 C C . LYS A 1 851 ? 7.628 36.090 23.798 1.00 56.56 851 LYS A C 1
ATOM 7013 O O . LYS A 1 851 ? 7.855 35.144 24.546 1.00 56.56 851 LYS A O 1
ATOM 7018 N N . GLY A 1 852 ? 8.610 36.788 23.225 1.00 68.62 852 GLY A N 1
ATOM 7019 C CA . GLY A 1 852 ? 10.006 36.745 23.707 1.00 68.62 852 GLY A CA 1
ATOM 7020 C C . GLY A 1 852 ? 10.750 35.409 23.540 1.00 68.62 852 GLY A C 1
ATOM 7021 O O . GLY A 1 852 ? 11.783 35.186 24.174 1.00 68.62 852 GLY A O 1
ATOM 7022 N N . ARG A 1 853 ? 10.200 34.471 22.755 1.00 76.00 853 ARG A N 1
ATOM 7023 C CA . ARG A 1 853 ? 10.727 33.101 22.633 1.00 76.00 853 ARG A CA 1
ATOM 7024 C C . ARG A 1 853 ? 12.084 33.052 21.943 1.00 76.00 853 ARG A C 1
ATOM 7026 O O . ARG A 1 853 ? 12.912 32.220 22.307 1.00 76.00 853 ARG A O 1
ATOM 7033 N N . PHE A 1 854 ? 12.307 33.926 20.963 1.00 83.56 854 PHE A N 1
ATOM 7034 C CA . PHE A 1 854 ? 13.586 33.993 20.272 1.00 83.56 854 PHE A CA 1
ATOM 7035 C C . PHE A 1 854 ? 14.680 34.552 21.183 1.00 83.56 854 PHE A C 1
ATOM 7037 O O . PHE A 1 854 ? 15.778 34.020 21.210 1.00 83.56 854 PHE A O 1
ATOM 7044 N N . GLU A 1 855 ? 14.366 35.560 21.990 1.00 86.12 855 GLU A N 1
ATOM 7045 C CA . GLU A 1 855 ? 15.281 36.200 22.934 1.00 86.12 855 GLU A CA 1
ATOM 7046 C C . GLU A 1 855 ? 15.709 35.227 24.045 1.00 86.12 855 GLU A C 1
ATOM 7048 O O . GLU A 1 855 ? 16.889 35.159 24.392 1.00 86.12 855 GLU A O 1
ATOM 7053 N N . ALA A 1 856 ? 14.772 34.414 24.548 1.00 83.94 856 ALA A N 1
ATOM 7054 C CA . ALA A 1 856 ? 15.066 33.345 25.502 1.00 83.94 856 ALA A CA 1
ATOM 7055 C C . ALA A 1 856 ? 15.985 32.263 24.902 1.00 83.94 856 ALA A C 1
ATOM 7057 O O . ALA A 1 856 ? 16.980 31.886 25.520 1.00 83.94 856 ALA A O 1
ATOM 7058 N N . ALA A 1 857 ? 15.699 31.803 23.678 1.00 86.06 857 ALA A N 1
ATOM 7059 C CA . ALA A 1 857 ? 16.555 30.849 22.974 1.00 86.06 857 ALA A CA 1
ATOM 7060 C C . ALA A 1 857 ? 17.931 31.442 22.632 1.00 86.06 857 ALA A C 1
ATOM 7062 O O . ALA A 1 857 ? 18.945 30.773 22.818 1.00 86.06 857 ALA A O 1
ATOM 7063 N N . LYS A 1 858 ? 17.981 32.709 22.200 1.00 89.81 858 LYS A N 1
ATOM 7064 C CA . LYS A 1 858 ? 19.216 33.444 21.914 1.00 89.81 858 LYS A CA 1
ATOM 7065 C C . LYS A 1 858 ? 20.124 33.453 23.137 1.00 89.81 858 LYS A C 1
ATOM 7067 O O . LYS A 1 858 ? 21.289 33.126 22.983 1.00 89.81 858 LYS A O 1
ATOM 7072 N N . LYS A 1 859 ? 19.600 33.742 24.335 1.00 91.06 859 LYS A N 1
ATOM 7073 C CA . LYS A 1 859 ? 20.382 33.724 25.584 1.00 91.06 859 LYS A CA 1
ATOM 7074 C C . LYS A 1 859 ? 21.031 32.357 25.845 1.00 91.06 859 LYS A C 1
ATOM 7076 O O . LYS A 1 859 ? 22.219 32.303 26.132 1.00 91.06 859 LYS A O 1
ATOM 7081 N N . ILE A 1 860 ? 20.277 31.266 25.681 1.00 90.06 860 ILE A N 1
ATOM 7082 C CA . ILE A 1 860 ? 20.781 29.892 25.869 1.00 90.06 860 ILE A CA 1
ATOM 7083 C C . ILE A 1 860 ? 21.900 29.568 24.863 1.00 90.06 860 ILE A C 1
ATOM 7085 O O . ILE A 1 860 ? 22.896 28.948 25.229 1.00 90.06 860 ILE A O 1
ATOM 7089 N N . VAL A 1 861 ? 21.760 29.996 23.603 1.00 91.31 861 VAL A N 1
ATOM 7090 C CA . VAL A 1 861 ? 22.788 29.766 22.573 1.00 91.31 861 VAL A CA 1
ATOM 7091 C C . VAL A 1 861 ? 23.976 30.722 22.725 1.00 91.31 861 VAL A C 1
ATOM 7093 O O . VAL A 1 861 ? 25.102 30.287 22.538 1.00 91.31 861 VAL A O 1
ATOM 7096 N N . ASP A 1 862 ? 23.775 31.980 23.126 1.00 92.06 862 ASP A N 1
ATOM 7097 C CA . ASP A 1 862 ? 24.861 32.912 23.462 1.00 92.06 862 ASP A CA 1
ATOM 7098 C C . ASP A 1 862 ? 25.731 32.345 24.596 1.00 92.06 862 ASP A C 1
ATOM 7100 O O . ASP A 1 862 ? 26.955 32.393 24.509 1.00 92.06 862 ASP A O 1
ATOM 7104 N N . GLU A 1 863 ? 25.108 31.793 25.643 1.00 91.00 863 GLU A N 1
ATOM 7105 C CA . GLU A 1 863 ? 25.800 31.172 26.779 1.00 91.00 863 GLU A CA 1
ATOM 7106 C C . GLU A 1 863 ? 26.574 29.923 26.332 1.00 91.00 863 GLU A C 1
ATOM 7108 O O . GLU A 1 863 ? 27.785 29.844 26.539 1.00 91.00 863 GLU A O 1
ATOM 7113 N N . ALA A 1 864 ? 25.917 29.000 25.621 1.00 91.50 864 ALA A N 1
ATOM 7114 C CA . ALA A 1 864 ? 26.550 27.794 25.089 1.00 91.50 864 ALA A CA 1
ATOM 7115 C C . ALA A 1 864 ? 27.718 28.091 24.129 1.00 91.50 864 ALA A C 1
ATOM 7117 O O . ALA A 1 864 ? 28.830 27.590 24.309 1.00 91.50 864 ALA A O 1
ATOM 7118 N N . MET A 1 865 ? 27.495 28.922 23.106 1.00 90.94 865 MET A N 1
ATOM 7119 C CA . MET A 1 865 ? 28.470 29.199 22.038 1.00 90.94 865 MET A CA 1
ATOM 7120 C C . MET A 1 865 ? 29.704 29.973 22.518 1.00 90.94 865 MET A C 1
ATOM 7122 O O . MET A 1 865 ? 30.642 30.132 21.743 1.00 90.94 865 MET A O 1
ATOM 7126 N N . ASN A 1 866 ? 29.725 30.431 23.775 1.00 88.56 866 ASN A N 1
ATOM 7127 C CA . ASN A 1 866 ? 30.861 31.122 24.383 1.00 88.56 866 ASN A CA 1
ATOM 7128 C C . ASN A 1 866 ? 31.497 30.373 25.570 1.00 88.56 866 ASN A C 1
ATOM 7130 O O . ASN A 1 866 ? 32.592 30.743 25.979 1.00 88.56 866 ASN A O 1
ATOM 7134 N N . GLU A 1 867 ? 30.890 29.310 26.115 1.00 88.19 867 GLU A N 1
ATOM 7135 C CA . GLU A 1 867 ? 31.430 28.637 27.314 1.00 88.19 867 GLU A CA 1
ATOM 7136 C C . GLU A 1 867 ? 32.678 27.767 27.058 1.00 88.19 867 GLU A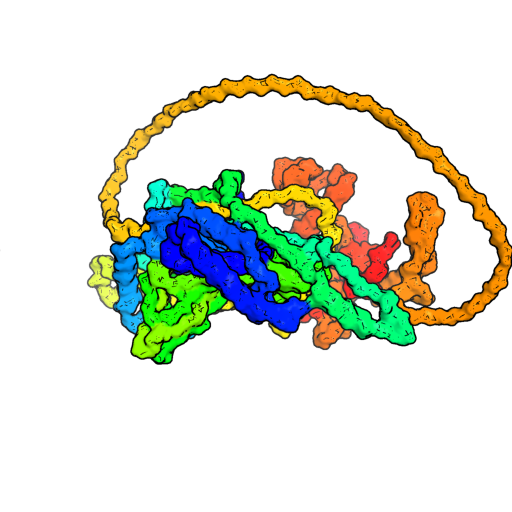 C 1
ATOM 7138 O O . GLU A 1 867 ? 33.413 27.453 27.997 1.00 88.19 867 GLU A O 1
ATOM 7143 N N . CYS A 1 868 ? 32.894 27.369 25.799 1.00 82.62 868 CYS A N 1
ATOM 7144 C CA . CYS A 1 868 ? 33.980 26.496 25.328 1.00 82.62 868 CYS A CA 1
ATOM 7145 C C . CYS A 1 868 ? 34.867 27.172 24.261 1.00 82.62 868 CYS A C 1
ATOM 7147 O O . CYS A 1 868 ? 35.487 26.482 23.456 1.00 82.62 868 CYS A O 1
ATOM 7149 N N . LEU A 1 869 ? 34.909 28.508 24.211 1.00 81.25 869 LEU A N 1
ATOM 7150 C CA . LEU A 1 869 ? 35.844 29.239 23.347 1.00 81.25 869 LEU A CA 1
ATOM 7151 C C . LEU A 1 869 ? 37.163 29.552 24.081 1.00 81.25 869 LEU A C 1
ATOM 7153 O O . LEU A 1 869 ? 37.143 29.712 25.301 1.00 81.25 869 LEU A O 1
ATOM 7157 N N . PRO A 1 870 ? 38.295 29.688 23.360 1.00 77.12 870 PRO A N 1
ATOM 7158 C CA . PRO A 1 870 ? 39.547 30.179 23.935 1.00 77.12 870 PRO A CA 1
ATOM 7159 C C . PRO A 1 870 ? 39.438 31.613 24.475 1.00 77.12 870 PRO A C 1
ATOM 7161 O O . PRO A 1 870 ? 38.701 32.436 23.924 1.00 77.12 870 PRO A O 1
ATOM 7164 N N . ASP A 1 871 ? 40.235 31.930 25.498 1.00 71.69 871 ASP A N 1
ATOM 7165 C CA . ASP A 1 871 ? 40.278 33.260 26.113 1.00 71.69 871 ASP A CA 1
ATOM 7166 C C . ASP A 1 871 ? 40.466 34.381 25.076 1.00 71.69 871 ASP A C 1
ATOM 7168 O O . ASP A 1 871 ? 41.320 34.322 24.190 1.00 71.69 871 ASP A O 1
ATOM 7172 N N . GLY A 1 872 ? 39.645 35.426 25.195 1.00 73.12 872 GLY A N 1
ATOM 7173 C CA . GLY A 1 872 ? 39.643 36.577 24.288 1.00 73.12 872 GLY A CA 1
ATOM 7174 C C . GLY A 1 872 ? 38.846 36.391 22.991 1.00 73.12 872 GLY A C 1
ATOM 7175 O O . GLY A 1 872 ? 38.563 37.393 22.333 1.00 73.12 872 GLY A O 1
ATOM 7176 N N . LYS A 1 873 ? 38.420 35.170 22.635 1.00 81.31 873 LYS A N 1
ATOM 7177 C CA . LYS A 1 873 ? 37.464 34.945 21.538 1.00 81.31 873 LYS A CA 1
ATOM 7178 C C . LYS A 1 873 ? 36.017 34.995 22.027 1.00 81.31 873 LYS A C 1
ATOM 7180 O O . LYS A 1 873 ? 35.703 34.600 23.145 1.00 81.31 873 LYS A O 1
ATOM 7185 N N . LYS A 1 874 ? 35.119 35.457 21.153 1.00 86.69 874 LYS A N 1
ATOM 7186 C CA . LYS A 1 874 ? 33.675 35.524 21.402 1.00 86.69 874 LYS A CA 1
ATOM 7187 C C . LYS A 1 874 ? 32.897 35.214 20.126 1.00 86.69 874 LYS A C 1
ATOM 7189 O O . LYS A 1 874 ? 33.229 35.731 19.062 1.00 86.69 874 LYS A O 1
ATOM 7194 N N . SER A 1 875 ? 31.848 34.410 20.244 1.00 90.62 875 SER A N 1
ATOM 7195 C CA . SER A 1 875 ? 30.888 34.132 19.180 1.00 90.62 875 SER A CA 1
ATOM 7196 C C . SER A 1 875 ? 29.626 34.968 19.376 1.00 90.62 875 SER A C 1
ATOM 7198 O O . SER A 1 875 ? 28.981 34.910 20.427 1.00 90.62 875 SER A O 1
ATOM 7200 N N . GLU A 1 876 ? 29.268 35.759 18.366 1.00 91.44 876 GLU A N 1
ATOM 7201 C CA . GLU A 1 876 ? 28.129 36.677 18.407 1.00 91.44 876 GLU A CA 1
ATOM 7202 C C . GLU A 1 876 ? 27.139 36.393 17.276 1.00 91.44 876 GLU A C 1
ATOM 7204 O O . GLU A 1 876 ? 27.530 36.089 16.147 1.00 91.44 876 GLU A O 1
ATOM 7209 N N . LEU A 1 877 ? 25.846 36.535 17.581 1.00 93.94 877 LEU A N 1
ATOM 7210 C CA . LEU A 1 877 ? 24.766 36.341 16.620 1.00 93.94 877 LEU A CA 1
ATOM 7211 C C . LEU A 1 877 ? 24.734 37.477 15.585 1.00 93.94 877 LEU A C 1
ATOM 7213 O O . LEU A 1 877 ? 24.141 38.535 15.816 1.00 93.94 877 LEU A O 1
ATOM 7217 N N . LEU A 1 878 ? 25.354 37.238 14.432 1.00 95.62 878 LEU A N 1
ATOM 7218 C CA . LEU A 1 878 ? 25.515 38.214 13.354 1.00 95.62 878 LEU A CA 1
ATOM 7219 C C . LEU A 1 878 ? 25.122 37.613 11.998 1.00 95.62 878 LEU A C 1
ATOM 7221 O O . LEU A 1 878 ? 25.038 36.398 11.822 1.00 95.62 878 LEU A O 1
ATOM 7225 N N . TRP A 1 879 ? 24.907 38.482 11.011 1.00 94.31 879 TRP A N 1
ATOM 7226 C CA . TRP A 1 879 ? 24.830 38.109 9.603 1.00 94.31 879 TRP A CA 1
ATOM 7227 C C . TRP A 1 879 ? 26.230 37.935 9.028 1.00 94.31 879 TRP A C 1
ATOM 7229 O O . TRP A 1 879 ? 26.954 38.916 8.833 1.00 94.31 879 TRP A O 1
ATOM 7239 N N . TRP A 1 880 ? 26.575 36.697 8.702 1.00 94.44 880 TRP A N 1
ATOM 7240 C CA . TRP A 1 880 ? 27.788 36.328 7.981 1.00 94.44 880 TRP A CA 1
ATOM 7241 C C . TRP A 1 880 ? 27.456 36.034 6.521 1.00 94.44 880 TRP A C 1
ATOM 7243 O O . TRP A 1 880 ? 26.358 35.584 6.199 1.00 94.44 880 TRP A O 1
ATOM 7253 N N . TRP A 1 881 ? 28.402 36.264 5.617 1.00 91.56 881 TRP A N 1
ATOM 7254 C CA . TRP A 1 881 ? 28.247 35.861 4.220 1.00 91.56 881 TRP A CA 1
ATOM 7255 C C . TRP A 1 881 ? 28.528 34.363 4.114 1.00 91.56 881 TRP A C 1
ATOM 7257 O O . TRP A 1 881 ? 29.505 33.891 4.692 1.00 91.56 881 TRP A O 1
ATOM 7267 N N . SER A 1 882 ? 27.687 33.618 3.394 1.00 90.00 882 SER A N 1
ATOM 7268 C CA . SER A 1 882 ? 27.964 32.204 3.115 1.00 90.00 882 SER A CA 1
ATOM 7269 C C . SER A 1 882 ? 29.198 32.085 2.221 1.00 90.00 882 SER A C 1
ATOM 7271 O O . SER A 1 882 ? 29.358 32.877 1.287 1.00 90.00 882 SER A O 1
ATOM 7273 N N . PHE A 1 883 ? 30.060 31.103 2.473 1.00 81.88 883 PHE A N 1
ATOM 7274 C CA . PHE A 1 883 ? 31.135 30.777 1.542 1.00 81.88 883 PHE A CA 1
ATOM 7275 C C . PHE A 1 883 ? 30.599 30.014 0.321 1.00 81.88 883 PHE A C 1
ATOM 7277 O O . PHE A 1 883 ? 30.855 30.399 -0.817 1.00 81.88 883 PHE A O 1
ATOM 7284 N N . ASP A 1 884 ? 29.815 28.960 0.552 1.00 72.81 8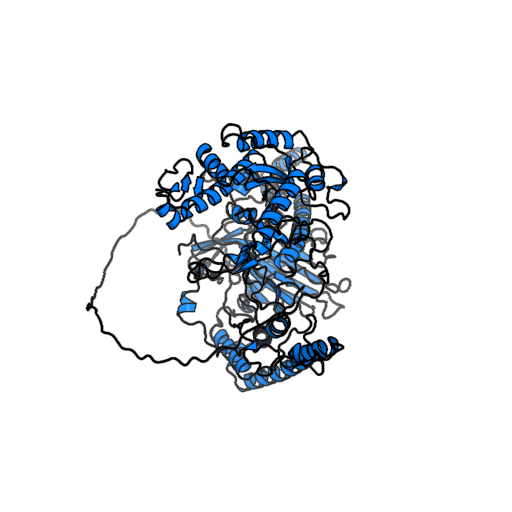84 ASP A N 1
ATOM 7285 C CA . ASP A 1 884 ? 29.555 27.912 -0.446 1.00 72.81 884 ASP A CA 1
ATOM 7286 C C . ASP A 1 884 ? 28.660 28.373 -1.620 1.00 72.81 884 ASP A C 1
ATOM 7288 O O . ASP A 1 884 ? 28.754 27.848 -2.731 1.00 72.81 884 ASP A O 1
ATOM 7292 N N . ASP A 1 885 ? 27.825 29.391 -1.390 1.00 69.94 885 ASP A N 1
ATOM 7293 C CA . ASP A 1 885 ? 26.779 29.872 -2.310 1.00 69.94 885 ASP A CA 1
ATOM 7294 C C . ASP A 1 885 ? 27.048 31.252 -2.937 1.00 69.94 885 ASP A C 1
ATOM 7296 O O . ASP A 1 885 ? 26.172 31.819 -3.591 1.00 69.94 885 ASP A O 1
ATOM 7300 N N . ASN A 1 886 ? 28.250 31.802 -2.762 1.00 76.38 886 ASN A N 1
ATOM 7301 C CA . ASN A 1 886 ? 28.651 33.088 -3.335 1.00 76.38 886 ASN A CA 1
ATOM 7302 C C . ASN A 1 886 ? 29.864 32.925 -4.271 1.00 76.38 886 ASN A C 1
ATOM 7304 O O . ASN A 1 886 ? 30.573 31.926 -4.219 1.00 76.38 886 ASN A O 1
ATOM 7308 N N . ASP A 1 887 ? 30.164 33.960 -5.059 1.00 67.25 887 ASP A N 1
ATOM 7309 C CA . ASP A 1 887 ? 31.322 34.124 -5.971 1.00 67.25 887 ASP A CA 1
ATOM 7310 C C . ASP A 1 887 ? 32.722 33.967 -5.329 1.00 67.25 887 ASP A C 1
ATOM 7312 O O . ASP A 1 887 ? 33.744 34.130 -5.993 1.00 67.25 887 ASP A O 1
ATOM 7316 N N . VAL A 1 888 ? 32.768 33.650 -4.036 1.00 66.25 888 VAL A N 1
ATOM 7317 C CA . VAL A 1 888 ? 33.966 33.321 -3.255 1.00 66.25 888 VAL A CA 1
ATOM 7318 C C . VAL A 1 888 ? 34.319 31.829 -3.328 1.00 66.25 888 VAL A C 1
ATOM 7320 O O . VAL A 1 888 ? 35.483 31.479 -3.159 1.00 66.25 888 VAL A O 1
ATOM 7323 N N . ASN A 1 889 ? 33.347 30.954 -3.628 1.00 65.06 889 ASN A N 1
ATOM 7324 C CA . ASN A 1 889 ? 33.525 29.494 -3.667 1.00 65.06 889 ASN A CA 1
ATOM 7325 C C . ASN A 1 889 ? 34.511 29.010 -4.750 1.00 65.06 889 ASN A C 1
ATOM 7327 O O . ASN A 1 889 ? 35.055 27.911 -4.652 1.00 65.06 889 ASN A O 1
ATOM 7331 N N . VAL A 1 890 ? 34.798 29.874 -5.727 1.00 63.50 890 VAL A N 1
ATOM 7332 C CA . VAL A 1 890 ? 35.854 29.762 -6.744 1.00 63.50 890 VAL A CA 1
ATOM 7333 C C . VAL A 1 890 ? 37.248 29.571 -6.118 1.00 63.50 890 VAL A C 1
ATOM 7335 O O . VAL A 1 890 ? 38.140 28.997 -6.740 1.00 63.50 890 VAL A O 1
ATOM 7338 N N . LEU A 1 891 ? 37.445 30.040 -4.883 1.00 63.69 891 LEU A N 1
ATOM 7339 C CA . LEU A 1 891 ? 38.712 30.009 -4.155 1.00 63.69 891 LEU A CA 1
ATOM 7340 C C . LEU A 1 891 ? 38.668 28.930 -3.064 1.00 63.69 891 LEU A C 1
ATOM 7342 O O . LEU A 1 891 ? 38.480 29.225 -1.888 1.00 63.69 891 LEU A O 1
ATOM 7346 N N . THR A 1 892 ? 38.811 27.664 -3.463 1.00 55.28 892 THR A N 1
ATOM 7347 C CA . THR A 1 892 ? 38.523 26.477 -2.626 1.00 55.28 892 THR A CA 1
ATOM 7348 C C . THR A 1 892 ? 39.205 26.454 -1.252 1.00 55.28 892 THR A C 1
ATOM 7350 O O . THR A 1 892 ? 38.625 25.950 -0.286 1.00 55.28 892 THR A O 1
ATOM 7353 N N . SER A 1 893 ? 40.417 27.002 -1.168 1.00 53.56 893 SER A N 1
ATOM 7354 C CA . SER A 1 893 ? 41.316 26.957 -0.012 1.00 53.56 893 SER A CA 1
ATOM 7355 C C . SER A 1 893 ? 42.221 28.198 0.053 1.00 53.56 893 SER A C 1
ATOM 7357 O O . SER A 1 893 ? 42.367 28.937 -0.931 1.00 53.56 893 SER A O 1
ATOM 7359 N N . MET A 1 894 ? 42.822 28.416 1.225 1.00 44.69 894 MET A N 1
ATOM 7360 C CA . MET A 1 894 ? 44.014 29.262 1.402 1.00 44.69 894 MET A CA 1
ATOM 7361 C C . MET A 1 894 ? 45.280 28.433 1.706 1.00 44.69 894 MET A C 1
ATOM 7363 O O . MET A 1 894 ? 46.376 28.983 1.695 1.00 44.69 894 MET A O 1
ATOM 7367 N N . GLU A 1 895 ? 45.088 27.131 1.943 1.00 43.25 895 GLU A N 1
ATOM 7368 C CA . GLU A 1 895 ? 46.059 26.035 1.794 1.00 43.25 895 GLU A CA 1
ATOM 7369 C C . GLU A 1 895 ? 46.261 25.687 0.307 1.00 43.25 895 GLU A C 1
ATOM 7371 O O . GLU A 1 895 ? 45.251 25.743 -0.445 1.00 43.25 895 GLU A O 1
#

Organism: NCBI:txid114155

Foldseek 3Di:
DPPVVDDFDDLLFQDAFAFDWLLLLLLLVLLQVLVPDPPSLVCLPPVVSLVVSVVVSQVVQVVVLCVQCNDPNVLDLDDLSNSHFNDGQDPLSSQQSSVVSNVQSVVQDPVQRKTDHSFAQKIKGLRLQDPVLLVVVVVLVCVLVVDDPVPFDQDPPQPSQKTWSDDLLFQFDFAQFFWWDDPVDPPDPDIDGHHLVNQVVQPPVCVVVVVVPDPDRLLDDSTGFRFFWKWAQAQVGFIATPFDAHSDGRFDFFFDDYDGDDDDDDAVCQQVPQPDDADDLVVQVPPVGPPVVNVVRNSVCCSPGRAGNDDRGDRHDPQDPVSVVLAAADPCHRAIWTKHKTKMKRKAALVRFKDAKWAFAFPGGVSQQFWKKKKAFSDWPQKDWKKKWWKAAHANDPSSLHHPHDPPPQNHCCNTRSDGAQWWRMDTRGIDTSDHSMMMMRTRSIGIMMHMMGGNPSNGMIMTIMMMMGTHDRVRDHHHSNTGPQQELVVQVVVVVPPPVLVVDDPVVNVVVSVVSNRSHAYSVRSVVSSVVVVVSVVVSRVVSCCVHGGRGNPPPPPPPDDDDDPVVPPVPPPPPPPDDDPDDDDGDHDHVSSNGHSGSPRSPDDDDDDDDDDDDDDDDDDDDDDDDDDDDDDDDDYDDDDDDDDDDDDDDDDDDDDDDDDDDDDDDDDDDPLQDAPRDGLAAWDQDPDPVDRDIDHDPVSLVRLVVVLVVCCVVFPWAADDDPLQACPPPDDHFKKFFFWFAALCQLLVLQLVVQFKDFADPVLCVLQVHPDRMDGSVPGDPVQVVPVVSSNVSSVVSVVRSQVVLCVVQVAHWDKAQFSDPVGGITTGRDMSHCCVCSCPVVPVVPDCSVVVSQVVCQCSSAPRDPPPDHIDRTITGGCCRDSNVSSVDND